Protein AF-A0A226EMJ8-F1 (afdb_monomer)

Solvent-accessible surface area (backbone atoms only — not comparable to full-atom values): 63614 Å² total; per-residue (Å²): 146,86,87,85,78,80,90,69,66,72,69,65,66,63,61,66,78,71,74,79,78,87,79,66,47,32,35,37,37,39,53,39,91,82,59,72,66,64,53,54,35,49,49,44,45,42,51,54,41,33,75,71,53,21,34,34,36,36,42,34,54,45,53,75,70,93,73,78,79,78,92,45,88,50,46,49,78,48,79,43,66,47,79,22,65,85,52,80,45,79,49,37,38,72,33,81,64,15,22,50,42,83,53,70,77,74,48,67,66,82,82,73,48,74,71,53,52,53,56,56,50,54,56,52,47,58,48,39,44,48,54,44,42,56,58,58,62,33,63,63,59,55,53,51,58,61,72,68,62,59,67,34,31,38,36,35,40,75,80,30,42,61,50,48,42,51,38,53,74,67,70,31,54,37,30,39,32,38,85,44,72,89,41,44,24,65,36,78,43,43,88,40,61,80,58,43,76,49,46,46,26,75,72,64,57,53,56,67,83,58,54,73,69,52,26,53,54,27,39,50,53,29,54,51,35,34,53,51,48,51,50,50,38,55,58,43,33,54,47,43,49,72,61,42,74,87,57,71,50,26,53,60,49,55,60,66,44,76,26,33,42,26,39,33,47,76,89,74,46,78,93,72,62,62,51,93,53,50,42,66,27,35,61,38,63,67,69,85,69,60,87,62,59,68,71,57,42,52,55,49,57,73,30,55,90,67,6,28,34,42,35,42,62,69,89,89,50,66,60,79,78,56,48,70,68,39,54,52,24,46,40,59,19,47,68,76,43,89,38,29,34,45,33,53,48,75,81,96,75,82,88,73,39,94,51,50,48,77,33,79,74,71,68,57,65,35,50,46,60,35,88,38,44,58,36,36,38,30,30,35,48,66,71,64,47,47,49,27,32,63,47,30,30,18,35,37,28,35,54,58,53,75,58,13,47,38,46,40,50,43,34,41,74,61,41,27,35,46,86,49,57,75,89,77,51,44,30,65,56,47,32,53,50,52,50,50,59,70,69,38,63,59,22,44,50,34,12,41,51,49,20,48,53,74,70,61,47,98,80,74,64,52,33,52,53,53,53,46,50,52,53,48,49,51,48,49,46,49,74,56,24,82,76,61,69,73,75,81,70,91,78,61,58,49,76,61,34,43,48,28,49,50,50,51,50,51,48,49,54,52,50,49,52,48,44,67,69,42,43,66,57,44,52,71,74,63,38,25,69,55,45,49,46,63,42,66,45,63,44,26,44,81,78,47,68,87,86,34,46,26,34,33,35,66,69,70,83,32,73,66,34,54,52,32,64,77,63,69,47,43,28,60,48,51,41,52,52,51,27,30,73,75,44,32,82,41,63,32,44,25,44,63,41,77,79,47,79,45,79,47,72,42,99,83,73,52,70,42,61,25,38,44,56,62,61,71,52,68,35,24,28,53,53,46,52,51,49,8,51,17,32,25,36,13,46,42,73,76,65,54,53,69,66,40,51,36,32,38,43,38,70,53,44,66,66,54,56,31,48,52,53,5,28,35,49,39,24,26,19,38,33,29,35,54,58,43,53,44,55,70,60,51,24,49,56,41,50,78,61,58,21,34,36,38,40,31,31,48,92,53,52,73,57,43,61,60,26,50,76,66,23,84,56,47,36,35,40,33,30,41,78,50,97,88,53,86,76,88,85,75,87,57,64,87,86,48,49,78,39,53,43,70,56,36,27,55,49,8,71,77,49,88,75,82,88,42,73,59,55,39,81,42,60,41,32,36,41,39,39,69,47,61,86,61,79,64,49,32,32,33,30,26,19,33,18,47,40,47,28,41,37,33,49,45,31,71,67,52,86,83,59,96,85,42,27,34,52,45,44,59,52,52,42,36,52,60,41,39,50,54,52,50,42,30,48,55,68,63,32,23,35,36,45,38,37,85,43,33,32,32,55,84,22,78,30,34,30,90,93,48,67,12,40,21,64,72,70,31,23,21,34,40,73,44,40,41,72,58,52,51,50,52,50,51,57,50,50,51,57,41,67,72,33,55,71,39,51,39,49,52,50,51,50,53,51,53,54,50,51,60,39,42,81,62,35,46,82,59,71,67,57,50,60,65,78,27,39,71,58,21,39,64,51,23,55,48,44,56,40,32,41,33,31,88,56,81,57,43,40,65,62,50,51,49,50,26,58,50,47,68,19,51,62,26,31,36,34,50,44,69,59,23,49,39,45,40,22,39,34,56,84,57,52,82,78,66,61,50,27,18,18,34,29,74,54,18,32,39,29,31,27,68,33,74,92,79,71,30,35,55,82,41,78,99,42,29,22,11,35,39,29,42,33,24,70,22,41,39,84,36,41,64,98,32,65,73,64,23,62,72,37,38,50,78,56,95,95,34,43,31,37,57,66,58,30,30,30,34,43,44,99,37,36,32,34,26,75,63,42,40,61,88,48,47,37,47,27,55,85,70,51,72,38,44,36,65,53,44,35,42,55,48,49,71,39,79,48,36,72,42,66,49,60,46,68,47,51,89,33,76,48,22,33,30,44,31,26,59,27,65,68,55,49,47,53,52,29,42,75,71,73,47,63,86,53,51,71,59,54,48,32,70,32,68,68,52,40,51,52,51,45,51,52,50,44,54,48,28,49,74,69,67,48,51,79,53,60,33,56,76,35,65,47,49,42,70,66,80,82,36,28,74,77,54,34,19,24,65,85,71,43,74,14,59,60,50,42,44,67,74,42,42,72,57,54,51,61,62,74,106

Organism: Folsomia candida (NCBI:txid158441)

Radius of gyration: 42.38 Å; Cα contacts (8 Å, |Δi|>4): 2273; chains: 1; bounding box: 98×56×128 Å

Nearest PDB structures (foldseek):
  4wv3-assembly2_B  TM=8.750E-01  e=2.472E-29  Stigmatella aurantiaca
  2o6l-assembly1_A  TM=9.554E-01  e=1.826E-14  Homo sapiens
  7yf5-assembly1_A  TM=9.136E-01  e=1.921E-14  Homo sapiens
  7cjx-assembly2_B  TM=9.386E-01  e=7.568E-13  Homo sapiens
  8sfw-assembly1_A  TM=6.539E-01  e=4.404E-16  Tetranychus urticae

Mean predicted aligned error: 17.85 Å

pLDDT: mean 84.84, std 12.95, range [26.81, 98.19]

Structure (mmCIF, N/CA/C/O backbone):
data_AF-A0A226EMJ8-F1
#
_entry.id   AF-A0A226EMJ8-F1
#
loop_
_atom_site.group_PDB
_atom_site.id
_atom_site.type_symbol
_atom_site.label_atom_id
_atom_site.label_alt_id
_atom_site.label_comp_id
_atom_site.label_asym_id
_atom_site.label_entity_id
_atom_site.label_seq_id
_atom_site.pdbx_PDB_ins_code
_atom_site.Cartn_x
_atom_site.Cartn_y
_atom_site.Cartn_z
_atom_site.occupancy
_atom_site.B_iso_or_equiv
_atom_site.auth_seq_id
_atom_site.auth_comp_id
_atom_site.auth_asym_id
_atom_site.auth_atom_id
_atom_site.pdbx_PDB_model_num
ATOM 1 N N . MET A 1 1 ? 16.270 8.782 24.736 1.00 41.06 1 MET A N 1
ATOM 2 C CA . MET A 1 1 ? 15.217 9.183 25.694 1.00 41.06 1 MET A CA 1
ATOM 3 C C . MET A 1 1 ? 14.954 10.701 25.579 1.00 41.06 1 MET A C 1
ATOM 5 O O . MET A 1 1 ? 15.264 11.441 26.496 1.00 41.06 1 MET A O 1
ATOM 9 N N . ARG A 1 2 ? 14.463 11.187 24.416 1.00 29.45 2 ARG A N 1
ATOM 10 C CA . ARG A 1 2 ? 14.202 12.629 24.138 1.00 29.45 2 ARG A CA 1
ATOM 11 C C . ARG A 1 2 ? 13.211 12.900 22.970 1.00 29.45 2 ARG A C 1
ATOM 13 O O . ARG A 1 2 ? 13.225 13.981 22.405 1.00 29.45 2 ARG A O 1
ATOM 20 N N . TYR A 1 3 ? 12.343 11.945 22.609 1.00 31.16 3 TYR A N 1
ATOM 21 C CA . TYR A 1 3 ? 11.411 12.049 21.458 1.00 31.16 3 TYR A CA 1
ATOM 22 C C . TYR A 1 3 ? 9.935 11.844 21.851 1.00 31.16 3 TYR A C 1
ATOM 24 O O . TYR A 1 3 ? 9.203 11.128 21.180 1.00 31.16 3 TYR A O 1
ATOM 32 N N . LEU A 1 4 ? 9.502 12.419 22.975 1.00 33.12 4 LEU A N 1
ATOM 33 C CA . LEU A 1 4 ? 8.178 12.137 23.553 1.00 33.12 4 LEU A CA 1
ATOM 34 C C . LEU A 1 4 ? 7.225 13.343 23.617 1.00 33.12 4 LEU A C 1
ATOM 36 O O . LEU A 1 4 ? 6.183 13.216 24.240 1.00 33.12 4 LEU A O 1
ATOM 40 N N . PHE A 1 5 ? 7.535 14.495 23.003 1.00 32.38 5 PHE A N 1
ATOM 41 C CA . PHE A 1 5 ? 6.822 15.742 23.342 1.00 32.38 5 PHE A CA 1
ATOM 42 C C . PHE A 1 5 ? 6.071 16.550 22.254 1.00 32.38 5 PHE A C 1
ATOM 44 O O . PHE A 1 5 ? 5.208 17.317 22.667 1.00 32.38 5 PHE A O 1
ATOM 51 N N . PRO A 1 6 ? 6.243 16.408 20.919 1.00 38.06 6 PRO A N 1
ATOM 52 C CA . PRO A 1 6 ? 5.446 17.239 19.990 1.00 38.06 6 PRO A CA 1
ATOM 53 C C . PRO A 1 6 ? 4.136 16.622 19.453 1.00 38.06 6 PRO A C 1
ATOM 55 O O . PRO A 1 6 ? 3.358 17.326 18.819 1.00 38.06 6 PRO A O 1
ATOM 58 N N . SER A 1 7 ? 3.843 15.337 19.676 1.00 36.16 7 SER A N 1
ATOM 59 C CA . SER A 1 7 ? 2.750 14.616 18.982 1.00 36.16 7 SER A CA 1
ATOM 60 C C . SER A 1 7 ? 1.328 14.869 19.515 1.00 36.16 7 SER A C 1
ATOM 62 O O . SER A 1 7 ? 0.389 14.222 19.060 1.00 36.16 7 SER A O 1
ATOM 64 N N . ILE A 1 8 ? 1.160 15.743 20.511 1.00 39.72 8 ILE A N 1
ATOM 65 C CA . ILE A 1 8 ? -0.054 15.788 21.351 1.00 39.72 8 ILE A CA 1
ATOM 66 C C . ILE A 1 8 ? -0.931 17.027 21.082 1.00 39.72 8 ILE A C 1
ATOM 68 O O . ILE A 1 8 ? -2.117 17.005 21.389 1.00 39.72 8 ILE A O 1
ATOM 72 N N . LEU A 1 9 ? -0.408 18.094 20.465 1.00 33.56 9 LEU A N 1
ATOM 73 C CA . LEU A 1 9 ? -1.097 19.397 20.446 1.00 33.56 9 LEU A CA 1
ATOM 74 C C . LEU A 1 9 ? -2.006 19.670 19.233 1.00 33.56 9 LEU A C 1
ATOM 76 O O . LEU A 1 9 ? -2.978 20.405 19.375 1.00 33.56 9 LEU A O 1
ATOM 80 N N . LEU A 1 10 ? -1.773 19.062 18.065 1.00 37.25 10 LEU A N 1
ATOM 81 C CA . LEU A 1 10 ? -2.637 19.283 16.889 1.00 37.25 10 LEU A CA 1
ATOM 82 C C . LEU A 1 10 ? -4.033 18.614 16.938 1.00 37.25 10 LEU A C 1
ATOM 84 O O . LEU A 1 10 ? -4.974 19.207 16.409 1.00 37.25 10 LEU A O 1
ATOM 88 N N . PRO A 1 11 ? -4.232 17.438 17.570 1.00 40.31 11 PRO A N 1
ATOM 89 C CA . PRO A 1 11 ? -5.555 16.805 17.638 1.00 40.31 11 PRO A CA 1
ATOM 90 C C . PRO A 1 11 ? -6.587 17.588 18.465 1.00 40.31 11 PRO A C 1
ATOM 92 O O . PRO A 1 11 ? -7.784 17.422 18.257 1.00 40.31 11 PRO A O 1
ATOM 95 N N . LEU A 1 12 ? -6.140 18.458 19.379 1.00 31.59 12 LEU A N 1
ATOM 96 C CA . LEU A 1 12 ? -6.999 19.187 20.324 1.00 31.59 12 LEU A CA 1
ATOM 97 C C . LEU A 1 12 ? -7.773 20.357 19.697 1.00 31.59 12 LEU A C 1
ATOM 99 O O . LEU A 1 12 ? -8.820 20.745 20.209 1.00 31.59 12 LEU A O 1
ATOM 103 N N . VAL A 1 13 ? -7.282 20.914 18.586 1.00 34.75 13 VAL A N 1
ATOM 104 C CA . VAL A 1 13 ? -7.894 22.084 17.925 1.00 34.75 13 VAL A CA 1
ATOM 105 C C . VAL A 1 13 ? -8.991 21.671 16.934 1.00 34.75 13 VAL A C 1
ATOM 107 O O . VAL A 1 13 ? -9.905 22.440 16.658 1.00 34.75 13 VAL A O 1
ATOM 110 N N . TRP A 1 14 ? -8.951 20.434 16.433 1.00 39.00 14 TRP A N 1
ATOM 111 C CA . TRP A 1 14 ? -9.959 19.908 15.503 1.00 39.00 14 TRP A CA 1
ATOM 112 C C . TRP A 1 14 ? -11.194 19.336 16.200 1.00 39.00 14 TRP A C 1
ATOM 114 O O . TRP A 1 14 ? -12.276 19.307 15.616 1.00 39.00 14 TRP A O 1
ATOM 124 N N . THR A 1 15 ? -11.068 18.930 17.463 1.00 40.78 15 THR A N 1
ATOM 125 C CA . THR A 1 15 ? -12.191 18.412 18.252 1.00 40.78 15 THR A CA 1
ATOM 126 C C . THR A 1 15 ? -13.222 19.479 18.619 1.00 40.78 15 THR A C 1
ATOM 128 O O . THR A 1 15 ? -14.378 19.138 18.830 1.00 40.78 15 THR A O 1
ATOM 131 N N . THR A 1 16 ? -12.856 20.762 18.664 1.00 32.66 16 THR A N 1
ATOM 132 C CA . THR A 1 16 ? -13.740 21.838 19.147 1.00 32.66 16 THR A CA 1
ATOM 133 C C . THR A 1 16 ? -14.672 22.429 18.087 1.00 32.66 16 THR A C 1
ATOM 135 O O . THR A 1 16 ? -15.714 22.961 18.453 1.00 32.66 16 THR A O 1
ATOM 138 N N . ILE A 1 17 ? -14.363 22.315 16.789 1.00 37.06 17 ILE A N 1
ATOM 139 C CA . ILE A 1 17 ? -15.141 22.985 15.723 1.00 37.06 17 ILE A CA 1
ATOM 140 C C . ILE A 1 17 ? -16.338 22.141 15.232 1.00 37.06 17 ILE A C 1
ATOM 142 O O . ILE A 1 17 ? -17.307 22.692 14.721 1.00 37.06 17 ILE A O 1
ATOM 146 N N . PHE A 1 18 ? -16.338 20.820 15.438 1.00 41.72 18 PHE A N 1
ATOM 147 C CA . PHE A 1 18 ? -17.420 19.923 14.983 1.00 41.72 18 PHE A CA 1
ATOM 148 C C . PHE A 1 18 ? -18.449 19.541 16.061 1.00 41.72 18 PHE A C 1
ATOM 150 O O . PHE A 1 18 ? -19.361 18.763 15.793 1.00 41.72 18 PHE A O 1
ATOM 157 N N . LEU A 1 19 ? -18.337 20.093 17.270 1.00 38.34 19 LEU A N 1
ATOM 158 C CA . LEU A 1 19 ? -19.113 19.674 18.444 1.00 38.34 19 LEU A CA 1
ATOM 159 C C . LEU A 1 19 ? -20.543 20.247 18.543 1.00 38.34 19 LEU A C 1
ATOM 161 O O . LEU A 1 19 ? -21.181 20.036 19.567 1.00 38.34 19 LEU A O 1
ATOM 165 N N . GLN A 1 20 ? -21.067 20.970 17.541 1.00 34.16 20 GLN A N 1
ATOM 166 C CA . GLN A 1 20 ? -22.291 21.772 17.741 1.00 34.16 20 GLN A CA 1
ATOM 167 C C . GLN A 1 20 ? -23.499 21.533 16.822 1.00 34.16 20 GLN A C 1
ATOM 169 O O . GLN A 1 20 ? -24.490 22.229 16.999 1.00 34.16 20 GLN A O 1
ATOM 174 N N . ASN A 1 21 ? -23.514 20.527 15.939 1.00 35.00 21 ASN A N 1
ATOM 175 C CA . ASN A 1 21 ? -24.757 20.137 15.247 1.00 35.00 21 ASN A CA 1
ATOM 176 C C . ASN A 1 21 ? -25.047 18.642 15.448 1.00 35.00 21 ASN A C 1
ATOM 178 O O . ASN A 1 21 ? -24.533 17.789 14.725 1.00 35.00 21 ASN A O 1
ATOM 182 N N . THR A 1 22 ? -25.859 18.329 16.460 1.00 46.06 22 THR A N 1
ATOM 183 C CA . THR A 1 22 ? -26.331 16.980 16.798 1.00 46.06 22 THR A CA 1
ATOM 184 C C . THR A 1 22 ? -27.331 16.476 15.749 1.00 46.06 22 THR A C 1
ATOM 186 O O . THR A 1 22 ? -28.402 17.042 15.542 1.00 46.06 22 THR A O 1
ATOM 189 N N . LEU A 1 23 ? -26.987 15.387 15.055 1.00 56.31 23 LEU A N 1
ATOM 190 C CA . LEU A 1 23 ? -27.928 14.629 14.224 1.00 56.31 23 LEU A CA 1
ATOM 191 C C . LEU A 1 23 ? -28.857 13.811 15.140 1.00 56.31 23 LEU A C 1
ATOM 193 O O . LEU A 1 23 ? -28.391 13.002 15.941 1.00 56.31 23 LEU A O 1
ATOM 197 N N . ALA A 1 24 ? -30.171 14.001 15.009 1.00 70.38 24 ALA A N 1
ATOM 198 C CA . ALA A 1 24 ? -31.202 13.272 15.751 1.00 70.38 24 ALA A CA 1
ATOM 199 C C . ALA A 1 24 ? -31.120 11.743 15.525 1.00 70.38 24 ALA A C 1
ATOM 201 O O . ALA A 1 24 ? -31.381 11.253 14.423 1.00 70.38 24 ALA A O 1
ATOM 202 N N . ALA A 1 25 ? -30.775 10.961 16.557 1.00 80.94 25 ALA A N 1
ATOM 203 C CA . ALA A 1 25 ? -30.679 9.503 16.473 1.00 80.94 25 ALA A CA 1
ATOM 204 C C . ALA A 1 25 ? -31.996 8.790 16.846 1.00 80.94 25 ALA A C 1
ATOM 206 O O . ALA A 1 25 ? -32.720 9.238 17.729 1.00 80.94 25 ALA A O 1
ATOM 207 N N . ARG A 1 26 ? -32.291 7.643 16.214 1.00 88.81 26 ARG A N 1
ATOM 208 C CA . ARG A 1 26 ? -33.370 6.717 16.596 1.00 88.81 26 ARG A CA 1
ATOM 209 C C . ARG A 1 26 ? -32.796 5.577 17.435 1.00 88.81 26 ARG A C 1
ATOM 211 O O . ARG A 1 26 ? -31.978 4.806 16.939 1.00 88.81 26 ARG A O 1
ATOM 218 N N . ILE A 1 27 ? -33.214 5.465 18.688 1.00 91.56 27 ILE A N 1
ATOM 219 C CA . ILE A 1 27 ? -32.644 4.561 19.690 1.00 91.56 27 ILE A CA 1
ATOM 220 C C . ILE A 1 27 ? -33.692 3.521 20.087 1.00 91.56 27 ILE A C 1
ATOM 222 O O . ILE A 1 27 ? -34.785 3.875 20.524 1.00 91.56 27 ILE A O 1
ATOM 226 N N . LEU A 1 28 ? -33.345 2.240 19.977 1.00 93.12 28 LEU A N 1
ATOM 227 C CA . LEU A 1 28 ? -34.153 1.131 20.483 1.00 93.12 28 LEU A CA 1
ATOM 228 C C . LEU A 1 28 ? -33.674 0.738 21.882 1.00 93.12 28 LEU A C 1
ATOM 230 O O . LEU A 1 28 ? -32.549 0.277 22.029 1.00 93.12 28 LEU A O 1
ATOM 234 N N . VAL A 1 29 ? -34.509 0.871 22.906 1.00 91.25 29 VAL A N 1
ATOM 235 C CA . VAL A 1 29 ? -34.202 0.435 24.276 1.00 91.25 29 VAL A CA 1
ATOM 236 C C . VAL A 1 29 ? -34.968 -0.848 24.571 1.00 91.25 29 VAL A C 1
ATOM 238 O O . VAL A 1 29 ? -36.195 -0.837 24.615 1.00 91.25 29 VAL A O 1
ATOM 241 N N . ILE A 1 30 ? -34.259 -1.956 24.781 1.00 90.12 30 ILE A N 1
ATOM 242 C CA . ILE A 1 30 ? -34.858 -3.256 25.095 1.00 90.12 30 ILE A CA 1
ATOM 243 C C . ILE A 1 30 ? -34.704 -3.538 26.587 1.00 90.12 30 ILE A C 1
ATOM 245 O O . ILE A 1 30 ? -33.591 -3.658 27.102 1.00 90.12 30 ILE A O 1
ATOM 249 N N . HIS A 1 31 ? -35.839 -3.641 27.270 1.00 85.75 31 HIS A N 1
ATOM 250 C CA . HIS A 1 31 ? -35.927 -3.816 28.715 1.00 85.75 31 HIS A CA 1
ATOM 251 C C . HIS A 1 31 ? -36.209 -5.277 29.093 1.00 85.75 31 HIS A C 1
ATOM 253 O O . HIS A 1 31 ? -36.863 -6.016 28.355 1.00 85.75 31 HIS A O 1
ATOM 259 N N . ALA A 1 32 ? -35.698 -5.696 30.248 1.00 77.44 32 ALA A N 1
ATOM 260 C CA . ALA A 1 32 ? -35.725 -7.075 30.713 1.00 77.44 32 ALA A CA 1
ATOM 261 C C . ALA A 1 32 ? -36.858 -7.343 31.726 1.00 77.44 32 ALA A C 1
ATOM 263 O O . ALA A 1 32 ? -37.172 -6.514 32.580 1.00 77.44 32 ALA A O 1
ATOM 264 N N . LEU A 1 33 ? -37.452 -8.540 31.681 1.00 69.44 33 LEU A N 1
ATOM 265 C CA . LEU A 1 33 ? -38.583 -8.923 32.539 1.00 69.44 33 LEU A CA 1
ATOM 266 C C . LEU A 1 33 ? -38.121 -9.442 33.912 1.00 69.44 33 LEU A C 1
ATOM 268 O O . LEU A 1 33 ? -38.198 -10.638 34.184 1.00 69.44 33 LEU A O 1
ATOM 272 N N . TYR A 1 34 ? -37.604 -8.559 34.773 1.00 60.22 34 TYR A N 1
ATOM 273 C CA . TYR A 1 34 ? -37.241 -8.947 36.149 1.00 60.22 34 TYR A CA 1
ATOM 274 C C . TYR A 1 34 ? -37.406 -7.859 37.228 1.00 60.22 34 TYR A C 1
ATOM 276 O O . TYR A 1 34 ? -37.294 -8.174 38.411 1.00 60.22 34 TYR A O 1
ATOM 284 N N . SER A 1 35 ? -37.657 -6.585 36.881 1.00 62.22 35 SER A N 1
ATOM 285 C CA . SER A 1 35 ? -38.063 -5.545 37.851 1.00 62.22 35 SER A CA 1
ATOM 286 C C . SER A 1 35 ? -38.518 -4.241 37.176 1.00 62.22 35 SER A C 1
ATOM 288 O O . SER A 1 35 ? -38.029 -3.888 36.107 1.00 62.22 35 SER A O 1
ATOM 290 N N . GLY A 1 36 ? -39.407 -3.480 37.829 1.00 63.31 36 GLY A N 1
ATOM 291 C CA . GLY A 1 36 ? -39.851 -2.160 37.347 1.00 63.31 36 GLY A CA 1
ATOM 292 C C . GLY A 1 3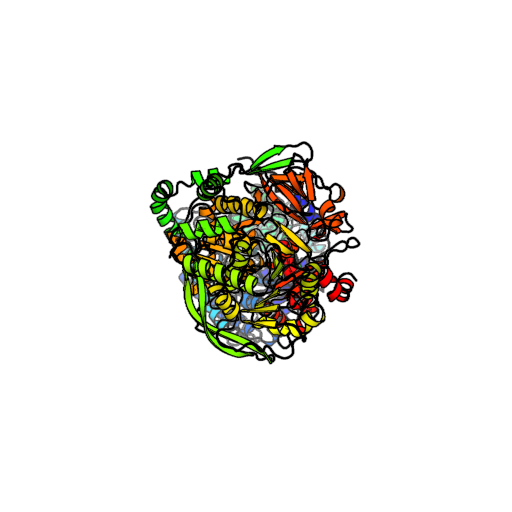6 ? -38.838 -1.021 37.563 1.00 63.31 36 GLY A C 1
ATOM 293 O O . GLY A 1 36 ? -38.919 0.018 36.911 1.00 63.31 36 GLY A O 1
ATOM 294 N N . SER A 1 37 ? -37.849 -1.188 38.449 1.00 67.19 37 SER A N 1
ATOM 295 C CA . SER A 1 37 ? -36.895 -0.119 38.800 1.00 67.19 37 SER A CA 1
ATOM 296 C C . SER A 1 37 ? -35.943 0.283 37.657 1.00 67.19 37 SER A C 1
ATOM 298 O O . SER A 1 37 ? -35.794 1.486 37.432 1.00 67.19 37 SER A O 1
ATOM 300 N N . PRO A 1 38 ? -35.325 -0.642 36.890 1.00 72.50 38 PRO A N 1
ATOM 301 C CA . PRO A 1 38 ? -34.490 -0.280 35.743 1.00 72.50 38 PRO A CA 1
ATOM 302 C C . PRO A 1 38 ? -35.283 0.396 34.617 1.00 72.50 38 PRO A C 1
ATOM 304 O O . PRO A 1 38 ? -34.732 1.230 33.901 1.00 72.50 38 PRO A O 1
ATOM 307 N N . LEU A 1 39 ? -36.589 0.118 34.495 1.00 73.69 39 LEU A N 1
ATOM 308 C CA . LEU A 1 39 ? -37.459 0.820 33.547 1.00 73.69 39 LEU A CA 1
ATOM 309 C C . LEU A 1 39 ? -37.585 2.307 33.912 1.00 73.69 39 LEU A C 1
ATOM 311 O O . LEU A 1 39 ? -37.509 3.161 33.032 1.00 73.69 39 LEU A O 1
ATOM 315 N N . LEU A 1 40 ? -37.704 2.644 35.202 1.00 74.88 40 LEU A N 1
ATOM 316 C CA . LEU A 1 40 ? -37.725 4.039 35.674 1.00 74.88 40 LEU A CA 1
ATOM 317 C C . LEU A 1 40 ? -36.394 4.762 35.411 1.00 74.88 40 LEU A C 1
ATOM 319 O O . LEU A 1 40 ? -36.383 5.930 35.007 1.00 74.88 40 LEU A O 1
ATOM 323 N N . THR A 1 41 ? -35.275 4.054 35.592 1.00 78.00 41 THR A N 1
ATOM 324 C CA . THR A 1 41 ? -33.928 4.534 35.249 1.00 78.00 41 THR A CA 1
ATOM 325 C C . THR A 1 41 ? -33.849 4.877 33.761 1.00 78.00 41 THR A C 1
ATOM 327 O O . THR A 1 41 ? -33.494 5.999 33.396 1.00 78.00 41 THR A O 1
ATOM 330 N N . TRP A 1 42 ? -34.270 3.949 32.902 1.00 79.50 42 TRP A N 1
ATOM 331 C CA . TRP A 1 42 ? -34.223 4.126 31.457 1.00 79.50 42 TRP A CA 1
ATOM 332 C C . TRP A 1 42 ? -35.216 5.145 30.921 1.00 79.50 42 TRP A C 1
ATOM 334 O O . TRP A 1 42 ? -34.898 5.821 29.948 1.00 79.50 42 TRP A O 1
ATOM 344 N N . ARG A 1 43 ? -36.384 5.310 31.546 1.00 81.88 43 ARG A N 1
ATOM 345 C CA . ARG A 1 43 ? -37.334 6.377 31.202 1.00 81.88 43 ARG A CA 1
ATOM 346 C C . ARG A 1 43 ? -36.758 7.761 31.476 1.00 81.88 43 ARG A C 1
ATOM 348 O O . ARG A 1 43 ? -36.953 8.655 30.666 1.00 81.88 43 ARG A O 1
ATOM 355 N N . THR A 1 44 ? -36.009 7.925 32.567 1.00 81.56 44 THR A N 1
ATOM 356 C CA . THR A 1 44 ? -35.321 9.193 32.864 1.00 81.56 44 THR A CA 1
ATOM 357 C C . THR A 1 44 ? -34.201 9.472 31.861 1.00 81.56 44 THR A C 1
ATOM 359 O O . THR A 1 44 ? -34.082 10.590 31.370 1.00 81.56 44 THR A O 1
ATOM 362 N N . ALA A 1 45 ? -33.416 8.452 31.503 1.00 84.44 45 ALA A N 1
ATOM 363 C CA . ALA A 1 45 ? -32.382 8.582 30.479 1.00 84.44 45 ALA A CA 1
ATOM 364 C C . ALA A 1 45 ? -32.973 8.890 29.091 1.00 84.44 45 ALA A C 1
ATOM 366 O O . ALA A 1 45 ? -32.491 9.779 28.399 1.00 84.44 45 ALA A O 1
ATOM 367 N N . GLY A 1 46 ? -34.045 8.199 28.696 1.00 86.94 46 GLY A N 1
ATOM 368 C CA . GLY A 1 46 ? -34.696 8.429 27.408 1.00 86.94 46 GLY A CA 1
ATOM 369 C C . GLY A 1 46 ? -35.435 9.759 27.330 1.00 86.94 46 GLY A C 1
ATOM 370 O O . GLY A 1 46 ? -35.429 10.363 26.268 1.00 86.94 46 GLY A O 1
ATOM 371 N N . GLU A 1 47 ? -35.993 10.258 28.439 1.00 87.62 47 GLU A N 1
ATOM 372 C CA . GLU A 1 47 ? -36.506 11.633 28.532 1.00 87.62 47 GLU A CA 1
ATOM 373 C C . GLU A 1 47 ? -35.385 12.638 28.231 1.00 87.62 47 GLU A C 1
ATOM 375 O O . GLU A 1 47 ? -35.575 13.553 27.434 1.00 87.62 47 GLU A O 1
ATOM 380 N N . TYR A 1 48 ? -34.190 12.418 28.787 1.00 87.25 48 TYR A N 1
ATOM 381 C CA . TYR A 1 48 ? -33.024 13.259 28.521 1.00 87.25 48 TYR A CA 1
ATOM 382 C C . TYR A 1 48 ? -32.532 13.151 27.067 1.00 87.25 48 TYR A C 1
ATOM 384 O O . TYR A 1 48 ? -32.246 14.165 26.438 1.00 87.25 48 TYR A O 1
ATOM 392 N N . PHE A 1 49 ? -32.482 11.946 26.490 1.00 89.62 49 PHE A N 1
ATOM 393 C CA . PHE A 1 49 ? -32.140 11.760 25.073 1.00 89.62 49 PHE A CA 1
ATOM 394 C C . PHE A 1 49 ? -33.165 12.433 24.151 1.00 89.62 49 PHE A C 1
ATOM 396 O O . PHE A 1 49 ? -32.791 13.071 23.170 1.00 89.62 49 PHE A O 1
ATOM 403 N N . ALA A 1 50 ? -34.453 12.343 24.490 1.00 87.81 50 ALA A N 1
ATOM 404 C CA . ALA A 1 50 ? -35.533 12.953 23.728 1.00 87.81 50 ALA A CA 1
ATOM 405 C C . ALA A 1 50 ? -35.498 14.485 23.770 1.00 87.81 50 ALA A C 1
ATOM 407 O O . ALA A 1 50 ? -35.651 15.121 22.728 1.00 87.81 50 ALA A O 1
ATOM 408 N N . GLN A 1 51 ? -35.202 15.066 24.938 1.00 86.75 51 GLN A N 1
ATOM 409 C CA . GLN A 1 51 ? -34.964 16.506 25.099 1.00 86.75 51 GLN A CA 1
ATOM 410 C C . GLN A 1 51 ? -33.767 17.005 24.274 1.00 86.75 51 GLN A C 1
ATOM 412 O O . GLN A 1 51 ? -33.761 18.155 23.849 1.00 86.75 51 GLN A O 1
ATOM 417 N N . ASN A 1 52 ? -32.786 16.137 24.007 1.00 84.88 52 ASN A N 1
ATOM 418 C CA . ASN A 1 52 ? -31.635 16.421 23.144 1.00 84.88 52 ASN A CA 1
ATOM 419 C C . ASN A 1 52 ? -31.864 16.002 21.674 1.00 84.88 52 ASN A C 1
ATOM 421 O O . ASN A 1 52 ? -30.922 15.848 20.900 1.00 84.88 52 ASN A O 1
ATOM 425 N N . GLY A 1 53 ? -33.125 15.833 21.261 1.00 83.88 53 GLY A N 1
ATOM 426 C CA . GLY A 1 53 ? -33.502 15.642 19.859 1.00 83.88 53 GLY A CA 1
ATOM 427 C C . GLY A 1 53 ? -33.433 14.201 19.351 1.00 83.88 53 GLY A C 1
ATOM 428 O O . GLY A 1 53 ? -33.528 13.985 18.148 1.00 83.88 53 GLY A O 1
ATOM 429 N N . HIS A 1 54 ? -33.268 13.196 20.212 1.00 87.50 54 HIS A N 1
ATOM 430 C CA . HIS A 1 54 ? -33.300 11.788 19.801 1.00 87.50 54 HIS A CA 1
ATOM 431 C C . HIS A 1 54 ? -34.709 11.183 19.890 1.00 87.50 54 HIS A C 1
ATOM 433 O O . HIS A 1 54 ? -35.514 11.534 20.747 1.00 87.50 54 HIS A O 1
ATOM 439 N N . HIS A 1 55 ? -35.012 10.214 19.031 1.00 90.69 55 HIS A N 1
ATOM 440 C CA . HIS A 1 55 ? -36.231 9.411 19.123 1.00 90.69 55 HIS A CA 1
ATOM 441 C C . HIS A 1 55 ? -35.935 8.117 19.877 1.00 90.69 55 HIS A C 1
ATOM 443 O O . HIS A 1 55 ? -35.030 7.383 19.488 1.00 90.69 55 HIS A O 1
ATOM 449 N N . VAL A 1 56 ? -36.699 7.805 20.923 1.00 92.38 56 VAL A N 1
ATOM 450 C CA . VAL A 1 56 ? -36.457 6.630 21.776 1.00 92.38 56 VAL A CA 1
ATOM 451 C C . VAL A 1 56 ? -37.659 5.693 21.723 1.00 92.38 56 VAL A C 1
ATOM 453 O O . VAL A 1 56 ? -38.769 6.077 22.082 1.00 92.38 56 VAL A O 1
ATOM 456 N N . HIS A 1 57 ? -37.449 4.451 21.296 1.00 92.50 57 HIS A N 1
ATOM 457 C CA . HIS A 1 57 ? -38.478 3.416 21.306 1.00 92.50 57 HIS A CA 1
ATOM 458 C C . HIS A 1 57 ? -38.161 2.348 22.348 1.00 92.50 57 HIS A C 1
ATOM 460 O O . HIS A 1 57 ? -37.088 1.751 22.310 1.00 92.50 57 HIS A O 1
ATOM 466 N N . TYR A 1 58 ? -39.098 2.074 23.251 1.00 90.94 58 TYR A N 1
ATOM 467 C CA . TYR A 1 58 ? -38.960 1.037 24.267 1.00 90.94 58 TYR A CA 1
ATOM 468 C C . TYR A 1 58 ? -39.612 -0.259 23.816 1.00 90.94 58 TYR A C 1
ATOM 470 O O . TYR A 1 58 ? -40.808 -0.295 23.552 1.00 90.94 58 TYR A O 1
ATOM 478 N N . LEU A 1 59 ? -38.849 -1.343 23.824 1.00 89.81 59 LEU A N 1
ATOM 479 C CA . LEU A 1 59 ? -39.380 -2.693 23.771 1.00 89.81 59 LEU A CA 1
ATOM 480 C C . LEU A 1 59 ? -39.348 -3.270 25.184 1.00 89.81 59 LEU A C 1
ATOM 482 O O . LEU A 1 59 ? -38.271 -3.540 25.716 1.00 89.81 59 LEU A O 1
ATOM 486 N N . ARG A 1 60 ? -40.515 -3.423 25.810 1.00 86.56 60 ARG A N 1
ATOM 487 C CA . ARG A 1 60 ? -40.619 -3.885 27.200 1.00 86.56 60 ARG A CA 1
ATOM 488 C C . ARG A 1 60 ? -41.649 -4.985 27.355 1.00 86.56 60 ARG A C 1
ATOM 490 O O . ARG A 1 60 ? -42.557 -5.131 26.545 1.00 86.56 60 ARG A O 1
ATOM 497 N N . TRP A 1 61 ? -41.549 -5.703 28.458 1.00 81.81 61 TRP A N 1
ATOM 498 C CA . TRP A 1 61 ? -42.542 -6.685 28.867 1.00 81.81 61 TRP A CA 1
ATOM 499 C C . TRP A 1 61 ? -43.592 -6.061 29.796 1.00 81.81 61 TRP A C 1
ATOM 501 O O . TRP A 1 61 ? -43.342 -5.052 30.462 1.00 81.81 61 TRP A O 1
ATOM 511 N N . LYS A 1 62 ? -44.791 -6.643 29.814 1.00 79.88 62 LYS A N 1
ATOM 512 C CA . LYS A 1 62 ? -45.867 -6.282 30.737 1.00 79.88 62 LYS A CA 1
ATOM 513 C C . LYS A 1 62 ? -45.460 -6.681 32.156 1.00 79.88 62 LYS A C 1
ATOM 515 O O . LYS A 1 62 ? -45.009 -7.799 32.396 1.00 79.88 62 LYS A O 1
ATOM 520 N N . ASP A 1 63 ? -45.632 -5.768 33.100 1.00 75.06 63 ASP A N 1
ATOM 521 C CA . ASP A 1 63 ? -45.395 -6.000 34.522 1.00 75.06 63 ASP A CA 1
ATOM 522 C C . ASP A 1 63 ? -46.630 -5.582 35.335 1.00 75.06 63 ASP A C 1
ATOM 524 O O . ASP A 1 63 ? -47.581 -5.013 34.794 1.00 75.06 63 ASP A O 1
ATOM 528 N N . SER A 1 64 ? -46.645 -5.925 36.623 1.00 66.44 64 SER A N 1
ATOM 529 C CA . SER A 1 64 ? -47.751 -5.619 37.537 1.00 66.44 64 SER A CA 1
ATOM 530 C C . SER A 1 64 ? -47.781 -4.163 38.030 1.00 66.44 64 SER A C 1
ATOM 532 O O . SER A 1 64 ? -48.688 -3.788 38.774 1.00 66.44 64 SER A O 1
ATOM 534 N N . HIS A 1 65 ? -46.818 -3.321 37.638 1.00 67.69 65 HIS A N 1
ATOM 535 C CA . HIS A 1 65 ? -46.664 -1.973 38.177 1.00 67.69 65 HIS A CA 1
ATOM 536 C C . HIS A 1 65 ? -47.370 -0.940 37.286 1.00 67.69 65 HIS A C 1
ATOM 538 O O . HIS A 1 65 ? -47.315 -0.981 36.058 1.00 67.69 65 HIS A O 1
ATOM 544 N N . HIS A 1 66 ? -48.058 0.021 37.909 1.00 62.34 66 HIS A N 1
ATOM 545 C CA . HIS A 1 66 ? -48.685 1.130 37.186 1.00 62.34 66 HIS A CA 1
ATOM 546 C C . HIS A 1 66 ? -47.657 2.214 36.868 1.00 62.34 66 HIS A C 1
ATOM 548 O O . HIS A 1 66 ? -47.190 2.930 37.758 1.00 62.34 66 HIS A O 1
ATOM 554 N N . HIS A 1 67 ? -47.344 2.361 35.583 1.00 67.88 67 HIS A N 1
ATOM 555 C CA . HIS A 1 67 ? -46.402 3.359 35.090 1.00 67.88 67 HIS A CA 1
ATOM 556 C C . HIS A 1 67 ? -47.128 4.568 34.497 1.00 67.88 67 HIS A C 1
ATOM 558 O O . HIS A 1 67 ? -48.121 4.416 33.788 1.00 67.88 67 HIS A O 1
ATOM 564 N N . SER A 1 68 ? -46.601 5.773 34.725 1.00 66.44 68 SER A N 1
ATOM 565 C CA . SER A 1 68 ? -47.103 6.991 34.075 1.00 66.44 68 SER A CA 1
ATOM 566 C C . SER A 1 68 ? -46.932 6.933 32.544 1.00 66.44 68 SER A C 1
ATOM 568 O O . SER A 1 68 ? -46.044 6.217 32.067 1.00 66.44 68 SER A O 1
ATOM 570 N N . PRO A 1 69 ? -47.719 7.699 31.763 1.00 75.19 69 PRO A N 1
ATOM 571 C CA . PRO A 1 69 ? -47.492 7.867 30.325 1.00 75.19 69 PRO A CA 1
ATOM 572 C C . PRO A 1 69 ? -46.060 8.330 30.008 1.00 75.19 69 PRO A C 1
ATOM 574 O O . PRO A 1 69 ? -45.391 8.922 30.861 1.00 75.19 69 PRO A O 1
ATOM 577 N N . LEU A 1 70 ? -45.579 8.057 28.788 1.00 82.50 70 LEU A N 1
ATOM 578 C CA . LEU A 1 70 ? -44.254 8.511 28.354 1.00 82.50 70 LEU A CA 1
ATOM 579 C C . LEU A 1 70 ? -44.193 10.054 28.365 1.00 82.50 70 LEU A C 1
ATOM 581 O O . LEU A 1 70 ? -45.129 10.698 27.896 1.00 82.50 70 LEU A O 1
ATOM 585 N N . PRO A 1 71 ? -43.121 10.655 28.911 1.00 76.62 71 PRO A N 1
ATOM 586 C CA . PRO A 1 71 ? -43.088 12.084 29.232 1.00 76.62 71 PRO A CA 1
ATOM 587 C C . PRO A 1 71 ? -42.811 13.006 28.033 1.00 76.62 71 PRO A C 1
ATOM 589 O O . PRO A 1 71 ? -42.850 14.222 28.199 1.00 76.62 71 PRO A O 1
ATOM 592 N N . HIS A 1 72 ? -42.500 12.463 26.852 1.00 86.38 72 HIS A N 1
ATOM 593 C CA . HIS A 1 72 ? -42.066 13.233 25.685 1.00 86.38 72 HIS A CA 1
ATOM 594 C C . HIS A 1 72 ? -42.592 12.613 24.380 1.00 86.38 72 HIS A C 1
ATOM 596 O O . HIS A 1 72 ? -42.635 11.392 24.251 1.00 86.38 72 HIS A O 1
ATOM 602 N N . GLU A 1 73 ? -42.936 13.441 23.390 1.00 85.12 73 GLU A N 1
ATOM 603 C CA . GLU A 1 73 ? -43.520 13.018 22.100 1.00 85.12 73 GLU A CA 1
ATOM 604 C C . GLU A 1 73 ? -42.594 12.119 21.260 1.00 85.12 73 GLU A C 1
ATOM 606 O O . GLU A 1 73 ? -43.036 11.158 20.639 1.00 85.12 73 GLU A O 1
ATOM 611 N N . ASN A 1 74 ? -41.283 12.374 21.308 1.00 88.31 74 ASN A N 1
ATOM 612 C CA . ASN A 1 74 ? -40.257 11.543 20.663 1.00 88.31 74 ASN A CA 1
ATOM 613 C C . ASN A 1 74 ? -40.026 10.172 21.330 1.00 88.31 74 ASN A C 1
ATOM 615 O O . ASN A 1 74 ? -39.143 9.428 20.894 1.00 88.31 74 ASN A O 1
ATOM 619 N N . MET A 1 75 ? -40.787 9.825 22.373 1.00 91.75 75 MET A N 1
ATOM 620 C CA . MET A 1 75 ? -40.710 8.530 23.045 1.00 91.75 75 MET A CA 1
ATOM 621 C C . MET A 1 75 ? -41.919 7.662 22.689 1.00 91.75 75 MET A C 1
ATOM 623 O O . MET A 1 75 ? -43.064 8.085 22.809 1.00 91.75 75 MET A O 1
ATOM 627 N N . THR A 1 76 ? -41.673 6.412 22.303 1.00 91.12 76 THR A N 1
ATOM 628 C CA . THR A 1 76 ? -42.721 5.425 21.979 1.00 91.12 76 THR A CA 1
ATOM 629 C C . THR A 1 76 ? -42.430 4.091 22.669 1.00 91.12 76 THR A C 1
ATOM 631 O O . THR A 1 76 ? -41.286 3.831 23.035 1.00 91.12 76 THR A O 1
ATOM 634 N N . GLU A 1 77 ? -43.432 3.233 22.884 1.00 90.25 77 GLU A N 1
ATOM 635 C CA . GLU A 1 77 ? -43.217 1.907 23.486 1.00 90.25 77 GLU A CA 1
ATOM 636 C C . GLU A 1 77 ? -44.045 0.800 22.823 1.00 90.25 77 GLU A C 1
ATOM 638 O O . GLU A 1 77 ? -45.169 1.027 22.382 1.00 90.25 77 GLU A O 1
ATOM 643 N N . THR A 1 78 ? -43.478 -0.404 22.790 1.00 89.31 78 THR A N 1
ATOM 644 C CA . THR A 1 78 ? -44.138 -1.664 22.446 1.00 89.31 78 THR A CA 1
ATOM 645 C C . THR A 1 78 ? -44.094 -2.576 23.669 1.00 89.31 78 THR A C 1
ATOM 647 O O . THR A 1 78 ? -43.018 -2.846 24.214 1.00 89.31 78 THR A O 1
ATOM 650 N N . VAL A 1 79 ? -45.265 -3.047 24.103 1.00 86.56 79 VAL A N 1
ATOM 651 C CA . VAL A 1 79 ? -45.421 -3.894 25.292 1.00 86.56 79 VAL A CA 1
ATOM 652 C C . VAL A 1 79 ? -45.673 -5.334 24.871 1.00 86.56 79 VAL A C 1
ATOM 654 O O . VAL A 1 79 ? -46.601 -5.616 24.118 1.00 86.56 79 VAL A O 1
ATOM 657 N N . LEU A 1 80 ? -44.847 -6.243 25.375 1.00 85.06 80 LEU A N 1
ATOM 658 C CA . LEU A 1 80 ? -44.910 -7.672 25.102 1.00 85.06 80 LEU A CA 1
ATOM 659 C C . LEU A 1 80 ? -45.439 -8.445 26.320 1.00 85.06 80 LEU A C 1
ATOM 661 O O . LEU A 1 80 ? -45.323 -7.984 27.456 1.00 85.06 80 LEU A O 1
ATOM 665 N N . THR A 1 81 ? -45.991 -9.641 26.114 1.00 81.88 81 THR A N 1
ATOM 666 C CA . THR A 1 81 ? -46.603 -10.463 27.177 1.00 81.88 81 THR A CA 1
ATOM 667 C C . THR A 1 81 ? -46.150 -11.915 27.084 1.00 81.88 81 THR A C 1
ATOM 669 O O . THR A 1 81 ? -46.081 -12.445 25.978 1.00 81.88 81 THR A O 1
ATOM 672 N N . VAL A 1 82 ? -45.913 -12.566 28.226 1.00 79.12 82 VAL A N 1
ATOM 673 C CA . VAL A 1 82 ? -45.584 -14.001 28.299 1.00 79.12 82 VAL A CA 1
ATOM 674 C C . VAL A 1 82 ? -46.840 -14.790 28.666 1.00 79.12 82 VAL A C 1
ATOM 676 O O . VAL A 1 82 ? -47.621 -14.366 29.521 1.00 79.12 82 VAL A O 1
ATOM 679 N N . ASN A 1 83 ? -47.055 -15.949 28.045 1.00 77.69 83 ASN A N 1
ATOM 680 C CA . ASN A 1 83 ? -48.183 -16.812 28.399 1.00 77.69 83 ASN A CA 1
ATOM 681 C C . ASN A 1 83 ? -47.851 -17.671 29.634 1.00 77.69 83 ASN A C 1
ATOM 683 O O . ASN A 1 83 ? -46.998 -18.554 29.569 1.00 77.69 83 ASN A O 1
ATOM 687 N N . ASN A 1 84 ? -48.559 -17.450 30.748 1.00 82.50 84 ASN A N 1
ATOM 688 C CA . ASN A 1 84 ? -48.418 -18.238 31.980 1.00 82.50 84 ASN A CA 1
ATOM 689 C C . ASN A 1 84 ? -49.756 -18.802 32.495 1.00 82.50 84 ASN A C 1
ATOM 691 O O . ASN A 1 84 ? -49.943 -18.999 33.698 1.00 82.50 84 ASN A O 1
ATOM 695 N N . LYS A 1 85 ? -50.708 -19.078 31.597 1.00 78.19 85 LYS A N 1
ATOM 696 C CA . LYS A 1 85 ? -52.048 -19.558 31.977 1.00 78.19 85 LYS A CA 1
ATOM 697 C C . LYS A 1 85 ? -52.017 -20.848 32.814 1.00 78.19 85 LYS A C 1
ATOM 699 O O . LYS A 1 85 ? -52.809 -20.993 33.741 1.00 78.19 85 LYS A O 1
ATOM 704 N N . ASP A 1 86 ? -51.064 -21.736 32.539 1.00 78.50 86 ASP A N 1
ATOM 705 C CA . ASP A 1 86 ? -50.920 -23.027 33.230 1.00 78.50 86 ASP A CA 1
ATOM 706 C C . ASP A 1 86 ? -50.169 -22.915 34.573 1.00 78.50 86 ASP A C 1
ATOM 708 O O . ASP A 1 86 ? -49.940 -23.913 35.255 1.00 78.50 86 ASP A O 1
ATOM 712 N N . GLY A 1 87 ? -49.761 -21.702 34.972 1.00 74.00 87 GLY A N 1
ATOM 713 C CA . GLY A 1 87 ? -49.011 -21.460 36.206 1.00 74.00 87 GLY A CA 1
ATOM 714 C C . GLY A 1 87 ? -47.614 -22.083 36.216 1.00 74.00 87 GLY A C 1
ATOM 715 O O . GLY A 1 87 ? -47.085 -22.380 37.287 1.00 74.00 87 GLY A O 1
ATOM 716 N N . ARG A 1 88 ? -47.030 -22.299 35.031 1.00 73.38 88 ARG A N 1
ATOM 717 C CA . ARG A 1 88 ? -45.728 -22.950 34.833 1.00 73.38 88 ARG A CA 1
ATOM 718 C C . ARG A 1 88 ? -44.572 -22.137 35.419 1.00 73.38 88 ARG A C 1
ATOM 720 O O . ARG A 1 88 ? -43.599 -22.713 35.899 1.00 73.38 88 ARG A O 1
ATOM 727 N N . PHE A 1 89 ? -44.683 -20.813 35.387 1.00 76.81 89 PHE A N 1
ATOM 728 C CA . PHE A 1 89 ? -43.701 -19.886 35.933 1.00 76.81 89 PHE A CA 1
ATOM 729 C C . PHE A 1 89 ? -44.239 -19.277 37.220 1.00 76.81 89 PHE A C 1
ATOM 731 O O . PHE A 1 89 ? -45.207 -18.520 37.213 1.00 76.81 89 PHE A O 1
ATOM 738 N N . SER A 1 90 ? -43.588 -19.596 38.336 1.00 67.69 90 SER A N 1
ATOM 739 C CA . SER A 1 90 ? -43.999 -19.129 39.661 1.00 67.69 90 SER A CA 1
ATOM 740 C C . SER A 1 90 ? -43.831 -17.621 39.876 1.00 67.69 90 SER A C 1
ATOM 742 O O . SER A 1 90 ? -44.398 -17.109 40.828 1.00 67.69 90 SER A O 1
ATOM 744 N N . TYR A 1 91 ? -43.063 -16.926 39.026 1.00 69.69 91 TYR A N 1
ATOM 745 C CA . TYR A 1 91 ? -42.769 -15.482 39.125 1.00 69.69 91 TYR A CA 1
ATOM 746 C C . TYR A 1 91 ? -43.613 -14.610 38.178 1.00 69.69 91 TYR A C 1
ATOM 748 O O . TYR A 1 91 ? -43.326 -13.430 37.983 1.00 69.69 91 TYR A O 1
ATOM 756 N N . LEU A 1 92 ? -44.613 -15.200 37.524 1.00 74.94 92 LEU A N 1
ATOM 757 C CA . LEU A 1 92 ? -45.532 -14.501 36.634 1.00 74.94 92 LEU A CA 1
ATOM 758 C C . LEU A 1 92 ? -46.968 -14.743 37.118 1.00 74.94 92 LEU A C 1
ATOM 760 O O . LEU A 1 92 ? -47.294 -15.821 37.619 1.00 74.94 92 LEU A O 1
ATOM 764 N N . THR A 1 93 ? -47.845 -13.762 36.934 1.00 75.50 93 THR A N 1
ATOM 765 C CA . THR A 1 93 ? -49.284 -13.898 37.232 1.00 75.50 93 THR A CA 1
ATOM 766 C C . THR A 1 93 ? -49.932 -15.019 36.405 1.00 75.50 93 THR A C 1
ATOM 768 O O . THR A 1 93 ? -49.483 -15.343 35.304 1.00 75.50 93 THR A O 1
ATOM 771 N N . LYS A 1 94 ? -50.997 -15.648 36.922 1.00 77.44 94 LYS A N 1
ATOM 772 C CA . LYS A 1 94 ? -51.761 -16.688 36.199 1.00 77.44 94 LYS A CA 1
ATOM 773 C C . LYS A 1 94 ? -52.817 -16.065 35.278 1.00 77.44 94 LYS A C 1
ATOM 775 O O . LYS A 1 94 ? -54.003 -16.365 35.383 1.00 77.44 94 LYS A O 1
ATOM 780 N N . GLU A 1 95 ? -52.390 -15.170 34.397 1.00 74.94 95 GLU A N 1
ATOM 781 C CA . GLU A 1 95 ? -53.253 -14.473 33.440 1.00 74.94 95 GLU A CA 1
ATOM 782 C C . GLU A 1 95 ? -52.885 -14.838 31.993 1.00 74.94 95 GLU A C 1
ATOM 784 O O . GLU A 1 95 ? -51.811 -15.377 31.721 1.00 74.94 95 GLU A O 1
ATOM 789 N N . LYS A 1 96 ? -53.788 -14.549 31.042 1.00 68.88 96 LYS A N 1
ATOM 790 C CA . LYS A 1 96 ? -53.551 -14.774 29.600 1.00 68.88 96 LYS A CA 1
ATOM 791 C C . LYS A 1 96 ? -52.359 -13.959 29.078 1.00 68.88 96 LYS A C 1
ATOM 793 O O . LYS A 1 96 ? -51.652 -14.406 28.183 1.00 68.88 96 LYS A O 1
ATOM 798 N N . GLU A 1 97 ? -52.151 -12.783 29.657 1.00 70.12 97 GLU A N 1
ATOM 799 C CA . GLU A 1 97 ? -51.037 -11.878 29.393 1.00 70.12 97 GLU A CA 1
ATOM 800 C C . GLU A 1 97 ? -50.293 -11.648 30.705 1.00 70.12 97 GLU A C 1
ATOM 802 O O . GLU A 1 97 ? -50.494 -10.629 31.371 1.00 70.12 97 GLU A O 1
ATOM 807 N N . ALA A 1 98 ? -49.508 -12.637 31.120 1.00 69.44 98 ALA A N 1
ATOM 808 C CA . ALA A 1 98 ? -48.930 -12.644 32.449 1.00 69.44 98 ALA A CA 1
ATOM 809 C C . ALA A 1 98 ? -47.946 -11.482 32.636 1.00 69.44 98 ALA A C 1
ATOM 811 O O . ALA A 1 98 ? -46.989 -11.328 31.874 1.00 69.44 98 ALA A O 1
ATOM 812 N N . GLY A 1 99 ? -48.187 -10.673 33.668 1.00 68.88 99 GLY A N 1
ATOM 813 C CA . GLY A 1 99 ? -47.233 -9.699 34.188 1.00 68.88 99 GLY A CA 1
ATOM 814 C C . GLY A 1 99 ? -46.278 -10.329 35.202 1.00 68.88 99 GLY A C 1
ATOM 815 O O . GLY A 1 99 ? -46.647 -11.285 35.893 1.00 68.88 99 GLY A O 1
ATOM 816 N N . PHE A 1 100 ? -45.064 -9.787 35.298 1.00 70.75 100 PHE A N 1
ATOM 817 C CA . PHE A 1 100 ? -44.082 -10.193 36.307 1.00 70.75 100 PHE A CA 1
ATOM 818 C C . PHE A 1 100 ? -44.512 -9.799 37.718 1.00 70.75 100 PHE A C 1
ATOM 820 O O . PHE A 1 100 ? -44.837 -8.637 37.963 1.00 70.75 100 PHE A O 1
ATOM 827 N N . ASP A 1 101 ? -44.493 -10.772 38.629 1.00 67.50 101 ASP A N 1
ATOM 828 C CA . ASP A 1 101 ? -44.889 -10.620 40.028 1.00 67.50 101 ASP A CA 1
ATOM 829 C C . ASP A 1 101 ? -43.987 -11.477 40.929 1.00 67.50 101 ASP A C 1
ATOM 831 O O . ASP A 1 101 ? -43.842 -12.683 40.725 1.00 67.50 101 ASP A O 1
ATOM 835 N N . ILE A 1 102 ? -43.332 -10.854 41.912 1.00 61.22 102 ILE A N 1
ATOM 836 C CA . ILE A 1 102 ? -42.345 -11.536 42.760 1.00 61.22 102 ILE A CA 1
ATOM 837 C C . ILE A 1 102 ? -43.078 -12.218 43.927 1.00 61.22 102 ILE A C 1
ATOM 839 O O . ILE A 1 102 ? -43.651 -11.520 44.766 1.00 61.22 102 ILE A O 1
ATOM 843 N N . PRO A 1 103 ? -43.016 -13.558 44.070 1.00 56.44 103 PRO A N 1
ATOM 844 C CA . PRO A 1 103 ? -43.644 -14.259 45.183 1.00 56.44 103 PRO A CA 1
ATOM 845 C C . PRO A 1 103 ? -43.035 -13.835 46.523 1.00 56.44 103 PRO A C 1
ATOM 847 O O . PRO A 1 103 ? -41.816 -13.889 46.711 1.00 56.44 103 PRO A O 1
ATOM 850 N N . PHE A 1 104 ? -43.894 -13.468 47.475 1.00 51.31 104 PHE A N 1
ATOM 851 C CA . PHE A 1 104 ? -43.514 -12.963 48.801 1.00 51.31 104 PHE A CA 1
ATOM 852 C C . PHE A 1 104 ? -42.567 -13.882 49.584 1.00 51.31 104 PHE A C 1
ATOM 854 O O . PHE A 1 104 ? -41.704 -13.391 50.312 1.00 51.31 104 PHE A O 1
ATOM 861 N N . ASP A 1 105 ? -42.685 -15.199 49.410 1.00 50.94 105 ASP A N 1
ATOM 862 C CA . ASP A 1 105 ? -41.904 -16.187 50.161 1.00 50.94 105 ASP A CA 1
ATOM 863 C C . ASP A 1 105 ? -40.407 -16.167 49.806 1.00 50.94 105 ASP A C 1
ATOM 865 O O . ASP A 1 105 ? -39.565 -16.514 50.635 1.00 50.94 105 ASP A O 1
ATOM 869 N N . LEU A 1 106 ? -40.055 -15.706 48.598 1.00 51.06 106 LEU A N 1
ATOM 870 C CA . LEU A 1 106 ? -38.665 -15.611 48.137 1.00 51.06 106 LEU A CA 1
ATOM 871 C C . LEU A 1 106 ? -37.920 -14.410 48.745 1.00 51.06 106 LEU A C 1
ATOM 873 O O . LEU A 1 106 ? -36.700 -14.440 48.882 1.00 51.06 106 LEU A O 1
ATOM 877 N N . LEU A 1 107 ? -38.654 -13.353 49.112 1.00 50.09 107 LEU A N 1
ATOM 878 C CA . LEU A 1 107 ? -38.114 -12.092 49.639 1.00 50.09 107 LEU A CA 1
ATOM 879 C C . LEU A 1 107 ? -37.747 -12.174 51.129 1.00 50.09 107 LEU A C 1
ATOM 881 O O . LEU A 1 107 ? -37.138 -11.252 51.668 1.00 50.09 107 LEU A O 1
ATOM 885 N N . LEU A 1 108 ? -38.154 -13.244 51.818 1.00 47.91 108 LEU A N 1
ATOM 886 C CA . LEU A 1 108 ? -38.120 -13.314 53.279 1.00 47.91 108 LEU A CA 1
ATOM 887 C C . LEU A 1 108 ? -36.948 -14.118 53.859 1.00 47.91 108 LEU A C 1
ATOM 889 O O . LEU A 1 108 ? -36.666 -13.943 55.047 1.00 47.91 108 LEU A O 1
ATOM 893 N N . GLN A 1 109 ? -36.255 -14.945 53.069 1.00 51.62 109 GLN A N 1
ATOM 894 C CA . GLN A 1 109 ? -35.227 -15.866 53.572 1.00 51.62 109 GLN A CA 1
ATOM 895 C C . GLN A 1 109 ? -33.810 -15.279 53.475 1.00 51.62 109 GLN A C 1
ATOM 897 O O . GLN A 1 109 ? -33.175 -15.294 52.422 1.00 51.62 109 GLN A O 1
ATOM 902 N N . GLU A 1 110 ? -33.281 -14.796 54.601 1.00 45.22 110 GLU A N 1
ATOM 903 C CA . GLU A 1 110 ? -31.847 -14.527 54.729 1.00 45.22 110 GLU A CA 1
ATOM 904 C C . GLU A 1 110 ? -31.074 -15.842 54.920 1.00 45.22 110 GLU A C 1
ATOM 906 O O . GLU A 1 110 ? -31.462 -16.682 55.727 1.00 45.22 110 GLU A O 1
ATOM 911 N N . GLY A 1 111 ? -29.965 -16.017 54.189 1.00 50.38 111 GLY A N 1
ATOM 912 C CA . GLY A 1 111 ? -29.082 -17.181 54.344 1.00 50.38 111 GLY A CA 1
ATOM 913 C C . GLY A 1 111 ? -29.418 -18.382 53.453 1.00 50.38 111 GLY A C 1
ATOM 914 O O . GLY A 1 111 ? -29.312 -19.522 53.900 1.00 50.38 111 GLY A O 1
ATOM 915 N N . MET A 1 112 ? -29.811 -18.157 52.193 1.00 51.97 112 MET A N 1
ATOM 916 C CA . MET A 1 112 ? -30.011 -19.255 51.239 1.00 51.97 112 MET A CA 1
ATOM 917 C C . MET A 1 112 ? -28.744 -20.116 51.109 1.00 51.97 112 MET A C 1
ATOM 919 O O . MET A 1 112 ? -27.664 -19.609 50.802 1.00 51.97 112 MET A O 1
ATOM 923 N N . SER A 1 113 ? -28.876 -21.432 51.302 1.00 55.28 113 SER A N 1
ATOM 924 C CA . SER A 1 113 ? -27.789 -22.372 51.022 1.00 55.28 113 SER A CA 1
ATOM 925 C C . SER A 1 113 ? -27.436 -22.348 49.531 1.00 55.28 113 SER A C 1
ATOM 927 O O . SER A 1 113 ? -28.307 -22.162 48.677 1.00 55.28 113 SER A O 1
ATOM 929 N N . TYR A 1 114 ? -26.175 -22.622 49.189 1.00 55.81 114 TYR A N 1
ATOM 930 C CA . TYR A 1 114 ? -25.738 -22.719 47.788 1.00 55.81 114 TYR A CA 1
ATOM 931 C C . TYR A 1 114 ? -26.581 -23.711 46.962 1.00 55.81 114 TYR A C 1
ATOM 933 O O . TYR A 1 114 ? -26.838 -23.477 45.783 1.00 55.81 114 TYR A O 1
ATOM 941 N N . THR A 1 115 ? -27.084 -24.781 47.588 1.00 57.44 115 THR A N 1
ATOM 942 C CA . THR A 1 115 ? -27.993 -25.755 46.960 1.00 57.44 115 THR A CA 1
ATOM 943 C C . THR A 1 115 ? -29.364 -25.165 46.630 1.00 57.44 115 THR A C 1
ATOM 945 O O . THR A 1 115 ? -29.922 -25.462 45.574 1.00 57.44 115 THR A O 1
ATOM 948 N N . ARG A 1 116 ? -29.906 -24.293 47.487 1.00 61.28 116 ARG A N 1
ATOM 949 C CA . ARG A 1 116 ? -31.177 -23.615 47.220 1.00 61.28 116 ARG A CA 1
ATOM 950 C C . ARG A 1 116 ? -31.024 -22.505 46.180 1.00 61.28 116 ARG A C 1
ATOM 952 O O . ARG A 1 116 ? -31.889 -22.386 45.320 1.00 61.28 116 ARG A O 1
ATOM 959 N N . ILE A 1 117 ? -29.908 -21.769 46.200 1.00 61.09 117 ILE A N 1
ATOM 960 C CA . ILE A 1 117 ? -29.556 -20.776 45.167 1.00 61.09 117 ILE A CA 1
ATOM 961 C C . ILE A 1 117 ? -29.537 -21.432 43.781 1.00 61.09 117 ILE A C 1
ATOM 963 O O . ILE A 1 117 ? -30.108 -20.895 42.833 1.00 61.09 117 ILE A O 1
ATOM 967 N N . TYR A 1 118 ? -28.930 -22.616 43.674 1.00 63.91 118 TYR A N 1
ATOM 968 C CA . TYR A 1 118 ? -28.911 -23.401 42.442 1.00 63.91 118 TYR A CA 1
ATOM 969 C C . TYR A 1 118 ? -30.324 -23.806 41.984 1.00 63.91 118 TYR A C 1
ATOM 971 O O . TYR A 1 118 ? -30.673 -23.610 40.821 1.00 63.91 118 TYR A O 1
ATOM 979 N N . TYR A 1 119 ? -31.166 -24.305 42.897 1.00 66.88 119 TYR A N 1
ATOM 980 C CA . TYR A 1 119 ? -32.548 -24.694 42.587 1.00 66.88 119 TYR A CA 1
ATOM 981 C C . TYR A 1 119 ? -33.415 -23.521 42.100 1.00 66.88 119 TYR A C 1
ATOM 983 O O . TYR A 1 119 ? -34.118 -23.649 41.098 1.00 66.88 119 TYR A O 1
ATOM 991 N N . GLU A 1 120 ? -33.354 -22.367 42.770 1.00 65.56 120 GLU A N 1
ATOM 992 C CA . GLU A 1 120 ? -34.113 -21.182 42.343 1.00 65.56 120 GLU A CA 1
ATOM 993 C C . GLU A 1 120 ? -33.569 -20.610 41.021 1.00 65.56 120 GLU A C 1
ATOM 995 O O . GLU A 1 120 ? -34.350 -20.223 40.156 1.00 65.56 120 GLU A O 1
ATOM 1000 N N . SER A 1 121 ? -32.251 -20.666 40.791 1.00 64.62 121 SER A N 1
ATOM 1001 C CA . SER A 1 121 ? -31.635 -20.252 39.519 1.00 64.62 121 SER A CA 1
ATOM 1002 C C . SER A 1 121 ? -32.142 -21.077 38.329 1.00 64.62 121 SER A C 1
ATOM 1004 O O . SER A 1 121 ? -32.438 -20.523 37.270 1.00 64.62 121 SER A O 1
ATOM 1006 N N . MET A 1 122 ? -32.341 -22.388 38.511 1.00 66.69 122 MET A N 1
ATOM 1007 C CA . MET A 1 122 ? -32.893 -23.265 37.471 1.00 66.69 122 MET A CA 1
ATOM 1008 C C . MET A 1 122 ? -34.330 -22.898 37.071 1.00 66.69 122 MET A C 1
ATOM 1010 O O . MET A 1 122 ? -34.673 -22.968 35.888 1.00 66.69 122 MET A O 1
ATOM 1014 N N . LYS A 1 123 ? -35.172 -22.463 38.019 1.00 67.88 123 LYS A N 1
ATOM 1015 C CA . LYS A 1 123 ? -36.529 -21.984 37.702 1.00 67.88 123 LYS A CA 1
ATOM 1016 C C . LYS A 1 123 ? -36.491 -20.704 36.876 1.00 67.88 123 LYS A C 1
ATOM 1018 O O . LYS A 1 123 ? -37.201 -20.610 35.871 1.00 67.88 123 LYS A O 1
ATOM 1023 N N . THR A 1 124 ? -35.633 -19.759 37.257 1.00 70.50 124 THR A N 1
ATOM 1024 C CA . THR A 1 124 ? -35.441 -18.492 36.540 1.00 70.50 124 THR A CA 1
ATOM 1025 C C . THR A 1 124 ? -34.955 -18.725 35.107 1.00 70.50 124 THR A C 1
ATOM 1027 O O . THR A 1 124 ? -35.443 -18.078 34.184 1.00 70.50 124 THR A O 1
ATOM 1030 N N . TYR A 1 125 ? -34.091 -19.720 34.868 1.00 74.75 125 TYR A N 1
ATOM 1031 C CA . TYR A 1 125 ? -33.664 -20.075 33.507 1.00 74.75 125 TYR A CA 1
ATOM 1032 C C . TYR A 1 125 ? -34.797 -20.555 32.607 1.00 74.75 125 TYR A C 1
ATOM 1034 O O . TYR A 1 125 ? -34.816 -20.209 31.426 1.00 74.75 125 TYR A O 1
ATOM 1042 N N . SER A 1 126 ? -35.756 -21.315 33.142 1.00 74.88 126 SER A N 1
ATOM 1043 C CA . SER A 1 126 ? -36.923 -21.740 32.357 1.00 74.88 126 SER A CA 1
ATOM 1044 C C . SER A 1 126 ? -37.802 -20.554 31.942 1.00 74.88 126 SER A C 1
ATOM 1046 O O . SER A 1 126 ? -38.346 -20.538 30.839 1.00 74.88 126 SER A O 1
ATOM 1048 N N . MET A 1 127 ? -37.890 -19.536 32.801 1.00 78.25 127 MET A N 1
ATOM 1049 C CA . MET A 1 127 ? -38.630 -18.308 32.531 1.00 78.25 127 MET A CA 1
ATOM 1050 C C . MET A 1 127 ? -37.915 -17.459 31.473 1.00 78.25 127 MET A C 1
ATOM 1052 O O . MET A 1 127 ? -38.547 -17.060 30.498 1.00 78.25 127 MET A O 1
ATOM 1056 N N . PHE A 1 128 ? -36.597 -17.254 31.601 1.00 79.56 128 PHE A N 1
ATOM 1057 C CA . PHE A 1 128 ? -35.801 -16.558 30.581 1.00 79.56 128 PHE A CA 1
ATOM 1058 C C . PHE A 1 128 ? -35.862 -17.266 29.226 1.00 79.56 128 PHE A C 1
ATOM 1060 O O . PHE A 1 128 ? -36.020 -16.605 28.205 1.00 79.56 128 PHE A O 1
ATOM 1067 N N . TYR A 1 129 ? -35.834 -18.603 29.205 1.00 81.62 129 TYR A N 1
ATOM 1068 C CA . TYR A 1 129 ? -36.058 -19.371 27.980 1.00 81.62 129 TYR A CA 1
ATOM 1069 C C . TYR A 1 129 ? -37.387 -18.982 27.314 1.00 81.62 129 TYR A C 1
ATOM 1071 O O . TYR A 1 129 ? -37.397 -18.693 26.122 1.00 81.62 129 TYR A O 1
ATOM 1079 N N . SER A 1 130 ? -38.489 -18.937 28.074 1.00 80.06 130 SER A N 1
ATOM 1080 C CA . SER A 1 130 ? -39.821 -18.607 27.541 1.00 80.06 130 SER A CA 1
ATOM 1081 C C . SER A 1 130 ? -39.913 -17.175 27.025 1.00 80.06 130 SER A C 1
ATOM 1083 O O . SER A 1 130 ? -40.436 -16.960 25.940 1.00 80.06 130 SER A O 1
ATOM 1085 N N . ILE A 1 131 ? -39.356 -16.209 27.761 1.00 81.06 131 ILE A N 1
ATOM 1086 C CA . ILE A 1 131 ? -39.287 -14.799 27.344 1.00 81.06 131 ILE A CA 1
ATOM 1087 C C . ILE A 1 131 ? -38.572 -14.677 25.994 1.00 81.06 131 ILE A C 1
ATOM 1089 O O . ILE A 1 131 ? -39.032 -13.991 25.081 1.00 81.06 131 ILE A O 1
ATOM 1093 N N . CYS A 1 132 ? -37.450 -15.378 25.854 1.00 85.31 132 CYS A N 1
ATOM 1094 C CA . CYS A 1 132 ? -36.678 -15.399 24.623 1.00 85.31 132 CYS A CA 1
ATOM 1095 C C . CYS A 1 132 ? -37.406 -16.125 23.483 1.00 85.31 132 CYS A C 1
ATOM 1097 O O . CYS A 1 132 ? -37.291 -15.705 22.332 1.00 85.31 132 CYS A O 1
ATOM 1099 N N . ASP A 1 133 ? -38.145 -17.197 23.785 1.00 86.06 133 ASP A N 1
ATOM 1100 C CA . ASP A 1 133 ? -38.926 -17.960 22.806 1.00 86.06 133 ASP A CA 1
ATOM 1101 C C . ASP A 1 133 ? -40.080 -17.113 22.252 1.00 86.06 133 ASP A C 1
ATOM 1103 O O . ASP A 1 133 ? -40.252 -17.045 21.036 1.00 86.06 133 ASP A O 1
ATOM 1107 N N . ASP A 1 134 ? -40.798 -16.402 23.126 1.00 84.12 134 ASP A N 1
ATOM 1108 C CA . ASP A 1 134 ? -41.901 -15.508 22.761 1.00 84.12 134 ASP A CA 1
ATOM 1109 C C . ASP A 1 134 ? -41.403 -14.296 21.958 1.00 84.12 134 ASP A C 1
ATOM 1111 O O . ASP A 1 134 ? -42.000 -13.928 20.943 1.00 84.12 134 ASP A O 1
ATOM 1115 N N . LEU A 1 135 ? -40.275 -13.695 22.361 1.00 87.19 135 LEU A N 1
ATOM 1116 C CA . LEU A 1 135 ? -39.673 -12.569 21.643 1.00 87.19 135 LEU A CA 1
ATOM 1117 C C . LEU A 1 135 ? -39.231 -12.953 20.231 1.00 87.19 135 LEU A C 1
ATOM 1119 O O . LEU A 1 135 ? -39.610 -12.307 19.254 1.00 87.19 135 LEU A O 1
ATOM 1123 N N . LEU A 1 136 ? -38.376 -13.974 20.135 1.00 87.75 136 LEU A N 1
ATOM 1124 C CA . LEU A 1 136 ? -37.734 -14.356 18.879 1.00 87.75 136 LEU A CA 1
ATOM 1125 C C . LEU A 1 136 ? -38.701 -15.109 17.958 1.00 87.75 136 LEU A C 1
ATOM 1127 O O . LEU A 1 136 ? -38.557 -15.047 16.737 1.00 87.75 136 LEU A O 1
ATOM 1131 N N . GLY A 1 137 ? -39.714 -15.771 18.525 1.00 85.62 137 GLY A N 1
ATOM 1132 C CA . GLY A 1 137 ? -40.798 -16.407 17.783 1.00 85.62 137 GLY A CA 1
ATOM 1133 C C . GLY A 1 137 ? -41.782 -15.416 17.156 1.00 85.62 137 GLY A C 1
ATOM 1134 O O . GLY A 1 137 ? -42.442 -15.750 16.165 1.00 85.62 137 GLY A O 1
ATOM 1135 N N . ASN A 1 138 ? -41.861 -14.179 17.660 1.00 88.62 138 ASN A N 1
ATOM 1136 C CA . ASN A 1 138 ? -42.754 -13.153 17.130 1.00 88.62 138 ASN A CA 1
ATOM 1137 C C . ASN A 1 138 ? -42.188 -12.492 15.857 1.00 88.62 138 ASN A C 1
ATOM 1139 O O . ASN A 1 138 ? -41.664 -11.376 15.855 1.00 88.62 138 ASN A O 1
ATOM 1143 N N . LYS A 1 139 ? -42.329 -13.187 14.723 1.00 86.62 139 LYS A N 1
ATOM 1144 C CA . LYS A 1 139 ? -41.850 -12.716 13.410 1.00 86.62 139 LYS A CA 1
ATOM 1145 C C . LYS A 1 139 ? -42.484 -11.398 12.950 1.00 86.62 139 LYS A C 1
ATOM 1147 O O . LYS A 1 139 ? -41.884 -10.708 12.126 1.00 86.62 139 LYS A O 1
ATOM 1152 N N . GLU A 1 140 ? -43.691 -11.077 13.415 1.00 88.00 140 GLU A N 1
ATOM 1153 C CA . GLU A 1 140 ? -44.364 -9.816 13.083 1.00 88.00 140 GLU A CA 1
ATOM 1154 C C . GLU A 1 140 ? -43.691 -8.644 13.797 1.00 88.00 140 GLU A C 1
ATOM 1156 O O . GLU A 1 140 ? -43.291 -7.683 13.145 1.00 88.00 140 GLU A O 1
ATOM 1161 N N . LEU A 1 141 ? -43.449 -8.776 15.102 1.00 88.88 141 LEU A N 1
ATOM 1162 C CA . LEU A 1 141 ? -42.712 -7.792 15.890 1.00 88.88 141 LEU A CA 1
ATOM 1163 C C . LEU A 1 141 ? -41.327 -7.510 15.295 1.00 88.88 141 LEU A C 1
ATOM 1165 O O . LEU A 1 141 ? -40.957 -6.355 15.114 1.00 88.88 141 LEU A O 1
ATOM 1169 N N . ILE A 1 142 ? -40.569 -8.548 14.924 1.00 87.75 142 ILE A N 1
ATOM 1170 C CA . ILE A 1 142 ? -39.239 -8.374 14.312 1.00 87.75 142 ILE A CA 1
ATOM 1171 C C . ILE A 1 142 ? -39.337 -7.588 12.993 1.00 87.75 142 ILE A C 1
ATOM 1173 O O . ILE A 1 142 ? -38.502 -6.722 12.717 1.00 87.75 142 ILE A O 1
ATOM 1177 N N . ARG A 1 143 ? -40.370 -7.848 12.178 1.00 87.06 143 ARG A N 1
ATOM 1178 C CA . ARG A 1 143 ? -40.630 -7.085 10.946 1.00 87.06 143 ARG A CA 1
ATOM 1179 C C . ARG A 1 143 ? -41.004 -5.631 11.238 1.00 87.06 143 ARG A C 1
ATOM 1181 O O . ARG A 1 143 ? -40.545 -4.754 10.509 1.00 87.06 143 ARG A O 1
ATOM 1188 N N . GLN A 1 144 ? -41.776 -5.369 12.290 1.00 87.75 144 GLN A N 1
ATOM 1189 C CA . GLN A 1 144 ? -42.108 -4.012 12.731 1.00 87.75 144 GLN A CA 1
ATOM 1190 C C . GLN A 1 144 ? -40.862 -3.257 13.199 1.00 87.75 144 GLN A C 1
ATOM 1192 O O . GLN A 1 144 ? -40.583 -2.184 12.673 1.00 87.75 144 GLN A O 1
ATOM 1197 N N . LEU A 1 145 ? -40.050 -3.852 14.078 1.00 89.38 145 LEU A N 1
ATOM 1198 C CA . LEU A 1 145 ? -38.804 -3.249 14.564 1.00 89.38 145 LEU A CA 1
ATOM 1199 C C . LEU A 1 145 ? -37.843 -2.904 13.416 1.00 89.38 145 LEU A C 1
ATOM 1201 O O . LEU A 1 145 ? -37.224 -1.844 13.431 1.00 89.38 145 LEU A O 1
ATOM 1205 N N . ARG A 1 146 ? -37.765 -3.750 12.378 1.00 87.38 146 ARG A N 1
ATOM 1206 C CA . ARG A 1 146 ? -36.964 -3.469 11.175 1.00 87.38 146 ARG A CA 1
ATOM 1207 C C . ARG A 1 146 ? -37.481 -2.263 10.377 1.00 87.38 146 ARG A C 1
ATOM 1209 O O . ARG A 1 146 ? -36.675 -1.537 9.811 1.00 87.38 146 ARG A O 1
ATOM 1216 N N . ARG A 1 147 ? -38.798 -2.034 10.326 1.00 87.81 147 ARG A N 1
ATOM 1217 C CA . ARG A 1 147 ? -39.401 -0.880 9.623 1.00 87.81 147 ARG A CA 1
ATOM 1218 C C . ARG A 1 147 ? -39.190 0.449 10.349 1.00 87.81 147 ARG A C 1
ATOM 1220 O O . ARG A 1 147 ? -39.287 1.494 9.717 1.00 87.81 147 ARG A O 1
ATOM 1227 N N . MET A 1 148 ? -38.924 0.416 11.654 1.00 84.25 148 MET A N 1
ATOM 1228 C CA . MET A 1 148 ? -38.744 1.624 12.467 1.00 84.25 148 MET A CA 1
ATOM 1229 C C . MET A 1 148 ? -37.363 2.282 12.295 1.00 84.25 148 MET A C 1
ATOM 1231 O O . MET A 1 148 ? -37.196 3.427 12.710 1.00 84.25 148 MET A O 1
ATOM 1235 N N . ASP A 1 149 ? -36.418 1.602 11.631 1.00 83.06 149 ASP A N 1
ATOM 1236 C CA . ASP A 1 149 ? -35.097 2.113 11.228 1.00 83.06 149 ASP A CA 1
ATOM 1237 C C . ASP A 1 149 ? -34.318 2.775 12.378 1.00 83.06 149 ASP A C 1
ATOM 1239 O O . ASP A 1 149 ? -34.134 3.992 12.443 1.00 83.06 149 ASP A O 1
ATOM 1243 N N . PHE A 1 150 ? -33.919 1.957 13.351 1.00 89.94 150 PHE A N 1
ATOM 1244 C CA . PHE A 1 150 ? -33.105 2.404 14.478 1.00 89.94 150 PHE A CA 1
ATOM 1245 C C . PHE A 1 150 ? -31.630 2.559 14.076 1.00 89.94 150 PHE A C 1
ATOM 1247 O O . PHE A 1 150 ? -31.120 1.826 13.234 1.00 89.94 150 PHE A O 1
ATOM 1254 N N . HIS A 1 151 ? -30.918 3.485 14.717 1.00 86.94 151 HIS A N 1
ATOM 1255 C CA . HIS A 1 151 ? -29.479 3.700 14.523 1.00 86.94 151 HIS A CA 1
ATOM 1256 C C . HIS A 1 151 ? -28.621 2.977 15.573 1.00 86.94 151 HIS A C 1
ATOM 1258 O O . HIS A 1 151 ? -27.472 2.635 15.302 1.00 86.94 151 HIS A O 1
ATOM 1264 N N . LEU A 1 152 ? -29.164 2.763 16.775 1.00 90.44 152 LEU A N 1
ATOM 1265 C CA . LEU A 1 152 ? -28.486 2.161 17.927 1.00 90.44 152 LEU A CA 1
ATOM 1266 C C . LEU A 1 152 ? -29.509 1.395 18.770 1.00 90.44 152 LEU A C 1
ATOM 1268 O O . LEU A 1 152 ? -30.654 1.832 18.906 1.00 90.44 152 LEU A O 1
ATOM 1272 N N . ALA A 1 153 ? -29.079 0.294 19.383 1.00 92.06 153 ALA A N 1
ATOM 1273 C CA . ALA A 1 153 ? -29.830 -0.394 20.421 1.00 92.06 153 ALA A CA 1
ATOM 1274 C C . ALA A 1 153 ? -29.147 -0.273 21.791 1.00 92.06 153 ALA A C 1
ATOM 1276 O O . ALA A 1 153 ? -27.924 -0.347 21.904 1.00 92.06 153 ALA A O 1
ATOM 1277 N N . ILE A 1 154 ? -29.948 -0.137 22.841 1.00 91.69 154 ILE A N 1
ATOM 1278 C CA . ILE A 1 154 ? -29.541 -0.247 24.237 1.00 91.69 154 ILE A CA 1
ATOM 1279 C C . ILE A 1 154 ? -30.252 -1.462 24.818 1.00 91.69 154 ILE A C 1
ATOM 1281 O O . ILE A 1 154 ? -31.475 -1.553 24.748 1.00 91.69 154 ILE A O 1
ATOM 1285 N N . VAL A 1 155 ? -29.495 -2.392 25.387 1.00 90.94 155 VAL A N 1
ATOM 1286 C CA . VAL A 1 155 ? -30.029 -3.663 25.880 1.00 90.94 155 VAL A CA 1
ATOM 1287 C C . VAL A 1 155 ? -29.741 -3.815 27.364 1.00 90.94 155 VAL A C 1
ATOM 1289 O O . VAL A 1 155 ? -28.578 -3.865 27.764 1.00 90.94 155 VAL A O 1
ATOM 1292 N N . ASP A 1 156 ? -30.795 -3.942 28.170 1.00 88.25 156 ASP A N 1
ATOM 1293 C CA . ASP A 1 156 ? -30.685 -4.426 29.547 1.00 88.25 156 ASP A CA 1
ATOM 1294 C C . ASP A 1 156 ? -30.339 -5.915 29.523 1.00 88.25 156 ASP A C 1
ATOM 1296 O O . ASP A 1 156 ? -31.097 -6.715 28.975 1.00 88.25 156 ASP A O 1
ATOM 1300 N N . LEU A 1 157 ? -29.157 -6.270 30.028 1.00 84.31 157 LEU A N 1
ATOM 1301 C CA . LEU A 1 157 ? -28.576 -7.596 29.821 1.00 84.31 157 LEU A CA 1
ATOM 1302 C C . LEU A 1 157 ? -29.030 -8.631 30.843 1.00 84.31 157 LEU A C 1
ATOM 1304 O O . LEU A 1 157 ? -28.951 -9.817 30.549 1.00 84.31 157 LEU A O 1
ATOM 1308 N N . VAL A 1 158 ? -29.482 -8.223 32.027 1.00 76.44 158 VAL A N 1
ATOM 1309 C CA . VAL A 1 158 ? -29.737 -9.156 33.131 1.00 76.44 158 VAL A CA 1
ATOM 1310 C C . VAL A 1 158 ? -30.910 -10.081 32.772 1.00 76.44 158 VAL A C 1
ATOM 1312 O O . VAL A 1 158 ? -32.064 -9.661 32.748 1.00 76.44 158 VAL A O 1
ATOM 1315 N N . GLY A 1 159 ? -30.621 -11.351 32.464 1.00 73.12 159 GLY A N 1
ATOM 1316 C CA . GLY A 1 159 ? -31.656 -12.340 32.127 1.00 73.12 159 GLY A CA 1
ATOM 1317 C C . GLY A 1 159 ? -32.346 -12.113 30.778 1.00 73.12 159 GLY A C 1
ATOM 1318 O O . GLY A 1 159 ? -33.418 -12.659 30.522 1.00 73.12 159 GLY A O 1
ATOM 1319 N N . ASN A 1 160 ? -31.763 -11.276 29.924 1.00 80.50 160 ASN A N 1
ATOM 1320 C CA . ASN A 1 160 ? -32.356 -10.819 28.670 1.00 80.50 160 ASN A CA 1
ATOM 1321 C C . ASN A 1 160 ? -31.332 -10.844 27.523 1.00 80.50 160 ASN A C 1
ATOM 1323 O O . ASN A 1 160 ? -31.495 -10.203 26.487 1.00 80.50 160 ASN A O 1
ATOM 1327 N N . GLU A 1 161 ? -30.266 -11.632 27.679 1.00 84.25 161 GLU A N 1
ATOM 1328 C CA . GLU A 1 161 ? -29.126 -11.702 26.764 1.00 84.25 161 GLU A CA 1
ATOM 1329 C C . GLU A 1 161 ? -29.523 -12.189 25.356 1.00 84.25 161 GLU A C 1
ATOM 1331 O O . GLU A 1 161 ? -28.839 -11.891 24.378 1.00 84.25 161 GLU A O 1
ATOM 1336 N N . CYS A 1 162 ? -30.645 -12.905 25.216 1.00 81.69 162 CYS A N 1
ATOM 1337 C CA . CYS A 1 162 ? -31.187 -13.356 23.927 1.00 81.69 162 CYS A CA 1
ATOM 1338 C C . CYS A 1 162 ? -31.682 -12.222 23.015 1.00 81.69 162 CYS A C 1
ATOM 1340 O O . CYS A 1 162 ? -31.888 -12.442 21.821 1.00 81.69 162 CYS A O 1
ATOM 1342 N N . THR A 1 163 ? -31.829 -11.010 23.547 1.00 87.56 163 THR A N 1
ATOM 1343 C CA . THR A 1 163 ? -32.116 -9.813 22.751 1.00 87.56 163 THR A CA 1
ATOM 1344 C C . THR A 1 163 ? -30.891 -9.318 21.984 1.00 87.56 163 THR A C 1
ATOM 1346 O O . THR A 1 163 ? -31.054 -8.648 20.969 1.00 87.56 163 THR A O 1
ATOM 1349 N N . LEU A 1 164 ? -29.669 -9.698 22.381 1.00 90.12 164 LEU A N 1
ATOM 1350 C CA . LEU A 1 164 ? -28.455 -9.351 21.636 1.00 90.12 164 LEU A CA 1
ATOM 1351 C C . LEU A 1 164 ? -28.434 -9.984 20.233 1.00 90.12 164 LEU A C 1
ATOM 1353 O O . LEU A 1 164 ? -28.151 -9.285 19.265 1.00 90.12 164 LEU A O 1
ATOM 1357 N N . PRO A 1 165 ? -28.792 -11.270 20.060 1.00 88.81 165 PRO A N 1
ATOM 1358 C CA . PRO A 1 165 ? -29.075 -11.838 18.743 1.00 88.81 165 PRO A CA 1
ATOM 1359 C C . PRO A 1 165 ? -30.124 -11.080 17.933 1.00 88.81 165 PRO A C 1
ATOM 1361 O O . PRO A 1 165 ? -29.971 -10.956 16.721 1.00 88.81 165 PRO A O 1
ATOM 1364 N N . LEU A 1 166 ? -31.170 -10.549 18.575 1.00 88.56 166 LEU A N 1
ATOM 1365 C CA . LEU A 1 166 ? -32.180 -9.741 17.893 1.00 88.56 166 LEU A CA 1
ATOM 1366 C C . LEU A 1 166 ? -31.583 -8.422 17.387 1.00 88.56 166 LEU A C 1
ATOM 1368 O O . LEU A 1 166 ? -31.750 -8.103 16.213 1.00 88.56 166 LEU A O 1
ATOM 1372 N N . THR A 1 167 ? -30.857 -7.675 18.223 1.00 90.44 167 THR A N 1
ATOM 1373 C CA . THR A 1 167 ? -30.220 -6.417 17.794 1.00 90.44 167 THR A CA 1
ATOM 1374 C C . THR A 1 167 ? -29.153 -6.662 16.729 1.00 90.44 167 THR A C 1
ATOM 1376 O O . THR A 1 167 ? -29.087 -5.920 15.749 1.00 90.44 167 THR A O 1
ATOM 1379 N N . HIS A 1 168 ? -28.403 -7.763 16.841 1.00 88.38 168 HIS A N 1
ATOM 1380 C CA . HIS A 1 168 ? -27.470 -8.226 15.816 1.00 88.38 168 HIS A CA 1
ATOM 1381 C C . HIS A 1 168 ? -28.183 -8.557 14.495 1.00 88.38 168 HIS A C 1
ATOM 1383 O O . HIS A 1 168 ? -27.744 -8.127 13.431 1.00 88.38 168 HIS A O 1
ATOM 1389 N N . HIS A 1 169 ? -29.325 -9.252 14.543 1.00 86.06 169 HIS A N 1
ATOM 1390 C CA . HIS A 1 169 ? -30.146 -9.560 13.366 1.00 86.06 169 HIS A CA 1
ATOM 1391 C C . HIS A 1 169 ? -30.783 -8.313 12.724 1.00 86.06 169 HIS A C 1
ATOM 1393 O O . HIS A 1 169 ? -31.085 -8.307 11.528 1.00 86.06 169 HIS A O 1
ATOM 1399 N N . LEU A 1 170 ? -30.989 -7.250 13.505 1.00 86.12 170 LEU A N 1
ATOM 1400 C CA . LEU A 1 170 ? -31.407 -5.935 13.016 1.00 86.12 170 LEU A CA 1
ATOM 1401 C C . LEU A 1 170 ? -30.230 -5.094 12.485 1.00 86.12 170 LEU A C 1
ATOM 1403 O O . LEU A 1 170 ? -30.466 -4.033 11.919 1.00 86.12 170 LEU A O 1
ATOM 1407 N N . GLY A 1 171 ? -28.983 -5.559 12.626 1.00 85.88 171 GLY A N 1
ATOM 1408 C CA . GLY A 1 171 ? -27.786 -4.829 12.201 1.00 85.88 171 GLY A CA 1
ATOM 1409 C C . GLY A 1 171 ? -27.475 -3.605 13.066 1.00 85.88 171 GLY A C 1
ATOM 1410 O O . GLY A 1 171 ? -26.797 -2.691 12.601 1.00 85.88 171 GLY A O 1
ATOM 1411 N N . LEU A 1 172 ? -27.981 -3.569 14.303 1.00 86.38 172 LEU A N 1
ATOM 1412 C CA . LEU A 1 172 ? -27.851 -2.424 15.198 1.00 86.38 172 LEU A CA 1
ATOM 1413 C C . LEU A 1 172 ? -26.588 -2.539 16.060 1.00 86.38 172 LEU A C 1
ATOM 1415 O O . LEU A 1 172 ? -26.418 -3.530 16.782 1.00 86.38 172 LEU A O 1
ATOM 1419 N N . PRO A 1 173 ? -25.734 -1.504 16.080 1.00 86.81 173 PRO A N 1
ATOM 1420 C CA . PRO A 1 173 ? -24.753 -1.323 17.139 1.00 86.81 173 PRO A CA 1
ATOM 1421 C C . PRO A 1 173 ? -25.463 -1.367 18.489 1.00 86.81 173 PRO A C 1
ATOM 1423 O O . PRO A 1 173 ? -26.568 -0.841 18.632 1.00 86.81 173 PRO A O 1
ATOM 1426 N N . THR A 1 174 ? -24.865 -2.051 19.460 1.00 89.75 174 THR A N 1
ATOM 1427 C CA . THR A 1 174 ? -25.542 -2.370 20.719 1.00 89.75 174 THR A CA 1
ATOM 1428 C C . THR A 1 174 ? -24.713 -1.916 21.913 1.00 89.75 174 THR A C 1
ATOM 1430 O O . THR A 1 174 ? -23.554 -2.308 22.074 1.00 89.75 174 THR A O 1
ATOM 1433 N N . VAL A 1 175 ? -25.327 -1.096 22.763 1.00 90.81 175 VAL A N 1
ATOM 1434 C CA . VAL A 1 175 ? -24.816 -0.703 24.078 1.00 90.81 175 VAL A CA 1
ATOM 1435 C C . VAL A 1 175 ? -25.472 -1.591 25.124 1.00 90.81 175 VAL A C 1
ATOM 1437 O O . VAL A 1 175 ? -26.696 -1.672 25.205 1.00 90.81 175 VAL A O 1
ATOM 1440 N N . GLY A 1 176 ? -24.661 -2.272 25.925 1.00 89.38 176 GLY A N 1
ATOM 1441 C CA . GLY A 1 176 ? -25.174 -3.033 27.057 1.00 89.38 176 GLY A CA 1
ATOM 1442 C C . GLY A 1 176 ? -25.517 -2.118 28.222 1.00 89.38 176 GLY A C 1
ATOM 1443 O O . GLY A 1 176 ? -24.879 -1.087 28.428 1.00 89.38 176 GLY A O 1
ATOM 1444 N N . PHE A 1 177 ? -26.486 -2.528 29.021 1.00 88.31 177 PHE A N 1
ATOM 1445 C CA . PHE A 1 177 ? -26.771 -1.946 30.317 1.00 88.31 177 PHE A CA 1
ATOM 1446 C C . PHE A 1 177 ? -26.657 -3.007 31.400 1.00 88.31 177 PHE A C 1
ATOM 1448 O O . PHE A 1 177 ? -27.170 -4.118 31.256 1.00 88.31 177 PHE A O 1
ATOM 1455 N N . TRP A 1 178 ? -25.998 -2.635 32.493 1.00 85.19 178 TRP A N 1
ATOM 1456 C CA . TRP A 1 178 ? -25.925 -3.439 33.701 1.00 85.19 178 TRP A CA 1
ATOM 1457 C C . TRP A 1 178 ? -26.420 -2.607 34.885 1.00 85.19 178 TRP A C 1
ATOM 1459 O O . TRP A 1 178 ? -25.878 -1.543 35.191 1.00 85.19 178 TRP A O 1
ATOM 1469 N N . GLY A 1 179 ? -27.479 -3.082 35.545 1.00 78.19 179 GLY A N 1
ATOM 1470 C CA . GLY A 1 179 ? -28.216 -2.319 36.559 1.00 78.19 179 GLY A CA 1
ATOM 1471 C C . GLY A 1 179 ? -27.497 -2.097 37.896 1.00 78.19 179 GLY A C 1
ATOM 1472 O O . GLY A 1 179 ? -28.028 -1.377 38.737 1.00 78.19 179 GLY A O 1
ATOM 1473 N N . MET A 1 180 ? -26.322 -2.697 38.090 1.00 76.75 180 MET A N 1
ATOM 1474 C CA . MET A 1 180 ? -25.495 -2.624 39.302 1.00 76.75 180 MET A CA 1
ATOM 1475 C C . MET A 1 180 ? -24.009 -2.752 38.933 1.00 76.75 180 MET A C 1
ATOM 1477 O O . MET A 1 180 ? -23.669 -2.786 37.756 1.00 76.75 180 MET A O 1
ATOM 1481 N N . GLN A 1 181 ? -23.093 -2.813 39.897 1.00 77.75 181 GLN A N 1
ATOM 1482 C CA . GLN A 1 181 ? -21.674 -3.054 39.609 1.00 77.75 181 GLN A CA 1
ATOM 1483 C C . GLN A 1 181 ? -21.422 -4.523 39.249 1.00 77.75 181 GLN A C 1
ATOM 1485 O O . GLN A 1 181 ? -21.985 -5.424 39.867 1.00 77.75 181 GLN A O 1
ATOM 1490 N N . PHE A 1 182 ? -20.526 -4.770 38.289 1.00 77.44 182 PHE A N 1
ATOM 1491 C CA . PHE A 1 182 ? -20.016 -6.116 38.034 1.00 77.44 182 PHE A CA 1
ATOM 1492 C C . PHE A 1 182 ? -19.317 -6.653 39.285 1.00 77.44 182 PHE A C 1
ATOM 1494 O O . PHE A 1 182 ? -18.413 -6.006 39.826 1.00 77.44 182 PHE A O 1
ATOM 1501 N N . ALA A 1 183 ? -19.742 -7.822 39.750 1.00 69.25 183 ALA A N 1
ATOM 1502 C CA . ALA A 1 183 ? -19.261 -8.394 41.004 1.00 69.25 183 ALA A CA 1
ATOM 1503 C C . ALA A 1 183 ? -19.023 -9.904 40.915 1.00 69.25 183 ALA A C 1
ATOM 1505 O O . ALA A 1 183 ? -18.260 -10.430 41.717 1.00 69.25 183 ALA A O 1
ATOM 1506 N N . SER A 1 184 ? -19.624 -10.599 39.944 1.00 74.75 184 SER A N 1
ATOM 1507 C CA . SER A 1 184 ? -19.628 -12.063 39.900 1.00 74.75 184 SER A CA 1
ATOM 1508 C C . SER A 1 184 ? -19.185 -12.620 38.538 1.00 74.75 184 SER A C 1
ATOM 1510 O O . SER A 1 184 ? -18.425 -11.987 37.792 1.00 74.75 184 SER A O 1
ATOM 1512 N N . GLY A 1 185 ? -19.582 -13.855 38.225 1.00 68.88 185 GLY A N 1
ATOM 1513 C CA . GLY A 1 185 ? -19.170 -14.596 37.036 1.00 68.88 185 GLY A CA 1
ATOM 1514 C C . GLY A 1 185 ? -19.535 -13.949 35.698 1.00 68.88 185 GLY A C 1
ATOM 1515 O O . GLY A 1 185 ? -18.902 -14.272 34.692 1.00 68.88 185 GLY A O 1
ATOM 1516 N N . GLU A 1 186 ? -20.476 -13.002 35.662 1.00 75.56 186 GLU A N 1
ATOM 1517 C CA . GLU A 1 186 ? -20.845 -12.232 34.467 1.00 75.56 186 GLU A CA 1
ATOM 1518 C C . GLU A 1 186 ? -19.655 -11.470 33.868 1.00 75.56 186 GLU A C 1
ATOM 1520 O O . GLU A 1 186 ? -19.566 -11.290 32.655 1.00 75.56 186 GLU A O 1
ATOM 1525 N N . THR A 1 187 ? -18.675 -11.106 34.698 1.00 74.44 187 THR A N 1
ATOM 1526 C CA . THR A 1 187 ? -17.431 -10.447 34.275 1.00 74.44 187 THR A CA 1
ATOM 1527 C C . THR A 1 187 ? -16.678 -11.246 33.222 1.00 74.44 187 THR A C 1
ATOM 1529 O O . THR A 1 187 ? -16.115 -10.663 32.298 1.00 74.44 187 THR A O 1
ATOM 1532 N N . THR A 1 188 ? -16.744 -12.580 33.288 1.00 74.12 188 THR A N 1
ATOM 1533 C CA . THR A 1 188 ? -16.106 -13.481 32.317 1.00 74.12 188 THR A CA 1
ATOM 1534 C C . THR A 1 188 ? -16.701 -13.400 30.913 1.00 74.12 188 THR A C 1
ATOM 1536 O O . THR A 1 188 ? -16.069 -13.825 29.936 1.00 74.12 188 THR A O 1
ATOM 1539 N N . LEU A 1 189 ? -17.911 -12.847 30.800 1.00 75.81 189 LEU A N 1
ATOM 1540 C CA . LEU A 1 189 ? -18.579 -12.568 29.535 1.00 75.81 189 LEU A CA 1
ATOM 1541 C C . LEU A 1 189 ? -18.233 -11.182 28.987 1.00 75.81 189 LEU A C 1
ATOM 1543 O O . LEU A 1 189 ? -18.598 -10.872 27.859 1.00 75.81 189 LEU A O 1
ATOM 1547 N N . THR A 1 190 ? -17.505 -10.362 29.742 1.00 76.25 190 THR A N 1
ATOM 1548 C CA . THR A 1 190 ? -17.087 -9.016 29.343 1.00 76.25 190 THR A CA 1
ATOM 1549 C C . THR A 1 190 ? -15.569 -8.949 29.154 1.00 76.25 190 THR A C 1
ATOM 1551 O O . THR A 1 190 ? -14.855 -9.941 29.301 1.00 76.25 190 THR A O 1
ATOM 1554 N N . THR A 1 191 ? -15.056 -7.770 28.801 1.00 72.19 191 THR A N 1
ATOM 1555 C CA . THR A 1 191 ? -13.612 -7.486 28.802 1.00 72.19 191 THR A CA 1
ATOM 1556 C C . THR A 1 191 ? -13.124 -6.869 30.118 1.00 72.19 191 THR A C 1
ATOM 1558 O O . THR A 1 191 ? -11.928 -6.606 30.246 1.00 72.19 191 THR A O 1
ATOM 1561 N N . ALA A 1 192 ? -14.016 -6.644 31.091 1.00 74.19 192 ALA A N 1
ATOM 1562 C CA . ALA A 1 192 ? -13.658 -6.160 32.418 1.00 74.19 192 ALA A CA 1
ATOM 1563 C C . ALA A 1 192 ? -13.016 -7.284 33.243 1.00 74.19 192 ALA A C 1
ATOM 1565 O O . ALA A 1 192 ? -13.479 -8.425 33.235 1.00 74.19 192 ALA A O 1
ATOM 1566 N N . PHE A 1 193 ? -11.943 -6.960 33.965 1.00 75.50 193 PHE A N 1
ATOM 1567 C CA . PHE A 1 193 ? -11.235 -7.917 34.813 1.00 75.50 193 PHE A CA 1
ATOM 1568 C C . PHE A 1 193 ? -11.507 -7.624 36.286 1.00 75.50 193 PHE A C 1
ATOM 1570 O O . PHE A 1 193 ? -11.236 -6.519 36.762 1.00 75.50 193 PHE A O 1
ATOM 1577 N N . ILE A 1 194 ? -11.999 -8.631 37.012 1.00 76.50 194 ILE A N 1
ATOM 1578 C CA . ILE A 1 194 ? -12.288 -8.529 38.442 1.00 76.50 194 ILE A CA 1
ATOM 1579 C C . ILE A 1 194 ? -11.552 -9.634 39.207 1.00 76.50 194 ILE A C 1
ATOM 1581 O O . ILE A 1 194 ? -11.856 -10.813 39.021 1.00 76.50 194 ILE A O 1
ATOM 1585 N N . PRO A 1 195 ? -10.595 -9.284 40.086 1.00 83.06 195 PRO A N 1
ATOM 1586 C CA . PRO A 1 195 ? -9.930 -10.263 40.928 1.00 83.06 195 PRO A CA 1
ATOM 1587 C C . PRO A 1 195 ? -10.831 -10.651 42.120 1.00 83.06 195 PRO A C 1
ATOM 1589 O O . PRO A 1 195 ? -11.096 -9.800 42.979 1.00 83.06 195 PRO A O 1
ATOM 1592 N N . PRO A 1 196 ? -11.233 -11.932 42.261 1.00 83.62 196 PRO A N 1
ATOM 1593 C CA . PRO A 1 196 ? -12.068 -12.387 43.381 1.00 83.62 196 PRO A CA 1
ATOM 1594 C C . PRO A 1 196 ? -11.330 -12.339 44.728 1.00 83.62 196 PRO A C 1
ATOM 1596 O O . PRO A 1 196 ? -11.923 -12.511 45.787 1.00 83.62 196 PRO A O 1
ATOM 1599 N N . SER A 1 197 ? -10.023 -12.079 44.730 1.00 83.94 197 SER A N 1
ATOM 1600 C CA . SER A 1 197 ? -9.266 -11.865 45.960 1.00 83.94 197 SER A CA 1
ATOM 1601 C C . SER A 1 197 ? -9.540 -10.502 46.604 1.00 83.94 197 SER A C 1
ATOM 1603 O O . SER A 1 197 ? -9.263 -10.359 47.791 1.00 83.94 197 SER A O 1
ATOM 1605 N N . HIS A 1 198 ? -10.046 -9.509 45.866 1.00 81.19 198 HIS A N 1
ATOM 1606 C CA . HIS A 1 198 ? -10.253 -8.137 46.357 1.00 81.19 198 HIS A CA 1
ATOM 1607 C C . HIS A 1 198 ? -11.680 -7.621 46.146 1.00 81.19 198 HIS A C 1
ATOM 1609 O O . HIS A 1 198 ? -12.172 -6.843 46.961 1.00 81.19 198 HIS A O 1
ATOM 1615 N N . ALA A 1 199 ? -12.353 -8.066 45.086 1.00 85.94 199 ALA A N 1
ATOM 1616 C CA . ALA A 1 199 ? -13.742 -7.722 44.834 1.00 85.94 199 ALA A CA 1
ATOM 1617 C C . ALA A 1 199 ? -14.668 -8.812 45.400 1.00 85.94 199 ALA A C 1
ATOM 1619 O O . ALA A 1 199 ? -14.541 -9.975 45.003 1.00 85.94 199 ALA A O 1
ATOM 1620 N N . PRO A 1 200 ? -15.577 -8.470 46.327 1.00 85.56 200 PRO A N 1
ATOM 1621 C CA . PRO A 1 200 ? -16.554 -9.416 46.843 1.00 85.56 200 PRO A CA 1
ATOM 1622 C C . PRO A 1 200 ? -17.571 -9.781 45.753 1.00 85.56 200 PRO A C 1
ATOM 1624 O O . PRO A 1 200 ? -18.070 -8.913 45.037 1.00 85.56 200 PRO A O 1
ATOM 1627 N N . ASN A 1 201 ? -17.861 -11.073 45.636 1.00 84.69 201 ASN A N 1
ATOM 1628 C CA . ASN A 1 201 ? -18.885 -11.631 44.767 1.00 84.69 201 ASN A CA 1
ATOM 1629 C C . ASN A 1 201 ? -20.269 -11.249 45.304 1.00 84.69 201 ASN A C 1
ATOM 1631 O O . ASN A 1 201 ? -20.439 -11.081 46.517 1.00 84.69 201 ASN A O 1
ATOM 1635 N N . LEU A 1 202 ? -21.261 -11.120 44.423 1.00 77.31 202 LEU A N 1
ATOM 1636 C CA . LEU A 1 202 ? -22.622 -10.772 44.834 1.00 77.31 202 LEU A CA 1
ATOM 1637 C C . LEU A 1 202 ? -23.147 -11.789 45.860 1.00 77.31 202 LEU A C 1
ATOM 1639 O O . LEU A 1 202 ? -22.839 -12.982 45.762 1.00 77.31 202 LEU A O 1
ATOM 1643 N N . LEU A 1 203 ? -23.946 -11.318 46.821 1.00 76.38 203 LEU A N 1
ATOM 1644 C CA . LEU A 1 203 ? -24.572 -12.106 47.890 1.00 76.38 203 LEU A CA 1
ATOM 1645 C C . LEU A 1 203 ? -23.614 -12.636 48.970 1.00 76.38 203 LEU A C 1
ATOM 1647 O O . LEU A 1 203 ? -24.046 -13.386 49.846 1.00 76.38 203 LEU A O 1
ATOM 1651 N N . THR A 1 204 ? -22.332 -12.258 48.953 1.00 81.06 204 THR A N 1
ATOM 1652 C CA . THR A 1 204 ? -21.375 -12.682 49.993 1.00 81.06 204 THR A CA 1
ATOM 1653 C C . THR A 1 204 ? -21.448 -11.837 51.265 1.00 81.06 204 THR A C 1
ATOM 1655 O O . THR A 1 204 ? -20.980 -12.283 52.312 1.00 81.06 204 THR A O 1
ATOM 1658 N N . LYS A 1 205 ? -22.034 -10.632 51.208 1.00 82.44 205 LYS A N 1
ATOM 1659 C CA . LYS A 1 205 ? -22.042 -9.627 52.286 1.00 82.44 205 LYS A CA 1
ATOM 1660 C C . LYS A 1 205 ? -20.626 -9.265 52.770 1.00 82.44 205 LYS A C 1
ATOM 1662 O O . LYS A 1 205 ? -20.434 -8.867 53.919 1.00 82.44 205 LYS A O 1
ATOM 1667 N N . PHE A 1 206 ? -19.615 -9.408 51.913 1.00 86.56 206 PHE A N 1
ATOM 1668 C CA . PHE A 1 206 ? -18.228 -9.069 52.233 1.00 86.56 206 PHE A CA 1
ATOM 1669 C C . PHE A 1 206 ? -17.869 -7.650 51.774 1.00 86.56 206 PHE A C 1
ATOM 1671 O O . PHE A 1 206 ? -18.362 -7.151 50.766 1.00 86.56 206 PHE A O 1
ATOM 1678 N N . GLY A 1 207 ? -16.982 -6.988 52.524 1.00 81.50 207 GLY A N 1
ATOM 1679 C CA . GLY A 1 207 ? -16.365 -5.723 52.114 1.00 81.50 207 GLY A CA 1
ATOM 1680 C C . GLY A 1 207 ? -15.086 -5.941 51.297 1.00 81.50 207 GLY A C 1
ATOM 1681 O O . GLY A 1 207 ? -14.605 -7.059 51.165 1.00 81.50 207 GLY A O 1
ATOM 1682 N N . SER A 1 208 ? -14.470 -4.863 50.801 1.00 79.25 208 SER A N 1
ATOM 1683 C CA . SER A 1 208 ? -13.188 -4.930 50.066 1.00 79.25 208 SER A CA 1
ATOM 1684 C C . SER A 1 208 ? -11.994 -5.409 50.914 1.00 79.25 208 SER A C 1
ATOM 1686 O O . SER A 1 208 ? -10.938 -5.757 50.385 1.00 79.25 208 SER A O 1
ATOM 1688 N N . GLU A 1 209 ? -12.140 -5.389 52.239 1.00 85.38 209 GLU A N 1
ATOM 1689 C CA . GLU A 1 209 ? -11.151 -5.834 53.224 1.00 85.38 209 GLU A CA 1
ATOM 1690 C C . GLU A 1 209 ? -11.524 -7.230 53.728 1.00 85.38 209 GLU A C 1
ATOM 1692 O O . GLU A 1 209 ? -12.022 -7.406 54.835 1.00 85.38 209 GLU A O 1
ATOM 1697 N N . MET A 1 210 ? -11.317 -8.234 52.877 1.00 89.00 210 MET A N 1
ATOM 1698 C CA . MET A 1 210 ? -11.561 -9.632 53.232 1.00 89.00 210 MET A CA 1
ATOM 1699 C C . MET A 1 210 ? -10.346 -10.254 53.924 1.00 89.00 210 MET A C 1
ATOM 1701 O O . MET A 1 210 ? -9.209 -10.125 53.445 1.00 89.00 210 MET A O 1
ATOM 1705 N N . THR A 1 211 ? -10.596 -11.009 54.995 1.00 90.75 211 THR A N 1
ATOM 1706 C CA . THR A 1 211 ? -9.621 -11.939 55.583 1.00 90.75 211 THR A CA 1
ATOM 1707 C C . THR A 1 211 ? -9.319 -13.086 54.616 1.00 90.75 211 THR A C 1
ATOM 1709 O O . THR A 1 211 ? -10.070 -13.333 53.672 1.00 90.75 211 THR A O 1
ATOM 1712 N N . PHE A 1 212 ? -8.225 -13.819 54.829 1.00 89.81 212 PHE A N 1
ATOM 1713 C CA . PHE A 1 212 ? -7.878 -14.952 53.964 1.00 89.81 212 PHE A CA 1
ATOM 1714 C C . PHE A 1 212 ? -9.012 -16.002 53.843 1.00 89.81 212 PHE A C 1
ATOM 1716 O O . PHE A 1 212 ? -9.362 -16.338 52.711 1.00 89.81 212 PHE A O 1
ATOM 1723 N N . PRO A 1 213 ? -9.686 -16.442 54.929 1.00 90.06 213 PRO A N 1
ATOM 1724 C CA . PRO A 1 213 ? -10.842 -17.340 54.817 1.00 90.06 213 PRO A CA 1
ATOM 1725 C C . PRO A 1 213 ? -12.010 -16.744 54.021 1.00 90.06 213 PRO A C 1
ATOM 1727 O O . PRO A 1 213 ? -12.604 -17.430 53.191 1.00 90.06 213 PRO A O 1
ATOM 1730 N N . GLN A 1 214 ? -12.308 -15.455 54.209 1.00 89.38 214 GLN A N 1
ATOM 1731 C CA . GLN A 1 214 ? -13.345 -14.770 53.431 1.00 89.38 214 GLN A CA 1
ATOM 1732 C C . GLN A 1 214 ? -12.989 -14.726 51.942 1.00 89.38 214 GLN A C 1
ATOM 1734 O O . GLN A 1 214 ? -13.855 -14.974 51.110 1.00 89.38 214 GLN A O 1
ATOM 1739 N N . ARG A 1 215 ? -11.714 -14.515 51.585 1.00 91.19 215 ARG A N 1
ATOM 1740 C CA . ARG A 1 215 ? -11.247 -14.572 50.187 1.00 91.19 215 ARG A CA 1
ATOM 1741 C C . ARG A 1 215 ? -11.397 -15.962 49.577 1.00 91.19 215 ARG A C 1
ATOM 1743 O O . ARG A 1 215 ? -11.740 -16.061 48.401 1.00 91.19 215 ARG A O 1
ATOM 1750 N N . MET A 1 216 ? -11.174 -17.022 50.353 1.00 87.75 216 MET A N 1
ATOM 1751 C CA . MET A 1 216 ? -11.385 -18.400 49.895 1.00 87.75 216 MET A CA 1
ATOM 1752 C C . MET A 1 216 ? -12.865 -18.663 49.595 1.00 87.75 216 MET A C 1
ATOM 1754 O O . MET A 1 216 ? -13.193 -19.128 48.503 1.00 87.75 216 MET A O 1
ATOM 1758 N N . VAL A 1 217 ? -13.764 -18.286 50.513 1.00 86.88 217 VAL A N 1
ATOM 1759 C CA . VAL A 1 217 ? -15.222 -18.386 50.308 1.00 86.88 217 VAL A CA 1
ATOM 1760 C C . VAL A 1 217 ? -15.665 -17.540 49.114 1.00 86.88 217 VAL A C 1
ATOM 1762 O O . VAL A 1 217 ? -16.433 -18.006 48.276 1.00 86.88 217 VAL A O 1
ATOM 1765 N N . ASN A 1 218 ? -15.131 -16.327 48.986 1.00 89.00 218 ASN A N 1
ATOM 1766 C CA . ASN A 1 218 ? -15.435 -15.428 47.881 1.00 89.00 218 ASN A CA 1
ATOM 1767 C C . ASN A 1 218 ? -14.979 -15.986 46.526 1.00 89.00 218 ASN A C 1
ATOM 1769 O O . ASN A 1 218 ? -15.703 -15.910 45.538 1.00 89.00 218 ASN A O 1
ATOM 1773 N N . THR A 1 219 ? -13.794 -16.598 46.486 1.00 88.38 219 THR A N 1
ATOM 1774 C CA . THR A 1 219 ? -13.262 -17.252 45.283 1.00 88.38 219 THR A CA 1
ATOM 1775 C C . THR A 1 219 ? -14.117 -18.452 44.891 1.00 88.38 219 THR A C 1
ATOM 1777 O O . THR A 1 219 ? -14.413 -18.633 43.712 1.00 88.38 219 THR A O 1
ATOM 1780 N N . PHE A 1 220 ? -14.575 -19.242 45.865 1.00 85.12 220 PHE A N 1
ATOM 1781 C CA . PHE A 1 220 ? -15.512 -20.331 45.605 1.00 85.12 220 PHE A CA 1
ATOM 1782 C C . PHE A 1 220 ? -16.846 -19.812 45.046 1.00 85.12 220 PHE A C 1
ATOM 1784 O O . PHE A 1 220 ? -17.300 -20.291 44.008 1.00 85.12 220 PHE A O 1
ATOM 1791 N N . ALA A 1 221 ? -17.431 -18.782 45.666 1.00 82.62 221 ALA A N 1
ATOM 1792 C CA . ALA A 1 221 ? -18.658 -18.144 45.188 1.00 82.62 221 ALA A CA 1
ATOM 1793 C C . ALA A 1 221 ? -18.509 -17.587 43.759 1.00 82.62 221 ALA A C 1
ATOM 1795 O O . ALA A 1 221 ? -19.419 -17.727 42.942 1.00 82.62 221 ALA A O 1
ATOM 1796 N N . TYR A 1 222 ? -17.338 -17.036 43.429 1.00 85.31 222 TYR A N 1
ATOM 1797 C CA . TYR A 1 222 ? -16.996 -16.579 42.083 1.00 85.31 222 TYR A CA 1
ATOM 1798 C C . TYR A 1 222 ? -16.936 -17.723 41.057 1.00 85.31 222 TYR A C 1
ATOM 1800 O O . TYR A 1 222 ? -17.463 -17.601 39.954 1.00 85.31 222 TYR A O 1
ATOM 1808 N N . VAL A 1 223 ? -16.347 -18.871 41.401 1.00 84.19 223 VAL A N 1
ATOM 1809 C CA . VAL A 1 223 ? -16.332 -20.046 40.508 1.00 84.19 223 VAL A CA 1
ATOM 1810 C C . VAL A 1 223 ? -17.748 -20.586 40.283 1.00 84.19 223 VAL A C 1
ATOM 1812 O O . VAL A 1 223 ? -18.119 -20.899 39.150 1.00 84.19 223 VAL A O 1
ATOM 1815 N N . VAL A 1 224 ? -18.562 -20.653 41.339 1.00 81.69 224 VAL A N 1
ATOM 1816 C CA . VAL A 1 224 ? -19.966 -21.077 41.237 1.00 81.69 224 VAL A CA 1
ATOM 1817 C C . VAL A 1 224 ? -20.757 -20.116 40.349 1.00 81.69 224 VAL A C 1
ATOM 1819 O O . VAL A 1 224 ? -21.466 -20.565 39.449 1.00 81.69 224 VAL A O 1
ATOM 1822 N N . SER A 1 225 ? -20.597 -18.803 40.531 1.00 79.88 225 SER A N 1
ATOM 1823 C CA . SER A 1 225 ? -21.300 -17.806 39.719 1.00 79.88 225 SER A CA 1
ATOM 1824 C C . SER A 1 225 ? -20.890 -17.862 38.242 1.00 79.88 225 SER A C 1
ATOM 1826 O O . SER A 1 225 ? -21.743 -17.714 37.369 1.00 79.88 225 SER A O 1
ATOM 1828 N N . GLN A 1 226 ? -19.631 -18.185 37.923 1.00 83.50 226 GLN A N 1
ATOM 1829 C CA . GLN A 1 226 ? -19.219 -18.454 36.540 1.00 83.50 226 GLN A CA 1
ATOM 1830 C C . GLN A 1 226 ? -19.924 -19.669 35.932 1.00 83.50 226 GLN A C 1
ATOM 1832 O O . GLN A 1 226 ? -20.338 -19.623 34.772 1.00 83.50 226 GLN A O 1
ATOM 1837 N N . ALA A 1 227 ? -20.040 -20.765 36.686 1.00 80.94 227 ALA A N 1
ATOM 1838 C CA . ALA A 1 227 ? -20.707 -21.974 36.209 1.00 80.94 227 ALA A CA 1
ATOM 1839 C C . ALA A 1 227 ? -22.196 -21.712 35.926 1.00 80.94 227 ALA A C 1
ATOM 1841 O O . ALA A 1 227 ? -22.699 -22.099 34.872 1.00 80.94 227 ALA A O 1
ATOM 1842 N N . VAL A 1 228 ? -22.858 -20.984 36.829 1.00 78.00 228 VAL A N 1
ATOM 1843 C CA . VAL A 1 228 ? -24.247 -20.506 36.716 1.00 78.00 228 VAL A CA 1
ATOM 1844 C C . VAL A 1 228 ? -24.425 -19.679 35.436 1.00 78.00 228 VAL A C 1
ATOM 1846 O O . VAL A 1 228 ? -25.218 -20.037 34.566 1.00 78.00 228 VAL A O 1
ATOM 1849 N N . VAL A 1 229 ? -23.605 -18.644 35.242 1.00 78.50 229 VAL A N 1
ATOM 1850 C CA . VAL A 1 229 ? -23.662 -17.780 34.051 1.00 78.50 229 VAL A CA 1
ATOM 1851 C C . VAL A 1 229 ? -23.436 -18.568 32.753 1.00 78.50 229 VAL A C 1
ATOM 1853 O O . VAL A 1 229 ? -24.178 -18.401 31.788 1.00 78.50 229 VAL A O 1
ATOM 1856 N N . ARG A 1 230 ? -22.464 -19.488 32.713 1.00 80.94 230 ARG A N 1
ATOM 1857 C CA . ARG A 1 230 ? -22.236 -20.339 31.528 1.00 80.94 230 ARG A CA 1
ATOM 1858 C C . ARG A 1 230 ? -23.405 -21.281 31.241 1.00 80.94 230 ARG A C 1
ATOM 1860 O O . ARG A 1 230 ? -23.736 -21.484 30.074 1.00 80.94 230 ARG A O 1
ATOM 1867 N N . GLY A 1 231 ? -24.032 -21.832 32.280 1.00 79.50 231 GLY A N 1
ATOM 1868 C CA . GLY A 1 231 ? -25.235 -22.653 32.152 1.00 79.50 231 GLY A CA 1
ATOM 1869 C C . GLY A 1 231 ? -26.391 -21.876 31.520 1.00 79.50 231 GLY A C 1
ATOM 1870 O O . GLY A 1 231 ? -26.992 -22.348 30.556 1.00 79.50 231 GLY A O 1
ATOM 1871 N N . GLN A 1 232 ? -26.633 -20.646 31.984 1.00 78.12 232 GLN A N 1
ATOM 1872 C CA . GLN A 1 232 ? -27.627 -19.742 31.396 1.00 78.12 232 GLN A CA 1
ATOM 1873 C C . GLN A 1 232 ? -27.358 -19.490 29.908 1.00 78.12 232 GLN A C 1
ATOM 1875 O O . GLN A 1 232 ? -28.253 -19.643 29.077 1.00 78.12 232 GLN A O 1
ATOM 1880 N N . CYS A 1 233 ? -26.110 -19.173 29.551 1.00 80.69 233 CYS A N 1
ATOM 1881 C CA . CYS A 1 233 ? -25.705 -18.950 28.163 1.00 80.69 233 CYS A CA 1
ATOM 1882 C C . CYS A 1 233 ? -25.990 -20.153 27.260 1.00 80.69 233 CYS A C 1
ATOM 1884 O O . CYS A 1 233 ? -26.439 -19.987 26.123 1.00 80.69 233 CYS A O 1
ATOM 1886 N N . TRP A 1 234 ? -25.736 -21.362 27.760 1.00 82.69 234 TRP A N 1
ATOM 1887 C CA . TRP A 1 234 ? -25.989 -22.596 27.026 1.00 82.69 234 TRP A CA 1
ATOM 1888 C C . TRP A 1 234 ? -27.489 -22.813 26.777 1.00 82.69 234 TRP A C 1
ATOM 1890 O O . TRP A 1 234 ? -27.885 -23.069 25.639 1.00 82.69 234 TRP A O 1
ATOM 1900 N N . ILE A 1 235 ? -28.330 -22.611 27.799 1.00 81.69 235 ILE A N 1
ATOM 1901 C CA . ILE A 1 235 ? -29.796 -22.717 27.690 1.00 81.69 235 ILE A CA 1
ATOM 1902 C C . ILE A 1 235 ? -30.340 -21.713 26.665 1.00 81.69 235 ILE A C 1
ATOM 1904 O O . ILE A 1 235 ? -31.077 -22.089 25.751 1.00 81.69 235 ILE A O 1
ATOM 1908 N N . LEU A 1 236 ? -29.938 -20.443 26.775 1.00 82.62 236 LEU A N 1
ATOM 1909 C CA . LEU A 1 236 ? -30.390 -19.380 25.874 1.00 82.62 236 LEU A CA 1
ATOM 1910 C C . LEU A 1 236 ? -29.936 -19.613 24.429 1.00 82.62 236 LEU A C 1
ATOM 1912 O O . LEU A 1 236 ? -30.689 -19.351 23.493 1.00 82.62 236 LEU A O 1
ATOM 1916 N N . SER A 1 237 ? -28.738 -20.167 24.231 1.00 84.56 237 SER A N 1
ATOM 1917 C CA . SER A 1 237 ? -28.245 -20.528 22.896 1.00 84.56 237 SER A CA 1
ATOM 1918 C C . SER A 1 237 ? -29.152 -21.545 22.197 1.00 84.56 237 SER A C 1
ATOM 1920 O O . SER A 1 237 ? -29.291 -21.490 20.976 1.00 84.56 237 SER A O 1
ATOM 1922 N N . GLY A 1 238 ? -29.803 -22.441 22.948 1.00 84.12 238 GLY A N 1
ATOM 1923 C CA . GLY A 1 238 ? -30.797 -23.372 22.409 1.00 84.12 238 GLY A CA 1
ATOM 1924 C C . GLY A 1 238 ? -32.022 -22.664 21.817 1.00 84.12 238 GLY A C 1
ATOM 1925 O O . GLY A 1 238 ? -32.422 -22.975 20.696 1.00 84.12 238 GLY A O 1
ATOM 1926 N N . VAL A 1 239 ? -32.574 -21.670 22.525 1.00 85.19 239 VAL A N 1
ATOM 1927 C CA . VAL A 1 239 ? -33.710 -20.851 22.044 1.00 85.19 239 VAL A CA 1
ATOM 1928 C C . VAL A 1 239 ? -33.331 -20.065 20.797 1.00 85.19 239 VAL A C 1
ATOM 1930 O O . VAL A 1 239 ? -34.070 -20.024 19.816 1.00 85.19 239 VAL A O 1
ATOM 1933 N N . VAL A 1 240 ? -32.154 -19.440 20.815 1.00 85.69 240 VAL A N 1
ATOM 1934 C CA . VAL A 1 240 ? -31.711 -18.592 19.705 1.00 85.69 240 VAL A CA 1
ATOM 1935 C C . VAL A 1 240 ? -31.475 -19.418 18.447 1.00 85.69 240 VAL A C 1
ATOM 1937 O O . VAL A 1 240 ? -31.925 -19.020 17.378 1.00 85.69 240 VAL A O 1
ATOM 1940 N N . LYS A 1 241 ? -30.876 -20.610 18.568 1.00 86.25 241 LYS A N 1
ATOM 1941 C CA . LYS A 1 241 ? -30.713 -21.540 17.437 1.00 86.25 241 LYS A CA 1
ATOM 1942 C C . LYS A 1 241 ? -32.055 -21.997 16.848 1.00 86.25 241 LYS A C 1
ATOM 1944 O O . LYS A 1 241 ? -32.117 -22.231 15.645 1.00 86.25 241 LYS A O 1
ATOM 1949 N N . LYS A 1 242 ? -33.116 -22.098 17.663 1.00 88.31 242 LYS A N 1
ATOM 1950 C CA . LYS A 1 242 ? -34.473 -22.463 17.217 1.00 88.31 242 LYS A CA 1
ATOM 1951 C C . LYS A 1 242 ? -35.107 -21.387 16.324 1.00 88.31 242 LYS A C 1
ATOM 1953 O O . LYS A 1 242 ? -35.694 -21.738 15.305 1.00 88.31 242 LYS A O 1
ATOM 1958 N N . HIS A 1 243 ? -34.994 -20.104 16.679 1.00 87.94 243 HIS A N 1
ATOM 1959 C CA . HIS A 1 243 ? -35.690 -19.011 15.967 1.00 87.94 243 HIS A CA 1
ATOM 1960 C C . HIS A 1 243 ? -34.827 -18.226 14.976 1.00 87.94 243 HIS A C 1
ATOM 1962 O O . HIS A 1 243 ? -35.339 -17.745 13.967 1.00 87.94 243 HIS A O 1
ATOM 1968 N N . LEU A 1 244 ? -33.524 -18.109 15.236 1.00 85.12 244 LEU A N 1
ATOM 1969 C CA . LEU A 1 244 ? -32.549 -17.397 14.407 1.00 85.12 244 LEU A CA 1
ATOM 1970 C C . LEU A 1 244 ? -31.380 -18.337 14.047 1.00 85.12 244 LEU A C 1
ATOM 1972 O O . LEU A 1 244 ? -30.276 -18.202 14.590 1.00 85.12 244 LEU A O 1
ATOM 1976 N N . PRO A 1 245 ? -31.594 -19.311 13.139 1.00 79.50 245 PRO A N 1
ATOM 1977 C CA . PRO A 1 245 ? -30.550 -20.247 12.737 1.00 79.50 245 PRO A CA 1
ATOM 1978 C C . PRO A 1 245 ? -29.380 -19.495 12.084 1.00 79.50 245 PRO A C 1
ATOM 1980 O O . PRO A 1 245 ? -29.569 -18.711 11.158 1.00 79.50 245 PRO A O 1
ATOM 1983 N N . GLY A 1 246 ? -28.163 -19.722 12.586 1.00 79.50 246 GLY A N 1
ATOM 1984 C CA . GLY A 1 246 ? -26.947 -19.030 12.136 1.00 79.50 246 GLY A CA 1
ATOM 1985 C C . GLY A 1 246 ? -26.571 -17.777 12.939 1.00 79.50 246 GLY A C 1
ATOM 1986 O O . GLY A 1 246 ? -25.500 -17.224 12.705 1.00 79.50 246 GLY A O 1
ATOM 1987 N N . SER A 1 247 ? -27.391 -17.350 13.907 1.00 80.06 247 SER A N 1
ATOM 1988 C CA . SER A 1 247 ? -27.017 -16.266 14.824 1.00 80.06 247 SER A CA 1
ATOM 1989 C C . SER A 1 247 ? -25.885 -16.690 15.780 1.00 80.06 247 SER A C 1
ATOM 1991 O O . SER A 1 247 ? -25.884 -17.836 16.245 1.00 80.06 247 SER A O 1
ATOM 1993 N N . PRO A 1 248 ? -24.953 -15.782 16.142 1.00 83.50 248 PRO A N 1
ATOM 1994 C CA . PRO A 1 248 ? -23.975 -16.027 17.200 1.00 83.50 248 PRO A CA 1
ATOM 1995 C C . PRO A 1 248 ? -24.636 -16.354 18.546 1.00 83.50 248 PRO A C 1
ATOM 1997 O O . PRO A 1 248 ? -25.774 -15.954 18.811 1.00 83.50 248 PRO A O 1
ATOM 2000 N N . GLU A 1 249 ? -23.907 -17.051 19.422 1.00 83.25 249 GLU A N 1
ATOM 2001 C CA . GLU A 1 249 ? -24.404 -17.368 20.765 1.00 83.25 249 GLU A CA 1
ATOM 2002 C C . GLU A 1 249 ? -24.610 -16.079 21.587 1.00 83.25 249 GLU A C 1
ATOM 2004 O O . GLU A 1 249 ? -23.716 -15.224 21.583 1.00 83.25 249 GLU A O 1
ATOM 2009 N N . PRO A 1 250 ? -25.726 -15.928 22.331 1.00 81.31 250 PRO A N 1
ATOM 2010 C CA . PRO A 1 250 ? -26.089 -14.683 23.019 1.00 81.31 250 PRO A CA 1
ATOM 2011 C C . PRO A 1 250 ? -24.968 -14.103 23.886 1.00 81.31 250 PRO A C 1
ATOM 2013 O O . PRO A 1 250 ? -24.584 -12.945 23.751 1.00 81.31 250 PRO A O 1
ATOM 2016 N N . CYS A 1 251 ? -24.356 -14.939 24.724 1.00 81.62 251 CYS A N 1
ATOM 2017 C CA . CYS A 1 251 ? -23.286 -14.504 25.618 1.00 81.62 251 CYS A CA 1
ATOM 2018 C C . CYS A 1 251 ? -21.961 -14.235 24.911 1.00 81.62 251 CYS A C 1
ATOM 2020 O O . CYS A 1 251 ? -21.104 -13.538 25.455 1.00 81.62 251 CYS A O 1
ATOM 2022 N N . SER A 1 252 ? -21.773 -14.769 23.699 1.00 82.19 252 SER A N 1
ATOM 2023 C CA . SER A 1 252 ? -20.644 -14.344 22.887 1.00 82.19 252 SER A CA 1
ATOM 2024 C C . SER A 1 252 ? -20.812 -12.862 22.570 1.00 82.19 252 SER A C 1
ATOM 2026 O O . SER A 1 252 ? -19.866 -12.117 22.801 1.00 82.19 252 SER A O 1
ATOM 2028 N N . LEU A 1 253 ? -22.001 -12.400 22.162 1.00 85.31 253 LEU A N 1
ATOM 2029 C CA . LEU A 1 253 ? -22.269 -11.020 21.735 1.00 85.31 253 LEU A CA 1
ATOM 2030 C C . LEU A 1 253 ? -22.032 -9.966 22.830 1.00 85.31 253 LEU A C 1
ATOM 2032 O O . LEU A 1 253 ? -21.679 -8.840 22.497 1.00 85.31 253 LEU A O 1
ATOM 2036 N N . ILE A 1 254 ? -22.070 -10.329 24.117 1.00 82.31 254 ILE A N 1
ATOM 2037 C CA . ILE A 1 254 ? -21.708 -9.421 25.227 1.00 82.31 254 ILE A CA 1
ATOM 2038 C C . ILE A 1 254 ? -20.269 -8.889 25.083 1.00 82.31 254 ILE A C 1
ATOM 2040 O O . ILE A 1 254 ? -19.988 -7.726 25.362 1.00 82.31 254 ILE A O 1
ATOM 2044 N N . LYS A 1 255 ? -19.341 -9.703 24.568 1.00 74.25 255 LYS A N 1
ATOM 2045 C CA . LYS A 1 255 ? -17.956 -9.275 24.290 1.00 74.25 255 LYS A CA 1
ATOM 2046 C C . LYS A 1 255 ? -17.826 -8.382 23.044 1.00 74.25 255 LYS A C 1
ATOM 2048 O O . LYS A 1 255 ? -16.744 -7.861 22.805 1.00 74.25 255 LYS A O 1
ATOM 2053 N N . GLU A 1 256 ? -18.872 -8.281 22.223 1.00 77.88 256 GLU A N 1
ATOM 2054 C CA . GLU A 1 256 ? -18.937 -7.467 20.991 1.00 77.88 256 GLU A CA 1
ATOM 2055 C C . GLU A 1 256 ? -19.667 -6.129 21.190 1.00 77.88 256 GLU A C 1
ATOM 2057 O O . GLU A 1 256 ? -19.800 -5.369 20.236 1.00 77.88 256 GLU A O 1
ATOM 2062 N N . LEU A 1 257 ? -20.138 -5.832 22.404 1.00 83.25 257 LEU A N 1
ATOM 2063 C CA . LEU A 1 257 ? -20.855 -4.591 22.690 1.00 83.25 257 LEU A CA 1
ATOM 2064 C C . LEU A 1 257 ? -20.001 -3.361 22.363 1.00 83.25 257 LEU A C 1
ATOM 2066 O O . LEU A 1 257 ? -18.822 -3.289 22.716 1.00 83.25 257 LEU A O 1
ATOM 2070 N N . ASN A 1 258 ? -20.627 -2.366 21.735 1.00 84.19 258 ASN A N 1
ATOM 2071 C CA . ASN A 1 258 ? -19.980 -1.107 21.360 1.00 84.19 258 ASN A CA 1
ATOM 2072 C C . ASN A 1 258 ? -19.698 -0.213 22.580 1.00 84.19 258 ASN A C 1
ATOM 2074 O O . ASN A 1 258 ? -18.823 0.649 22.539 1.00 84.19 258 ASN A O 1
ATOM 2078 N N . GLY A 1 259 ? -20.414 -0.447 23.678 1.00 87.38 259 GLY A N 1
ATOM 2079 C CA . GLY A 1 259 ? -20.212 0.190 24.971 1.00 87.38 259 GLY A CA 1
ATOM 2080 C C . GLY A 1 259 ? -21.052 -0.481 26.053 1.00 87.38 259 GLY A C 1
ATOM 2081 O O . GLY A 1 259 ? -21.900 -1.327 25.758 1.00 87.38 259 GLY A O 1
ATOM 2082 N N . MET A 1 260 ? -20.810 -0.111 27.307 1.00 88.00 260 MET A N 1
ATOM 2083 C CA . MET A 1 260 ? -21.570 -0.593 28.458 1.00 88.00 260 MET A CA 1
ATOM 2084 C C . MET A 1 260 ? -21.913 0.575 29.375 1.00 88.00 260 MET A C 1
ATOM 2086 O O . MET A 1 260 ? -21.039 1.359 29.736 1.00 88.00 260 MET A O 1
ATOM 2090 N N . LEU A 1 261 ? -23.167 0.650 29.797 1.00 90.25 261 LEU A N 1
ATOM 2091 C CA . LEU A 1 261 ? -23.653 1.593 30.789 1.00 90.25 261 LEU A CA 1
ATOM 2092 C C . LEU A 1 261 ? -23.892 0.848 32.100 1.00 90.25 261 LEU A C 1
ATOM 2094 O O . LEU A 1 261 ? -24.717 -0.059 32.175 1.00 90.25 261 LEU A O 1
ATOM 2098 N N . ILE A 1 262 ? -23.137 1.214 33.131 1.00 88.31 262 ILE A N 1
ATOM 2099 C CA . ILE A 1 262 ? -23.165 0.562 34.440 1.00 88.31 262 ILE A CA 1
ATOM 2100 C C . ILE A 1 262 ? -23.851 1.511 35.413 1.00 88.31 262 ILE A C 1
ATOM 2102 O O . ILE A 1 262 ? -23.312 2.576 35.718 1.00 88.31 262 ILE A O 1
ATOM 2106 N N . ASN A 1 263 ? -25.024 1.142 35.922 1.00 87.12 263 ASN A N 1
ATOM 2107 C CA . ASN A 1 263 ? -25.740 1.941 36.913 1.00 87.12 263 ASN A CA 1
ATOM 2108 C C . ASN A 1 263 ? -25.109 1.766 38.297 1.00 87.12 263 ASN A C 1
ATOM 2110 O O . ASN A 1 263 ? -25.657 1.102 39.168 1.00 87.12 263 ASN A O 1
ATOM 2114 N N . SER A 1 264 ? -23.918 2.327 38.489 1.00 85.38 264 SER A N 1
ATOM 2115 C CA . SER A 1 264 ? -23.268 2.366 39.792 1.00 85.38 264 SER A CA 1
ATOM 2116 C C . SER A 1 264 ? -22.308 3.541 39.920 1.00 85.38 264 SER A C 1
ATOM 2118 O O . SER A 1 264 ? -21.789 4.042 38.920 1.00 85.38 264 SER A O 1
ATOM 2120 N N . ASP A 1 265 ? -22.087 3.994 41.153 1.00 84.75 265 ASP A N 1
ATOM 2121 C CA . ASP A 1 265 ? -21.200 5.114 41.468 1.00 84.75 265 ASP A CA 1
ATOM 2122 C C . ASP A 1 265 ? -19.865 4.604 42.027 1.00 84.75 265 ASP A C 1
ATOM 2124 O O . ASP A 1 265 ? -19.821 3.785 42.946 1.00 84.75 265 ASP A O 1
ATOM 2128 N N . HIS A 1 266 ? -18.761 5.127 41.494 1.00 80.62 266 HIS A N 1
ATOM 2129 C CA . HIS A 1 266 ? -17.405 4.793 41.922 1.00 80.62 266 HIS A CA 1
ATOM 2130 C C . HIS A 1 266 ? -17.110 5.039 43.407 1.00 80.62 266 HIS A C 1
ATOM 2132 O O . HIS A 1 266 ? -16.223 4.382 43.945 1.00 80.62 266 HIS A O 1
ATOM 2138 N N . ILE A 1 267 ? -17.837 5.947 44.064 1.00 83.44 267 ILE A N 1
ATOM 2139 C CA . ILE A 1 267 ? -17.693 6.225 45.496 1.00 83.44 267 ILE A CA 1
ATOM 2140 C C . ILE A 1 267 ? -18.199 5.058 46.346 1.00 83.44 267 ILE A C 1
ATOM 2142 O O . ILE A 1 267 ? -17.673 4.819 47.429 1.00 83.44 267 ILE A O 1
ATOM 2146 N N . MET A 1 268 ? -19.209 4.335 45.858 1.00 79.69 268 MET A N 1
ATOM 2147 C CA . MET A 1 268 ? -19.882 3.263 46.593 1.00 79.69 268 MET A CA 1
ATOM 2148 C C . MET A 1 268 ? -19.282 1.881 46.343 1.00 79.69 268 MET A C 1
ATOM 2150 O O . MET A 1 268 ? -19.539 0.952 47.109 1.00 79.69 268 MET A O 1
ATOM 2154 N N . ASP A 1 269 ? -18.493 1.724 45.284 1.00 79.75 269 ASP A N 1
ATOM 2155 C CA . ASP A 1 269 ? -17.985 0.429 44.848 1.00 79.75 269 ASP A CA 1
ATOM 2156 C C . ASP A 1 269 ? -16.489 0.246 45.039 1.00 79.75 269 ASP A C 1
ATOM 2158 O O . ASP A 1 269 ? -15.712 1.176 45.236 1.00 79.75 269 ASP A O 1
ATOM 2162 N N . THR A 1 270 ? -16.065 -1.012 44.937 1.00 77.25 270 THR A N 1
ATOM 2163 C CA . THR A 1 270 ? -14.648 -1.349 44.933 1.00 77.25 270 THR A CA 1
ATOM 2164 C C . THR A 1 270 ? -13.972 -0.806 43.668 1.00 77.25 270 THR A C 1
ATOM 2166 O O . THR A 1 270 ? -14.568 -0.876 42.584 1.00 77.25 270 THR A O 1
ATOM 2169 N N . PRO A 1 271 ? -12.719 -0.331 43.758 1.00 76.69 271 PRO A N 1
ATOM 2170 C CA . PRO A 1 271 ? -11.921 0.004 42.585 1.00 76.69 271 PRO A CA 1
ATOM 2171 C C . PRO A 1 271 ? -11.822 -1.192 41.631 1.00 76.69 271 PRO A C 1
ATOM 2173 O O . PRO A 1 271 ? -11.499 -2.304 42.048 1.00 76.69 271 PRO A O 1
ATOM 2176 N N . GLN A 1 272 ? -12.121 -0.971 40.352 1.00 75.69 272 GLN A N 1
ATOM 2177 C CA . GLN A 1 272 ? -12.095 -2.006 39.320 1.00 75.69 272 GLN A CA 1
ATOM 2178 C C . GLN A 1 272 ? -11.539 -1.440 38.017 1.00 75.69 272 GLN A C 1
ATOM 2180 O O . GLN A 1 272 ? -11.757 -0.272 37.690 1.00 75.69 272 GLN A O 1
ATOM 2185 N N . LEU A 1 273 ? -10.838 -2.289 37.268 1.00 76.25 273 LEU A N 1
ATOM 2186 C CA . LEU A 1 273 ? -10.349 -1.963 35.936 1.00 76.25 273 LEU A CA 1
ATOM 2187 C C . LEU A 1 273 ? -11.475 -2.200 34.931 1.00 76.25 273 LEU A C 1
ATOM 2189 O O . LEU A 1 273 ? -11.794 -3.340 34.588 1.00 76.25 273 LEU A O 1
ATOM 2193 N N . LEU A 1 274 ? -12.077 -1.106 34.476 1.00 79.44 274 LEU A N 1
ATOM 2194 C CA . LEU A 1 274 ? -13.107 -1.120 33.448 1.00 79.44 274 LEU A CA 1
ATOM 2195 C C . LEU A 1 274 ? -12.520 -0.656 32.106 1.00 79.44 274 LEU A C 1
ATOM 2197 O O . LEU A 1 274 ? -11.654 0.222 32.085 1.00 79.44 274 LEU A O 1
ATOM 2201 N N . PRO A 1 275 ? -12.973 -1.226 30.978 1.00 79.62 275 PRO A N 1
ATOM 2202 C CA . PRO A 1 275 ? -12.688 -0.670 29.662 1.00 79.62 275 PRO A CA 1
ATOM 2203 C C . PRO A 1 275 ? -13.139 0.801 29.564 1.00 79.62 275 PRO A C 1
ATOM 2205 O O . PRO A 1 275 ? -14.148 1.155 30.169 1.00 79.62 275 PRO A O 1
ATOM 2208 N N . PRO A 1 276 ? -12.483 1.651 28.752 1.00 78.69 276 PRO A N 1
ATOM 2209 C CA . PRO A 1 276 ? -12.894 3.051 28.583 1.00 78.69 276 PRO A CA 1
ATOM 2210 C C . PRO A 1 276 ? -14.332 3.235 28.075 1.00 78.69 276 PRO A C 1
ATOM 2212 O O . PRO A 1 276 ? -14.940 4.268 28.315 1.00 78.69 276 PRO A O 1
ATOM 2215 N N . THR A 1 277 ? -14.887 2.232 27.389 1.00 80.19 277 THR A N 1
ATOM 2216 C CA . THR A 1 277 ? -16.270 2.223 26.885 1.00 80.19 277 THR A CA 1
ATOM 2217 C C . THR A 1 277 ? -17.300 1.742 27.917 1.00 80.19 277 THR A C 1
ATOM 2219 O O . THR A 1 277 ? -18.486 1.655 27.601 1.00 80.19 277 THR A O 1
ATOM 2222 N N . PHE A 1 278 ? -16.869 1.394 29.136 1.00 86.12 278 PHE A N 1
ATOM 2223 C CA . PHE A 1 278 ? -17.727 0.957 30.239 1.00 86.12 278 PHE A CA 1
ATOM 2224 C C . PHE A 1 278 ? -17.943 2.144 31.179 1.00 86.12 278 PHE A C 1
ATOM 2226 O O . PHE A 1 278 ? -17.151 2.405 32.085 1.00 86.12 278 PHE A O 1
ATOM 2233 N N . ILE A 1 279 ? -19.017 2.884 30.927 1.00 87.25 279 ILE A N 1
ATOM 2234 C CA . ILE A 1 279 ? -19.300 4.164 31.564 1.00 87.25 279 ILE A CA 1
ATOM 2235 C C . ILE A 1 279 ? -20.204 3.952 32.776 1.00 87.25 279 ILE A C 1
ATOM 2237 O O . ILE A 1 279 ? -21.290 3.378 32.686 1.00 87.25 279 ILE A O 1
ATOM 2241 N N . ARG A 1 280 ? -19.748 4.442 33.929 1.00 87.38 280 ARG A N 1
ATOM 2242 C CA . ARG A 1 280 ? -20.534 4.472 35.164 1.00 87.38 280 ARG A CA 1
ATOM 2243 C C . ARG A 1 280 ? -21.527 5.633 35.128 1.00 87.38 280 ARG A C 1
ATOM 2245 O O . ARG A 1 280 ? -21.133 6.796 35.040 1.00 87.38 280 ARG A O 1
ATOM 2252 N N . ILE A 1 281 ? -22.806 5.297 35.234 1.00 88.12 281 ILE A N 1
ATOM 2253 C CA . ILE A 1 281 ? -23.950 6.217 35.212 1.00 88.12 281 ILE A CA 1
ATOM 2254 C C . ILE A 1 281 ? -24.785 6.123 36.498 1.00 88.12 281 ILE A C 1
ATOM 2256 O O . ILE A 1 281 ? -25.996 6.335 36.482 1.00 88.12 281 ILE A O 1
ATOM 2260 N N . GLY A 1 282 ? -24.150 5.787 37.626 1.00 86.69 282 GLY A N 1
ATOM 2261 C CA . GLY A 1 282 ? -24.810 5.802 38.930 1.00 86.69 282 GLY A CA 1
ATOM 2262 C C . GLY A 1 282 ? -25.471 7.154 39.204 1.00 86.69 282 GLY A C 1
ATOM 2263 O O . GLY A 1 282 ? -24.842 8.197 39.057 1.00 86.69 282 GLY A O 1
ATOM 2264 N N . GLY A 1 283 ? -26.752 7.134 39.576 1.00 85.19 283 GLY A N 1
ATOM 2265 C CA . GLY A 1 283 ? -27.520 8.353 39.848 1.00 85.19 283 GLY A CA 1
ATOM 2266 C C . GLY A 1 283 ? -28.232 8.965 38.642 1.00 85.19 283 GLY A C 1
ATOM 2267 O O . GLY A 1 283 ? -28.803 10.041 38.775 1.00 85.19 283 GLY A O 1
ATOM 2268 N N . ILE A 1 284 ? -28.277 8.287 37.492 1.00 86.50 284 ILE A N 1
ATOM 2269 C CA . ILE A 1 284 ? -29.019 8.750 36.303 1.00 86.50 284 ILE A CA 1
ATOM 2270 C C . ILE A 1 284 ? -30.527 8.969 36.546 1.00 86.50 284 ILE A C 1
ATOM 2272 O O . ILE A 1 284 ? -31.174 9.718 35.818 1.00 86.50 284 ILE A O 1
ATOM 2276 N N . HIS A 1 285 ? -31.103 8.348 37.581 1.00 85.12 285 HIS A N 1
ATOM 2277 C CA . HIS A 1 285 ? -32.499 8.541 37.998 1.00 85.12 285 HIS A CA 1
ATOM 2278 C C . HIS A 1 285 ? -32.720 9.772 38.890 1.00 85.12 285 HIS A C 1
ATOM 2280 O O . HIS A 1 285 ? -33.869 10.107 39.182 1.00 85.12 285 HIS A O 1
ATOM 2286 N N . ILE A 1 286 ? -31.655 10.427 39.359 1.00 85.94 286 ILE A N 1
ATOM 2287 C CA . ILE A 1 286 ? -31.765 11.610 40.214 1.00 85.94 286 ILE A CA 1
ATOM 2288 C C . ILE A 1 286 ? -32.236 12.785 39.362 1.00 85.94 286 ILE A C 1
ATOM 2290 O O . ILE A 1 286 ? -31.601 13.144 38.369 1.00 85.94 286 ILE A O 1
ATOM 2294 N N . LYS A 1 287 ? -33.345 13.401 39.773 1.00 81.88 287 LYS A N 1
ATOM 2295 C CA . LYS A 1 287 ? -33.905 14.595 39.140 1.00 81.88 287 LYS A CA 1
ATOM 2296 C C . LYS A 1 287 ? -33.690 15.816 40.030 1.00 81.88 287 LYS A C 1
ATOM 2298 O O . LYS A 1 287 ? -33.419 15.718 41.227 1.00 81.88 287 LYS A O 1
ATOM 2303 N N . LYS A 1 288 ? -33.819 17.004 39.437 1.00 82.88 288 LYS A N 1
ATOM 2304 C CA . LYS A 1 288 ? -33.876 18.245 40.213 1.00 82.88 288 LYS A CA 1
ATOM 2305 C C . LYS A 1 288 ? -35.137 18.218 41.080 1.00 82.88 288 LYS A C 1
ATOM 2307 O O . LYS A 1 288 ? -36.230 18.033 40.545 1.00 82.88 288 LYS A O 1
ATOM 2312 N N . ALA A 1 289 ? -34.963 18.414 42.385 1.00 85.62 289 ALA A N 1
ATOM 2313 C CA . ALA A 1 289 ? -36.065 18.396 43.338 1.00 85.62 289 ALA A CA 1
ATOM 2314 C C . ALA A 1 289 ? -37.118 19.456 42.983 1.00 85.62 289 ALA A C 1
ATOM 2316 O O . ALA A 1 289 ? -36.782 20.611 42.693 1.00 85.62 289 ALA A O 1
ATOM 2317 N N . LYS A 1 290 ? -38.385 19.051 42.997 1.00 87.88 290 LYS A N 1
ATOM 2318 C CA . LYS A 1 290 ? -39.543 19.919 42.799 1.00 87.88 290 LYS A CA 1
ATOM 2319 C C . LYS A 1 290 ? -40.066 20.411 44.153 1.00 87.88 290 LYS A C 1
ATOM 2321 O O . LYS A 1 290 ? -39.889 19.728 45.163 1.00 87.88 290 LYS A O 1
ATOM 2326 N N . PRO A 1 291 ? -40.729 21.580 44.199 1.00 87.75 291 PRO A N 1
ATOM 2327 C CA . PRO A 1 291 ? -41.439 22.006 45.398 1.00 87.75 291 PRO A CA 1
ATOM 2328 C C . PRO A 1 291 ? -42.478 20.958 45.815 1.00 87.75 291 PRO A C 1
ATOM 2330 O O . PRO A 1 291 ? -43.234 20.463 44.975 1.00 87.75 291 PRO A O 1
ATOM 2333 N N . LEU A 1 292 ? -42.520 20.629 47.108 1.00 91.56 292 LEU A N 1
ATOM 2334 C CA . LEU A 1 292 ? -43.517 19.711 47.654 1.00 91.56 292 LEU A CA 1
ATOM 2335 C C . LEU A 1 292 ? -44.926 20.332 47.559 1.00 91.56 292 LEU A C 1
ATOM 2337 O O . LEU A 1 292 ? -45.064 21.558 47.618 1.00 91.56 292 LEU A O 1
ATOM 2341 N N . PRO A 1 293 ? -45.995 19.517 47.453 1.00 92.06 293 PRO A N 1
ATOM 2342 C CA . PRO A 1 293 ? -47.361 20.013 47.599 1.00 92.06 293 PRO A CA 1
ATOM 2343 C C . PRO A 1 293 ? -47.503 20.819 48.896 1.00 92.06 293 PRO A C 1
ATOM 2345 O O . PRO A 1 293 ? -47.019 20.369 49.934 1.00 92.06 293 PRO A O 1
ATOM 2348 N N . LYS A 1 294 ? -48.178 21.978 48.849 1.00 89.25 294 LYS A N 1
ATOM 2349 C CA . LYS A 1 294 ? -48.229 22.952 49.963 1.00 89.25 294 LYS A CA 1
ATOM 2350 C C . LYS A 1 294 ? -48.555 22.319 51.322 1.00 89.25 294 LYS A C 1
ATOM 2352 O O . LYS A 1 294 ? -47.938 22.664 52.322 1.00 89.25 294 LYS A O 1
ATOM 2357 N N . GLU A 1 295 ? -49.487 21.368 51.359 1.00 90.94 295 GLU A N 1
ATOM 2358 C CA . GLU A 1 295 ? -49.866 20.658 52.589 1.00 90.94 295 GLU A CA 1
ATOM 2359 C C . GLU A 1 295 ? -48.751 19.766 53.147 1.00 90.94 295 GLU A C 1
ATOM 2361 O O . GLU A 1 295 ? -48.565 19.668 54.362 1.00 90.94 295 GLU A O 1
ATOM 2366 N N . LEU A 1 296 ? -48.012 19.086 52.267 1.00 91.00 296 LEU A N 1
ATOM 2367 C CA . LEU A 1 296 ? -46.894 18.241 52.665 1.00 91.00 296 LEU A CA 1
ATOM 2368 C C . LEU A 1 296 ? -45.696 19.098 53.078 1.00 91.00 296 LEU A C 1
ATOM 2370 O O . LEU A 1 296 ? -45.074 18.789 54.087 1.00 91.00 296 LEU A O 1
ATOM 2374 N N . ASP A 1 297 ? -45.422 20.182 52.355 1.00 91.94 297 ASP A N 1
ATOM 2375 C CA . ASP A 1 297 ? -44.370 21.148 52.685 1.00 91.94 297 ASP A CA 1
ATOM 2376 C C . ASP A 1 297 ? -44.596 21.785 54.065 1.00 91.94 297 ASP A C 1
ATOM 2378 O O . ASP A 1 297 ? -43.735 21.710 54.941 1.00 91.94 297 ASP A O 1
ATOM 2382 N N . TYR A 1 298 ? -45.808 22.295 54.316 1.00 92.50 298 TYR A N 1
ATOM 2383 C CA . TYR A 1 298 ? -46.197 22.831 55.622 1.00 92.50 298 TYR A CA 1
ATOM 2384 C C . TYR A 1 298 ? -46.048 21.784 56.736 1.00 92.50 298 TYR A C 1
ATOM 2386 O O . TYR A 1 298 ? -45.503 22.065 57.806 1.00 92.50 298 TYR A O 1
ATOM 2394 N N . TRP A 1 299 ? -46.471 20.540 56.484 1.00 93.69 299 TRP A N 1
ATOM 2395 C CA . TRP A 1 299 ? -46.308 19.453 57.449 1.00 93.69 299 TRP A CA 1
ATOM 2396 C C . TRP A 1 299 ? -44.828 19.140 57.726 1.00 93.69 299 TRP A C 1
ATOM 2398 O O . TRP A 1 299 ? -44.454 18.978 58.888 1.00 93.69 299 TRP A O 1
ATOM 2408 N N . MET A 1 300 ? -43.977 19.112 56.698 1.00 93.19 300 MET A N 1
ATOM 2409 C CA . MET A 1 300 ? -42.531 18.908 56.838 1.00 93.19 300 MET A CA 1
ATOM 2410 C C . MET A 1 300 ? -41.876 20.034 57.651 1.00 93.19 300 MET A C 1
ATOM 2412 O O . MET A 1 300 ? -41.063 19.759 58.531 1.00 93.19 300 MET A O 1
ATOM 2416 N N . GLN A 1 301 ? -42.248 21.293 57.399 1.00 92.00 301 GLN A N 1
ATOM 2417 C CA . GLN A 1 301 ? -41.732 22.466 58.118 1.00 92.00 301 GLN A CA 1
ATOM 2418 C C . GLN A 1 301 ? -42.202 22.512 59.576 1.00 92.00 301 GLN A C 1
ATOM 2420 O O . GLN A 1 301 ? -41.438 22.883 60.464 1.00 92.00 301 GLN A O 1
ATOM 2425 N N . SER A 1 302 ? -43.420 22.038 59.854 1.00 92.44 302 SER A N 1
ATOM 2426 C CA . SER A 1 302 ? -43.957 21.941 61.218 1.00 92.44 302 SER A CA 1
ATOM 2427 C C . SER A 1 302 ? -43.192 20.965 62.129 1.00 92.44 302 SER A C 1
ATOM 2429 O O . SER A 1 302 ? -43.558 20.806 63.293 1.00 92.44 302 SER A O 1
ATOM 2431 N N . ALA A 1 303 ? -42.185 20.250 61.615 1.00 90.56 303 ALA A N 1
ATOM 2432 C CA . ALA A 1 303 ? -41.266 19.437 62.408 1.00 90.56 303 ALA A CA 1
ATOM 2433 C C . ALA A 1 303 ? -40.179 20.261 63.129 1.00 90.56 303 ALA A C 1
ATOM 2435 O O . ALA A 1 303 ? -39.474 19.705 63.966 1.00 90.56 303 ALA A O 1
ATOM 2436 N N . GLY A 1 304 ? -40.033 21.555 62.812 1.00 90.56 304 GLY A N 1
ATOM 2437 C CA . GLY A 1 304 ? -39.064 22.443 63.459 1.00 90.56 304 GLY A CA 1
ATOM 2438 C C . GLY A 1 304 ? -37.615 21.955 63.344 1.00 90.56 304 GLY A C 1
ATOM 2439 O O . GLY A 1 304 ? -37.231 21.322 62.355 1.00 90.56 304 GLY A O 1
ATOM 2440 N N . ASP A 1 305 ? -36.811 22.239 64.371 1.00 89.12 305 ASP A N 1
ATOM 2441 C CA . ASP A 1 305 ? -35.388 21.879 64.408 1.00 89.12 305 ASP A CA 1
ATOM 2442 C C . ASP A 1 305 ? -35.150 20.367 64.524 1.00 89.12 305 ASP A C 1
ATOM 2444 O O . ASP A 1 305 ? -34.169 19.855 63.962 1.00 89.12 305 ASP A O 1
ATOM 2448 N N . ASP A 1 306 ? -36.073 19.644 65.172 1.00 90.94 306 ASP A N 1
ATOM 2449 C CA . ASP A 1 306 ? -36.027 18.187 65.332 1.00 90.94 306 ASP A CA 1
ATOM 2450 C C . ASP A 1 306 ? -36.036 17.471 63.977 1.00 90.94 306 ASP A C 1
ATOM 2452 O O . ASP A 1 306 ? -35.291 16.507 63.771 1.00 90.94 306 ASP A O 1
ATOM 2456 N N . GLY A 1 307 ? -36.818 17.992 63.027 1.00 94.69 307 GLY A N 1
ATOM 2457 C CA . GLY A 1 307 ? -36.878 17.534 61.644 1.00 94.69 307 GLY A CA 1
ATOM 2458 C C . GLY A 1 307 ? -37.632 16.214 61.436 1.00 94.69 307 GLY A C 1
ATOM 2459 O O . GLY A 1 307 ? -38.374 15.728 62.293 1.00 94.69 307 GLY A O 1
ATOM 2460 N N . VAL A 1 308 ? -37.468 15.648 60.239 1.00 96.88 308 VAL A N 1
ATOM 2461 C CA . VAL A 1 308 ? -38.259 14.523 59.728 1.00 96.88 308 VAL A CA 1
ATOM 2462 C C . VAL A 1 308 ? -37.386 13.302 59.449 1.00 96.88 308 VAL A C 1
ATOM 2464 O O . VAL A 1 308 ? -36.307 13.402 58.856 1.00 96.88 308 VAL A O 1
ATOM 2467 N N . VAL A 1 309 ? -37.884 12.130 59.839 1.00 96.75 309 VAL A N 1
ATOM 2468 C CA . VAL A 1 309 ? -37.360 10.820 59.445 1.00 96.75 309 VAL A CA 1
ATOM 2469 C C . VAL A 1 309 ? -38.246 10.245 58.346 1.00 96.75 309 VAL A C 1
ATOM 2471 O O . VAL A 1 309 ? -39.443 10.040 58.544 1.00 96.75 309 VAL A O 1
ATOM 2474 N N . LEU A 1 310 ? -37.655 9.964 57.187 1.00 95.75 310 LEU A N 1
ATOM 2475 C CA . LEU A 1 310 ? -38.339 9.278 56.095 1.00 95.75 310 LEU A CA 1
ATOM 2476 C C . LEU A 1 310 ? -38.196 7.763 56.273 1.00 95.75 310 LEU A C 1
ATOM 2478 O O . LEU A 1 310 ? -37.102 7.277 56.547 1.00 95.75 310 LEU A O 1
ATOM 2482 N N . PHE A 1 311 ? -39.273 7.010 56.076 1.00 93.06 311 PHE A N 1
ATOM 2483 C CA . PHE A 1 311 ? -39.265 5.549 56.043 1.00 93.06 311 PHE A CA 1
ATOM 2484 C C . PHE A 1 311 ? -39.818 5.054 54.705 1.00 93.06 311 PHE A C 1
ATOM 2486 O O . PHE A 1 311 ? -40.972 5.333 54.364 1.00 93.06 311 PHE A O 1
ATOM 2493 N N . GLY A 1 312 ? -39.014 4.291 53.957 1.00 88.00 312 GLY A N 1
ATOM 2494 C CA . GLY A 1 312 ? -39.407 3.774 52.647 1.00 88.00 312 GLY A CA 1
ATOM 2495 C C . GLY A 1 312 ? -38.697 2.480 52.250 1.00 88.00 312 GLY A C 1
ATOM 2496 O O . GLY A 1 312 ? -37.471 2.405 52.189 1.00 88.00 312 GLY A O 1
ATOM 2497 N N . VAL A 1 313 ? -39.478 1.462 51.887 1.00 78.56 313 VAL A N 1
ATOM 2498 C CA . VAL A 1 313 ? -38.980 0.167 51.379 1.00 78.56 313 VAL A CA 1
ATOM 2499 C C . VAL A 1 313 ? -38.984 0.082 49.845 1.00 78.56 313 VAL A C 1
ATOM 2501 O O . VAL A 1 313 ? -38.937 -0.997 49.281 1.00 78.56 313 VAL A O 1
ATOM 2504 N N . GLY A 1 314 ? -38.971 1.223 49.148 1.00 73.25 314 GLY A N 1
ATOM 2505 C CA . GLY A 1 314 ? -38.863 1.280 47.686 1.00 73.25 314 GLY A CA 1
ATOM 2506 C C . GLY A 1 314 ? -40.200 1.317 46.938 1.00 73.25 314 GLY A C 1
ATOM 2507 O O . GLY A 1 314 ? -41.273 1.495 47.521 1.00 73.25 314 GLY A O 1
ATOM 2508 N N . TYR A 1 315 ? -40.117 1.243 45.607 1.00 67.56 315 TYR A N 1
ATOM 2509 C CA . TYR A 1 315 ? -41.268 1.303 44.697 1.00 67.56 315 TYR A CA 1
ATOM 2510 C C . TYR A 1 315 ? -41.851 -0.083 44.391 1.00 67.56 315 TYR A C 1
ATOM 2512 O O . TYR A 1 315 ? -43.065 -0.221 44.339 1.00 67.56 315 TYR A O 1
ATOM 2520 N N . THR A 1 316 ? -40.990 -1.093 44.247 1.00 61.69 316 THR A N 1
ATOM 2521 C CA . THR A 1 316 ? -41.348 -2.447 43.795 1.00 61.69 316 THR A CA 1
ATOM 2522 C C . THR A 1 316 ? -41.633 -3.439 44.925 1.00 61.69 316 THR A C 1
ATOM 2524 O O . THR A 1 316 ? -42.121 -4.535 44.668 1.00 61.69 316 THR A O 1
ATOM 2527 N N . ILE A 1 317 ? -41.303 -3.101 46.176 1.00 66.75 317 ILE A N 1
ATOM 2528 C CA . ILE A 1 317 ? -41.485 -4.003 47.320 1.00 66.75 317 ILE A CA 1
ATOM 2529 C C . ILE A 1 317 ? -42.826 -3.710 47.975 1.00 66.75 317 ILE A C 1
ATOM 2531 O O . ILE A 1 317 ? -43.077 -2.592 48.428 1.00 66.75 317 ILE A O 1
ATOM 2535 N N . ASN A 1 318 ? -43.662 -4.739 48.087 1.00 66.31 318 ASN A N 1
ATOM 2536 C CA . ASN A 1 318 ? -44.914 -4.613 48.809 1.00 66.31 318 ASN A CA 1
ATOM 2537 C C . ASN A 1 318 ? -44.649 -4.425 50.321 1.00 66.31 318 ASN A C 1
ATOM 2539 O O . ASN A 1 318 ? -43.966 -5.257 50.932 1.00 66.31 318 ASN A O 1
ATOM 2543 N N . PRO A 1 319 ? -45.224 -3.391 50.966 1.00 64.50 319 PRO A N 1
ATOM 2544 C CA . PRO A 1 319 ? -45.012 -3.117 52.388 1.00 64.50 319 PRO A CA 1
ATOM 2545 C C . PRO A 1 319 ? -45.372 -4.270 53.342 1.00 64.50 319 PRO A C 1
ATOM 2547 O O . PRO A 1 319 ? -44.847 -4.312 54.454 1.00 64.50 319 PRO A O 1
ATOM 2550 N N . LYS A 1 320 ? -46.202 -5.239 52.919 1.00 66.50 320 LYS A N 1
ATOM 2551 C CA . LYS A 1 320 ? -46.555 -6.446 53.697 1.00 66.50 320 LYS A CA 1
ATOM 2552 C C . LYS A 1 320 ? -45.355 -7.333 54.062 1.00 66.50 320 LYS A C 1
ATOM 2554 O O . LYS A 1 320 ? -45.486 -8.186 54.935 1.00 66.50 320 LYS A O 1
ATOM 2559 N N . VAL A 1 321 ? -44.195 -7.134 53.430 1.00 67.88 321 VAL A N 1
ATOM 2560 C CA . VAL A 1 321 ? -42.931 -7.806 53.789 1.00 67.88 321 VAL A CA 1
ATOM 2561 C C . VAL A 1 321 ? -42.461 -7.430 55.205 1.00 67.88 321 VAL A C 1
ATOM 2563 O O . VAL A 1 321 ? -41.743 -8.192 55.857 1.00 67.88 321 VAL A O 1
ATOM 2566 N N . LEU A 1 322 ? -42.885 -6.272 55.719 1.00 77.06 322 LEU A N 1
ATOM 2567 C CA . LEU A 1 322 ? -42.656 -5.883 57.106 1.00 77.06 322 LEU A CA 1
ATOM 2568 C C . LEU A 1 322 ? -43.720 -6.519 58.004 1.00 77.06 322 LEU A C 1
ATOM 2570 O O . LEU A 1 322 ? -44.920 -6.318 57.816 1.00 77.06 322 LEU A O 1
ATOM 2574 N N . SER A 1 323 ? -43.286 -7.267 59.020 1.00 81.62 323 SER A N 1
ATOM 2575 C CA . SER A 1 323 ? -44.222 -7.884 59.962 1.00 81.62 323 SER A CA 1
ATOM 2576 C C . SER A 1 323 ? -44.992 -6.814 60.746 1.00 81.62 323 SER A C 1
ATOM 2578 O O . SER A 1 323 ? -44.433 -5.782 61.128 1.00 81.62 323 SER A O 1
ATOM 2580 N N . LYS A 1 324 ? -46.270 -7.077 61.066 1.00 83.00 324 LYS A N 1
ATOM 2581 C CA . LYS A 1 324 ? -47.063 -6.193 61.946 1.00 83.00 324 LYS A CA 1
ATOM 2582 C C . LYS A 1 324 ? -46.340 -5.924 63.274 1.00 83.00 324 LYS A C 1
ATOM 2584 O O . LYS A 1 324 ? -46.356 -4.798 63.760 1.00 83.00 324 LYS A O 1
ATOM 2589 N N . ARG A 1 325 ? -45.638 -6.937 63.804 1.00 85.12 325 ARG A N 1
ATOM 2590 C CA . ARG A 1 325 ? -44.783 -6.842 64.998 1.00 85.12 325 ARG A CA 1
ATOM 2591 C C . ARG A 1 325 ? -43.680 -5.794 64.835 1.00 85.12 325 ARG A C 1
ATOM 2593 O O . ARG A 1 325 ? -43.484 -4.985 65.735 1.00 85.12 325 ARG A O 1
ATOM 2600 N N . PHE A 1 326 ? -42.978 -5.795 63.702 1.00 88.44 326 PHE A N 1
ATOM 2601 C CA . PHE A 1 326 ? -41.930 -4.815 63.421 1.00 88.44 326 PHE A CA 1
ATOM 2602 C C . PHE A 1 326 ? -42.504 -3.398 63.302 1.00 88.44 326 PHE A C 1
ATOM 2604 O O . PHE A 1 326 ? -41.972 -2.477 63.911 1.00 88.44 326 PHE A O 1
ATOM 2611 N N . ILE A 1 327 ? -43.619 -3.223 62.581 1.00 88.31 327 ILE A N 1
ATOM 2612 C CA . ILE A 1 327 ? -44.273 -1.911 62.424 1.00 88.31 327 ILE A CA 1
ATOM 2613 C C . ILE A 1 327 ? -44.717 -1.358 63.787 1.00 88.31 327 ILE A C 1
ATOM 2615 O O . ILE A 1 327 ? -44.455 -0.198 64.095 1.00 88.31 327 ILE A O 1
ATOM 2619 N N . GLN A 1 328 ? -45.317 -2.192 64.643 1.00 89.12 328 GLN A N 1
ATOM 2620 C CA . GLN A 1 328 ? -45.702 -1.798 66.003 1.00 89.12 328 GLN A CA 1
ATOM 2621 C C . GLN A 1 328 ? -44.489 -1.436 66.870 1.00 89.12 328 GLN A C 1
ATOM 2623 O O . GLN A 1 328 ? -44.508 -0.415 67.558 1.00 89.12 328 GLN A O 1
ATOM 2628 N N . ALA A 1 329 ? -43.413 -2.227 66.815 1.00 90.06 329 ALA A N 1
ATOM 2629 C CA . ALA A 1 329 ? -42.164 -1.912 67.506 1.00 90.06 329 ALA A CA 1
ATOM 2630 C C . ALA A 1 329 ? -41.554 -0.588 67.006 1.00 90.06 329 ALA A C 1
ATOM 2632 O O . ALA A 1 329 ? -41.054 0.207 67.802 1.00 90.06 329 ALA A O 1
ATOM 2633 N N . PHE A 1 330 ? -41.651 -0.317 65.702 1.00 93.00 330 PHE A N 1
ATOM 2634 C CA . PHE A 1 330 ? -41.211 0.937 65.101 1.00 93.00 330 PHE A CA 1
ATOM 2635 C C . PHE A 1 330 ? -42.062 2.123 65.573 1.00 93.00 330 PHE A C 1
ATOM 2637 O O . PHE A 1 330 ? -41.502 3.149 65.943 1.00 93.00 330 PHE A O 1
ATOM 2644 N N . PHE A 1 331 ? -43.390 1.986 65.654 1.00 93.62 331 PHE A N 1
ATOM 2645 C CA . PHE A 1 331 ? -44.276 3.016 66.215 1.00 93.62 331 PHE A CA 1
ATOM 2646 C C . PHE A 1 331 ? -43.978 3.308 67.690 1.00 93.62 331 PHE A C 1
ATOM 2648 O O . PHE A 1 331 ? -43.934 4.473 68.087 1.00 93.62 331 PHE A O 1
ATOM 2655 N N . GLN A 1 332 ? -43.716 2.278 68.499 1.00 92.50 332 GLN A N 1
ATOM 2656 C CA . GLN A 1 332 ? -43.315 2.448 69.900 1.00 92.50 332 GLN A CA 1
ATOM 2657 C C . GLN A 1 332 ? -41.984 3.201 70.032 1.00 92.50 332 GLN A C 1
ATOM 2659 O O . GLN A 1 332 ? -41.843 4.049 70.913 1.00 92.50 332 GLN A O 1
ATOM 2664 N N . ALA A 1 333 ? -41.023 2.927 69.149 1.00 93.69 333 ALA A N 1
ATOM 2665 C CA . ALA A 1 333 ? -39.757 3.651 69.096 1.00 93.69 333 ALA A CA 1
ATOM 2666 C C . ALA A 1 333 ? -39.936 5.103 68.617 1.00 93.69 333 ALA A C 1
ATOM 2668 O O . ALA A 1 333 ? -39.415 6.024 69.242 1.00 93.69 333 ALA A O 1
ATOM 2669 N N . ALA A 1 334 ? -40.708 5.310 67.546 1.00 93.44 334 ALA A N 1
ATOM 2670 C CA . ALA A 1 334 ? -40.986 6.617 66.957 1.00 93.44 334 ALA A CA 1
ATOM 2671 C C . ALA A 1 334 ? -41.698 7.551 67.942 1.00 93.44 334 ALA A C 1
ATOM 2673 O O . ALA A 1 334 ? -41.332 8.717 68.048 1.00 93.44 334 ALA A O 1
ATOM 2674 N N . LYS A 1 335 ? -42.647 7.037 68.738 1.00 93.88 335 LYS A N 1
ATOM 2675 C CA . LYS A 1 335 ? -43.354 7.806 69.779 1.00 93.88 335 LYS A CA 1
ATOM 2676 C C . LYS A 1 335 ? -42.414 8.391 70.846 1.00 93.88 335 LYS A C 1
ATOM 2678 O O . LYS A 1 335 ? -42.760 9.376 71.489 1.00 93.88 335 LYS A O 1
ATOM 2683 N N . ARG A 1 336 ? -41.243 7.780 71.059 1.00 94.31 336 ARG A N 1
ATOM 2684 C CA . ARG A 1 336 ? -40.236 8.219 72.044 1.00 94.31 336 ARG A CA 1
ATOM 2685 C C . ARG A 1 336 ? -39.261 9.261 71.491 1.00 94.31 336 ARG A C 1
ATOM 2687 O O . ARG A 1 336 ? -38.403 9.725 72.237 1.00 94.31 336 ARG A O 1
ATOM 2694 N N . LEU A 1 337 ? -39.347 9.584 70.202 1.00 93.75 337 LEU A N 1
ATOM 2695 C CA . LEU A 1 337 ? -38.453 10.515 69.523 1.00 93.75 337 LEU A CA 1
ATOM 2696 C C . LEU A 1 337 ? -39.207 11.805 69.165 1.00 93.75 337 LEU A C 1
ATOM 2698 O O . LEU A 1 337 ? -40.361 11.728 68.746 1.00 93.75 337 LEU A O 1
ATOM 2702 N N . PRO A 1 338 ? -38.572 12.983 69.305 1.00 92.44 338 PRO A N 1
ATOM 2703 C CA . PRO A 1 338 ? -39.215 14.263 69.004 1.00 92.44 338 PRO A CA 1
ATOM 2704 C C . PRO A 1 338 ? -39.4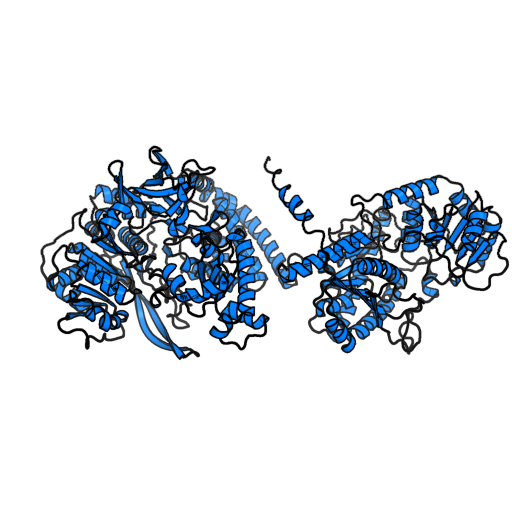18 14.497 67.495 1.00 92.44 338 PRO A C 1
ATOM 2706 O O . PRO A 1 338 ? -40.232 15.326 67.099 1.00 92.44 338 PRO A O 1
ATOM 2709 N N . GLN A 1 339 ? -38.724 13.739 66.639 1.00 95.81 339 GLN A N 1
ATOM 2710 C CA . GLN A 1 339 ? -38.857 13.817 65.185 1.00 95.81 339 GLN A CA 1
ATOM 2711 C C . GLN A 1 339 ? -40.268 13.455 64.707 1.00 95.81 339 GLN A C 1
ATOM 2713 O O . GLN A 1 339 ? -40.939 12.576 65.260 1.00 95.81 339 GLN A O 1
ATOM 2718 N N . LYS A 1 340 ? -40.675 14.064 63.589 1.00 96.38 340 LYS A N 1
ATOM 2719 C CA . LYS A 1 340 ? -41.816 13.584 62.800 1.00 96.38 340 LYS A CA 1
ATOM 2720 C C . LYS A 1 340 ? -41.371 12.471 61.855 1.00 96.38 340 LYS A C 1
ATOM 2722 O O . LYS A 1 340 ? -40.267 12.497 61.321 1.00 96.38 340 LYS A O 1
ATOM 2727 N N . PHE A 1 341 ? -42.233 11.493 61.623 1.00 95.69 341 PHE A N 1
ATOM 2728 C CA . PHE A 1 341 ? -41.949 10.322 60.799 1.00 95.69 341 PHE A CA 1
ATOM 2729 C C . PHE A 1 341 ? -42.885 10.301 59.603 1.00 95.69 341 PHE A C 1
ATOM 2731 O O . PHE A 1 341 ? -44.102 10.252 59.765 1.00 95.69 341 PHE A O 1
ATOM 2738 N N . LEU A 1 342 ? -42.320 10.322 58.402 1.00 94.69 342 LEU A N 1
ATOM 2739 C CA . LEU A 1 342 ? -43.072 10.177 57.166 1.00 94.69 342 LEU A CA 1
ATOM 2740 C C . LEU A 1 342 ? -42.849 8.765 56.626 1.00 94.69 342 LEU A C 1
ATOM 2742 O O . LEU A 1 342 ? -41.725 8.413 56.271 1.00 94.69 342 LEU A O 1
ATOM 2746 N N . MET A 1 343 ? -43.895 7.941 56.593 1.00 91.75 343 MET A N 1
ATOM 2747 C CA . MET A 1 343 ? -43.776 6.519 56.264 1.00 91.75 343 MET A CA 1
ATOM 2748 C C . MET A 1 343 ? -44.582 6.158 55.016 1.00 91.75 343 MET A C 1
ATOM 2750 O O . MET A 1 343 ? -45.794 6.377 54.969 1.00 91.75 343 MET A O 1
ATOM 2754 N N . LYS A 1 344 ? -43.915 5.554 54.022 1.00 87.25 344 LYS A N 1
ATOM 2755 C CA . LYS A 1 344 ? -44.590 4.941 52.870 1.00 87.25 344 LYS A CA 1
ATOM 2756 C C . LYS A 1 344 ? -45.084 3.545 53.254 1.00 87.25 344 LYS A C 1
ATOM 2758 O O . LYS A 1 344 ? -44.283 2.611 53.288 1.00 87.25 344 LYS A O 1
ATOM 2763 N N . LEU A 1 345 ? -46.376 3.405 53.545 1.00 82.81 345 LEU A N 1
ATOM 2764 C CA . LEU A 1 345 ? -47.025 2.128 53.872 1.00 82.81 345 LEU A CA 1
ATOM 2765 C C . LEU A 1 345 ? -48.397 2.047 53.188 1.00 82.81 345 LEU A C 1
ATOM 2767 O O . LEU A 1 345 ? -49.042 3.066 52.952 1.00 82.81 345 LEU A O 1
ATOM 2771 N N . GLU A 1 346 ? -48.848 0.827 52.899 1.00 72.31 346 GLU A N 1
ATOM 2772 C CA . GLU A 1 346 ? -50.157 0.548 52.299 1.00 72.31 346 GLU A CA 1
ATOM 2773 C C . GLU A 1 346 ? -51.008 -0.316 53.244 1.00 72.31 346 GLU A C 1
ATOM 2775 O O . GLU A 1 346 ? -50.497 -1.245 53.873 1.00 72.31 346 GLU A O 1
ATOM 2780 N N . GLY A 1 347 ? -52.311 -0.025 53.322 1.00 68.44 347 GLY A N 1
ATOM 2781 C CA . GLY A 1 347 ? -53.283 -0.736 54.164 1.00 68.44 347 GLY A CA 1
ATOM 2782 C C . GLY A 1 347 ? -53.733 0.039 55.410 1.00 68.44 347 GLY A C 1
ATOM 2783 O O . GLY A 1 347 ? -53.128 1.038 55.796 1.00 68.44 347 GLY A O 1
ATOM 2784 N N . HIS A 1 348 ? -54.819 -0.422 56.042 1.00 68.38 348 HIS A N 1
ATOM 2785 C CA . HIS A 1 348 ? -55.318 0.155 57.294 1.00 68.38 348 HIS A CA 1
ATOM 2786 C C . HIS A 1 348 ? -54.423 -0.287 58.460 1.00 68.38 348 HIS A C 1
ATOM 2788 O O . HIS A 1 348 ? -54.281 -1.482 58.727 1.00 68.38 348 HIS A O 1
ATOM 2794 N N . LEU A 1 349 ? -53.819 0.676 59.157 1.00 77.94 349 LEU A N 1
ATOM 2795 C CA . LEU A 1 349 ? -52.912 0.445 60.282 1.00 77.94 349 LEU A CA 1
ATOM 2796 C C . LEU A 1 349 ? -53.520 1.033 61.559 1.00 77.94 349 LEU A C 1
ATOM 2798 O O . LEU A 1 349 ? -53.959 2.178 61.576 1.00 77.94 349 LEU A O 1
ATOM 2802 N N . GLU A 1 350 ? -53.564 0.235 62.621 1.00 76.31 350 GLU A N 1
ATOM 2803 C CA . GLU A 1 350 ? -54.068 0.647 63.935 1.00 76.31 350 GLU A CA 1
ATOM 2804 C C . GLU A 1 350 ? -52.935 1.233 64.795 1.00 76.31 350 GLU A C 1
ATOM 2806 O O . GLU A 1 350 ? -51.772 0.851 64.646 1.00 76.31 350 GLU A O 1
ATOM 2811 N N . ASN A 1 351 ? -53.275 2.121 65.737 1.00 82.75 351 ASN A N 1
ATOM 2812 C CA . ASN A 1 351 ? -52.351 2.692 66.733 1.00 82.75 351 ASN A CA 1
ATOM 2813 C C . ASN A 1 351 ? -51.170 3.503 66.158 1.00 82.75 351 ASN A C 1
ATOM 2815 O O . ASN A 1 351 ? -50.051 3.434 66.671 1.00 82.75 351 ASN A O 1
ATOM 2819 N N . VAL A 1 352 ? -51.415 4.289 65.107 1.00 88.19 352 VAL A N 1
ATOM 2820 C CA . VAL A 1 352 ? -50.415 5.189 64.508 1.00 88.19 352 VAL A CA 1
ATOM 2821 C C . VAL A 1 352 ? -50.125 6.364 65.465 1.00 88.19 352 VAL A C 1
ATOM 2823 O O . VAL A 1 352 ? -51.057 7.080 65.834 1.00 88.19 352 VAL A O 1
ATOM 2826 N N . PRO A 1 353 ? -48.867 6.588 65.896 1.00 90.81 353 PRO A N 1
ATOM 2827 C CA . PRO A 1 353 ? -48.504 7.721 66.752 1.00 90.81 353 PRO A CA 1
ATOM 2828 C C . PRO A 1 353 ? -48.783 9.079 66.091 1.00 90.81 353 PRO A C 1
ATOM 2830 O O . PRO A 1 353 ? -48.653 9.218 64.879 1.00 90.81 353 PRO A O 1
ATOM 2833 N N . SER A 1 354 ? -49.079 10.115 66.882 1.00 90.31 354 SER A N 1
ATOM 2834 C CA . SER A 1 354 ? -49.386 11.465 66.369 1.00 90.31 354 SER A CA 1
ATOM 2835 C C . SER A 1 354 ? -48.223 12.139 65.629 1.00 90.31 354 SER A C 1
ATOM 2837 O O . SER A 1 354 ? -48.449 13.026 64.807 1.00 90.31 354 SER A O 1
ATOM 2839 N N . ASN A 1 355 ? -46.981 11.720 65.887 1.00 93.12 355 ASN A N 1
ATOM 2840 C CA . ASN A 1 355 ? -45.797 12.176 65.162 1.00 93.12 355 ASN A CA 1
ATOM 2841 C C . ASN A 1 355 ? -45.498 11.353 63.895 1.00 93.12 355 ASN A C 1
ATOM 2843 O O . ASN A 1 355 ? -44.492 11.615 63.241 1.00 93.12 355 ASN A O 1
ATOM 2847 N N . VAL A 1 356 ? -46.348 10.391 63.518 1.00 93.19 356 VAL A N 1
ATOM 2848 C CA . VAL A 1 356 ? -46.197 9.556 62.318 1.00 93.19 356 VAL A CA 1
ATOM 2849 C C . VAL A 1 356 ? -47.284 9.903 61.295 1.00 93.19 356 VAL A C 1
ATOM 2851 O O . VAL A 1 356 ? -48.474 9.820 61.583 1.00 93.19 356 VAL A O 1
ATOM 2854 N N . LYS A 1 357 ? -46.883 10.244 60.066 1.00 91.81 357 LYS A N 1
ATOM 2855 C CA . LYS A 1 357 ? -47.773 10.414 58.910 1.00 91.81 357 LYS A CA 1
ATOM 2856 C C . LYS A 1 357 ? -47.539 9.284 57.916 1.00 91.81 357 LYS A C 1
ATOM 2858 O O . LYS A 1 357 ? -46.414 9.062 57.470 1.00 91.81 357 LYS A O 1
ATOM 2863 N N . ILE A 1 358 ? -48.612 8.583 57.563 1.00 90.19 358 ILE A N 1
ATOM 2864 C CA . ILE A 1 358 ? -48.590 7.482 56.598 1.00 90.19 358 ILE A CA 1
ATOM 2865 C C . ILE A 1 358 ? -49.133 7.983 55.265 1.00 90.19 358 ILE A C 1
ATOM 2867 O O . ILE A 1 358 ? -50.156 8.664 55.224 1.00 90.19 358 ILE A O 1
ATOM 2871 N N . MET A 1 359 ? -48.444 7.647 54.179 1.00 87.81 359 MET A N 1
ATOM 2872 C CA . MET A 1 359 ? -48.882 7.941 52.817 1.00 87.81 359 MET A CA 1
ATOM 2873 C C . MET A 1 359 ? -48.682 6.705 51.940 1.00 87.81 359 MET A C 1
ATOM 2875 O O . MET A 1 359 ? -47.665 6.022 52.049 1.00 87.81 359 MET A O 1
ATOM 2879 N N . SER A 1 360 ? -49.627 6.440 51.038 1.00 80.69 360 SER A N 1
ATOM 2880 C CA . SER A 1 360 ? -49.493 5.381 50.026 1.00 80.69 360 SER A CA 1
ATOM 2881 C C . SER A 1 360 ? -48.431 5.729 48.976 1.00 80.69 360 SER A C 1
ATOM 2883 O O . SER A 1 360 ? -47.718 4.860 48.475 1.00 80.69 360 SER A O 1
ATOM 2885 N N . TRP A 1 361 ? -48.258 7.020 48.689 1.00 83.56 361 TRP A N 1
ATOM 2886 C CA . TRP A 1 361 ? -47.255 7.532 47.764 1.00 83.56 361 TRP A CA 1
ATOM 2887 C C . TRP A 1 361 ? -46.521 8.736 48.358 1.00 83.56 361 TRP A C 1
ATOM 2889 O O . TRP A 1 361 ? -47.143 9.624 48.936 1.00 83.56 361 TRP A O 1
ATOM 2899 N N . ILE A 1 362 ? -45.193 8.766 48.212 1.00 87.69 362 ILE A N 1
ATOM 2900 C CA . ILE A 1 362 ? -44.325 9.850 48.688 1.00 87.69 362 ILE A CA 1
ATOM 2901 C C . ILE A 1 362 ? -43.421 10.295 47.531 1.00 87.69 362 ILE A C 1
ATOM 2903 O O . ILE A 1 362 ? -42.774 9.429 46.929 1.00 87.69 362 ILE A O 1
ATOM 2907 N N . PRO A 1 363 ? -43.289 11.611 47.263 1.00 88.31 363 PRO A N 1
ATOM 2908 C CA . PRO A 1 363 ? -42.262 12.142 46.370 1.00 88.31 363 PRO A CA 1
ATOM 2909 C C . PRO A 1 363 ? -40.880 12.041 47.045 1.00 88.31 363 PRO A C 1
ATOM 2911 O O . PRO A 1 363 ? -40.349 13.009 47.584 1.00 88.31 363 PRO A O 1
ATOM 2914 N N . GLN A 1 364 ? -40.320 10.827 47.084 1.00 90.50 364 GLN A N 1
ATOM 2915 C CA . GLN A 1 364 ? -39.153 10.472 47.903 1.00 90.50 364 GLN A CA 1
ATOM 2916 C C . GLN A 1 364 ? -37.941 11.388 47.669 1.00 90.50 364 GLN A C 1
ATOM 2918 O O . GLN A 1 364 ? -37.365 11.861 48.645 1.00 90.50 364 GLN A O 1
ATOM 2923 N N . GLN A 1 365 ? -37.573 11.666 46.412 1.00 90.31 365 GLN A N 1
ATOM 2924 C CA . GLN A 1 365 ? -36.430 12.536 46.093 1.00 90.31 365 GLN A CA 1
ATOM 2925 C C . GLN A 1 365 ? -36.625 13.960 46.627 1.00 90.31 365 GLN A C 1
ATOM 2927 O O . GLN A 1 365 ? -35.724 14.507 47.259 1.00 90.31 365 GLN A O 1
ATOM 2932 N N . ASP A 1 366 ? -37.818 14.529 46.446 1.00 92.06 366 ASP A N 1
ATOM 2933 C CA . ASP A 1 366 ? -38.141 15.886 46.898 1.00 92.06 366 ASP A CA 1
ATOM 2934 C C . ASP A 1 366 ? -38.134 15.977 48.432 1.00 92.06 366 ASP A C 1
ATOM 2936 O O . ASP A 1 366 ? -37.616 16.933 49.008 1.00 92.06 366 ASP A O 1
ATOM 2940 N N . VAL A 1 367 ? -38.630 14.936 49.112 1.00 94.25 367 VAL A N 1
ATOM 2941 C CA . VAL A 1 367 ? -38.559 14.828 50.576 1.00 94.25 367 VAL A CA 1
ATOM 2942 C C . VAL A 1 367 ? -37.112 14.694 51.049 1.00 94.25 367 VAL A C 1
ATOM 2944 O O . VAL A 1 367 ? -36.719 15.375 51.993 1.00 94.25 367 VAL A O 1
ATOM 2947 N N . LEU A 1 368 ? -36.292 13.857 50.410 1.00 94.81 368 LEU A N 1
ATOM 2948 C CA . LEU A 1 368 ? -34.872 13.714 50.754 1.00 94.81 368 LEU A CA 1
ATOM 2949 C C . LEU A 1 368 ? -34.092 15.018 50.536 1.00 94.81 368 LEU A C 1
ATOM 2951 O O . LEU A 1 368 ? -33.178 15.309 51.305 1.00 94.81 368 LEU A O 1
ATOM 2955 N N . ALA A 1 369 ? -34.470 15.811 49.532 1.00 93.69 369 ALA A N 1
ATOM 2956 C CA . ALA A 1 369 ? -33.892 17.120 49.253 1.00 93.69 369 ALA A CA 1
ATOM 2957 C C . ALA A 1 369 ? -34.303 18.210 50.257 1.00 93.69 369 ALA A C 1
ATOM 2959 O O . ALA A 1 369 ? -33.613 19.224 50.368 1.00 93.69 369 ALA A O 1
ATOM 2960 N N . HIS A 1 370 ? -35.415 18.025 50.972 1.00 94.88 370 HIS A N 1
ATOM 2961 C CA . HIS A 1 370 ? -35.950 19.018 51.897 1.00 94.88 370 HIS A CA 1
ATOM 2962 C C . HIS A 1 370 ? -35.066 19.175 53.147 1.00 94.88 370 HIS A C 1
ATOM 2964 O O . HIS A 1 370 ? -34.657 18.198 53.778 1.00 94.88 370 HIS A O 1
ATOM 2970 N N . ASN A 1 371 ? -34.828 20.420 53.574 1.00 91.50 371 ASN A N 1
ATOM 2971 C CA . ASN A 1 371 ? -33.913 20.742 54.681 1.00 91.50 371 ASN A CA 1
ATOM 2972 C C . ASN A 1 371 ? -34.315 20.125 56.034 1.00 91.50 371 ASN A C 1
ATOM 2974 O O . ASN A 1 371 ? -33.449 19.877 56.876 1.00 91.50 371 ASN A O 1
ATOM 2978 N N . ALA A 1 372 ? -35.609 19.857 56.238 1.00 94.06 372 ALA A N 1
ATOM 2979 C CA . ALA A 1 372 ? -36.106 19.201 57.449 1.00 94.06 372 ALA A CA 1
ATOM 2980 C C . ALA A 1 372 ? -35.715 17.714 57.541 1.00 94.06 372 ALA A C 1
ATOM 2982 O O . ALA A 1 372 ? -35.766 17.149 58.629 1.00 94.06 372 ALA A O 1
ATOM 2983 N N . THR A 1 373 ? -35.313 17.059 56.449 1.00 96.38 373 THR A N 1
ATOM 2984 C CA . THR A 1 373 ? -35.037 15.616 56.453 1.00 96.38 373 THR A CA 1
ATOM 2985 C C . THR A 1 373 ? -33.704 15.303 57.135 1.00 96.38 373 THR A C 1
ATOM 2987 O O . THR A 1 373 ? -32.623 15.720 56.703 1.00 96.38 373 THR A O 1
ATOM 2990 N N . ARG A 1 374 ? -33.771 14.543 58.233 1.00 95.75 374 ARG A N 1
ATOM 2991 C CA . ARG A 1 374 ? -32.609 14.204 59.070 1.00 95.75 374 ARG A CA 1
ATOM 2992 C C . ARG A 1 374 ? -32.072 12.806 58.812 1.00 95.75 374 ARG A C 1
ATOM 2994 O O . ARG A 1 374 ? -30.857 12.629 58.844 1.00 95.75 374 ARG A O 1
ATOM 3001 N N . LEU A 1 375 ? -32.949 11.843 58.546 1.00 96.69 375 LEU A N 1
ATOM 3002 C CA . LEU A 1 375 ? -32.600 10.427 58.447 1.00 96.69 375 LEU A CA 1
ATOM 3003 C C . LEU A 1 375 ? -33.521 9.708 57.458 1.00 96.69 375 LEU A C 1
ATOM 3005 O O . LEU A 1 375 ? -34.714 10.009 57.398 1.00 96.69 375 LEU A O 1
ATOM 3009 N N . PHE A 1 376 ? -32.979 8.730 56.731 1.00 96.69 376 PHE A N 1
ATOM 3010 C CA . PHE A 1 376 ? -33.752 7.847 55.861 1.00 96.69 376 PHE A CA 1
ATOM 3011 C C . PHE A 1 376 ? -33.643 6.384 56.305 1.00 96.69 376 PHE A C 1
ATOM 3013 O O . PHE A 1 376 ? -32.579 5.774 56.243 1.00 96.69 376 PHE A O 1
ATOM 3020 N N . VAL A 1 377 ? -34.753 5.799 56.743 1.00 94.88 377 VAL A N 1
ATOM 3021 C CA . VAL A 1 377 ? -34.858 4.362 57.003 1.00 94.88 377 VAL A CA 1
ATOM 3022 C C . VAL A 1 377 ? -35.255 3.677 55.703 1.00 94.88 377 VAL A C 1
ATOM 3024 O O . VAL A 1 377 ? -36.354 3.906 55.190 1.00 94.88 377 VAL A O 1
ATOM 3027 N N . ASN A 1 378 ? -34.359 2.860 55.152 1.00 91.25 378 ASN A N 1
ATOM 3028 C CA . ASN A 1 378 ? -34.566 2.239 53.850 1.00 91.25 378 ASN A CA 1
ATOM 3029 C C . ASN A 1 378 ? -34.088 0.792 53.793 1.00 91.25 378 ASN A C 1
ATOM 3031 O O . ASN A 1 378 ? -33.326 0.323 54.631 1.00 91.25 378 ASN A O 1
ATOM 3035 N N . HIS A 1 379 ? -34.524 0.093 52.752 1.00 87.69 379 HIS A N 1
ATOM 3036 C CA . HIS A 1 379 ? -34.175 -1.303 52.507 1.00 87.69 379 HIS A CA 1
ATOM 3037 C C . HIS A 1 379 ? -32.817 -1.512 51.810 1.00 87.69 379 HIS A C 1
ATOM 3039 O O . HIS A 1 379 ? -32.525 -2.602 51.340 1.00 87.69 379 HIS A O 1
ATOM 3045 N N . CYS A 1 380 ? -31.996 -0.466 51.692 1.00 88.19 380 CYS A N 1
ATOM 3046 C CA . CYS A 1 380 ? -30.715 -0.463 50.979 1.00 88.19 380 CYS A CA 1
ATOM 3047 C C . CYS A 1 380 ? -30.781 -0.796 49.477 1.00 88.19 380 CYS A C 1
ATOM 3049 O O . CYS A 1 380 ? -29.781 -1.214 48.899 1.00 88.19 380 CYS A O 1
ATOM 3051 N N . GLY A 1 381 ? -31.922 -0.568 48.821 1.00 84.31 381 GLY A N 1
ATOM 3052 C CA . GLY A 1 381 ? -31.995 -0.615 47.360 1.00 84.31 381 GLY A CA 1
ATOM 3053 C C . GLY A 1 381 ? -31.175 0.505 46.716 1.00 84.31 381 GLY A C 1
ATOM 3054 O O . GLY A 1 381 ? -31.225 1.653 47.170 1.00 84.31 381 GLY A O 1
ATOM 3055 N N . LEU A 1 382 ? -30.463 0.179 45.633 1.00 83.19 382 LEU A N 1
ATOM 3056 C CA . LEU A 1 382 ? -29.511 1.066 44.957 1.00 83.19 382 LEU A CA 1
ATOM 3057 C C . LEU A 1 382 ? -30.055 2.485 44.729 1.00 83.19 382 LEU A C 1
ATOM 3059 O O . LEU A 1 382 ? -29.435 3.446 45.171 1.00 83.19 382 LEU A O 1
ATOM 3063 N N . GLN A 1 383 ? -31.238 2.630 44.118 1.00 84.94 383 GLN A N 1
ATOM 3064 C CA . GLN A 1 383 ? -31.800 3.951 43.803 1.00 84.94 383 GLN A CA 1
ATOM 3065 C C . GLN A 1 383 ? -32.012 4.820 45.050 1.00 84.94 383 GLN A C 1
ATOM 3067 O O . GLN A 1 383 ? -31.575 5.969 45.070 1.00 84.94 383 GLN A O 1
ATOM 3072 N N . GLY A 1 384 ? -32.622 4.266 46.103 1.00 87.75 384 GLY A N 1
ATOM 3073 C CA . GLY A 1 384 ? -32.882 4.999 47.346 1.00 87.75 384 GLY A CA 1
ATOM 3074 C C . GLY A 1 384 ? -31.603 5.337 48.113 1.00 87.75 384 GLY A C 1
ATOM 3075 O O . GLY A 1 384 ? -31.516 6.398 48.729 1.00 87.75 384 GLY A O 1
ATOM 3076 N N . VAL A 1 385 ? -30.589 4.469 48.041 1.00 90.19 385 VAL A N 1
ATOM 3077 C CA . VAL A 1 385 ? -29.259 4.740 48.601 1.00 90.19 385 VAL A CA 1
ATOM 3078 C C . VAL A 1 385 ? -28.591 5.899 47.866 1.00 90.19 385 VAL A C 1
ATOM 3080 O O . VAL A 1 385 ? -28.122 6.838 48.509 1.00 90.19 385 VAL A O 1
ATOM 3083 N N . THR A 1 386 ? -28.575 5.875 46.531 1.00 90.31 386 THR A N 1
ATOM 3084 C CA . THR A 1 386 ? -27.975 6.945 45.724 1.00 90.31 386 THR A CA 1
ATOM 3085 C C . THR A 1 386 ? -28.682 8.284 45.953 1.00 90.31 386 THR A C 1
ATOM 3087 O O . THR A 1 386 ? -28.008 9.298 46.099 1.00 90.31 386 THR A O 1
ATOM 3090 N N . GLU A 1 387 ? -30.016 8.299 46.061 1.00 91.38 387 GLU A N 1
ATOM 3091 C CA . GLU A 1 387 ? -30.800 9.508 46.362 1.00 91.38 387 GLU A CA 1
ATOM 3092 C C . GLU A 1 387 ? -30.458 10.093 47.739 1.00 91.38 387 GLU A C 1
ATOM 3094 O O . GLU A 1 387 ? -30.176 11.288 47.854 1.00 91.38 387 GLU A O 1
ATOM 3099 N N . ALA A 1 388 ? -30.421 9.263 48.787 1.00 93.06 388 ALA A N 1
ATOM 3100 C CA . ALA A 1 388 ? -30.065 9.729 50.126 1.00 93.06 388 ALA A CA 1
ATOM 3101 C C . ALA A 1 388 ? -28.642 10.288 50.179 1.00 93.06 388 ALA A C 1
ATOM 3103 O O . ALA A 1 388 ? -28.433 11.373 50.722 1.00 93.06 388 ALA A O 1
ATOM 3104 N N . LEU A 1 389 ? -27.668 9.600 49.579 1.00 92.69 389 LEU A N 1
ATOM 3105 C CA . LEU A 1 389 ? -26.294 10.096 49.522 1.00 92.69 389 LEU A CA 1
ATOM 3106 C C . LEU A 1 389 ? -26.189 11.388 48.713 1.00 92.69 389 LEU A C 1
ATOM 3108 O O . LEU A 1 389 ? -25.546 12.336 49.165 1.00 92.69 389 LEU A O 1
ATOM 3112 N N . TYR A 1 390 ? -26.879 11.484 47.576 1.00 91.75 390 TYR A N 1
ATOM 3113 C CA . TYR A 1 390 ? -26.905 12.702 46.772 1.00 91.75 390 TYR A CA 1
ATOM 3114 C C . TYR A 1 390 ? -27.457 13.899 47.559 1.00 91.75 390 TYR A C 1
ATOM 3116 O O . TYR A 1 390 ? -26.896 14.997 47.484 1.00 91.75 390 TYR A O 1
ATOM 3124 N N . HIS A 1 391 ? -28.478 13.693 48.392 1.00 93.88 391 HIS A N 1
ATOM 3125 C CA . HIS A 1 391 ? -29.036 14.720 49.281 1.00 93.88 391 HIS A CA 1
ATOM 3126 C C . HIS A 1 391 ? -28.367 14.796 50.668 1.00 93.88 391 HIS A C 1
ATOM 3128 O O . HIS A 1 391 ? -28.831 15.519 51.550 1.00 93.88 391 HIS A O 1
ATOM 3134 N N . ALA A 1 392 ? -27.235 14.111 50.868 1.00 94.81 392 ALA A N 1
ATOM 3135 C CA . ALA A 1 392 ? -26.483 14.097 52.124 1.00 94.81 392 ALA A CA 1
ATOM 3136 C C . ALA A 1 392 ? -27.321 13.664 53.346 1.00 94.81 392 ALA A C 1
ATOM 3138 O O . ALA A 1 392 ? -27.166 14.211 54.445 1.00 94.81 392 ALA A O 1
ATOM 3139 N N . VAL A 1 393 ? -28.229 12.706 53.172 1.00 96.12 393 VAL A N 1
ATOM 3140 C CA . VAL A 1 393 ? -29.084 12.147 54.225 1.00 96.12 393 VAL A CA 1
ATOM 3141 C C . VAL A 1 393 ? -28.484 10.819 54.717 1.00 96.12 393 VAL A C 1
ATOM 3143 O O . VAL A 1 393 ? -28.292 9.908 53.912 1.00 96.12 393 VAL A O 1
ATOM 3146 N N . PRO A 1 394 ? -28.150 10.687 56.015 1.00 96.62 394 PRO A N 1
ATOM 3147 C CA . PRO A 1 394 ? -27.707 9.418 56.588 1.00 96.62 394 PRO A CA 1
ATOM 3148 C C . PRO A 1 394 ? -28.852 8.403 56.635 1.00 96.62 394 PRO A C 1
ATOM 3150 O O . PRO A 1 394 ? -30.028 8.764 56.533 1.00 96.62 394 PRO A O 1
ATOM 3153 N N . MET A 1 395 ? -28.512 7.127 56.806 1.00 96.12 395 MET A N 1
ATOM 3154 C CA . MET A 1 395 ? -29.474 6.037 56.666 1.00 96.12 395 MET A CA 1
ATOM 3155 C C . MET A 1 395 ? -29.520 5.087 57.864 1.00 96.12 395 MET A C 1
ATOM 3157 O O . MET A 1 395 ? -28.545 4.894 58.587 1.00 96.12 395 MET A O 1
ATOM 3161 N N . VAL A 1 396 ? -30.661 4.429 58.034 1.00 95.81 396 VAL A N 1
ATOM 3162 C CA . VAL A 1 396 ? -30.757 3.160 58.763 1.00 95.81 396 VAL A CA 1
ATOM 3163 C C . VAL A 1 396 ? -31.160 2.106 57.747 1.00 95.81 396 VAL A C 1
ATOM 3165 O O . VAL A 1 396 ? -32.196 2.235 57.097 1.00 95.81 396 VAL A O 1
ATOM 3168 N N . GLY A 1 397 ? -30.295 1.113 57.568 1.00 92.44 397 GLY A N 1
ATOM 3169 C CA . GLY A 1 397 ? -30.434 0.108 56.527 1.00 92.44 397 GLY A CA 1
ATOM 3170 C C . GLY A 1 397 ? -31.121 -1.151 57.028 1.00 92.44 397 GLY A C 1
ATOM 3171 O O . GLY A 1 397 ? -30.704 -1.723 58.032 1.00 92.44 397 GLY A O 1
ATOM 3172 N N . LEU A 1 398 ? -32.147 -1.587 56.305 1.00 88.94 398 LEU A N 1
ATOM 3173 C CA . LEU A 1 398 ? -32.992 -2.734 56.624 1.00 88.94 398 LEU A CA 1
ATOM 3174 C C . LEU A 1 398 ? -33.074 -3.669 55.405 1.00 88.94 398 LEU A C 1
ATOM 3176 O O . LEU A 1 398 ? -34.077 -3.658 54.694 1.00 88.94 398 LEU A O 1
ATOM 3180 N N . PRO A 1 399 ? -32.010 -4.429 55.102 1.00 84.88 399 PRO A N 1
ATOM 3181 C CA . PRO A 1 399 ? -31.933 -5.203 53.874 1.00 84.88 399 PRO A CA 1
ATOM 3182 C C . PRO A 1 399 ? -33.034 -6.266 53.874 1.00 84.88 399 PRO A C 1
ATOM 3184 O O . PRO A 1 399 ? -33.282 -6.937 54.878 1.00 84.88 399 PRO A O 1
ATOM 3187 N N . ILE A 1 400 ? -33.729 -6.392 52.749 1.00 75.50 400 ILE A N 1
ATOM 3188 C CA . ILE A 1 400 ? -34.840 -7.327 52.589 1.00 75.50 400 ILE A CA 1
ATOM 3189 C C . ILE A 1 400 ? -34.362 -8.564 51.828 1.00 75.50 400 ILE A C 1
ATOM 3191 O O . ILE A 1 400 ? -34.539 -9.671 52.330 1.00 75.50 400 ILE A O 1
ATOM 3195 N N . PHE A 1 401 ? -33.730 -8.387 50.662 1.00 69.31 401 PHE A N 1
ATOM 3196 C CA . PHE A 1 401 ? -33.312 -9.495 49.795 1.00 69.31 401 PHE A CA 1
ATOM 3197 C C . PHE A 1 401 ? -32.134 -9.133 48.869 1.00 69.31 401 PHE A C 1
ATOM 3199 O O . PHE A 1 401 ? -31.806 -7.959 48.696 1.00 69.31 401 PHE A O 1
ATOM 3206 N N . LEU A 1 402 ? -31.518 -10.160 48.264 1.00 70.50 402 LEU A N 1
ATOM 3207 C CA . LEU A 1 402 ? -30.444 -10.074 47.259 1.00 70.50 402 LEU A CA 1
ATOM 3208 C C . LEU A 1 402 ? -29.252 -9.177 47.667 1.00 70.50 402 LEU A C 1
ATOM 3210 O O . LEU A 1 402 ? -28.602 -9.414 48.683 1.00 70.50 402 LEU A O 1
ATOM 3214 N N . ASP A 1 403 ? -28.954 -8.180 46.839 1.00 72.38 403 ASP A N 1
ATOM 3215 C CA . ASP A 1 403 ? -27.784 -7.303 46.816 1.00 72.38 403 ASP A CA 1
ATOM 3216 C C . ASP A 1 403 ? -27.814 -6.217 47.903 1.00 72.38 403 ASP A C 1
ATOM 3218 O O . ASP A 1 403 ? -26.802 -5.590 48.218 1.00 72.38 403 ASP A O 1
ATOM 3222 N N . GLN A 1 404 ? -28.968 -6.013 48.539 1.00 83.88 404 GLN A N 1
ATOM 3223 C CA . GLN A 1 404 ? -29.178 -4.972 49.551 1.00 83.88 404 GLN A CA 1
ATOM 3224 C C . GLN A 1 404 ? -28.262 -5.142 50.770 1.00 83.88 404 GLN A C 1
ATOM 3226 O O . GLN A 1 404 ? -27.796 -4.160 51.351 1.00 83.88 404 GLN A O 1
ATOM 3231 N N . GLY A 1 405 ? -27.967 -6.391 51.146 1.00 84.06 405 GLY A N 1
ATOM 3232 C CA . GLY A 1 405 ? -27.018 -6.692 52.217 1.00 84.06 405 GLY A CA 1
ATOM 3233 C C . GLY A 1 405 ? -25.586 -6.278 51.869 1.00 84.06 405 GLY A C 1
ATOM 3234 O O . GLY A 1 405 ? -24.880 -5.747 52.725 1.00 84.06 405 GLY A O 1
ATOM 3235 N N . ASP A 1 406 ? -25.175 -6.454 50.610 1.00 83.19 406 ASP A N 1
ATOM 3236 C CA . ASP A 1 406 ? -23.853 -6.046 50.127 1.00 83.19 406 ASP A CA 1
ATOM 3237 C C . ASP A 1 406 ? -23.710 -4.512 50.151 1.00 83.19 406 ASP A C 1
ATOM 3239 O O . ASP A 1 406 ? -22.682 -3.976 50.579 1.00 83.19 406 ASP A O 1
ATOM 3243 N N . TYR A 1 407 ? -24.763 -3.781 49.764 1.00 86.38 407 TYR A N 1
ATOM 3244 C CA . TYR A 1 407 ? -24.791 -2.316 49.847 1.00 86.38 407 TYR A CA 1
ATOM 3245 C C . TYR A 1 407 ? -24.753 -1.799 51.284 1.00 86.38 407 TYR A C 1
ATOM 3247 O O . TYR A 1 407 ? -24.041 -0.832 51.564 1.00 86.38 407 TYR A O 1
ATOM 3255 N N . LEU A 1 408 ? -25.455 -2.447 52.215 1.00 90.19 408 LEU A N 1
ATOM 3256 C CA . LEU A 1 408 ? -25.416 -2.055 53.621 1.00 90.19 408 LEU A CA 1
ATOM 3257 C C . LEU A 1 408 ? -24.000 -2.139 54.201 1.00 90.19 408 LEU A C 1
ATOM 3259 O O . LEU A 1 408 ? -23.561 -1.207 54.872 1.00 90.19 408 LEU A O 1
ATOM 3263 N N . VAL A 1 409 ? -23.253 -3.204 53.897 1.00 89.06 409 VAL A N 1
ATOM 3264 C CA . VAL A 1 409 ? -21.857 -3.359 54.345 1.00 89.06 409 VAL A CA 1
ATOM 3265 C C . VAL A 1 409 ? -20.987 -2.198 53.852 1.00 89.06 409 VAL A C 1
ATOM 3267 O O . VAL A 1 409 ? -20.208 -1.633 54.624 1.00 89.06 409 VAL A O 1
ATOM 3270 N N . LYS A 1 410 ? -21.168 -1.775 52.594 1.00 88.69 410 LYS A N 1
ATOM 3271 C CA . LYS A 1 410 ? -20.479 -0.607 52.019 1.00 88.69 410 LYS A CA 1
ATOM 3272 C C . LYS A 1 410 ? -20.859 0.689 52.748 1.00 88.69 410 LYS A C 1
ATOM 3274 O O . LYS A 1 410 ? -19.984 1.460 53.137 1.00 88.69 410 LYS A O 1
ATOM 3279 N N . LEU A 1 411 ? -22.147 0.916 53.003 1.00 91.12 411 LEU A N 1
ATOM 3280 C CA . LEU A 1 411 ? -22.633 2.117 53.696 1.00 91.12 411 LEU A CA 1
ATOM 3281 C C . LEU A 1 411 ? -22.149 2.214 55.149 1.00 91.12 411 LEU A C 1
ATOM 3283 O O . LEU A 1 411 ? -21.802 3.302 55.619 1.00 91.12 411 LEU A O 1
ATOM 3287 N N . VAL A 1 412 ? -22.095 1.085 55.855 1.00 92.19 412 VAL A N 1
ATOM 3288 C CA . VAL A 1 412 ? -21.542 1.011 57.214 1.00 92.19 412 VAL A CA 1
ATOM 3289 C C . VAL A 1 412 ? -20.049 1.325 57.193 1.00 92.19 412 VAL A C 1
ATOM 3291 O O . VAL A 1 412 ? -19.595 2.131 58.004 1.00 92.19 412 VAL A O 1
ATOM 3294 N N . LYS A 1 413 ? -19.296 0.784 56.222 1.00 89.56 413 LYS A N 1
ATOM 3295 C CA . LYS A 1 413 ? -17.868 1.093 56.042 1.00 89.56 413 LYS A CA 1
ATOM 3296 C C . LYS A 1 413 ? -17.623 2.587 55.827 1.00 89.56 413 LYS A C 1
ATOM 3298 O O . LYS A 1 413 ? -16.685 3.147 56.388 1.00 89.56 413 LYS A O 1
ATOM 3303 N N . HIS A 1 414 ? -18.475 3.252 55.050 1.00 91.19 414 HIS A N 1
ATOM 3304 C CA . HIS A 1 414 ? -18.380 4.698 54.854 1.00 91.19 414 HIS A CA 1
ATOM 3305 C C . HIS A 1 414 ? -18.898 5.530 56.038 1.00 91.19 414 HIS A C 1
ATOM 3307 O O . HIS A 1 414 ? -18.778 6.758 56.013 1.00 91.19 414 HIS A O 1
ATOM 3313 N N . GLY A 1 415 ? -19.463 4.891 57.066 1.00 93.44 415 GLY A N 1
ATOM 3314 C CA . GLY A 1 415 ? -19.986 5.559 58.251 1.00 93.44 415 GLY A CA 1
ATOM 3315 C C . GLY A 1 415 ? -21.194 6.442 57.946 1.00 93.44 415 GLY A C 1
ATOM 3316 O O . GLY A 1 415 ? -21.296 7.527 58.513 1.00 93.44 415 GLY A O 1
ATOM 3317 N N . VAL A 1 416 ? -22.068 6.015 57.027 1.00 94.44 416 VAL A N 1
ATOM 3318 C CA . VAL A 1 416 ? -23.290 6.742 56.619 1.00 94.44 416 VAL A CA 1
ATOM 3319 C C . VAL A 1 416 ? -24.581 5.972 56.892 1.00 94.44 416 VAL A C 1
ATOM 3321 O O . VAL A 1 416 ? -25.660 6.555 56.780 1.00 94.44 416 VAL A O 1
ATOM 3324 N N . ALA A 1 417 ? -24.486 4.695 57.275 1.00 95.00 417 ALA A N 1
ATOM 3325 C CA . ALA A 1 417 ? -25.636 3.896 57.678 1.00 95.00 417 ALA A CA 1
ATOM 3326 C C . ALA A 1 417 ? -25.387 3.069 58.943 1.00 95.00 417 ALA A C 1
ATOM 3328 O O . ALA A 1 417 ? -24.246 2.725 59.258 1.00 95.00 417 ALA A O 1
ATOM 3329 N N . ILE A 1 418 ? -26.475 2.722 59.633 1.00 94.75 418 ILE A N 1
ATOM 3330 C CA . ILE A 1 418 ? -26.497 1.741 60.727 1.00 94.75 418 ILE A CA 1
ATOM 3331 C C . ILE A 1 418 ? -27.385 0.559 60.307 1.00 94.75 418 ILE A C 1
ATOM 3333 O O . ILE A 1 418 ? -28.485 0.804 59.805 1.00 94.75 418 ILE A O 1
ATOM 3337 N N . PRO A 1 419 ? -26.941 -0.701 60.479 1.00 92.94 419 PRO A N 1
ATOM 3338 C CA . PRO A 1 419 ? -27.757 -1.865 60.159 1.00 92.94 419 PRO A CA 1
ATOM 3339 C C . PRO A 1 419 ? -28.885 -2.045 61.183 1.00 92.94 419 PRO A C 1
ATOM 3341 O O . PRO A 1 419 ? -28.669 -1.885 62.384 1.00 92.94 419 PRO A O 1
ATOM 3344 N N . LEU A 1 420 ? -30.073 -2.417 60.710 1.00 90.94 420 LEU A N 1
ATOM 3345 C CA . LEU A 1 420 ? -31.219 -2.786 61.534 1.00 90.94 420 LEU A CA 1
ATOM 3346 C C . LEU A 1 420 ? -31.826 -4.094 61.017 1.00 90.94 420 LEU A C 1
ATOM 3348 O O . LEU A 1 420 ? -32.306 -4.166 59.887 1.00 90.94 420 LEU A O 1
ATOM 3352 N N . ASP A 1 421 ? -31.828 -5.121 61.862 1.00 84.81 421 ASP A N 1
ATOM 3353 C CA . ASP A 1 421 ? -32.401 -6.427 61.537 1.00 84.81 421 ASP A CA 1
ATOM 3354 C C . ASP A 1 421 ? -33.912 -6.446 61.812 1.00 84.81 421 ASP A C 1
ATOM 3356 O O . ASP A 1 421 ? -34.363 -6.376 62.954 1.00 84.81 421 ASP A O 1
ATOM 3360 N N . ARG A 1 422 ? -34.715 -6.581 60.754 1.00 81.19 422 ARG A N 1
ATOM 3361 C CA . ARG A 1 422 ? -36.185 -6.607 60.830 1.00 81.19 422 ARG A CA 1
ATOM 3362 C C . ARG A 1 422 ? -36.764 -7.807 61.585 1.00 81.19 422 ARG A C 1
ATOM 3364 O O . ARG A 1 422 ? -37.919 -7.743 62.002 1.00 81.19 422 ARG A O 1
ATOM 3371 N N . GLN A 1 423 ? -36.024 -8.910 61.687 1.00 77.25 423 GLN A N 1
ATOM 3372 C CA . GLN A 1 423 ? -36.505 -10.148 62.300 1.00 77.25 423 GLN A CA 1
ATOM 3373 C C . GLN A 1 423 ? -36.347 -10.110 63.821 1.00 77.25 423 GLN A C 1
ATOM 3375 O O . GLN A 1 423 ? -37.219 -10.592 64.546 1.00 77.25 423 GLN A O 1
ATOM 3380 N N . THR A 1 424 ? -35.258 -9.507 64.301 1.00 80.25 424 THR A N 1
ATOM 3381 C CA . THR A 1 424 ? -34.875 -9.512 65.721 1.00 80.25 424 THR A CA 1
ATOM 3382 C C . THR A 1 424 ? -35.075 -8.161 66.418 1.00 80.25 424 THR A C 1
ATOM 3384 O O . THR A 1 424 ? -35.087 -8.109 67.650 1.00 80.25 424 THR A O 1
ATOM 3387 N N . ALA A 1 425 ? -35.284 -7.065 65.676 1.00 85.25 425 ALA A N 1
ATOM 3388 C CA . ALA A 1 425 ? -35.413 -5.728 66.250 1.00 85.25 425 ALA A CA 1
ATOM 3389 C C . ALA A 1 425 ? -36.648 -5.565 67.156 1.00 85.25 425 ALA A C 1
ATOM 3391 O O . ALA A 1 425 ? -37.799 -5.699 66.737 1.00 85.25 425 ALA A O 1
ATOM 3392 N N . THR A 1 426 ? -36.393 -5.188 68.409 1.00 91.88 426 THR A N 1
ATOM 3393 C CA . THR A 1 426 ? -37.401 -4.735 69.378 1.00 91.88 426 THR A CA 1
ATOM 3394 C C . THR A 1 426 ? -37.557 -3.212 69.333 1.00 91.88 426 THR A C 1
ATOM 3396 O O . THR A 1 426 ? -36.711 -2.511 68.777 1.00 91.88 426 THR A O 1
ATOM 3399 N N . ALA A 1 427 ? -38.606 -2.671 69.965 1.00 91.44 427 ALA A N 1
ATOM 3400 C CA . ALA A 1 427 ? -38.808 -1.221 70.051 1.00 91.44 427 ALA A CA 1
ATOM 3401 C C . ALA A 1 427 ? -37.599 -0.491 70.669 1.00 91.44 427 ALA A C 1
ATOM 3403 O O . ALA A 1 427 ? -37.244 0.598 70.225 1.00 91.44 427 ALA A O 1
ATOM 3404 N N . GLU A 1 428 ? -36.922 -1.104 71.648 1.00 93.31 428 GLU A N 1
ATOM 3405 C CA . GLU A 1 428 ? -35.713 -0.538 72.259 1.00 93.31 428 GLU A CA 1
ATOM 3406 C C . GLU A 1 428 ? -34.537 -0.509 71.274 1.00 93.31 428 GLU A C 1
ATOM 3408 O O . GLU A 1 428 ? -33.881 0.521 71.130 1.00 93.31 428 GLU A O 1
ATOM 3413 N N . VAL A 1 429 ? -34.305 -1.598 70.532 1.00 92.94 429 VAL A N 1
ATOM 3414 C CA . VAL A 1 429 ? -33.238 -1.662 69.517 1.00 92.94 429 VAL A CA 1
ATOM 3415 C C . VAL A 1 429 ? -33.473 -0.633 68.411 1.00 92.94 429 VAL A C 1
ATOM 3417 O O . VAL A 1 429 ? -32.538 0.066 68.014 1.00 92.94 429 VAL A O 1
ATOM 3420 N N . ILE A 1 430 ? -34.718 -0.486 67.946 1.00 94.75 430 ILE A N 1
ATOM 3421 C CA . ILE A 1 430 ? -35.087 0.517 66.937 1.00 94.75 430 ILE A CA 1
ATOM 3422 C C . ILE A 1 430 ? -34.855 1.928 67.489 1.00 94.75 430 ILE A C 1
ATOM 3424 O O . ILE A 1 430 ? -34.207 2.739 66.828 1.00 94.75 430 ILE A O 1
ATOM 3428 N N . TYR A 1 431 ? -35.320 2.213 68.709 1.00 95.38 431 TYR A N 1
ATOM 3429 C CA . TYR A 1 431 ? -35.147 3.514 69.356 1.00 95.38 431 TYR A CA 1
ATOM 3430 C C . TYR A 1 431 ? -33.668 3.897 69.488 1.00 95.38 431 TYR A C 1
ATOM 3432 O O . TYR A 1 431 ? -33.275 4.982 69.058 1.00 95.38 431 TYR A O 1
ATOM 3440 N N . GLN A 1 432 ? -32.828 2.998 70.008 1.00 94.12 432 GLN A N 1
ATOM 3441 C CA . GLN A 1 432 ? -31.392 3.249 70.166 1.00 94.12 432 GLN A CA 1
ATOM 3442 C C . GLN A 1 432 ? -30.693 3.439 68.816 1.00 94.12 432 GLN A C 1
ATOM 3444 O O . GLN A 1 432 ? -29.832 4.310 68.680 1.00 94.12 432 GLN A O 1
ATOM 3449 N N . THR A 1 433 ? -31.091 2.671 67.798 1.00 94.56 433 THR A N 1
ATOM 3450 C CA . THR A 1 433 ? -30.540 2.771 66.439 1.00 94.56 433 THR A CA 1
ATOM 3451 C C . THR A 1 433 ? -30.874 4.118 65.800 1.00 94.56 433 THR A C 1
ATOM 3453 O O . THR A 1 433 ? -29.972 4.814 65.330 1.00 94.56 433 THR A O 1
ATOM 3456 N N . LEU A 1 434 ? -32.148 4.527 65.837 1.00 95.62 434 LEU A N 1
ATOM 3457 C CA . LEU A 1 434 ? -32.599 5.819 65.314 1.00 95.62 434 LEU A CA 1
ATOM 3458 C C . LEU A 1 434 ? -31.942 6.979 66.069 1.00 95.62 434 LEU A C 1
ATOM 3460 O O . LEU A 1 434 ? -31.380 7.878 65.446 1.00 95.62 434 LEU A O 1
ATOM 3464 N N . ARG A 1 435 ? -31.930 6.927 67.406 1.00 95.00 435 ARG A N 1
ATOM 3465 C CA . ARG A 1 435 ? -31.291 7.940 68.256 1.00 95.00 435 ARG A CA 1
ATOM 3466 C C . ARG A 1 435 ? -29.800 8.074 67.954 1.00 95.00 435 ARG A C 1
ATOM 3468 O O . ARG A 1 435 ? -29.294 9.188 67.853 1.00 95.00 435 ARG A O 1
ATOM 3475 N N . ARG A 1 436 ? -29.086 6.958 67.778 1.00 94.44 436 ARG A N 1
ATOM 3476 C CA . ARG A 1 436 ? -27.659 6.963 67.423 1.00 94.44 436 ARG A CA 1
ATOM 3477 C C . ARG A 1 436 ? -27.419 7.581 66.046 1.00 94.44 436 ARG A C 1
ATOM 3479 O O . ARG A 1 436 ? -26.474 8.353 65.904 1.00 94.44 436 ARG A O 1
ATOM 3486 N N . ALA A 1 437 ? -28.248 7.252 65.057 1.00 93.56 437 ALA A N 1
ATOM 3487 C CA . ALA A 1 437 ? -28.127 7.797 63.708 1.00 93.56 437 ALA A CA 1
ATOM 3488 C C . ALA A 1 437 ? -28.437 9.306 63.653 1.00 93.56 437 ALA A C 1
ATOM 3490 O O . ALA A 1 437 ? -27.784 10.031 62.906 1.00 93.56 437 ALA A O 1
ATOM 3491 N N . LEU A 1 438 ? -29.392 9.779 64.463 1.00 93.50 438 LEU A N 1
ATOM 3492 C CA . LEU A 1 438 ? -29.786 11.191 64.550 1.00 93.50 438 LEU A CA 1
ATOM 3493 C C . LEU A 1 438 ? -28.780 12.045 65.336 1.00 93.50 438 LEU A C 1
ATOM 3495 O O . LEU A 1 438 ? -28.446 13.145 64.905 1.00 93.50 438 LEU A O 1
ATOM 3499 N N . ASN A 1 439 ? -28.277 11.541 66.467 1.00 91.88 439 ASN A N 1
ATOM 3500 C CA . ASN A 1 439 ? -27.488 12.350 67.403 1.00 91.88 439 ASN A CA 1
ATOM 3501 C C . ASN A 1 439 ? -25.984 12.335 67.123 1.00 91.88 439 ASN A C 1
ATOM 3503 O O . ASN A 1 439 ? -25.268 13.198 67.623 1.00 91.88 439 ASN A O 1
ATOM 3507 N N . ASN A 1 440 ? -25.474 11.355 66.373 1.00 93.88 440 ASN A N 1
ATOM 3508 C CA . ASN A 1 440 ? -24.052 11.301 66.059 1.00 93.88 440 ASN A CA 1
ATOM 3509 C C . ASN A 1 440 ? -23.755 12.132 64.791 1.00 93.88 440 ASN A C 1
ATOM 3511 O O . ASN A 1 440 ? -24.087 11.698 63.681 1.00 93.88 440 ASN A O 1
ATOM 3515 N N . PRO A 1 441 ? -23.073 13.289 64.915 1.00 91.56 441 PRO A N 1
ATOM 3516 C CA . PRO A 1 441 ? -22.840 14.189 63.788 1.00 91.56 441 PRO A CA 1
ATOM 3517 C C . PRO A 1 441 ? -21.943 13.576 62.706 1.00 91.56 441 PRO A C 1
ATOM 3519 O O . PRO A 1 441 ? -21.985 14.030 61.561 1.00 91.56 441 PRO A O 1
ATOM 3522 N N . SER A 1 442 ? -21.167 12.529 63.025 1.00 95.12 442 SER A N 1
ATOM 3523 C CA . SER A 1 442 ? -20.293 11.862 62.053 1.00 95.12 442 SER A CA 1
ATOM 3524 C C . SER A 1 442 ? -21.071 11.267 60.878 1.00 95.12 442 SER A C 1
ATOM 3526 O O . SER A 1 442 ? -20.604 11.387 59.750 1.00 95.12 442 SER A O 1
ATOM 3528 N N . PHE A 1 443 ? -22.284 10.735 61.086 1.00 94.88 443 PHE A N 1
ATOM 3529 C CA . PHE A 1 443 ? -23.095 10.193 59.989 1.00 94.88 443 PHE A CA 1
ATOM 3530 C C . PHE A 1 443 ? -23.503 11.283 59.000 1.00 94.88 443 PHE A C 1
ATOM 3532 O O . PHE A 1 443 ? -23.334 11.124 57.791 1.00 94.88 443 PHE A O 1
ATOM 3539 N N . LYS A 1 444 ? -23.981 12.429 59.501 1.00 93.94 444 LYS A N 1
ATOM 3540 C CA . LYS A 1 444 ? -24.341 13.571 58.650 1.00 93.94 444 LYS A CA 1
ATOM 3541 C C . LYS A 1 444 ? -23.106 14.192 57.994 1.00 93.94 444 LYS A C 1
ATOM 3543 O O . LYS A 1 444 ? -23.177 14.581 56.830 1.00 93.94 444 LYS A O 1
ATOM 3548 N N . HIS A 1 445 ? -21.977 14.266 58.700 1.00 95.38 445 HIS A N 1
ATOM 3549 C CA . HIS A 1 445 ? -20.707 14.739 58.144 1.00 95.38 445 HIS A CA 1
ATOM 3550 C C . HIS A 1 445 ? -20.214 13.831 57.008 1.00 95.38 445 HIS A C 1
ATOM 3552 O O . HIS A 1 445 ? -19.921 14.318 55.917 1.00 95.38 445 HIS A O 1
ATOM 3558 N N . ASN A 1 446 ? -20.199 12.514 57.220 1.00 95.88 446 ASN A N 1
ATOM 3559 C CA . ASN A 1 446 ? -19.816 11.533 56.209 1.00 95.88 446 ASN A CA 1
ATOM 3560 C C . ASN A 1 446 ? -20.783 11.548 55.020 1.00 95.88 446 ASN A C 1
ATOM 3562 O O . ASN A 1 446 ? -20.328 11.523 53.881 1.00 95.88 446 ASN A O 1
ATOM 3566 N N . ALA A 1 447 ? -22.093 11.677 55.258 1.00 94.69 447 ALA A N 1
ATOM 3567 C CA . ALA A 1 447 ? -23.087 11.796 54.192 1.00 94.69 447 ALA A CA 1
ATOM 3568 C C . ALA A 1 447 ? -22.876 13.073 53.362 1.00 94.69 447 ALA A C 1
ATOM 3570 O O . ALA A 1 447 ? -22.929 13.020 52.137 1.00 94.69 447 ALA A O 1
ATOM 3571 N N . LYS A 1 448 ? -22.548 14.210 53.997 1.00 95.06 448 LYS A N 1
ATOM 3572 C CA . LYS A 1 448 ? -22.150 15.445 53.294 1.00 95.06 448 LYS A CA 1
ATOM 3573 C C . LYS A 1 448 ? -20.856 15.259 52.501 1.00 95.06 448 LYS A C 1
ATOM 3575 O O . LYS A 1 448 ? -20.782 15.717 51.363 1.00 95.06 448 LYS A O 1
ATOM 3580 N N . ARG A 1 449 ? -19.855 14.577 53.070 1.00 95.00 449 ARG A N 1
ATOM 3581 C CA . ARG A 1 449 ? -18.590 14.267 52.388 1.00 95.00 449 ARG A CA 1
ATOM 3582 C C . ARG A 1 449 ? -18.833 13.421 51.140 1.00 95.00 449 ARG A C 1
ATOM 3584 O O . ARG A 1 449 ? -18.351 13.787 50.077 1.00 95.00 449 ARG A O 1
ATOM 3591 N N . LEU A 1 450 ? -19.595 12.333 51.255 1.00 92.62 450 LEU A N 1
ATOM 3592 C CA . LEU A 1 450 ? -19.926 11.477 50.114 1.00 92.62 450 LEU A CA 1
ATOM 3593 C C . LEU A 1 450 ? -20.793 12.203 49.083 1.00 92.62 450 LEU A C 1
ATOM 3595 O O . LEU A 1 450 ? -20.502 12.101 47.902 1.00 92.62 450 LEU A O 1
ATOM 3599 N N . SER A 1 451 ? -21.789 12.989 49.507 1.00 92.88 451 SER A N 1
ATOM 3600 C CA . SER A 1 451 ? -22.594 13.831 48.606 1.00 92.88 451 SER A CA 1
ATOM 3601 C C . SER A 1 451 ? -21.716 14.778 47.792 1.00 92.88 451 SER A C 1
ATOM 3603 O O . SER A 1 451 ? -21.901 14.912 46.585 1.00 92.88 451 SER A O 1
ATOM 3605 N N . LYS A 1 452 ? -20.733 15.415 48.448 1.00 91.50 452 LYS A N 1
ATOM 3606 C CA . LYS A 1 452 ? -19.757 16.272 47.776 1.00 91.50 452 LYS A CA 1
ATOM 3607 C C . LYS A 1 452 ? -18.942 15.468 46.766 1.00 91.50 452 LYS A C 1
ATOM 3609 O O . LYS A 1 452 ? -18.890 15.884 45.624 1.00 91.50 452 LYS A O 1
ATOM 3614 N N . LEU A 1 453 ? -18.385 14.319 47.153 1.00 88.94 453 LEU A N 1
ATOM 3615 C CA . LEU A 1 453 ? -17.593 13.465 46.256 1.00 88.94 453 LEU A CA 1
ATOM 3616 C C . LEU A 1 453 ? -18.398 12.924 45.064 1.00 88.94 453 LEU A C 1
ATOM 3618 O O . LEU A 1 453 ? -17.888 12.892 43.955 1.00 88.94 453 LEU A O 1
ATOM 3622 N N . MET A 1 454 ? -19.661 12.543 45.267 1.00 87.19 454 MET A N 1
ATOM 3623 C CA . MET A 1 454 ? -20.544 12.095 44.183 1.00 87.19 454 MET A CA 1
ATOM 3624 C C . MET A 1 454 ? -20.850 13.215 43.179 1.00 87.19 454 MET A C 1
ATOM 3626 O O . MET A 1 454 ? -21.059 12.946 42.002 1.00 87.19 454 MET A O 1
ATOM 3630 N N . LYS A 1 455 ? -20.889 14.471 43.640 1.00 84.81 455 LYS A N 1
ATOM 3631 C CA . LYS A 1 455 ? -21.100 15.658 42.793 1.00 84.81 455 LYS A CA 1
ATOM 3632 C C . LYS A 1 455 ? -19.800 16.215 42.206 1.00 84.81 455 LYS A C 1
ATOM 3634 O O . LYS A 1 455 ? -19.848 16.969 41.242 1.00 84.81 455 LYS A O 1
ATOM 3639 N N . ASP A 1 456 ? -18.661 15.878 42.802 1.00 83.81 456 ASP A N 1
ATOM 3640 C CA . ASP A 1 456 ? -17.327 16.366 42.452 1.00 83.81 456 ASP A CA 1
ATOM 3641 C C . ASP A 1 456 ? -16.643 15.383 41.501 1.00 83.81 456 ASP A C 1
ATOM 3643 O O . ASP A 1 456 ? -15.760 14.611 41.879 1.00 83.81 456 ASP A O 1
ATOM 3647 N N . THR A 1 457 ? -17.116 15.359 40.255 1.00 72.06 457 THR A N 1
ATOM 3648 C CA . THR A 1 457 ? -16.571 14.470 39.230 1.00 72.06 457 THR A CA 1
ATOM 3649 C C . THR A 1 457 ? -15.545 15.193 38.349 1.00 72.06 457 THR A C 1
ATOM 3651 O O . THR A 1 457 ? -15.747 16.362 38.008 1.00 72.06 457 THR A O 1
ATOM 3654 N N . PRO A 1 458 ? -14.455 14.520 37.920 1.00 67.81 458 PRO A N 1
ATOM 3655 C CA . PRO A 1 458 ? -13.368 15.160 37.164 1.00 67.81 458 PRO A CA 1
ATOM 3656 C C . PRO A 1 458 ? -13.799 15.804 35.840 1.00 67.81 458 PRO A C 1
ATOM 3658 O O . PRO A 1 458 ? -13.186 16.762 35.380 1.00 67.81 458 PRO A O 1
ATOM 3661 N N . ASP A 1 459 ? -14.843 15.261 35.224 1.00 71.38 459 ASP A N 1
ATOM 3662 C CA . ASP A 1 459 ? -15.401 15.680 33.940 1.00 71.38 459 ASP A CA 1
ATOM 3663 C C . ASP A 1 459 ? -16.532 16.713 34.071 1.00 71.38 459 ASP A C 1
ATOM 3665 O O . ASP A 1 459 ? -16.940 17.282 33.065 1.00 71.38 459 ASP A O 1
ATOM 3669 N N . LYS A 1 460 ? -17.030 16.977 35.291 1.00 78.19 460 LYS A N 1
ATOM 3670 C CA . LYS A 1 460 ? -18.207 17.824 35.583 1.00 78.19 460 LYS A CA 1
ATOM 3671 C C . LYS A 1 460 ? -19.495 17.432 34.841 1.00 78.19 460 LYS A C 1
ATOM 3673 O O . LYS A 1 460 ? -20.437 18.220 34.817 1.00 78.19 460 LYS A O 1
ATOM 3678 N N . LEU A 1 461 ? -19.543 16.232 34.266 1.00 81.88 461 LEU A N 1
ATOM 3679 C CA . LEU A 1 461 ? -20.703 15.718 33.546 1.00 81.88 461 LEU A CA 1
ATOM 3680 C C . LEU A 1 461 ? -21.641 14.989 34.502 1.00 81.88 461 LEU A C 1
ATOM 3682 O O . LEU A 1 461 ? -21.222 14.171 35.327 1.00 81.88 461 LEU A O 1
ATOM 3686 N N . THR A 1 462 ? -22.932 15.238 34.341 1.00 85.00 462 THR A N 1
ATOM 3687 C CA . THR A 1 462 ? -23.992 14.466 34.982 1.00 85.00 462 THR A CA 1
ATOM 3688 C C . THR A 1 462 ? -24.026 13.030 34.437 1.00 85.00 462 THR A C 1
ATOM 3690 O O . THR A 1 462 ? -23.600 12.768 33.306 1.00 85.00 462 THR A O 1
ATOM 3693 N N . PRO A 1 463 ? -24.552 12.055 35.201 1.00 87.19 463 PRO A N 1
ATOM 3694 C CA . PRO A 1 463 ? -24.737 10.691 34.703 1.00 87.19 463 PRO A CA 1
ATOM 3695 C C . PRO A 1 463 ? -25.554 10.616 33.401 1.00 87.19 463 PRO A C 1
ATOM 3697 O O . PRO A 1 463 ? -25.278 9.767 32.554 1.00 87.19 463 PRO A O 1
ATOM 3700 N N . GLN A 1 464 ? -26.528 11.517 33.228 1.00 87.06 464 GLN A N 1
ATOM 3701 C CA . GLN A 1 464 ? -27.331 11.659 32.013 1.00 87.06 464 GLN A CA 1
ATOM 3702 C C . GLN A 1 464 ? -26.477 12.129 30.826 1.00 87.06 464 GLN A C 1
ATOM 3704 O O . GLN A 1 464 ? -26.533 11.516 29.763 1.00 87.06 464 GLN A O 1
ATOM 3709 N N . GLU A 1 465 ? -25.638 13.153 31.017 1.00 85.94 465 GLU A N 1
ATOM 3710 C CA . GLU A 1 465 ? -24.714 13.651 29.987 1.00 85.94 465 GLU A CA 1
ATOM 3711 C C . GLU A 1 465 ? -23.675 12.603 29.594 1.00 85.94 465 GLU A C 1
ATOM 3713 O O . GLU A 1 465 ? -23.390 12.451 28.414 1.00 85.94 465 GLU A O 1
ATOM 3718 N N . ARG A 1 466 ? -23.143 11.820 30.541 1.00 87.44 466 ARG A N 1
ATOM 3719 C CA . ARG A 1 466 ? -22.226 10.711 30.215 1.00 87.44 466 ARG A CA 1
ATOM 3720 C C . ARG A 1 466 ? -22.893 9.634 29.365 1.00 87.44 466 ARG A C 1
ATOM 3722 O O . ARG A 1 466 ? -22.279 9.112 28.435 1.00 87.44 466 ARG A O 1
ATOM 3729 N N . ALA A 1 467 ? -24.138 9.284 29.697 1.00 87.88 467 ALA A N 1
ATOM 3730 C CA . ALA A 1 467 ? -24.917 8.339 28.907 1.00 87.88 467 ALA A CA 1
ATOM 3731 C C . ALA A 1 467 ? -25.172 8.894 27.498 1.00 87.88 467 ALA A C 1
ATOM 3733 O O . ALA A 1 467 ? -24.966 8.175 26.520 1.00 87.88 467 ALA A O 1
ATOM 3734 N N . LEU A 1 468 ? -25.551 10.174 27.405 1.00 86.38 468 LEU A N 1
ATOM 3735 C CA . LEU A 1 468 ? -25.778 10.868 26.141 1.00 86.38 468 LEU A CA 1
ATOM 3736 C C . LEU A 1 468 ? -24.495 10.922 25.312 1.00 86.38 468 LEU A C 1
ATOM 3738 O O . LEU A 1 468 ? -24.523 10.510 24.166 1.00 86.38 468 LEU A O 1
ATOM 3742 N N . GLN A 1 469 ? -23.355 11.300 25.891 1.00 84.31 469 GLN A N 1
ATOM 3743 C CA . GLN A 1 469 ? -22.073 11.348 25.188 1.00 84.31 469 GLN A CA 1
ATOM 3744 C C . GLN A 1 469 ? -21.658 9.998 24.614 1.00 84.31 469 GLN A C 1
ATOM 3746 O O . GLN A 1 469 ? -21.137 9.964 23.508 1.00 84.31 469 GLN A O 1
ATOM 3751 N N . LEU A 1 470 ? -21.872 8.880 25.319 1.00 84.06 470 LEU A N 1
ATOM 3752 C CA . LEU A 1 470 ? -21.590 7.557 24.753 1.00 84.06 470 LEU A CA 1
ATOM 3753 C C . LEU A 1 470 ? -22.539 7.245 23.588 1.00 84.06 470 LEU A C 1
ATOM 3755 O O . LEU A 1 470 ? -22.097 6.755 22.550 1.00 84.06 470 LEU A O 1
ATOM 3759 N N . VAL A 1 471 ? -23.832 7.521 23.764 1.00 82.12 471 VAL A N 1
ATOM 3760 C CA . VAL A 1 471 ? -24.872 7.283 22.754 1.00 82.12 471 VAL A CA 1
ATOM 3761 C C . VAL A 1 471 ? -24.658 8.152 21.516 1.00 82.12 471 VAL A C 1
ATOM 3763 O O . VAL A 1 471 ? -24.746 7.638 20.408 1.00 82.12 471 VAL A O 1
ATOM 3766 N N . GLU A 1 472 ? -24.317 9.426 21.683 1.00 79.69 472 GLU A N 1
ATOM 3767 C CA . GLU A 1 472 ? -23.994 10.370 20.617 1.00 79.69 472 GLU A CA 1
ATOM 3768 C C . GLU A 1 472 ? -22.629 10.089 20.014 1.00 79.69 472 GLU A C 1
ATOM 3770 O O . GLU A 1 472 ? -22.508 10.143 18.804 1.00 79.69 472 GLU A O 1
ATOM 3775 N N . TYR A 1 473 ? -21.607 9.727 20.793 1.00 77.25 473 TYR A N 1
ATOM 3776 C CA . TYR A 1 473 ? -20.314 9.313 20.247 1.00 77.25 473 TYR A CA 1
ATOM 3777 C C . TYR A 1 473 ? -20.486 8.098 19.345 1.00 77.25 473 TYR A C 1
ATOM 3779 O O . TYR A 1 473 ? -19.982 8.096 18.226 1.00 77.25 473 TYR A O 1
ATOM 3787 N N . LEU A 1 474 ? -21.224 7.083 19.801 1.00 73.75 474 LEU A N 1
ATOM 3788 C CA . LEU A 1 474 ? -21.519 5.907 18.994 1.00 73.75 474 LEU A CA 1
ATOM 3789 C C . LEU A 1 474 ? -22.437 6.270 17.831 1.00 73.75 474 LEU A C 1
ATOM 3791 O O . LEU A 1 474 ? -22.136 5.892 16.711 1.00 73.75 474 LEU A O 1
ATOM 3795 N N . GLY A 1 475 ? -23.492 7.052 18.048 1.00 64.69 475 GLY A N 1
ATOM 3796 C CA . GLY A 1 475 ? -24.402 7.520 17.004 1.00 64.69 475 GLY A CA 1
ATOM 3797 C C . GLY A 1 475 ? -23.690 8.326 15.916 1.00 64.69 475 GLY A C 1
ATOM 3798 O O . GLY A 1 475 ? -23.879 8.055 14.737 1.00 64.69 475 GLY A O 1
ATOM 3799 N N . PHE A 1 476 ? -22.805 9.245 16.296 1.00 61.50 476 PHE A N 1
ATOM 3800 C CA . PHE A 1 476 ? -21.971 10.082 15.433 1.00 61.50 476 PHE A CA 1
ATOM 3801 C C . PHE A 1 476 ? -20.898 9.257 14.737 1.00 61.50 476 PHE A C 1
ATOM 3803 O O . PHE A 1 476 ? -20.737 9.372 13.523 1.00 61.50 476 PHE A O 1
ATOM 3810 N N . GLN A 1 477 ? -20.226 8.360 15.469 1.00 57.03 477 GLN A N 1
ATOM 3811 C CA . GLN A 1 477 ? -19.360 7.354 14.874 1.00 57.03 477 GLN A CA 1
ATOM 3812 C C . GLN A 1 477 ? -20.149 6.565 13.850 1.00 57.03 477 GLN A C 1
ATOM 3814 O O . GLN A 1 477 ? -19.640 6.447 12.768 1.00 57.03 477 GLN A O 1
ATOM 3819 N N . ILE A 1 478 ? -21.368 6.082 14.086 1.00 53.81 478 ILE A N 1
ATOM 3820 C CA . ILE A 1 478 ? -22.180 5.282 13.143 1.00 53.81 478 ILE A CA 1
ATOM 3821 C C . ILE A 1 478 ? -22.648 6.107 11.935 1.00 53.81 478 ILE A C 1
ATOM 3823 O O . ILE A 1 478 ? -22.569 5.636 10.798 1.00 53.81 478 ILE A O 1
ATOM 3827 N N . LEU A 1 479 ? -23.056 7.357 12.159 1.00 44.81 479 LEU A N 1
ATOM 3828 C CA . LEU A 1 479 ? -23.467 8.302 11.118 1.00 44.81 479 LEU A CA 1
ATOM 3829 C C . LEU A 1 479 ? -22.292 8.700 10.204 1.00 44.81 479 LEU A C 1
ATOM 3831 O O . LEU A 1 479 ? -22.486 8.817 8.997 1.00 44.81 479 LEU A O 1
ATOM 3835 N N . LEU A 1 480 ? -21.065 8.799 10.732 1.00 42.31 480 LEU A N 1
ATOM 3836 C CA . LEU A 1 480 ? -19.824 8.936 9.949 1.00 42.31 480 LEU A CA 1
ATOM 3837 C C . LEU A 1 480 ? -19.245 7.586 9.479 1.00 42.31 480 LEU A C 1
ATOM 3839 O O . LEU A 1 480 ? -18.565 7.520 8.457 1.00 42.31 480 LEU A O 1
ATOM 3843 N N . SER A 1 481 ? -19.512 6.488 10.191 1.00 40.78 481 SER A N 1
ATOM 3844 C CA . SER A 1 481 ? -18.869 5.170 10.026 1.00 40.78 481 SER A CA 1
ATOM 3845 C C . SER A 1 481 ? -19.648 4.187 9.174 1.00 40.78 481 SER A C 1
ATOM 3847 O O . SER A 1 481 ? -19.064 3.181 8.768 1.00 40.78 481 SER A O 1
ATOM 3849 N N . LYS A 1 482 ? -20.825 4.567 8.659 1.00 32.53 482 LYS A N 1
ATOM 3850 C CA . LYS A 1 482 ? -21.228 4.068 7.333 1.00 32.53 482 LYS A CA 1
ATOM 3851 C C . LYS A 1 482 ? -20.111 4.292 6.285 1.00 32.53 482 LYS A C 1
ATOM 3853 O O . LYS A 1 482 ? -20.118 3.623 5.253 1.00 32.53 482 LYS A O 1
ATOM 3858 N N . HIS A 1 483 ? -19.114 5.152 6.556 1.00 31.39 483 HIS A N 1
ATOM 3859 C CA . HIS A 1 483 ? -17.904 5.345 5.743 1.00 31.39 483 HIS A CA 1
ATOM 3860 C C . HIS A 1 483 ? -16.561 5.038 6.441 1.00 31.39 483 HIS A C 1
ATOM 3862 O O . HIS A 1 483 ? -15.517 5.202 5.822 1.00 31.39 483 HIS A O 1
ATOM 3868 N N . LEU A 1 484 ? -16.556 4.555 7.688 1.00 33.28 484 LEU A N 1
ATOM 3869 C CA . LEU A 1 484 ? -15.343 4.395 8.514 1.00 33.28 484 LEU A CA 1
ATOM 3870 C C . LEU A 1 484 ? -15.392 3.205 9.490 1.00 33.28 484 LEU A C 1
ATOM 3872 O O . LEU A 1 484 ? -14.586 3.142 10.416 1.00 33.28 484 LEU A O 1
ATOM 3876 N N . LEU A 1 485 ? -16.288 2.230 9.287 1.00 32.12 485 LEU A N 1
ATOM 3877 C CA . LEU A 1 485 ? -16.217 0.937 9.973 1.00 32.12 485 LEU A CA 1
ATOM 3878 C C . LEU A 1 485 ? -14.941 0.194 9.543 1.00 32.12 485 LEU A C 1
ATOM 3880 O O . LEU A 1 485 ? -14.960 -0.689 8.688 1.00 32.12 485 LEU A O 1
ATOM 3884 N N . ILE A 1 486 ? -13.824 0.530 10.185 1.00 28.02 486 ILE A N 1
ATOM 3885 C CA . ILE A 1 486 ? -12.850 -0.473 10.587 1.00 28.02 486 ILE A CA 1
ATOM 3886 C C . ILE A 1 486 ? -13.610 -1.326 11.609 1.00 28.02 486 ILE A C 1
ATOM 3888 O O . ILE A 1 486 ? -14.001 -0.806 12.659 1.00 28.02 486 ILE A O 1
ATOM 3892 N N . PRO A 1 487 ? -13.911 -2.601 11.314 1.00 26.81 487 PRO A N 1
ATOM 3893 C CA . PRO A 1 487 ? -14.553 -3.457 12.293 1.00 26.81 487 PRO A CA 1
ATOM 3894 C C . PRO A 1 487 ? -13.623 -3.593 13.505 1.00 26.81 487 PRO A C 1
ATOM 3896 O O . PRO A 1 487 ? -12.424 -3.333 13.425 1.00 26.81 487 PRO A O 1
ATOM 3899 N N . TRP A 1 488 ? -14.152 -4.066 14.623 1.00 31.02 488 TRP A N 1
ATOM 3900 C CA . TRP A 1 488 ? -13.396 -4.457 15.813 1.00 31.02 488 TRP A CA 1
ATOM 3901 C C . TRP A 1 488 ? -13.017 -5.971 15.767 1.00 31.02 488 TRP A C 1
ATOM 3903 O O . TRP A 1 488 ? -13.471 -6.719 16.633 1.00 31.02 488 TRP A O 1
ATOM 3913 N N . PRO A 1 489 ? -12.216 -6.521 14.812 1.00 31.12 489 PRO A N 1
ATOM 3914 C CA . PRO A 1 489 ? -11.874 -7.944 14.821 1.00 31.12 489 PRO A CA 1
ATOM 3915 C C . PRO A 1 489 ? -10.661 -8.272 15.707 1.00 31.12 489 PRO A C 1
ATOM 3917 O O . PRO A 1 489 ? -10.272 -9.433 15.784 1.00 31.12 489 PRO A O 1
ATOM 3920 N N . GLU A 1 490 ? -10.067 -7.317 16.432 1.00 34.62 490 GLU A N 1
ATOM 3921 C CA . GLU A 1 490 ? -8.924 -7.625 17.309 1.00 34.62 490 GLU A CA 1
ATOM 3922 C C . GLU A 1 490 ? -9.299 -8.269 18.658 1.00 34.62 490 GLU A C 1
ATOM 3924 O O . GLU A 1 490 ? -8.405 -8.630 19.424 1.00 34.62 490 GLU A O 1
ATOM 3929 N N . ARG A 1 491 ? -10.588 -8.487 18.978 1.00 36.91 491 ARG A N 1
ATOM 3930 C CA . ARG A 1 491 ? -10.969 -9.122 20.262 1.00 36.91 491 ARG A CA 1
ATOM 3931 C C . ARG A 1 491 ? -11.955 -10.285 20.228 1.00 36.91 491 ARG A C 1
ATOM 3933 O O . ARG A 1 491 ? -12.368 -10.742 21.294 1.00 36.91 491 ARG A O 1
ATOM 3940 N N . LYS A 1 492 ? -12.229 -10.874 19.065 1.00 36.50 492 LYS A N 1
ATOM 3941 C CA . LYS A 1 492 ? -12.832 -12.213 19.003 1.00 36.50 492 LYS A CA 1
ATOM 3942 C C . LYS A 1 492 ? -12.194 -13.055 17.932 1.00 36.50 492 LYS A C 1
ATOM 3944 O O . LYS A 1 492 ? -12.691 -13.255 16.832 1.00 36.50 492 LYS A O 1
ATOM 3949 N N . LEU A 1 493 ? -11.085 -13.628 18.334 1.00 40.28 493 LEU A N 1
ATOM 3950 C CA . LEU A 1 493 ? -10.593 -14.837 17.729 1.00 40.28 493 LEU A CA 1
ATOM 3951 C C . LEU A 1 493 ? -11.705 -15.902 17.914 1.00 40.28 493 LEU A C 1
ATOM 3953 O O . LEU A 1 493 ? -11.931 -16.364 19.025 1.00 40.28 493 LEU A O 1
ATOM 3957 N N . GLY A 1 494 ? -12.483 -16.224 16.866 1.00 42.22 494 GLY A N 1
ATOM 3958 C CA . GLY A 1 494 ? -13.388 -17.400 16.849 1.00 42.22 494 GLY A CA 1
ATOM 3959 C C . GLY A 1 494 ? -12.578 -18.696 17.003 1.00 42.22 494 GLY A C 1
ATOM 3960 O O . GLY A 1 494 ? -11.376 -18.594 17.118 1.00 42.22 494 GLY A O 1
ATOM 3961 N N . ILE A 1 495 ? -13.112 -19.924 16.975 1.00 51.69 495 ILE A N 1
ATOM 3962 C CA . ILE A 1 495 ? -12.244 -21.133 17.109 1.00 51.69 495 ILE A CA 1
ATOM 3963 C C . ILE A 1 495 ? -11.073 -21.113 16.107 1.00 51.69 495 ILE A C 1
ATOM 3965 O O . ILE A 1 495 ? -9.941 -21.377 16.490 1.00 51.69 495 ILE A O 1
ATOM 3969 N N . MET A 1 496 ? -11.318 -20.693 14.859 1.00 44.22 496 MET A N 1
ATOM 3970 C CA . MET A 1 496 ? -10.272 -20.509 13.840 1.00 44.22 496 MET A CA 1
ATOM 3971 C C . MET A 1 496 ? -9.366 -19.307 14.114 1.00 44.22 496 MET A C 1
ATOM 3973 O O . MET A 1 496 ? -8.191 -19.334 13.771 1.00 44.22 496 MET A O 1
ATOM 3977 N N . GLY A 1 497 ? -9.891 -18.273 14.768 1.00 50.47 497 GLY A N 1
ATOM 3978 C CA . GLY A 1 497 ? -9.094 -17.179 15.293 1.00 50.47 497 GLY A CA 1
ATOM 3979 C C . GLY A 1 497 ? -8.229 -17.627 16.474 1.00 50.47 497 GLY A C 1
ATOM 3980 O O . GLY A 1 497 ? -7.039 -17.389 16.465 1.00 50.47 497 GLY A O 1
ATOM 3981 N N . TRP A 1 498 ? -8.762 -18.324 17.480 1.00 57.59 498 TRP A N 1
ATOM 3982 C CA . TRP A 1 498 ? -8.014 -18.834 18.627 1.00 57.59 498 TRP A CA 1
ATOM 3983 C C . TRP A 1 498 ? -6.993 -19.844 18.147 1.00 57.59 498 TRP A C 1
ATOM 3985 O O . TRP A 1 498 ? -5.863 -19.790 18.600 1.00 57.59 498 TRP A O 1
ATOM 3995 N N . ALA A 1 499 ? -7.338 -20.684 17.172 1.00 60.88 499 ALA A N 1
ATOM 3996 C CA . ALA A 1 499 ? -6.385 -21.523 16.468 1.00 60.88 499 ALA A CA 1
ATOM 3997 C C . ALA A 1 499 ? -5.322 -20.673 15.762 1.00 60.88 499 ALA A C 1
ATOM 3999 O O . ALA A 1 499 ? -4.146 -20.959 15.928 1.00 60.88 499 ALA A O 1
ATOM 4000 N N . ALA A 1 500 ? -5.681 -19.593 15.058 1.00 64.12 500 ALA A N 1
ATOM 4001 C CA . ALA A 1 500 ? -4.710 -18.671 14.465 1.00 64.12 500 ALA A CA 1
ATOM 4002 C C . ALA A 1 500 ? -3.810 -18.010 15.524 1.00 64.12 500 ALA A C 1
ATOM 4004 O O . ALA A 1 500 ? -2.605 -17.941 15.320 1.00 64.12 500 ALA A O 1
ATOM 4005 N N . LEU A 1 501 ? -4.340 -17.582 16.674 1.00 68.56 501 LEU A N 1
ATOM 4006 C CA . LEU A 1 501 ? -3.567 -16.991 17.768 1.00 68.56 501 LEU A CA 1
ATOM 4007 C C . LEU A 1 501 ? -2.684 -18.030 18.450 1.00 68.56 501 LEU A C 1
ATOM 4009 O O . LEU A 1 501 ? -1.523 -17.745 18.695 1.00 68.56 501 LEU A O 1
ATOM 4013 N N . VAL A 1 502 ? -3.199 -19.225 18.736 1.00 72.75 502 VAL A N 1
ATOM 4014 C CA . VAL A 1 502 ? -2.438 -20.349 19.296 1.00 72.75 502 VAL A CA 1
ATOM 4015 C C . VAL A 1 502 ? -1.321 -20.730 18.334 1.00 72.75 502 VAL A C 1
ATOM 4017 O O . VAL A 1 502 ? -0.178 -20.831 18.759 1.00 72.75 502 VAL A O 1
ATOM 4020 N N . VAL A 1 503 ? -1.606 -20.831 17.035 1.00 78.94 503 VAL A N 1
ATOM 4021 C CA . VAL A 1 503 ? -0.596 -21.036 15.991 1.00 78.94 503 VAL A CA 1
ATOM 4022 C C . VAL A 1 503 ? 0.413 -19.889 15.995 1.00 78.94 503 VAL A C 1
ATOM 4024 O O . VAL A 1 503 ? 1.605 -20.156 16.006 1.00 78.94 503 VAL A O 1
ATOM 4027 N N . VAL A 1 504 ? -0.008 -18.624 16.067 1.00 77.81 504 VAL A N 1
ATOM 4028 C CA . VAL A 1 504 ? 0.906 -17.469 16.134 1.00 77.81 504 VAL A CA 1
ATOM 4029 C C . VAL A 1 504 ? 1.736 -17.466 17.424 1.00 77.81 504 VAL A C 1
ATOM 4031 O O . VAL A 1 504 ? 2.906 -17.104 17.382 1.00 77.81 504 VAL A O 1
ATOM 4034 N N . VAL A 1 505 ? 1.191 -17.890 18.567 1.00 79.56 505 VAL A N 1
ATOM 4035 C CA . VAL A 1 505 ? 1.909 -18.006 19.848 1.00 79.56 505 VAL A CA 1
ATOM 4036 C C . VAL A 1 505 ? 2.912 -19.157 19.802 1.00 79.56 505 VAL A C 1
ATOM 4038 O O . VAL A 1 505 ? 4.059 -18.967 20.201 1.00 79.56 505 VAL A O 1
ATOM 4041 N N . ILE A 1 506 ? 2.526 -20.312 19.254 1.00 82.62 506 ILE A N 1
ATOM 4042 C CA . ILE A 1 506 ? 3.426 -21.445 19.004 1.00 82.62 506 ILE A CA 1
ATOM 4043 C C . ILE A 1 506 ? 4.540 -21.008 18.054 1.00 82.62 506 ILE A C 1
ATOM 4045 O O . ILE A 1 506 ? 5.710 -21.209 18.357 1.00 82.62 506 ILE A O 1
ATOM 4049 N N . LEU A 1 507 ? 4.207 -20.337 16.950 1.00 84.19 507 LEU A N 1
ATOM 4050 C CA . LEU A 1 507 ? 5.185 -19.790 16.014 1.00 84.19 507 LEU A CA 1
ATOM 4051 C C . LEU A 1 507 ? 6.096 -18.758 16.691 1.00 84.19 507 LEU A C 1
ATOM 4053 O O . LEU A 1 507 ? 7.301 -18.787 16.466 1.00 84.19 507 LEU A O 1
ATOM 4057 N N . ARG A 1 508 ? 5.585 -17.889 17.572 1.00 84.00 508 ARG A N 1
ATOM 4058 C CA . ARG A 1 508 ? 6.415 -16.980 18.386 1.00 84.00 508 ARG A CA 1
ATOM 4059 C C . ARG A 1 508 ? 7.374 -17.745 19.295 1.00 84.00 508 ARG A C 1
ATOM 4061 O O . ARG A 1 508 ? 8.547 -17.399 19.328 1.00 84.00 508 ARG A O 1
ATOM 4068 N N . ALA A 1 509 ? 6.919 -18.788 19.986 1.00 82.81 509 ALA A N 1
ATOM 4069 C CA . ALA A 1 509 ? 7.780 -19.619 20.828 1.00 82.81 509 ALA A CA 1
ATOM 4070 C C . ALA A 1 509 ? 8.838 -20.378 20.003 1.00 82.81 509 ALA A C 1
ATOM 4072 O O . ALA A 1 509 ? 10.016 -20.371 20.352 1.00 82.81 509 ALA A O 1
ATOM 4073 N N . MET A 1 510 ? 8.444 -20.963 18.867 1.00 85.12 510 MET A N 1
ATOM 4074 C CA . MET A 1 510 ? 9.345 -21.658 17.943 1.00 85.12 510 MET A CA 1
ATOM 4075 C C . MET A 1 510 ? 10.368 -20.710 17.317 1.00 85.12 510 MET A C 1
ATOM 4077 O O . MET A 1 510 ? 11.546 -21.043 17.263 1.00 85.12 510 MET A O 1
ATOM 4081 N N . THR A 1 511 ? 9.943 -19.529 16.858 1.00 85.44 511 THR A N 1
ATOM 4082 C CA . THR A 1 511 ? 10.854 -18.508 16.318 1.00 85.44 511 THR A CA 1
ATOM 4083 C C . THR A 1 511 ? 11.761 -17.930 17.393 1.00 85.44 511 THR A C 1
ATOM 4085 O O . THR A 1 511 ? 12.913 -17.677 17.089 1.00 85.44 511 THR A O 1
ATOM 4088 N N . LEU A 1 512 ? 11.311 -17.793 18.646 1.00 87.38 512 LEU A N 1
ATOM 4089 C CA . LEU A 1 512 ? 12.174 -17.390 19.758 1.00 87.38 512 LEU A CA 1
ATOM 4090 C C . LEU A 1 512 ? 13.248 -18.448 20.039 1.00 87.38 512 LEU A C 1
ATOM 4092 O O . LEU A 1 512 ? 14.415 -18.102 20.176 1.00 87.38 512 LEU A O 1
ATOM 4096 N N . LEU A 1 513 ? 12.878 -19.732 20.081 1.00 86.50 513 LEU A N 1
ATOM 4097 C CA . LEU A 1 513 ? 13.839 -20.827 20.229 1.00 86.50 513 LEU A CA 1
ATOM 4098 C C . LEU A 1 513 ? 14.818 -20.868 19.047 1.00 86.50 513 LEU A C 1
ATOM 4100 O O . LEU A 1 513 ? 16.026 -20.961 19.243 1.00 86.50 513 LEU A O 1
ATOM 4104 N N . TYR A 1 514 ? 14.305 -20.750 17.823 1.00 87.00 514 TYR A N 1
ATOM 4105 C CA . TYR A 1 514 ? 15.111 -20.646 16.611 1.00 87.00 514 TYR A CA 1
ATOM 4106 C C . TYR A 1 514 ? 16.058 -19.445 16.660 1.00 87.00 514 TYR A C 1
ATOM 4108 O O . TYR A 1 514 ? 17.232 -19.599 16.333 1.00 87.00 514 TYR A O 1
ATOM 4116 N N . ASP A 1 515 ? 15.587 -18.277 17.098 1.00 87.81 515 ASP A N 1
ATOM 4117 C CA . ASP A 1 515 ? 16.397 -17.076 17.264 1.00 87.81 515 ASP A CA 1
ATOM 4118 C C . ASP A 1 515 ? 17.503 -17.347 18.289 1.00 87.81 515 ASP A C 1
ATOM 4120 O O . ASP A 1 515 ? 18.659 -17.112 17.985 1.00 87.81 515 ASP A O 1
ATOM 4124 N N . VAL A 1 516 ? 17.207 -17.929 19.456 1.00 89.06 516 VAL A N 1
ATOM 4125 C CA . VAL A 1 516 ? 18.228 -18.263 20.471 1.00 89.06 516 VAL A CA 1
ATOM 4126 C C . VAL A 1 516 ? 19.290 -19.226 19.925 1.00 89.06 516 VAL A C 1
ATOM 4128 O O . VAL A 1 516 ? 20.481 -19.006 20.139 1.00 89.06 516 VAL A O 1
ATOM 4131 N N . LEU A 1 517 ? 18.881 -20.262 19.186 1.00 87.69 517 LEU A N 1
ATOM 4132 C CA . LEU A 1 517 ? 19.792 -21.265 18.621 1.00 87.69 517 LEU A CA 1
ATOM 4133 C C . LEU A 1 517 ? 20.618 -20.720 17.447 1.00 87.69 517 LEU A C 1
ATOM 4135 O O . LEU A 1 517 ? 21.806 -21.015 17.324 1.00 87.69 517 LEU A O 1
ATOM 4139 N N . THR A 1 518 ? 19.998 -19.937 16.562 1.00 86.88 518 THR A N 1
ATOM 4140 C CA . THR A 1 518 ? 20.647 -19.450 15.337 1.00 86.88 518 THR A CA 1
ATOM 4141 C C . THR A 1 518 ? 21.336 -18.109 15.502 1.00 86.88 518 THR A C 1
ATOM 4143 O O . THR A 1 518 ? 22.258 -17.835 14.741 1.00 86.88 518 THR A O 1
ATOM 4146 N N . PHE A 1 519 ? 20.969 -17.290 16.490 1.00 89.38 519 PHE A N 1
ATOM 4147 C CA . PHE A 1 519 ? 21.567 -15.976 16.719 1.00 89.38 519 PHE A CA 1
ATOM 4148 C C . PHE A 1 519 ? 23.094 -16.014 16.839 1.00 89.38 519 PHE A C 1
ATOM 4150 O O . PHE A 1 519 ? 23.721 -15.275 16.083 1.00 89.38 519 PHE A O 1
ATOM 4157 N N . PRO A 1 520 ? 23.738 -16.863 17.672 1.00 87.75 520 PRO A N 1
ATOM 4158 C CA . PRO A 1 520 ? 25.202 -16.893 17.736 1.00 87.75 520 PRO A CA 1
ATOM 4159 C C . PRO A 1 520 ? 25.828 -17.298 16.392 1.00 87.75 520 PRO A C 1
ATOM 4161 O O . PRO A 1 520 ? 26.798 -16.684 15.944 1.00 87.75 520 PRO A O 1
ATOM 4164 N N . ILE A 1 521 ? 25.222 -18.261 15.691 1.00 88.12 521 ILE A N 1
ATOM 4165 C CA . ILE A 1 521 ? 25.685 -18.728 14.378 1.00 88.12 521 ILE A CA 1
ATOM 4166 C C . ILE A 1 521 ? 25.558 -17.613 13.332 1.00 88.12 521 ILE A C 1
ATOM 4168 O O . ILE A 1 521 ? 26.488 -17.363 12.566 1.00 88.12 521 ILE A O 1
ATOM 4172 N N . TYR A 1 522 ? 24.421 -16.921 13.278 1.00 89.31 522 TYR A N 1
ATOM 4173 C CA . TYR A 1 522 ? 24.148 -15.851 12.319 1.00 89.31 522 TYR A CA 1
ATOM 4174 C C . TYR A 1 522 ? 24.910 -14.570 12.636 1.00 89.31 522 TYR A C 1
ATOM 4176 O O . TYR A 1 522 ? 25.339 -13.887 11.709 1.00 89.31 522 TYR A O 1
ATOM 4184 N N . LEU A 1 523 ? 25.157 -14.273 13.910 1.00 89.12 523 LEU A N 1
ATOM 4185 C CA . LEU A 1 523 ? 26.003 -13.161 14.322 1.00 89.12 523 LEU A CA 1
ATOM 4186 C C . LEU A 1 523 ? 27.429 -13.342 13.777 1.00 89.12 523 LEU A C 1
ATOM 4188 O O . LEU A 1 523 ? 27.971 -12.416 13.175 1.00 89.12 523 LEU A O 1
ATOM 4192 N N . ILE A 1 524 ? 27.998 -14.549 13.904 1.00 88.88 524 ILE A N 1
ATOM 4193 C CA . ILE A 1 524 ? 29.350 -14.870 13.417 1.00 88.88 524 ILE A CA 1
ATOM 4194 C C . ILE A 1 524 ? 29.392 -14.981 11.884 1.00 88.88 524 ILE A C 1
ATOM 4196 O O . ILE A 1 524 ? 30.274 -14.402 11.244 1.00 88.88 524 ILE A O 1
ATOM 4200 N N . SER A 1 525 ? 28.448 -15.713 11.284 1.00 88.94 525 SER A N 1
ATOM 4201 C CA . SER A 1 525 ? 28.462 -16.015 9.844 1.00 88.94 525 SER A CA 1
ATOM 4202 C C . SER A 1 525 ? 28.006 -14.849 8.967 1.00 88.94 525 SER A C 1
ATOM 4204 O O . SER A 1 525 ? 28.623 -14.593 7.935 1.00 88.94 525 SER A O 1
ATOM 4206 N N . GLN A 1 526 ? 26.952 -14.121 9.355 1.00 89.31 526 GLN A N 1
ATOM 4207 C CA . GLN A 1 526 ? 26.356 -13.074 8.516 1.00 89.31 526 GLN A CA 1
ATOM 4208 C C . GLN A 1 526 ? 26.932 -11.681 8.780 1.00 89.31 526 GLN A C 1
ATOM 4210 O O . GLN A 1 526 ? 26.856 -10.829 7.896 1.00 89.31 526 GLN A O 1
ATOM 4215 N N . LYS A 1 527 ? 27.513 -11.438 9.965 1.00 91.12 527 LYS A N 1
ATOM 4216 C CA . LYS A 1 527 ? 28.147 -10.158 10.339 1.00 91.12 527 LYS A CA 1
ATOM 4217 C C . LYS A 1 527 ? 27.238 -8.945 10.041 1.00 91.12 527 LYS A C 1
ATOM 4219 O O . LYS A 1 527 ? 27.621 -8.056 9.276 1.00 91.12 527 LYS A O 1
ATOM 4224 N N . PRO A 1 528 ? 26.034 -8.879 10.640 1.00 90.38 528 PRO A N 1
ATOM 4225 C CA . PRO A 1 528 ? 24.983 -7.895 10.323 1.00 90.38 528 PRO A CA 1
ATOM 4226 C C . PRO A 1 528 ? 25.427 -6.432 10.464 1.00 90.38 528 PRO A C 1
ATOM 4228 O O . PRO A 1 528 ? 24.918 -5.562 9.758 1.00 90.38 528 PRO A O 1
ATOM 4231 N N . TRP A 1 529 ? 26.394 -6.148 11.346 1.00 89.94 529 TRP A N 1
ATOM 4232 C CA . TRP A 1 529 ? 26.956 -4.809 11.532 1.00 89.94 529 TRP A CA 1
ATOM 4233 C C . TRP A 1 529 ? 27.632 -4.275 10.267 1.00 89.94 529 TRP A C 1
ATOM 4235 O O . TRP A 1 529 ? 27.593 -3.070 10.048 1.00 89.94 529 TRP A O 1
ATOM 4245 N N . ARG A 1 5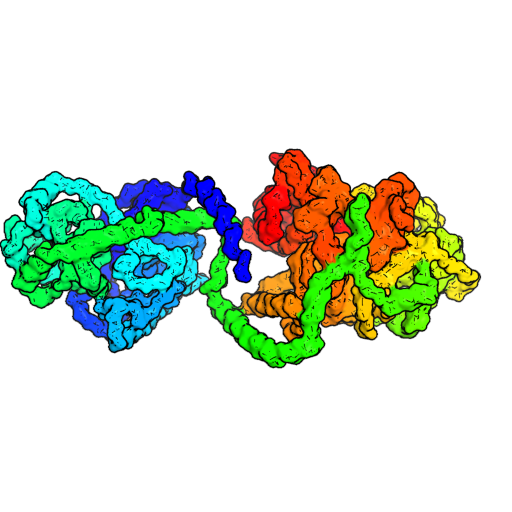30 ? 28.192 -5.145 9.409 1.00 89.31 530 ARG A N 1
ATOM 4246 C CA . ARG A 1 530 ? 28.743 -4.736 8.107 1.00 89.31 530 ARG A CA 1
ATOM 4247 C C . ARG A 1 530 ? 27.632 -4.211 7.214 1.00 89.31 530 ARG A C 1
ATOM 4249 O O . ARG A 1 530 ? 27.674 -3.066 6.807 1.00 89.31 530 ARG A O 1
ATOM 4256 N N . ARG A 1 531 ? 26.562 -4.988 7.042 1.00 87.75 531 ARG A N 1
ATOM 4257 C CA . ARG A 1 531 ? 25.415 -4.580 6.224 1.00 87.75 531 ARG A CA 1
ATOM 4258 C C . ARG A 1 531 ? 24.735 -3.308 6.740 1.00 87.75 531 ARG A C 1
ATOM 4260 O O . ARG A 1 531 ? 24.338 -2.465 5.947 1.00 87.75 531 ARG A O 1
ATOM 4267 N N . LEU A 1 532 ? 24.599 -3.162 8.061 1.00 90.12 532 LEU A N 1
ATOM 4268 C CA . LEU A 1 532 ? 24.047 -1.951 8.678 1.00 90.12 532 LEU A CA 1
ATOM 4269 C C . LEU A 1 532 ? 24.945 -0.729 8.480 1.00 90.12 532 LEU A C 1
ATOM 4271 O O . LEU A 1 532 ? 24.429 0.369 8.281 1.00 90.12 532 LEU A O 1
ATOM 4275 N N . ARG A 1 533 ? 26.266 -0.913 8.550 1.00 89.88 533 ARG A N 1
ATOM 4276 C CA . ARG A 1 533 ? 27.243 0.130 8.242 1.00 89.88 533 ARG A CA 1
ATOM 4277 C C . ARG A 1 533 ? 27.148 0.516 6.766 1.00 89.88 533 ARG A C 1
ATOM 4279 O O . ARG A 1 533 ? 26.887 1.676 6.491 1.00 89.88 533 ARG A O 1
ATOM 4286 N N . ASP A 1 534 ? 27.217 -0.451 5.854 1.00 86.75 534 ASP A N 1
ATOM 4287 C CA . ASP A 1 534 ? 27.165 -0.219 4.404 1.00 86.75 534 ASP A CA 1
ATOM 4288 C C . ASP A 1 534 ? 25.829 0.437 3.971 1.00 86.75 534 ASP A C 1
ATOM 4290 O O . ASP A 1 534 ? 25.776 1.216 3.022 1.00 86.75 534 ASP A O 1
ATOM 4294 N N . HIS A 1 535 ? 24.725 0.169 4.683 1.00 87.56 535 HIS A N 1
ATOM 4295 C CA . HIS A 1 535 ? 23.451 0.872 4.484 1.00 87.56 535 HIS A CA 1
ATOM 4296 C C . HIS A 1 535 ? 23.512 2.351 4.907 1.00 87.56 535 HIS A C 1
ATOM 4298 O O . HIS A 1 535 ? 22.915 3.193 4.236 1.00 87.56 535 HIS A O 1
ATOM 4304 N N . LYS A 1 536 ? 24.204 2.671 6.008 1.00 86.38 536 LYS A N 1
ATOM 4305 C CA . LYS A 1 536 ? 24.298 4.029 6.574 1.00 86.38 536 LYS A CA 1
ATOM 4306 C C . LYS A 1 536 ? 25.399 4.884 5.955 1.00 86.38 536 LYS A C 1
ATOM 4308 O O . LYS A 1 536 ? 25.322 6.104 6.060 1.00 86.38 536 LYS A O 1
ATOM 4313 N N . GLU A 1 537 ? 26.418 4.263 5.376 1.00 86.38 537 GLU A N 1
ATOM 4314 C CA . GLU A 1 537 ? 27.515 4.969 4.722 1.00 86.38 537 GLU A CA 1
ATOM 4315 C C . GLU A 1 537 ? 27.001 5.834 3.566 1.00 86.38 537 GLU A C 1
ATOM 4317 O O . GLU A 1 537 ? 26.029 5.487 2.878 1.00 86.38 537 GLU A O 1
ATOM 4322 N N . SER A 1 538 ? 27.658 6.984 3.383 1.00 84.25 538 SER A N 1
ATOM 4323 C CA . SER A 1 538 ? 27.413 7.845 2.231 1.00 84.25 538 SER A CA 1
ATOM 4324 C C . SER A 1 538 ? 27.892 7.133 0.977 1.00 84.25 538 SER A C 1
ATOM 4326 O O . SER A 1 538 ? 29.023 6.652 0.916 1.00 84.25 538 SER A O 1
ATOM 4328 N N . LYS A 1 539 ? 27.016 7.063 -0.018 1.00 87.12 539 LYS A N 1
ATOM 4329 C CA . LYS A 1 539 ? 27.234 6.320 -1.267 1.00 87.12 539 LYS A CA 1
ATOM 4330 C C . LYS A 1 539 ? 27.574 7.253 -2.434 1.00 87.12 539 LYS A C 1
ATOM 4332 O O . LYS A 1 539 ? 27.894 6.799 -3.531 1.00 87.12 539 LYS A O 1
ATOM 4337 N N . ALA A 1 540 ? 27.468 8.558 -2.202 1.00 91.75 540 ALA A N 1
ATOM 4338 C CA . ALA A 1 540 ? 27.930 9.597 -3.101 1.00 91.75 540 ALA A CA 1
ATOM 4339 C C . ALA A 1 540 ? 28.547 10.749 -2.299 1.00 91.75 540 ALA A C 1
ATOM 4341 O O . ALA A 1 540 ? 28.281 10.911 -1.104 1.00 91.75 540 ALA A O 1
ATOM 4342 N N . GLN A 1 541 ? 29.374 11.546 -2.965 1.00 92.31 541 GLN A N 1
ATOM 4343 C CA . GLN A 1 541 ? 30.039 12.713 -2.397 1.00 92.31 541 GLN A CA 1
ATOM 4344 C C . GLN A 1 541 ? 29.733 13.964 -3.220 1.00 92.31 541 GLN A C 1
ATOM 4346 O O . GLN A 1 541 ? 29.605 13.893 -4.444 1.00 92.31 541 GLN A O 1
ATOM 4351 N N . LEU A 1 542 ? 29.623 15.106 -2.542 1.00 92.38 542 LEU A N 1
ATOM 4352 C CA . LEU A 1 542 ? 29.484 16.416 -3.174 1.00 92.38 542 LEU A CA 1
ATOM 4353 C C . LEU A 1 542 ? 30.823 16.813 -3.810 1.00 92.38 542 LEU A C 1
ATOM 4355 O O . LEU A 1 542 ? 31.839 16.845 -3.120 1.00 92.38 542 LEU A O 1
ATOM 4359 N N . ILE A 1 543 ? 30.819 17.126 -5.106 1.00 93.06 543 ILE A N 1
ATOM 4360 C CA . ILE A 1 543 ? 32.023 17.510 -5.861 1.00 93.06 543 ILE A CA 1
ATOM 4361 C C . ILE A 1 543 ? 32.027 18.979 -6.305 1.00 93.06 543 ILE A C 1
ATOM 4363 O O . ILE A 1 543 ? 33.094 19.541 -6.529 1.00 93.06 543 ILE A O 1
ATOM 4367 N N . SER A 1 544 ? 30.861 19.623 -6.432 1.00 90.50 544 SER A N 1
ATOM 4368 C CA . SER A 1 544 ? 30.751 21.041 -6.806 1.00 90.50 544 SER A CA 1
ATOM 4369 C C . SER A 1 544 ? 29.450 21.653 -6.293 1.00 90.50 544 SER A C 1
ATOM 4371 O O . SER A 1 544 ? 28.423 20.974 -6.264 1.00 90.50 544 SER A O 1
ATOM 4373 N N . SER A 1 545 ? 29.501 22.940 -5.937 1.00 87.94 545 SER A N 1
ATOM 4374 C CA . SER A 1 545 ? 28.349 23.749 -5.502 1.00 87.94 545 SER A CA 1
ATOM 4375 C C . SER A 1 545 ? 28.167 25.045 -6.315 1.00 87.94 545 SER A C 1
ATOM 4377 O O . SER A 1 545 ? 27.411 25.916 -5.897 1.00 87.94 545 SER A O 1
ATOM 4379 N N . LYS A 1 546 ? 28.902 25.230 -7.427 1.00 82.81 546 LYS A N 1
ATOM 4380 C CA . LYS A 1 546 ? 28.965 26.519 -8.150 1.00 82.81 546 LYS A CA 1
ATOM 4381 C C . LYS A 1 546 ? 27.688 26.843 -8.936 1.00 82.81 546 LYS A C 1
ATOM 4383 O O . LYS A 1 546 ? 27.150 27.931 -8.799 1.00 82.81 546 LYS A O 1
ATOM 4388 N N . GLU A 1 547 ? 27.203 25.892 -9.731 1.00 81.06 547 GLU A N 1
ATOM 4389 C CA . GLU A 1 547 ? 26.049 26.049 -10.640 1.00 81.06 547 GLU A CA 1
ATOM 4390 C C . GLU A 1 547 ? 24.837 25.218 -10.179 1.00 81.06 547 GLU A C 1
ATOM 4392 O O . GLU A 1 547 ? 24.021 24.753 -10.972 1.00 81.06 547 GLU A O 1
ATOM 4397 N N . GLY A 1 548 ? 24.772 24.954 -8.874 1.00 88.88 548 GLY A N 1
ATOM 4398 C CA . GLY A 1 548 ? 23.940 23.914 -8.275 1.00 88.88 548 GLY A CA 1
ATOM 4399 C C . GLY A 1 548 ? 24.792 22.921 -7.490 1.00 88.88 548 GLY A C 1
ATOM 4400 O O . GLY A 1 548 ? 26.011 23.068 -7.416 1.00 88.88 548 GLY A O 1
ATOM 4401 N N . VAL A 1 549 ? 24.167 21.903 -6.899 1.00 92.88 549 VAL A N 1
ATOM 4402 C CA . VAL A 1 549 ? 24.877 20.888 -6.098 1.00 92.88 549 VAL A CA 1
ATOM 4403 C C . VAL A 1 549 ? 25.098 19.623 -6.916 1.00 92.88 549 VAL A C 1
ATOM 4405 O O . VAL A 1 549 ? 24.142 18.997 -7.367 1.00 92.88 549 VAL A O 1
ATOM 4408 N N . THR A 1 550 ? 26.361 19.257 -7.127 1.00 94.56 550 THR A N 1
ATOM 4409 C CA . THR A 1 550 ? 26.763 18.118 -7.964 1.00 94.56 550 THR A CA 1
ATOM 4410 C C . THR A 1 550 ? 27.328 16.989 -7.116 1.00 94.56 550 THR A C 1
ATOM 4412 O O . THR A 1 550 ? 28.282 17.195 -6.367 1.00 94.56 550 THR A O 1
ATOM 4415 N N . PHE A 1 551 ? 26.777 15.791 -7.275 1.00 94.50 551 PHE A N 1
ATOM 4416 C CA . PHE A 1 551 ? 27.157 14.583 -6.558 1.00 94.50 551 PHE A CA 1
ATOM 4417 C C . PHE A 1 551 ? 27.709 13.518 -7.502 1.00 94.50 551 PHE A C 1
ATOM 4419 O O . PHE A 1 551 ? 27.218 13.340 -8.617 1.00 94.50 551 PHE A O 1
ATOM 4426 N N . ARG A 1 552 ? 28.696 12.777 -7.001 1.00 93.00 552 ARG A N 1
ATOM 4427 C CA . ARG A 1 552 ? 29.358 11.665 -7.686 1.00 93.00 552 ARG A CA 1
ATOM 4428 C C . ARG A 1 552 ? 29.334 10.407 -6.834 1.00 93.00 552 ARG A C 1
ATOM 4430 O O . ARG A 1 552 ? 29.516 10.490 -5.620 1.00 93.00 552 ARG A O 1
ATOM 4437 N N . ALA A 1 553 ? 29.167 9.257 -7.477 1.00 90.31 553 ALA A N 1
ATOM 4438 C CA . ALA A 1 553 ? 29.216 7.950 -6.833 1.00 90.31 553 ALA A CA 1
ATOM 4439 C C . ALA A 1 553 ? 30.555 7.684 -6.124 1.00 90.31 553 ALA A C 1
ATOM 4441 O O . ALA A 1 553 ? 31.617 8.046 -6.628 1.00 90.31 553 ALA A O 1
ATOM 4442 N N . THR A 1 554 ? 30.514 6.976 -4.996 1.00 85.69 554 THR A N 1
ATOM 4443 C CA . THR A 1 554 ? 31.705 6.399 -4.339 1.00 85.69 554 THR A CA 1
ATOM 4444 C C . THR A 1 554 ? 31.776 4.875 -4.508 1.00 85.69 554 THR A C 1
ATOM 4446 O O . THR A 1 554 ? 32.486 4.187 -3.774 1.00 85.69 554 THR A O 1
ATOM 4449 N N . THR A 1 555 ? 31.017 4.335 -5.467 1.00 76.62 555 THR A N 1
ATOM 4450 C CA . THR A 1 555 ? 30.897 2.899 -5.742 1.00 76.62 555 THR A CA 1
ATOM 4451 C C . THR A 1 555 ? 32.245 2.285 -6.131 1.00 76.62 555 THR A C 1
ATOM 4453 O O . THR A 1 555 ? 32.936 2.845 -6.982 1.00 76.62 555 THR A O 1
ATOM 4456 N N . PRO A 1 556 ? 32.618 1.120 -5.571 1.00 80.25 556 PRO A N 1
ATOM 4457 C CA . PRO A 1 556 ? 33.797 0.386 -6.013 1.00 80.25 556 PRO A CA 1
ATOM 4458 C C . PRO A 1 556 ? 33.653 -0.112 -7.455 1.00 80.25 556 PRO A C 1
ATOM 4460 O O . PRO A 1 556 ? 32.590 -0.588 -7.848 1.00 80.25 556 PRO A O 1
ATOM 4463 N N . ILE A 1 557 ? 34.755 -0.071 -8.198 1.00 88.00 557 ILE A N 1
ATOM 4464 C CA . ILE A 1 557 ? 34.848 -0.578 -9.569 1.00 88.00 557 ILE A CA 1
ATOM 4465 C C . ILE A 1 557 ? 34.942 -2.115 -9.554 1.00 88.00 557 ILE A C 1
ATOM 4467 O O . ILE A 1 557 ? 35.645 -2.705 -8.727 1.00 88.00 557 ILE A O 1
ATOM 4471 N N . SER A 1 558 ? 34.229 -2.783 -10.460 1.00 88.69 558 SER A N 1
ATOM 4472 C CA . SER A 1 558 ? 34.215 -4.241 -10.603 1.00 88.69 558 SER A CA 1
ATOM 4473 C C . SER A 1 558 ? 35.428 -4.777 -11.365 1.00 88.69 558 SER A C 1
ATOM 4475 O O . SER A 1 558 ? 36.077 -4.089 -12.149 1.00 88.69 558 SER A O 1
ATOM 4477 N N . LYS A 1 559 ? 35.711 -6.075 -11.192 1.00 88.81 559 LYS A N 1
ATOM 4478 C CA . LYS A 1 559 ? 36.788 -6.757 -11.926 1.00 88.81 559 LYS A CA 1
ATOM 4479 C C . LYS A 1 559 ? 36.578 -6.717 -13.447 1.00 88.81 559 LYS A C 1
ATOM 4481 O O . LYS A 1 559 ? 37.545 -6.548 -14.176 1.00 88.81 559 LYS A O 1
ATOM 4486 N N . ILE A 1 560 ? 35.333 -6.863 -13.911 1.00 89.00 560 ILE A N 1
ATOM 4487 C CA . ILE A 1 560 ? 35.009 -6.821 -15.347 1.00 89.00 560 ILE A CA 1
ATOM 4488 C C . ILE A 1 560 ? 35.272 -5.423 -15.907 1.00 89.00 560 ILE A C 1
ATOM 4490 O O . ILE A 1 560 ? 35.881 -5.317 -16.963 1.00 89.00 560 ILE A O 1
ATOM 4494 N N . HIS A 1 561 ? 34.892 -4.366 -15.183 1.00 91.44 561 HIS A N 1
ATOM 4495 C CA . HIS A 1 561 ? 35.188 -2.991 -15.584 1.00 91.44 561 HIS A CA 1
ATOM 4496 C C . HIS A 1 561 ? 36.701 -2.782 -15.760 1.00 91.44 561 HIS A C 1
ATOM 4498 O O . HIS A 1 561 ? 37.127 -2.380 -16.839 1.00 91.44 561 HIS A O 1
ATOM 4504 N N . ILE A 1 562 ? 37.521 -3.160 -14.771 1.00 91.56 562 ILE A N 1
ATOM 4505 C CA . ILE A 1 562 ? 38.992 -3.047 -14.860 1.00 91.56 562 ILE A CA 1
ATOM 4506 C C . ILE A 1 562 ? 39.548 -3.830 -16.063 1.00 91.56 562 ILE A C 1
ATOM 4508 O O . ILE A 1 562 ? 40.441 -3.358 -16.763 1.00 91.56 562 ILE A O 1
ATOM 4512 N N . GLU A 1 563 ? 39.034 -5.036 -16.320 1.00 91.50 563 GLU A N 1
ATOM 4513 C CA . GLU A 1 563 ? 39.441 -5.848 -17.474 1.00 91.50 563 GLU A CA 1
ATOM 4514 C C . GLU A 1 563 ? 39.052 -5.205 -18.813 1.00 91.50 563 GLU A C 1
ATOM 4516 O O . GLU A 1 563 ? 39.822 -5.287 -19.769 1.00 91.50 563 GLU A O 1
ATOM 4521 N N . MET A 1 564 ? 37.887 -4.555 -18.890 1.00 91.88 564 MET A N 1
ATOM 4522 C CA . MET A 1 564 ? 37.453 -3.839 -20.088 1.00 91.88 564 MET A CA 1
ATOM 4523 C C . MET A 1 564 ? 38.297 -2.595 -20.355 1.00 91.88 564 MET A C 1
ATOM 4525 O O . MET A 1 564 ? 38.697 -2.378 -21.498 1.00 91.88 564 MET A O 1
ATOM 4529 N N . GLU A 1 565 ? 38.589 -1.813 -19.315 1.00 91.25 565 GLU A N 1
ATOM 4530 C CA . GLU A 1 565 ? 39.413 -0.606 -19.411 1.00 91.25 565 GLU A CA 1
ATOM 4531 C C . GLU A 1 565 ? 40.844 -0.958 -19.846 1.00 91.25 565 GLU A C 1
ATOM 4533 O O . GLU A 1 565 ? 41.326 -0.459 -20.861 1.00 91.25 565 GLU A O 1
ATOM 4538 N N . ASN A 1 566 ? 41.483 -1.925 -19.174 1.00 93.25 566 ASN A N 1
ATOM 4539 C CA . ASN A 1 566 ? 42.821 -2.405 -19.543 1.00 93.25 566 ASN A CA 1
ATOM 4540 C C . ASN A 1 566 ? 42.863 -3.065 -20.930 1.00 93.25 566 ASN A C 1
ATOM 4542 O O . ASN A 1 566 ? 43.894 -3.047 -21.600 1.00 93.25 566 ASN A O 1
ATOM 4546 N N . GLY A 1 567 ? 41.760 -3.691 -21.346 1.00 91.81 567 GLY A N 1
ATOM 4547 C CA . GLY A 1 567 ? 41.632 -4.357 -22.639 1.00 91.81 567 GLY A CA 1
ATOM 4548 C C . GLY A 1 567 ? 41.298 -3.424 -23.805 1.00 91.81 567 GLY A C 1
ATOM 4549 O O . GLY A 1 567 ? 41.169 -3.920 -24.925 1.00 91.81 567 GLY A O 1
ATOM 4550 N N . GLY A 1 568 ? 41.112 -2.118 -23.569 1.00 93.75 568 GLY A N 1
ATOM 4551 C CA . GLY A 1 568 ? 40.699 -1.165 -24.605 1.00 93.75 568 GLY A CA 1
ATOM 4552 C C . GLY A 1 568 ? 39.353 -1.530 -25.243 1.00 93.75 568 GLY A C 1
ATOM 4553 O O . GLY A 1 568 ? 39.177 -1.421 -26.460 1.00 93.75 568 GLY A O 1
ATOM 4554 N N . ILE A 1 569 ? 38.423 -2.058 -24.441 1.00 95.00 569 ILE A N 1
ATOM 4555 C CA . ILE A 1 569 ? 37.091 -2.461 -24.896 1.00 95.00 569 ILE A CA 1
ATOM 4556 C C . ILE A 1 569 ? 36.190 -1.229 -24.877 1.00 95.00 569 ILE A C 1
ATOM 4558 O O . ILE A 1 569 ? 35.528 -0.955 -23.883 1.00 95.00 569 ILE A O 1
ATOM 4562 N N . ASP A 1 570 ? 36.185 -0.501 -25.989 1.00 94.81 570 ASP A N 1
ATOM 4563 C CA . ASP A 1 570 ? 35.522 0.796 -26.193 1.00 94.81 570 ASP A CA 1
ATOM 4564 C C . ASP A 1 570 ? 34.339 0.735 -27.187 1.00 94.81 570 ASP A C 1
ATOM 4566 O O . ASP A 1 570 ? 33.583 1.698 -27.310 1.00 94.81 570 ASP A O 1
ATOM 4570 N N . THR A 1 571 ? 34.118 -0.414 -27.846 1.00 96.81 571 THR A N 1
ATOM 4571 C CA . THR A 1 571 ? 32.971 -0.651 -28.740 1.00 96.81 571 THR A CA 1
ATOM 4572 C C . THR A 1 571 ? 32.177 -1.907 -28.403 1.00 96.81 571 THR A C 1
ATOM 4574 O O . THR A 1 571 ? 32.690 -2.875 -27.835 1.00 96.81 571 THR A O 1
ATOM 4577 N N . LEU A 1 572 ? 30.900 -1.921 -28.807 1.00 95.19 572 LEU A N 1
ATOM 4578 C CA . LEU A 1 572 ? 30.005 -3.075 -28.627 1.00 95.19 572 LEU A CA 1
ATOM 4579 C C . LEU A 1 572 ? 30.572 -4.334 -29.291 1.00 95.19 572 LEU A C 1
ATOM 4581 O O . LEU A 1 572 ? 30.553 -5.404 -28.692 1.00 95.19 572 LEU A O 1
ATOM 4585 N N . THR A 1 573 ? 31.156 -4.205 -30.482 1.00 94.56 573 THR A N 1
ATOM 4586 C CA . THR A 1 573 ? 31.790 -5.321 -31.198 1.00 94.56 573 THR A CA 1
ATOM 4587 C C . THR A 1 573 ? 32.949 -5.922 -30.408 1.00 94.56 573 THR A C 1
ATOM 4589 O O . THR A 1 573 ? 33.026 -7.148 -30.266 1.00 94.56 573 THR A O 1
ATOM 4592 N N . LYS A 1 574 ? 33.827 -5.085 -29.833 1.00 95.69 574 LYS A N 1
ATOM 4593 C CA . LYS A 1 574 ? 34.914 -5.552 -28.958 1.00 95.69 574 LYS A CA 1
ATOM 4594 C C . LYS A 1 574 ? 34.363 -6.212 -27.691 1.00 95.69 574 LYS A C 1
ATOM 4596 O O . LYS A 1 574 ? 34.882 -7.252 -27.287 1.00 95.69 574 LYS A O 1
ATOM 4601 N N . MET A 1 575 ? 33.302 -5.654 -27.107 1.00 95.50 575 MET A N 1
ATOM 4602 C CA . MET A 1 575 ? 32.656 -6.157 -25.890 1.00 95.50 575 MET A CA 1
ATOM 4603 C C . MET A 1 575 ? 32.023 -7.539 -26.093 1.00 95.50 575 MET A C 1
ATOM 4605 O O . MET A 1 575 ? 32.332 -8.467 -25.341 1.00 95.50 575 MET A O 1
ATOM 4609 N N . PHE A 1 576 ? 31.240 -7.723 -27.160 1.00 94.31 576 PHE A N 1
ATOM 4610 C CA . PHE A 1 576 ? 30.679 -9.027 -27.520 1.00 94.31 576 PHE A CA 1
ATOM 4611 C C . PHE A 1 576 ? 31.784 -10.043 -27.835 1.00 94.31 576 PHE A C 1
ATOM 4613 O O . PHE A 1 576 ? 31.770 -11.148 -27.295 1.00 94.31 576 PHE A O 1
ATOM 4620 N N . SER A 1 577 ? 32.801 -9.651 -28.609 1.00 94.38 577 SER A N 1
ATOM 4621 C CA . SER A 1 577 ? 33.935 -10.530 -28.934 1.00 94.38 577 SER A CA 1
ATOM 4622 C C . SER A 1 577 ? 34.716 -10.959 -27.687 1.00 94.38 577 SER A C 1
ATOM 4624 O O . SER A 1 577 ? 35.142 -12.107 -27.572 1.00 94.38 577 SER A O 1
ATOM 4626 N N . TYR A 1 578 ? 34.908 -10.051 -26.728 1.00 95.00 578 TYR A N 1
ATOM 4627 C CA . TYR A 1 578 ? 35.527 -10.359 -25.441 1.00 95.00 578 TYR A CA 1
ATOM 4628 C C . TYR A 1 578 ? 34.701 -11.377 -24.645 1.00 95.00 578 TYR A C 1
ATOM 4630 O O . TYR A 1 578 ? 35.254 -12.364 -24.155 1.00 95.00 578 TYR A O 1
ATOM 4638 N N . ALA A 1 579 ? 33.383 -11.188 -24.568 1.00 94.62 579 ALA A N 1
ATOM 4639 C CA . ALA A 1 579 ? 32.493 -12.109 -23.871 1.00 94.62 579 ALA A CA 1
ATOM 4640 C C . ALA A 1 579 ? 32.461 -13.502 -24.527 1.00 94.62 579 ALA A C 1
ATOM 4642 O O . ALA A 1 579 ? 32.468 -14.509 -23.814 1.00 94.62 579 ALA A O 1
ATOM 4643 N N . VAL A 1 580 ? 32.508 -13.572 -25.863 1.00 96.19 580 VAL A N 1
ATOM 4644 C CA . VAL A 1 580 ? 32.613 -14.830 -26.621 1.00 96.19 580 VAL A CA 1
ATOM 4645 C C . VAL A 1 580 ? 33.939 -15.530 -26.329 1.00 96.19 580 VAL A C 1
ATOM 4647 O O . VAL A 1 580 ? 33.925 -16.697 -25.948 1.00 96.19 580 VAL A O 1
ATOM 4650 N N . ARG A 1 581 ? 35.079 -14.823 -26.381 1.00 94.94 581 ARG A N 1
ATOM 4651 C CA . ARG A 1 581 ? 36.393 -15.400 -26.025 1.00 94.94 581 ARG A CA 1
ATOM 4652 C C . ARG A 1 581 ? 36.432 -15.943 -24.596 1.00 94.94 581 ARG A C 1
ATOM 4654 O O . ARG A 1 581 ? 37.063 -16.964 -24.344 1.00 94.94 581 ARG A O 1
ATOM 4661 N N . ARG A 1 582 ? 35.765 -15.264 -23.659 1.00 92.94 582 ARG A N 1
ATOM 4662 C CA . ARG A 1 582 ? 35.733 -15.645 -22.241 1.00 92.94 582 ARG A CA 1
ATOM 4663 C C . ARG A 1 582 ? 34.840 -16.856 -21.959 1.00 92.94 582 ARG A C 1
ATOM 4665 O O . ARG A 1 582 ? 35.155 -17.640 -21.066 1.00 92.94 582 ARG A O 1
ATOM 4672 N N . ASN A 1 583 ? 33.713 -16.986 -22.660 1.00 94.31 583 ASN A N 1
ATOM 4673 C CA . ASN A 1 583 ? 32.664 -17.950 -22.313 1.00 94.31 583 ASN A CA 1
ATOM 4674 C C . ASN A 1 583 ? 32.495 -19.097 -23.324 1.00 94.31 583 ASN A C 1
ATOM 4676 O O . ASN A 1 583 ? 32.051 -20.173 -22.927 1.00 94.31 583 ASN A O 1
ATOM 4680 N N . GLY A 1 584 ? 32.879 -18.910 -24.588 1.00 94.69 584 GLY A N 1
ATOM 4681 C CA . GLY A 1 584 ? 32.992 -19.949 -25.615 1.00 94.69 584 GLY A CA 1
ATOM 4682 C C . GLY A 1 584 ? 31.754 -20.839 -25.775 1.00 94.69 584 GLY A C 1
ATOM 4683 O O . GLY A 1 584 ? 30.715 -20.434 -26.289 1.00 94.69 584 GLY A O 1
ATOM 4684 N N . THR A 1 585 ? 31.858 -22.089 -25.326 1.00 95.50 585 THR A N 1
ATOM 4685 C CA . THR A 1 585 ? 30.799 -23.104 -25.457 1.00 95.50 585 THR A CA 1
ATOM 4686 C C . THR A 1 585 ? 29.732 -23.045 -24.360 1.00 95.50 585 THR A C 1
ATOM 4688 O O . THR A 1 585 ? 28.788 -23.836 -24.375 1.00 95.50 585 THR A O 1
ATOM 4691 N N . LYS A 1 586 ? 29.839 -22.120 -23.395 1.00 95.75 586 LYS A N 1
ATOM 4692 C CA . LYS A 1 586 ? 28.818 -21.941 -22.353 1.00 95.75 586 LYS A CA 1
ATOM 4693 C C . LYS A 1 586 ? 27.474 -21.533 -22.957 1.00 95.75 586 LYS A C 1
ATOM 4695 O O . LYS A 1 586 ? 27.417 -20.877 -23.995 1.00 95.75 586 LYS A O 1
ATOM 4700 N N . ARG A 1 587 ? 26.391 -21.877 -22.253 1.00 96.31 587 ARG A N 1
ATOM 4701 C CA . ARG A 1 587 ? 25.022 -21.444 -22.580 1.00 96.31 587 ARG A CA 1
ATOM 4702 C C . ARG A 1 587 ? 24.963 -19.918 -22.658 1.00 96.31 587 ARG A C 1
ATOM 4704 O O . ARG A 1 587 ? 25.423 -19.253 -21.735 1.00 96.31 587 ARG A O 1
ATOM 4711 N N . CYS A 1 588 ? 24.374 -19.399 -23.730 1.00 97.12 588 CYS A N 1
ATOM 4712 C CA . CYS A 1 588 ? 24.268 -17.970 -23.995 1.00 97.12 588 CYS A CA 1
ATOM 4713 C C . CYS A 1 588 ? 22.802 -17.540 -24.105 1.00 97.12 588 CYS A C 1
ATOM 4715 O O . CYS A 1 588 ? 22.271 -16.960 -23.164 1.00 97.12 588 CYS A O 1
ATOM 4717 N N . LEU A 1 589 ? 22.120 -17.885 -25.200 1.00 97.94 589 LEU A N 1
ATOM 4718 C CA . LEU A 1 589 ? 20.729 -17.494 -25.451 1.00 97.94 589 LEU A CA 1
ATOM 4719 C C . LEU A 1 589 ? 19.829 -18.727 -25.486 1.00 97.94 589 LEU A C 1
ATOM 4721 O O . LEU A 1 589 ? 20.155 -19.711 -26.152 1.00 97.94 589 LEU A O 1
ATOM 4725 N N . GLY A 1 590 ? 18.711 -18.677 -24.768 1.00 96.81 590 GLY A N 1
ATOM 4726 C CA . GLY A 1 590 ? 17.744 -19.762 -24.660 1.00 96.81 590 GLY A CA 1
ATOM 4727 C C . GLY A 1 590 ? 16.362 -19.352 -25.157 1.00 96.81 590 GLY A C 1
ATOM 4728 O O . GLY A 1 590 ? 15.826 -18.343 -24.702 1.00 96.81 590 GLY A O 1
ATOM 4729 N N . THR A 1 591 ? 15.746 -20.182 -25.998 1.00 94.88 591 THR A N 1
ATOM 4730 C CA . THR A 1 591 ? 14.358 -20.010 -26.466 1.00 94.88 591 THR A CA 1
ATOM 4731 C C . THR A 1 591 ? 13.541 -21.252 -26.115 1.00 94.88 591 THR A C 1
ATOM 4733 O O . THR A 1 591 ? 14.065 -22.363 -26.138 1.00 94.88 591 THR A O 1
ATOM 4736 N N . ARG A 1 592 ? 12.267 -21.081 -25.753 1.00 92.19 592 ARG A N 1
ATOM 4737 C CA . ARG A 1 592 ? 11.353 -22.199 -25.474 1.00 92.19 592 ARG A CA 1
ATOM 4738 C C . ARG A 1 592 ? 10.931 -22.895 -26.764 1.00 92.19 592 ARG A C 1
ATOM 4740 O O . ARG A 1 592 ? 10.603 -22.220 -27.735 1.00 92.19 592 ARG A O 1
ATOM 4747 N N . GLU A 1 593 ? 10.858 -24.221 -26.746 1.00 89.56 593 GLU A N 1
ATOM 4748 C CA . GLU A 1 593 ? 10.227 -24.974 -27.836 1.00 89.56 593 GLU A CA 1
ATOM 4749 C C . GLU A 1 593 ? 8.717 -24.719 -27.851 1.00 89.56 593 GLU A C 1
ATOM 4751 O O . GLU A 1 593 ? 8.066 -24.787 -26.805 1.00 89.56 593 GLU A O 1
ATOM 4756 N N . LEU A 1 594 ? 8.154 -24.437 -29.026 1.00 86.38 594 LEU A N 1
ATOM 4757 C CA . LEU A 1 594 ? 6.716 -24.278 -29.225 1.00 86.38 594 LEU A CA 1
ATOM 4758 C C . LEU A 1 594 ? 6.179 -25.529 -29.929 1.00 86.38 594 LEU A C 1
ATOM 4760 O O . LEU A 1 594 ? 6.500 -25.762 -31.088 1.00 86.38 594 LEU A O 1
ATOM 4764 N N . PHE A 1 595 ? 5.384 -26.342 -29.228 1.00 84.88 595 PHE A N 1
ATOM 4765 C CA . PHE A 1 595 ? 4.833 -27.585 -29.783 1.00 84.88 595 PHE A CA 1
ATOM 4766 C C . PHE A 1 595 ? 3.493 -27.378 -30.487 1.00 84.88 595 PHE A C 1
ATOM 4768 O O . PHE A 1 595 ? 3.223 -28.034 -31.488 1.00 84.88 595 PHE A O 1
ATOM 4775 N N . ALA A 1 596 ? 2.637 -26.506 -29.948 1.00 82.62 596 ALA A N 1
ATOM 4776 C CA . ALA A 1 596 ? 1.324 -26.220 -30.520 1.00 82.62 596 ALA A CA 1
ATOM 4777 C C . ALA A 1 596 ? 0.797 -24.842 -30.097 1.00 82.62 596 ALA A C 1
ATOM 4779 O O . ALA A 1 596 ? 1.073 -24.368 -28.988 1.00 82.62 596 ALA A O 1
ATOM 4780 N N . GLU A 1 597 ? -0.022 -24.252 -30.967 1.00 83.38 597 GLU A N 1
ATOM 4781 C CA . GLU A 1 597 ? -0.858 -23.080 -30.704 1.00 83.38 597 GLU A CA 1
ATOM 4782 C C . GLU A 1 597 ? -2.335 -23.481 -30.834 1.00 83.38 597 GLU A C 1
ATOM 4784 O O . GLU A 1 597 ? -2.745 -24.046 -31.843 1.00 83.38 597 GLU A O 1
ATOM 4789 N N . GLU A 1 598 ? -3.128 -23.205 -29.801 1.00 83.44 598 GLU A N 1
ATOM 4790 C CA . GLU A 1 598 ? -4.565 -23.484 -29.742 1.00 83.44 598 GLU A CA 1
ATOM 4791 C C . GLU A 1 598 ? -5.348 -22.181 -29.566 1.00 83.44 598 GLU A C 1
ATOM 4793 O O . GLU A 1 598 ? -4.950 -21.296 -28.807 1.00 83.44 598 GLU A O 1
ATOM 4798 N N . GLU A 1 599 ? -6.492 -22.071 -30.233 1.00 81.06 599 GLU A N 1
ATOM 4799 C CA . GLU A 1 599 ? -7.395 -20.929 -30.107 1.00 81.06 599 GLU A CA 1
ATOM 4800 C C . GLU A 1 599 ? -8.517 -21.238 -29.106 1.00 81.06 599 GLU A C 1
ATOM 4802 O O . GLU A 1 599 ? -9.340 -22.127 -29.314 1.00 81.06 599 GLU A O 1
ATOM 4807 N N . GLU A 1 600 ? -8.560 -20.503 -27.992 1.00 74.62 600 GLU A N 1
ATOM 4808 C CA . GLU A 1 600 ? -9.609 -20.622 -26.976 1.00 74.62 600 GLU A CA 1
ATOM 4809 C C . GLU A 1 600 ? -10.615 -19.473 -27.132 1.00 74.62 600 GLU A C 1
ATOM 4811 O O . GLU A 1 600 ? -10.319 -18.312 -26.829 1.00 74.62 600 GLU A O 1
ATOM 4816 N N . MET A 1 601 ? -11.822 -19.791 -27.602 1.00 70.62 601 MET A N 1
ATOM 4817 C CA . MET A 1 601 ? -12.894 -18.813 -27.786 1.00 70.62 601 MET A CA 1
ATOM 4818 C C . MET A 1 601 ? -13.570 -18.499 -26.440 1.00 70.62 601 MET A C 1
ATOM 4820 O O . MET A 1 601 ? -14.158 -19.365 -25.791 1.00 70.62 601 MET A O 1
ATOM 4824 N N . GLN A 1 602 ? -13.476 -17.249 -25.985 1.00 63.56 602 GLN A N 1
ATOM 4825 C CA . GLN A 1 602 ? -14.122 -16.782 -24.757 1.00 63.56 602 GLN A CA 1
ATOM 4826 C C . GLN A 1 602 ? -15.628 -16.563 -24.963 1.00 63.56 602 GLN A C 1
ATOM 4828 O O . GLN A 1 602 ? -16.098 -16.285 -26.064 1.00 63.56 602 GLN A O 1
ATOM 4833 N N . LYS A 1 603 ? -16.389 -16.565 -23.859 1.00 50.59 603 LYS A N 1
ATOM 4834 C CA . LYS A 1 603 ? -17.846 -16.306 -23.849 1.00 50.59 603 LYS A CA 1
ATOM 4835 C C . LYS A 1 603 ? -18.255 -14.943 -24.436 1.00 50.59 603 LYS A C 1
ATOM 4837 O O . LYS A 1 603 ? -19.423 -14.749 -24.740 1.00 50.59 603 LYS A O 1
ATOM 4842 N N . ASN A 1 604 ? -17.317 -14.004 -24.567 1.00 44.94 604 ASN A N 1
ATOM 4843 C CA . ASN A 1 604 ? -17.513 -12.676 -25.157 1.00 44.94 604 ASN A CA 1
ATOM 4844 C C . ASN A 1 604 ? -17.115 -12.601 -26.648 1.00 44.94 604 ASN A C 1
ATOM 4846 O O . ASN A 1 604 ? -17.012 -11.502 -27.183 1.00 44.94 604 ASN A O 1
ATOM 4850 N N . GLY A 1 605 ? -16.825 -13.737 -27.293 1.00 49.41 605 GLY A N 1
ATOM 4851 C CA . GLY A 1 605 ? -16.404 -13.809 -28.695 1.00 49.41 605 GLY A CA 1
ATOM 4852 C C . GLY A 1 605 ? -14.920 -13.516 -28.948 1.00 49.41 605 GLY A C 1
ATOM 4853 O O . GLY A 1 605 ? -14.473 -13.664 -30.081 1.00 49.41 605 GLY A O 1
ATOM 4854 N N . LYS A 1 606 ? -14.123 -13.141 -27.932 1.00 54.44 606 LYS A N 1
ATOM 4855 C CA . LYS A 1 606 ? -12.671 -12.942 -28.102 1.00 54.44 606 LYS A CA 1
ATOM 4856 C C . LYS A 1 606 ? -11.937 -14.281 -28.152 1.00 54.44 606 LYS A C 1
ATOM 4858 O O . LYS A 1 606 ? -12.063 -15.094 -27.239 1.00 54.44 606 LYS A O 1
ATOM 4863 N N . VAL A 1 607 ? -11.116 -14.473 -29.177 1.00 69.25 607 VAL A N 1
ATOM 4864 C CA . VAL A 1 607 ? -10.238 -15.640 -29.316 1.00 69.25 607 VAL A CA 1
ATOM 4865 C C . VAL A 1 607 ? -8.912 -15.365 -28.606 1.00 69.25 607 VAL A C 1
ATOM 4867 O O . VAL A 1 607 ? -8.247 -14.367 -28.879 1.00 69.25 607 VAL A O 1
ATOM 4870 N N . PHE A 1 608 ? -8.530 -16.230 -27.667 1.00 71.94 608 PHE A N 1
ATOM 4871 C CA . PHE A 1 608 ? -7.235 -16.176 -26.989 1.00 71.94 608 PHE A CA 1
ATOM 4872 C C . PHE A 1 608 ? -6.326 -17.286 -27.510 1.00 71.94 608 PHE A C 1
ATOM 4874 O O . PHE A 1 608 ? -6.659 -18.462 -27.397 1.00 71.94 608 PHE A O 1
ATOM 4881 N N . LYS A 1 609 ? -5.145 -16.914 -28.007 1.00 79.44 609 LYS A N 1
ATOM 4882 C CA . LYS A 1 609 ? -4.094 -17.863 -28.395 1.00 79.44 609 LYS A CA 1
ATOM 4883 C C . LYS A 1 609 ? -3.445 -18.486 -27.155 1.00 79.44 609 LYS A C 1
ATOM 4885 O O . LYS A 1 609 ? -3.029 -17.764 -26.242 1.00 79.44 609 LYS A O 1
ATOM 4890 N N . LYS A 1 610 ? -3.340 -19.813 -27.129 1.00 83.69 610 LYS A N 1
ATOM 4891 C CA . LYS A 1 610 ? -2.731 -20.620 -26.067 1.00 83.69 610 LYS A CA 1
ATOM 4892 C C . LYS A 1 610 ? -1.580 -21.443 -26.624 1.00 83.69 610 LYS A C 1
ATOM 4894 O O . LYS A 1 610 ? -1.737 -22.143 -27.611 1.00 83.69 610 LYS A O 1
ATOM 4899 N N . PHE A 1 611 ? -0.441 -21.398 -25.954 1.00 84.94 611 PHE A N 1
ATOM 4900 C CA . PHE A 1 611 ? 0.776 -22.094 -26.332 1.00 84.94 611 PHE A CA 1
ATOM 4901 C C . PHE A 1 611 ? 1.014 -23.308 -25.436 1.00 84.94 611 PHE A C 1
ATOM 4903 O O . PHE A 1 611 ? 0.940 -23.225 -24.202 1.00 84.94 611 PHE A O 1
ATOM 4910 N N . ALA A 1 612 ? 1.337 -24.430 -26.075 1.00 85.56 612 ALA A N 1
ATOM 4911 C CA . ALA A 1 612 ? 1.943 -25.594 -25.448 1.00 85.56 612 ALA A CA 1
ATOM 4912 C C . ALA A 1 612 ? 3.456 -25.540 -25.700 1.00 85.56 612 ALA A C 1
ATOM 4914 O O . ALA A 1 612 ? 3.908 -25.693 -26.833 1.00 85.56 612 ALA A O 1
ATOM 4915 N N . MET A 1 613 ? 4.232 -25.278 -24.644 1.00 86.88 613 MET A N 1
ATOM 4916 C CA . MET A 1 613 ? 5.670 -25.000 -24.738 1.00 86.88 613 MET A CA 1
ATOM 4917 C C . MET A 1 613 ? 6.506 -26.042 -23.987 1.00 86.88 613 MET A C 1
ATOM 4919 O O . MET A 1 613 ? 6.184 -26.373 -22.842 1.00 86.88 613 MET A O 1
ATOM 4923 N N . GLY A 1 614 ? 7.594 -26.496 -24.609 1.00 87.88 614 GLY A N 1
ATOM 4924 C CA . GLY A 1 614 ? 8.572 -27.448 -24.073 1.00 87.88 614 GLY A CA 1
ATOM 4925 C C . GLY A 1 614 ? 9.637 -26.805 -23.185 1.00 87.88 614 GLY A C 1
ATOM 4926 O O . GLY A 1 614 ? 9.365 -25.809 -22.508 1.00 87.88 614 GLY A O 1
ATOM 4927 N N . ASP A 1 615 ? 10.841 -27.376 -23.174 1.00 93.12 615 ASP A N 1
ATOM 4928 C CA . ASP A 1 615 ? 11.991 -26.854 -22.429 1.00 93.12 615 ASP A CA 1
ATOM 4929 C C . ASP A 1 615 ? 12.722 -25.736 -23.205 1.00 93.12 615 ASP A C 1
ATOM 4931 O O . ASP A 1 615 ? 12.315 -25.325 -24.293 1.00 93.12 615 ASP A O 1
ATOM 4935 N N . TYR A 1 616 ? 13.775 -25.170 -22.605 1.00 94.75 616 TYR A N 1
ATOM 4936 C CA . TYR A 1 616 ? 14.630 -24.177 -23.262 1.00 94.75 616 TYR A CA 1
ATOM 4937 C C . TYR A 1 616 ? 15.713 -24.847 -24.112 1.00 94.75 616 TYR A C 1
ATOM 4939 O O . TYR A 1 616 ? 16.557 -25.569 -23.576 1.00 94.75 616 TYR A O 1
ATOM 4947 N N . VAL A 1 617 ? 15.765 -24.498 -25.396 1.00 95.75 617 VAL A N 1
ATOM 4948 C CA . VAL A 1 617 ? 16.871 -24.822 -26.303 1.00 95.75 617 VAL A CA 1
ATOM 4949 C C . VAL A 1 617 ? 17.907 -23.714 -26.222 1.00 95.75 617 VAL A C 1
ATOM 4951 O O . VAL A 1 617 ? 17.594 -22.541 -26.434 1.00 95.75 617 VAL A O 1
ATOM 4954 N N . TRP A 1 618 ? 19.143 -24.087 -25.896 1.00 97.19 618 TRP A N 1
ATOM 4955 C CA . TRP A 1 618 ? 20.241 -23.152 -25.667 1.00 97.19 618 TRP A CA 1
ATOM 4956 C C . TRP A 1 618 ? 21.211 -23.128 -26.834 1.00 97.19 618 TRP A C 1
ATOM 4958 O O . TRP A 1 618 ? 21.652 -24.172 -27.304 1.00 97.19 618 TRP A O 1
ATOM 4968 N N . ARG A 1 619 ? 21.609 -21.920 -27.220 1.00 97.19 619 ARG A N 1
ATOM 4969 C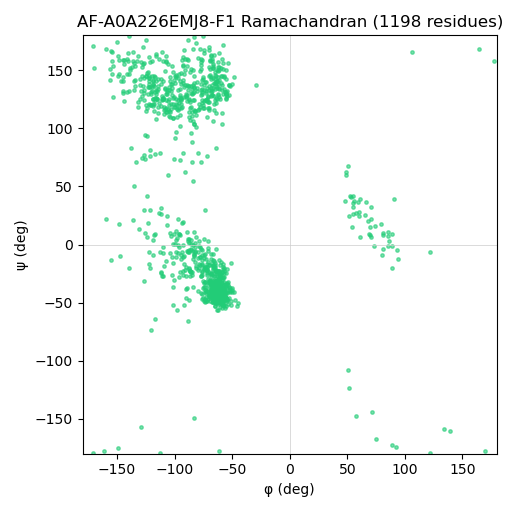 CA . ARG A 1 619 ? 22.748 -21.662 -28.099 1.00 97.19 619 ARG A CA 1
ATOM 4970 C C . ARG A 1 619 ? 23.957 -21.267 -27.258 1.00 97.19 619 ARG A C 1
ATOM 4972 O O . ARG A 1 619 ? 23.798 -20.599 -26.229 1.00 97.19 619 ARG A O 1
ATOM 4979 N N . SER A 1 620 ? 25.149 -21.687 -27.668 1.00 98.06 620 SER A N 1
ATOM 4980 C CA . SER A 1 620 ? 26.396 -21.268 -27.024 1.00 98.06 620 SER A CA 1
ATOM 4981 C C . SER A 1 620 ? 26.813 -19.856 -27.448 1.00 98.06 620 SER A C 1
ATOM 4983 O O . SER A 1 620 ? 26.259 -19.304 -28.400 1.00 98.06 620 SER A O 1
ATOM 4985 N N . TYR A 1 621 ? 27.792 -19.255 -26.760 1.00 97.81 621 TYR A N 1
ATOM 4986 C CA . TYR A 1 621 ? 28.348 -17.963 -27.191 1.00 97.81 621 TYR A CA 1
ATOM 4987 C C . TYR A 1 621 ? 28.955 -18.062 -28.598 1.00 97.81 621 TYR A C 1
ATOM 4989 O O . TYR A 1 621 ? 28.759 -17.154 -29.398 1.00 97.81 621 TYR A O 1
ATOM 4997 N N . ASN A 1 622 ? 29.620 -19.176 -28.925 1.00 98.00 622 ASN A N 1
ATOM 4998 C CA . ASN A 1 622 ? 30.170 -19.425 -30.262 1.00 98.00 622 ASN A CA 1
ATOM 4999 C C . ASN A 1 622 ? 29.081 -19.524 -31.343 1.00 98.00 622 ASN A C 1
ATOM 5001 O O . ASN A 1 622 ? 29.244 -18.967 -32.430 1.00 98.00 622 ASN A O 1
ATOM 5005 N N . ASP A 1 623 ? 27.963 -20.198 -31.049 1.00 97.19 623 ASP A N 1
ATOM 5006 C CA . ASP A 1 623 ? 26.844 -20.310 -31.996 1.00 97.19 623 ASP A CA 1
ATOM 5007 C C . ASP A 1 623 ? 26.225 -18.937 -32.262 1.00 97.19 623 ASP A C 1
ATOM 5009 O O . ASP A 1 623 ? 25.973 -18.570 -33.408 1.00 97.19 623 ASP A O 1
ATOM 5013 N N . VAL A 1 624 ? 26.010 -18.158 -31.196 1.00 97.38 624 VAL A N 1
ATOM 5014 C CA . VAL A 1 624 ? 25.479 -16.792 -31.277 1.00 97.38 624 VAL A CA 1
ATOM 5015 C C . VAL A 1 624 ? 26.413 -15.889 -32.076 1.00 97.38 624 VAL A C 1
ATOM 5017 O O . VAL A 1 624 ? 25.948 -15.155 -32.944 1.00 97.38 624 VAL A O 1
ATOM 5020 N N . ASP A 1 625 ? 27.721 -15.976 -31.835 1.00 96.88 625 ASP A N 1
ATOM 5021 C CA . ASP A 1 625 ? 28.728 -15.182 -32.537 1.00 96.88 625 ASP A CA 1
ATOM 5022 C C . ASP A 1 625 ? 28.784 -15.498 -34.039 1.00 96.88 625 ASP A C 1
ATOM 5024 O O . ASP A 1 625 ? 28.837 -14.581 -34.864 1.00 96.88 625 ASP A O 1
ATOM 5028 N N . THR A 1 626 ? 28.695 -16.789 -34.379 1.00 96.81 626 THR A N 1
ATOM 5029 C CA . THR A 1 626 ? 28.673 -17.292 -35.760 1.00 96.81 626 THR A CA 1
ATOM 5030 C C . THR A 1 626 ? 27.401 -16.859 -36.486 1.00 96.81 626 THR A C 1
ATOM 5032 O O . THR A 1 626 ? 27.460 -16.374 -37.616 1.00 96.81 626 THR A O 1
ATOM 5035 N N . LEU A 1 627 ? 26.238 -16.996 -35.841 1.00 97.12 627 LEU A N 1
ATOM 5036 C CA . LEU A 1 627 ? 24.958 -16.560 -36.403 1.00 97.12 627 LEU A CA 1
ATOM 5037 C C . LEU A 1 627 ? 24.926 -15.046 -36.612 1.00 97.12 627 LEU A C 1
ATOM 5039 O O . LEU A 1 627 ? 24.494 -14.597 -37.670 1.00 97.12 627 LEU A O 1
ATOM 5043 N N . ALA A 1 628 ? 25.420 -14.266 -35.648 1.00 96.75 628 ALA A N 1
ATOM 5044 C CA . ALA A 1 628 ? 25.490 -12.813 -35.751 1.00 96.75 628 ALA A CA 1
ATOM 5045 C C . ALA A 1 628 ? 26.425 -12.375 -36.886 1.00 96.75 628 ALA A C 1
ATOM 5047 O O . ALA A 1 628 ? 26.074 -11.509 -37.686 1.00 96.75 628 ALA A O 1
ATOM 5048 N N . GLU A 1 629 ? 27.602 -12.995 -36.997 1.00 95.38 629 GLU A N 1
ATOM 5049 C CA . GLU A 1 629 ? 28.543 -12.709 -38.079 1.00 95.38 629 GLU A CA 1
ATOM 5050 C C . GLU A 1 629 ? 27.952 -13.032 -39.454 1.00 95.38 629 GLU A C 1
ATOM 5052 O O . GLU A 1 629 ? 28.025 -12.201 -40.363 1.00 95.38 629 GLU A O 1
ATOM 5057 N N . ASN A 1 630 ? 27.326 -14.201 -39.595 1.00 96.88 630 ASN A N 1
ATOM 5058 C CA . ASN A 1 630 ? 26.673 -14.603 -40.835 1.00 96.88 630 ASN A CA 1
ATOM 5059 C C . ASN A 1 630 ? 25.493 -13.683 -41.158 1.00 96.88 630 ASN A C 1
ATOM 5061 O O . ASN A 1 630 ? 25.407 -13.188 -42.273 1.00 96.88 630 ASN A O 1
ATOM 5065 N N . PHE A 1 631 ? 24.629 -13.360 -40.198 1.00 97.25 631 PHE A N 1
ATOM 5066 C CA . PHE A 1 631 ? 23.533 -12.422 -40.432 1.00 97.25 631 PHE A CA 1
ATOM 5067 C C . PHE A 1 631 ? 24.042 -11.055 -40.915 1.00 97.25 631 PHE A C 1
ATOM 5069 O O . PHE A 1 631 ? 23.573 -10.547 -41.932 1.00 97.25 631 PHE A O 1
ATOM 5076 N N . GLY A 1 632 ? 25.064 -10.494 -40.257 1.00 95.44 632 GLY A N 1
ATOM 5077 C CA . GLY A 1 632 ? 25.683 -9.232 -40.666 1.00 95.44 632 GLY A CA 1
ATOM 5078 C C . GLY A 1 632 ? 26.274 -9.284 -42.082 1.00 95.44 632 GLY A C 1
ATOM 5079 O O . GLY A 1 632 ? 26.037 -8.383 -42.887 1.00 95.44 632 GLY A O 1
ATOM 5080 N N . LYS A 1 633 ? 27.000 -10.354 -42.436 1.00 95.62 633 LYS A N 1
ATOM 5081 C CA . LYS A 1 633 ? 27.494 -10.565 -43.813 1.00 95.62 633 LYS A CA 1
ATOM 5082 C C . LYS A 1 633 ? 26.350 -10.728 -44.817 1.00 95.62 633 LYS A C 1
ATOM 5084 O O . LYS A 1 633 ? 26.457 -10.261 -45.948 1.00 95.62 633 LYS A O 1
ATOM 5089 N N . GLY A 1 634 ? 25.250 -11.351 -44.403 1.00 96.56 634 GLY A N 1
ATOM 5090 C CA . GLY A 1 634 ? 24.020 -11.464 -45.178 1.00 96.56 634 GLY A CA 1
ATOM 5091 C C . GLY A 1 634 ? 23.437 -10.096 -45.521 1.00 96.56 634 GLY A C 1
ATOM 5092 O O . GLY A 1 634 ? 23.197 -9.817 -46.693 1.00 96.56 634 GLY A O 1
ATOM 5093 N N . LEU A 1 635 ? 23.320 -9.203 -44.534 1.00 96.25 635 LEU A N 1
ATOM 5094 C CA . LEU A 1 635 ? 22.895 -7.814 -44.743 1.00 96.25 635 LEU A CA 1
ATOM 5095 C C . LEU A 1 635 ? 23.800 -7.073 -45.738 1.00 96.25 635 LEU A C 1
ATOM 5097 O O . LEU A 1 635 ? 23.308 -6.432 -46.666 1.00 96.25 635 LEU A O 1
ATOM 5101 N N . ARG A 1 636 ? 25.125 -7.223 -45.604 1.00 94.81 636 ARG A N 1
ATOM 5102 C CA . ARG A 1 636 ? 26.101 -6.664 -46.559 1.00 94.81 636 ARG A CA 1
ATOM 5103 C C . ARG A 1 636 ? 25.903 -7.212 -47.977 1.00 94.81 636 ARG A C 1
ATOM 5105 O O . ARG A 1 636 ? 26.022 -6.463 -48.940 1.00 94.81 636 ARG A O 1
ATOM 5112 N N . SER A 1 637 ? 25.574 -8.500 -48.114 1.00 94.81 637 SER A N 1
ATOM 5113 C CA . SER A 1 637 ? 25.311 -9.139 -49.415 1.00 94.81 637 SER A CA 1
ATOM 5114 C C . SER A 1 637 ? 24.029 -8.651 -50.090 1.00 94.81 637 SER A C 1
ATOM 5116 O O . SER A 1 637 ? 23.940 -8.690 -51.313 1.00 94.81 637 SER A O 1
ATOM 5118 N N . LEU A 1 638 ? 23.064 -8.168 -49.303 1.00 94.56 638 LEU A N 1
ATOM 5119 C CA . LEU A 1 638 ? 21.829 -7.564 -49.803 1.00 94.56 638 LEU A CA 1
ATOM 5120 C C . LEU A 1 638 ? 21.998 -6.085 -50.180 1.00 94.56 638 LEU A C 1
ATOM 5122 O O . LEU A 1 638 ? 21.098 -5.520 -50.787 1.00 94.56 638 LEU A O 1
ATOM 5126 N N . GLY A 1 639 ? 23.144 -5.470 -49.871 1.00 93.69 639 GLY A N 1
ATOM 5127 C CA . GLY A 1 639 ? 23.493 -4.127 -50.338 1.00 93.69 639 GLY A CA 1
ATOM 5128 C C . GLY A 1 639 ? 23.777 -3.098 -49.245 1.00 93.69 639 GLY A C 1
ATOM 5129 O O . GLY A 1 639 ? 24.240 -2.009 -49.584 1.00 93.69 639 GLY A O 1
ATOM 5130 N N . LEU A 1 640 ? 23.576 -3.424 -47.960 1.00 94.25 640 LEU A N 1
ATOM 5131 C CA . LEU A 1 640 ? 23.930 -2.514 -46.863 1.00 94.25 640 LEU A CA 1
ATOM 5132 C C . LEU A 1 640 ? 25.447 -2.289 -46.795 1.00 94.25 640 LEU A C 1
ATOM 5134 O O . LEU A 1 640 ? 26.248 -3.221 -46.923 1.00 94.25 640 LEU A O 1
ATOM 5138 N N . LYS A 1 641 ? 25.853 -1.046 -46.555 1.00 94.44 641 LYS A N 1
ATOM 5139 C CA . LYS A 1 641 ? 27.245 -0.623 -46.364 1.00 94.44 641 LYS A CA 1
ATOM 5140 C C . LYS A 1 641 ? 27.476 -0.222 -44.905 1.00 94.44 641 LYS A C 1
ATOM 5142 O O . LYS A 1 641 ? 26.524 0.108 -44.207 1.00 94.44 641 LYS A O 1
ATOM 5147 N N . PRO A 1 642 ? 28.729 -0.237 -44.415 1.00 93.88 642 PRO A N 1
ATOM 5148 C CA . PRO A 1 642 ? 29.043 0.299 -43.094 1.00 93.88 642 PRO A CA 1
ATOM 5149 C C . PRO A 1 642 ? 28.464 1.707 -42.916 1.00 93.88 642 PRO A C 1
ATOM 5151 O O . PRO A 1 642 ? 28.560 2.530 -43.824 1.00 93.88 642 PRO A O 1
ATOM 5154 N N . LYS A 1 643 ? 27.910 1.967 -41.734 1.00 93.31 643 LYS A N 1
ATOM 5155 C CA . LYS A 1 643 ? 27.197 3.170 -41.279 1.00 93.31 643 LYS A CA 1
ATOM 5156 C C . LYS A 1 643 ? 25.791 3.358 -41.849 1.00 93.31 643 LYS A C 1
ATOM 5158 O O . LYS A 1 643 ? 25.097 4.292 -41.443 1.00 93.31 643 LYS A O 1
ATOM 5163 N N . ASP A 1 644 ? 25.333 2.459 -42.720 1.00 96.44 644 ASP A N 1
ATOM 5164 C CA . ASP A 1 644 ? 23.930 2.435 -43.122 1.00 96.44 644 ASP A CA 1
ATOM 5165 C C . ASP A 1 644 ? 23.033 2.024 -41.949 1.00 96.44 644 ASP A C 1
ATOM 5167 O O . ASP A 1 644 ? 23.461 1.392 -40.974 1.00 96.44 644 ASP A O 1
ATOM 5171 N N . LYS A 1 645 ? 21.760 2.408 -42.055 1.00 96.94 645 LYS A N 1
ATOM 5172 C CA . LYS A 1 645 ? 20.756 2.251 -41.005 1.00 96.94 645 LYS A CA 1
ATOM 5173 C C . LYS A 1 645 ? 19.831 1.080 -41.314 1.00 96.94 645 LYS A C 1
ATOM 5175 O O . LYS A 1 645 ? 19.382 0.918 -42.448 1.00 96.94 645 LYS A O 1
ATOM 5180 N N . ILE A 1 646 ? 19.510 0.298 -40.290 1.00 97.81 646 ILE A N 1
ATOM 5181 C CA . ILE A 1 646 ? 18.514 -0.775 -40.364 1.00 97.81 646 ILE A CA 1
ATOM 5182 C C . ILE A 1 646 ? 17.495 -0.625 -39.237 1.00 97.81 646 ILE A C 1
ATOM 5184 O O . ILE A 1 646 ? 17.852 -0.525 -38.062 1.00 97.81 646 ILE A O 1
ATOM 5188 N N . GLY A 1 647 ? 16.215 -0.626 -39.603 1.00 97.50 647 GLY A N 1
ATOM 5189 C CA . GLY A 1 647 ? 15.108 -0.615 -38.659 1.00 97.50 647 GLY A CA 1
ATOM 5190 C C . GLY A 1 647 ? 14.891 -1.994 -38.052 1.00 97.50 647 GLY A C 1
ATOM 5191 O O . GLY A 1 647 ? 14.806 -2.976 -38.779 1.00 97.50 647 GLY A O 1
ATOM 5192 N N . ILE A 1 648 ? 14.745 -2.089 -36.733 1.00 97.50 648 ILE A N 1
ATOM 5193 C CA . ILE A 1 648 ? 14.237 -3.293 -36.073 1.00 97.50 648 ILE A CA 1
ATOM 5194 C C . ILE A 1 648 ? 12.897 -2.960 -35.421 1.00 97.50 648 ILE A C 1
ATOM 5196 O O . ILE A 1 648 ? 12.830 -2.187 -34.463 1.00 97.50 648 ILE A O 1
ATOM 5200 N N . PHE A 1 649 ? 11.835 -3.571 -35.944 1.00 95.38 649 PHE A N 1
ATOM 5201 C CA . PHE A 1 649 ? 10.462 -3.483 -35.455 1.00 95.38 649 PHE A CA 1
ATOM 5202 C C . PHE A 1 649 ? 9.972 -4.891 -35.108 1.00 95.38 649 PHE A C 1
ATOM 5204 O O . PHE A 1 649 ? 9.321 -5.563 -35.906 1.00 95.38 649 PHE A O 1
ATOM 5211 N N . ALA A 1 650 ? 10.345 -5.361 -33.920 1.00 94.31 650 ALA A N 1
ATOM 5212 C CA . ALA A 1 650 ? 10.032 -6.706 -33.453 1.00 94.31 650 ALA A CA 1
ATOM 5213 C C . ALA A 1 650 ? 9.988 -6.790 -31.926 1.00 94.31 650 ALA A C 1
ATOM 5215 O O . ALA A 1 650 ? 10.552 -5.951 -31.217 1.00 94.31 650 ALA A O 1
ATOM 5216 N N . GLU A 1 651 ? 9.293 -7.805 -31.420 1.00 91.25 651 GLU A N 1
ATOM 5217 C CA . GLU A 1 651 ? 9.336 -8.201 -30.018 1.00 91.25 651 GLU A CA 1
ATOM 5218 C C . GLU A 1 651 ? 10.699 -8.785 -29.611 1.00 91.25 651 GLU A C 1
ATOM 5220 O O . GLU A 1 651 ? 11.515 -9.189 -30.439 1.00 91.25 651 GLU A O 1
ATOM 5225 N N . THR A 1 652 ? 10.940 -8.823 -28.301 1.00 92.00 652 THR A N 1
ATOM 5226 C CA . THR A 1 652 ? 12.165 -9.366 -27.704 1.00 92.00 652 THR A CA 1
ATOM 5227 C C . THR A 1 652 ? 12.278 -10.866 -27.932 1.00 92.00 652 THR A C 1
ATOM 5229 O O . THR A 1 652 ? 11.422 -11.632 -27.488 1.00 92.00 652 THR A O 1
ATOM 5232 N N . ARG A 1 653 ? 13.361 -11.279 -28.593 1.00 94.19 653 ARG A N 1
ATOM 5233 C CA . ARG A 1 653 ? 13.720 -12.678 -28.853 1.00 94.19 653 ARG A CA 1
ATOM 5234 C C . ARG A 1 653 ? 15.208 -12.808 -29.175 1.00 94.19 653 ARG A C 1
ATOM 5236 O O . ARG A 1 653 ? 15.872 -11.811 -29.449 1.00 94.19 653 ARG A O 1
ATOM 5243 N N . ALA A 1 654 ? 15.723 -14.037 -29.189 1.00 95.69 654 ALA A N 1
ATOM 5244 C CA . ALA A 1 654 ? 17.145 -14.306 -29.418 1.00 95.69 654 ALA A CA 1
ATOM 5245 C C . ALA A 1 654 ? 17.656 -13.736 -30.745 1.00 95.69 654 ALA A C 1
ATOM 5247 O O . ALA A 1 654 ? 18.724 -13.134 -30.796 1.00 95.69 654 ALA A O 1
ATOM 5248 N N . GLU A 1 655 ? 16.879 -13.893 -31.811 1.00 96.44 655 GLU A N 1
ATOM 5249 C CA . GLU A 1 655 ? 17.203 -13.425 -33.155 1.00 96.44 655 GLU A CA 1
ATOM 5250 C C . GLU A 1 655 ? 17.334 -11.897 -33.215 1.00 96.44 655 GLU A C 1
ATOM 5252 O O . GLU A 1 655 ? 18.177 -11.399 -33.955 1.00 96.44 655 GLU A O 1
ATOM 5257 N N . TRP A 1 656 ? 16.589 -11.160 -32.379 1.00 96.75 656 TRP A N 1
ATOM 5258 C CA . TRP A 1 656 ? 16.712 -9.704 -32.253 1.00 96.75 656 TRP A CA 1
ATOM 5259 C C . TRP A 1 656 ? 18.113 -9.320 -31.773 1.00 96.75 656 TRP A C 1
ATOM 5261 O O . TRP A 1 656 ? 18.790 -8.507 -32.402 1.00 96.75 656 TRP A O 1
ATOM 5271 N N . LEU A 1 657 ? 18.580 -9.934 -30.677 1.00 96.50 657 LEU A N 1
ATOM 5272 C CA . LEU A 1 657 ? 19.901 -9.636 -30.119 1.00 96.50 657 LEU A CA 1
ATOM 5273 C C . LEU A 1 657 ? 21.022 -10.122 -31.046 1.00 96.50 657 LEU A C 1
ATOM 5275 O O . LEU A 1 657 ? 21.995 -9.403 -31.254 1.00 96.50 657 LEU A O 1
ATOM 5279 N N . ILE A 1 658 ? 20.867 -11.299 -31.661 1.00 97.56 658 ILE A N 1
ATOM 5280 C CA . ILE A 1 658 ? 21.809 -11.822 -32.664 1.00 97.56 658 ILE A CA 1
ATOM 5281 C C . ILE A 1 658 ? 21.918 -10.857 -33.853 1.00 97.56 658 ILE A C 1
ATOM 5283 O O . ILE A 1 658 ? 23.026 -10.543 -34.290 1.00 97.56 658 ILE A O 1
ATOM 5287 N N . ALA A 1 659 ? 20.788 -10.352 -34.353 1.00 97.56 659 ALA A N 1
ATOM 5288 C CA . ALA A 1 659 ? 20.760 -9.378 -35.437 1.00 97.56 659 ALA A CA 1
ATOM 5289 C C . ALA A 1 659 ? 21.467 -8.076 -35.051 1.00 97.56 659 ALA A C 1
ATOM 5291 O O . ALA A 1 659 ? 22.280 -7.573 -35.827 1.00 97.56 659 ALA A O 1
ATOM 5292 N N . ALA A 1 660 ? 21.220 -7.569 -33.839 1.00 96.94 660 ALA A N 1
ATOM 5293 C CA . ALA A 1 660 ? 21.884 -6.380 -33.320 1.00 96.94 660 ALA A CA 1
ATOM 5294 C C . ALA A 1 660 ? 23.412 -6.557 -33.255 1.00 96.94 660 ALA A C 1
ATOM 5296 O O . ALA A 1 660 ? 24.154 -5.714 -33.759 1.00 96.94 660 ALA A O 1
ATOM 5297 N N . ILE A 1 661 ? 23.892 -7.689 -32.721 1.00 96.25 661 ILE A N 1
ATOM 5298 C CA . ILE A 1 661 ? 25.326 -8.026 -32.688 1.00 96.25 661 ILE A CA 1
ATOM 5299 C C . ILE A 1 661 ? 25.900 -8.084 -34.111 1.00 96.25 661 ILE A C 1
ATOM 5301 O O . ILE A 1 661 ? 26.978 -7.543 -34.363 1.00 96.25 661 ILE A O 1
ATOM 5305 N N . GLY A 1 662 ? 25.177 -8.699 -35.051 1.00 95.75 662 GLY A N 1
ATOM 5306 C CA . GLY A 1 662 ? 25.582 -8.781 -36.455 1.00 95.75 662 GLY A CA 1
ATOM 5307 C C . GLY A 1 662 ? 25.715 -7.414 -37.120 1.00 95.75 662 GLY A C 1
ATOM 5308 O O . GLY A 1 662 ? 26.664 -7.184 -37.869 1.00 95.75 662 GLY A O 1
ATOM 5309 N N . CYS A 1 663 ? 24.822 -6.483 -36.784 1.00 96.44 663 CYS A N 1
ATOM 5310 C CA . CYS A 1 663 ? 24.888 -5.099 -37.243 1.00 96.44 663 CYS A CA 1
ATOM 5311 C C . CYS A 1 663 ? 26.126 -4.385 -36.694 1.00 96.44 663 CYS A C 1
ATOM 5313 O O . CYS A 1 663 ? 26.909 -3.846 -37.475 1.00 96.44 663 CYS A O 1
ATOM 5315 N N . PHE A 1 664 ? 26.387 -4.466 -35.384 1.00 96.00 664 PHE A N 1
ATOM 5316 C CA . PHE A 1 664 ? 27.578 -3.850 -34.786 1.00 96.00 664 PHE A CA 1
ATOM 5317 C C . PHE A 1 664 ? 28.883 -4.414 -35.369 1.00 96.00 664 PHE A C 1
ATOM 5319 O O . PHE A 1 664 ? 29.819 -3.659 -35.637 1.00 96.00 664 PHE A O 1
ATOM 5326 N N . LYS A 1 665 ? 28.945 -5.727 -35.640 1.00 93.75 665 LYS A N 1
ATOM 5327 C CA . LYS A 1 665 ? 30.103 -6.372 -36.291 1.00 93.75 665 LYS A CA 1
ATOM 5328 C C . LYS A 1 665 ? 30.399 -5.826 -37.693 1.00 93.75 665 LYS A C 1
ATOM 5330 O O . LYS A 1 665 ? 31.538 -5.917 -38.142 1.00 93.75 665 LYS A O 1
ATOM 5335 N N . GLN A 1 666 ? 29.392 -5.286 -38.376 1.00 94.50 666 GLN A N 1
ATOM 5336 C CA . GLN A 1 666 ? 29.505 -4.701 -39.715 1.00 94.50 666 GLN A CA 1
ATOM 5337 C C . GLN A 1 666 ? 29.504 -3.164 -39.705 1.00 94.50 666 GLN A C 1
ATOM 5339 O O . GLN A 1 666 ? 29.411 -2.560 -40.775 1.00 94.50 666 GLN A O 1
ATOM 5344 N N . ASN A 1 667 ? 29.608 -2.550 -38.518 1.00 95.62 667 ASN A N 1
ATOM 5345 C CA . ASN A 1 667 ? 29.470 -1.110 -38.292 1.00 95.62 667 ASN A CA 1
ATOM 5346 C C . ASN A 1 667 ? 28.161 -0.553 -38.883 1.00 95.62 667 ASN A C 1
ATOM 5348 O O . ASN A 1 667 ? 28.168 0.478 -39.532 1.00 95.62 667 ASN A O 1
ATOM 5352 N N . LEU A 1 668 ? 27.042 -1.266 -38.736 1.00 96.62 668 LEU A N 1
ATOM 5353 C CA . LEU A 1 668 ? 25.713 -0.787 -39.130 1.00 96.62 668 LEU A CA 1
ATOM 5354 C C . LEU A 1 668 ? 25.027 -0.107 -37.942 1.00 96.62 668 LEU A C 1
ATOM 5356 O O . LEU A 1 668 ? 25.106 -0.599 -36.813 1.00 96.62 668 LEU A O 1
ATOM 5360 N N . THR A 1 669 ? 24.305 0.980 -38.206 1.00 97.44 669 THR A N 1
ATOM 5361 C CA . THR A 1 669 ? 23.551 1.712 -37.184 1.00 97.44 669 THR A CA 1
ATOM 5362 C C . THR A 1 669 ? 22.156 1.113 -37.029 1.00 97.44 669 THR A C 1
ATOM 5364 O O . THR A 1 669 ? 21.383 1.012 -37.984 1.00 97.44 669 THR A O 1
ATOM 5367 N N . LEU A 1 670 ? 21.798 0.735 -35.804 1.00 97.38 670 LEU A N 1
ATOM 5368 C CA . LEU A 1 670 ? 20.475 0.192 -35.5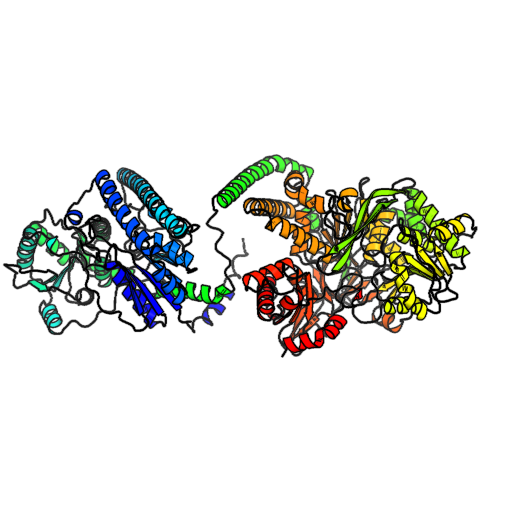08 1.00 97.38 670 LEU A CA 1
ATOM 5369 C C . LEU A 1 670 ? 19.461 1.301 -35.258 1.00 97.38 670 LEU A C 1
ATOM 5371 O O . LEU A 1 670 ? 19.704 2.190 -34.448 1.00 97.38 670 LEU A O 1
ATOM 5375 N N . VAL A 1 671 ? 18.283 1.199 -35.864 1.00 97.62 671 VAL A N 1
ATOM 5376 C CA . VAL A 1 671 ? 17.124 2.035 -35.543 1.00 97.62 671 VAL A CA 1
ATOM 5377 C C . VAL A 1 671 ? 16.094 1.169 -34.834 1.00 97.62 671 VAL A C 1
ATOM 5379 O O . VAL A 1 671 ? 15.530 0.257 -35.434 1.00 97.62 671 VAL A O 1
ATOM 5382 N N . THR A 1 672 ? 15.836 1.410 -33.549 1.00 95.44 672 THR A N 1
ATOM 5383 C CA . THR A 1 672 ? 14.932 0.538 -32.779 1.00 95.44 672 THR A CA 1
ATOM 5384 C C . THR A 1 672 ? 13.544 1.142 -32.641 1.00 95.44 672 THR A C 1
ATOM 5386 O O . THR A 1 672 ? 13.390 2.255 -32.137 1.00 95.44 672 THR A O 1
ATOM 5389 N N . LEU A 1 673 ? 12.525 0.370 -33.017 1.00 91.31 673 LEU A N 1
ATOM 5390 C CA . LEU A 1 673 ? 11.112 0.721 -32.904 1.00 91.31 673 LEU A CA 1
ATOM 5391 C C . LEU A 1 673 ? 10.401 -0.335 -32.052 1.00 91.31 673 LEU A C 1
ATOM 5393 O O . LEU A 1 673 ? 10.638 -1.534 -32.195 1.00 91.31 673 LEU A O 1
ATOM 5397 N N . TYR A 1 674 ? 9.514 0.087 -31.152 1.00 86.12 674 TYR A N 1
ATOM 5398 C CA . TYR A 1 674 ? 8.754 -0.875 -30.350 1.00 86.12 674 TYR A CA 1
ATOM 5399 C C . TYR A 1 674 ? 7.719 -1.584 -31.219 1.00 86.12 674 TYR A C 1
ATOM 5401 O O . TYR A 1 674 ? 6.952 -0.907 -31.895 1.00 86.12 674 TYR A O 1
ATOM 5409 N N . SER A 1 675 ? 7.603 -2.907 -31.093 1.00 85.62 675 SER A N 1
ATOM 5410 C CA . SER A 1 675 ? 6.588 -3.730 -31.779 1.00 85.62 675 SER A CA 1
ATOM 5411 C C . SER A 1 675 ? 5.134 -3.312 -31.515 1.00 85.62 675 SER A C 1
ATOM 5413 O O . SER A 1 675 ? 4.230 -3.596 -32.300 1.00 85.62 675 SER A O 1
ATOM 5415 N N . THR A 1 676 ? 4.905 -2.614 -30.406 1.00 76.81 676 THR A N 1
ATOM 5416 C CA . THR A 1 676 ? 3.594 -2.127 -29.966 1.00 76.81 676 THR A CA 1
ATOM 5417 C C . THR A 1 676 ? 3.302 -0.682 -30.389 1.00 76.81 676 THR A C 1
ATOM 5419 O O . THR A 1 676 ? 2.319 -0.102 -29.937 1.00 76.81 676 THR A O 1
ATOM 5422 N N . LEU A 1 677 ? 4.142 -0.065 -31.231 1.00 78.25 677 LEU A N 1
ATOM 5423 C CA . LEU A 1 677 ? 3.797 1.206 -31.874 1.00 78.25 677 LEU A CA 1
ATOM 5424 C C . LEU A 1 677 ? 2.683 1.002 -32.914 1.00 78.25 677 LEU A C 1
ATOM 5426 O O . LEU A 1 677 ? 2.615 -0.031 -33.591 1.00 78.25 677 LEU A O 1
ATOM 5430 N N . GLY A 1 678 ? 1.823 2.016 -33.033 1.00 76.31 678 GLY A N 1
ATOM 5431 C CA . GLY A 1 678 ? 0.860 2.129 -34.129 1.00 76.31 678 GLY A CA 1
ATOM 5432 C C . GLY A 1 678 ? 1.560 2.422 -35.456 1.00 76.31 678 GLY A C 1
ATOM 5433 O O . GLY A 1 678 ? 2.689 2.921 -35.475 1.00 76.31 678 GLY A O 1
ATOM 5434 N N . GLU A 1 679 ? 0.891 2.125 -36.564 1.00 85.19 679 GLU A N 1
ATOM 5435 C CA . GLU A 1 679 ? 1.499 2.096 -37.893 1.00 85.19 679 GLU A CA 1
ATOM 5436 C C . GLU A 1 679 ? 2.058 3.460 -38.329 1.00 85.19 679 GLU A C 1
ATOM 5438 O O . GLU A 1 679 ? 3.142 3.525 -38.907 1.00 85.19 679 GLU A O 1
ATOM 5443 N N . ASP A 1 680 ? 1.383 4.564 -37.991 1.00 83.62 680 ASP A N 1
ATOM 5444 C CA . ASP A 1 680 ? 1.856 5.920 -38.314 1.00 83.62 680 ASP A CA 1
ATOM 5445 C C . ASP A 1 680 ? 3.156 6.283 -37.584 1.00 83.62 680 ASP A C 1
ATOM 5447 O O . ASP A 1 680 ? 4.039 6.924 -38.154 1.00 83.62 680 ASP A O 1
ATOM 5451 N N . ALA A 1 681 ? 3.306 5.850 -36.331 1.00 81.56 681 ALA A N 1
ATOM 5452 C CA . ALA A 1 681 ? 4.517 6.101 -35.554 1.00 81.56 681 ALA A CA 1
ATOM 5453 C C . ALA A 1 681 ? 5.703 5.275 -36.075 1.00 81.56 681 ALA A C 1
ATOM 5455 O O . ALA A 1 681 ? 6.835 5.759 -36.076 1.00 81.56 681 ALA A O 1
ATOM 5456 N N . VAL A 1 682 ? 5.439 4.049 -36.542 1.00 88.69 682 VAL A N 1
ATOM 5457 C CA . VAL A 1 682 ? 6.437 3.208 -37.219 1.00 88.69 682 VAL A CA 1
ATOM 5458 C C . VAL A 1 682 ? 6.868 3.864 -38.529 1.00 88.69 682 VAL A C 1
ATOM 5460 O O . VAL A 1 682 ? 8.063 4.039 -38.752 1.00 88.69 682 VAL A O 1
ATOM 5463 N N . ALA A 1 683 ? 5.911 4.296 -39.358 1.00 91.50 683 ALA A N 1
ATOM 5464 C CA . ALA A 1 683 ? 6.201 4.973 -40.618 1.00 91.50 683 ALA A CA 1
ATOM 5465 C C . ALA A 1 683 ? 7.008 6.264 -40.409 1.00 91.50 683 ALA A C 1
ATOM 5467 O O . ALA A 1 683 ? 7.965 6.513 -41.138 1.00 91.50 683 ALA A O 1
ATOM 5468 N N . HIS A 1 684 ? 6.674 7.055 -39.385 1.00 90.00 684 HIS A N 1
ATOM 5469 C CA . HIS A 1 684 ? 7.434 8.250 -39.026 1.00 90.00 684 HIS A CA 1
ATOM 5470 C C . HIS A 1 684 ? 8.900 7.932 -38.700 1.00 90.00 684 HIS A C 1
ATOM 5472 O O . HIS A 1 684 ? 9.783 8.543 -39.294 1.00 90.00 684 HIS A O 1
ATOM 5478 N N . GLY A 1 685 ? 9.163 6.959 -37.819 1.00 90.94 685 GLY A N 1
ATOM 5479 C CA . GLY A 1 685 ? 10.533 6.601 -37.439 1.00 90.94 685 GLY A CA 1
ATOM 5480 C C . GLY A 1 685 ? 11.356 6.037 -38.601 1.00 90.94 685 GLY A C 1
ATOM 5481 O O . GLY A 1 685 ? 12.529 6.374 -38.747 1.00 90.94 685 GLY A O 1
ATOM 5482 N N . LEU A 1 686 ? 10.739 5.226 -39.468 1.00 94.62 686 LEU A N 1
ATOM 5483 C CA . LEU A 1 686 ? 11.397 4.682 -40.662 1.00 94.62 686 LEU A CA 1
ATOM 5484 C C . LEU A 1 686 ? 11.701 5.758 -41.711 1.00 94.62 686 LEU A C 1
ATOM 5486 O O . LEU A 1 686 ? 12.768 5.711 -42.315 1.00 94.62 686 LEU A O 1
ATOM 5490 N N . ASN A 1 687 ? 10.800 6.724 -41.907 1.00 94.44 687 ASN A N 1
ATOM 5491 C CA . ASN A 1 687 ? 11.005 7.830 -42.843 1.00 94.44 687 ASN A CA 1
ATOM 5492 C C . ASN A 1 687 ? 12.028 8.839 -42.335 1.00 94.44 687 ASN A C 1
ATOM 5494 O O . ASN A 1 687 ? 12.892 9.250 -43.098 1.00 94.44 687 ASN A O 1
ATOM 5498 N N . GLU A 1 688 ? 11.950 9.232 -41.061 1.00 94.00 688 GLU A N 1
ATOM 5499 C CA . GLU A 1 688 ? 12.896 10.188 -40.478 1.00 94.00 688 GLU A CA 1
ATOM 5500 C C . GLU A 1 688 ? 14.324 9.641 -40.535 1.00 94.00 688 GLU A C 1
ATOM 5502 O O . GLU A 1 688 ? 15.242 10.392 -40.843 1.00 94.00 688 GLU A O 1
ATOM 5507 N N . THR A 1 689 ? 14.499 8.333 -40.310 1.00 94.62 689 THR A N 1
ATOM 5508 C CA . THR A 1 689 ? 15.791 7.647 -40.465 1.00 94.62 689 THR A CA 1
ATOM 5509 C C . THR A 1 689 ? 16.073 7.139 -41.869 1.00 94.62 689 THR A C 1
ATOM 5511 O O . THR A 1 689 ? 17.115 6.527 -42.057 1.00 94.62 689 THR A O 1
ATOM 5514 N N . GLU A 1 690 ? 15.203 7.356 -42.853 1.00 95.06 690 GLU A N 1
ATOM 5515 C CA . GLU A 1 690 ? 15.417 6.906 -44.236 1.00 95.06 690 GLU A CA 1
ATOM 5516 C C . GLU A 1 690 ? 15.855 5.426 -44.329 1.00 95.06 690 GLU A C 1
ATOM 5518 O O . GLU A 1 690 ? 16.723 5.057 -45.119 1.00 95.06 690 GLU A O 1
ATOM 5523 N N . CYS A 1 691 ? 15.300 4.561 -43.471 1.00 95.50 691 CYS A N 1
ATOM 5524 C CA . CYS A 1 691 ? 15.688 3.152 -43.426 1.00 95.50 691 CYS A CA 1
ATOM 5525 C C . CYS A 1 691 ? 15.280 2.445 -44.728 1.00 95.50 691 CYS A C 1
ATOM 5527 O O . CYS A 1 691 ? 14.107 2.472 -45.109 1.00 95.50 691 CYS A O 1
ATOM 5529 N N . GLU A 1 692 ? 16.228 1.755 -45.370 1.00 96.50 692 GLU A N 1
ATOM 5530 C CA . GLU A 1 692 ? 15.946 0.894 -46.530 1.00 96.50 692 GLU A CA 1
ATOM 5531 C C . GLU A 1 692 ? 15.623 -0.552 -46.127 1.00 96.50 692 GLU A C 1
ATOM 5533 O O . GLU A 1 692 ? 14.882 -1.245 -46.826 1.00 96.50 692 GLU A O 1
ATOM 5538 N N . PHE A 1 693 ? 16.154 -0.997 -44.987 1.00 97.94 693 PHE A N 1
ATOM 5539 C CA . PHE A 1 693 ? 15.993 -2.349 -44.461 1.00 97.94 693 PHE A CA 1
ATOM 5540 C C . PHE A 1 693 ? 15.206 -2.323 -43.156 1.00 97.94 693 PHE A C 1
ATOM 5542 O O . PHE A 1 693 ? 15.487 -1.505 -42.274 1.00 97.94 693 PHE A O 1
ATOM 5549 N N . VAL A 1 694 ? 14.264 -3.255 -43.010 1.00 97.81 694 VAL A N 1
ATOM 5550 C CA . VAL A 1 694 ? 13.510 -3.449 -41.769 1.00 97.81 694 VAL A CA 1
ATOM 5551 C C . VAL A 1 694 ? 13.491 -4.920 -41.374 1.00 97.81 694 VAL A C 1
ATOM 5553 O O . VAL A 1 694 ? 13.026 -5.764 -42.132 1.00 97.81 694 VAL A O 1
ATOM 5556 N N . LEU A 1 695 ? 13.967 -5.226 -40.169 1.00 98.00 695 LEU A N 1
ATOM 5557 C CA . LEU A 1 695 ? 13.816 -6.523 -39.519 1.00 98.00 695 LEU A CA 1
ATOM 5558 C C . LEU A 1 695 ? 12.535 -6.534 -38.678 1.00 98.00 695 LEU A C 1
ATOM 5560 O O . LEU A 1 695 ? 12.346 -5.678 -37.810 1.00 98.00 695 LEU A O 1
ATOM 5564 N N . THR A 1 696 ? 11.677 -7.525 -38.893 1.00 97.31 696 THR A N 1
ATOM 5565 C CA . THR A 1 696 ? 10.424 -7.707 -38.157 1.00 97.31 696 THR A CA 1
ATOM 5566 C C . THR A 1 696 ? 10.159 -9.178 -37.821 1.00 97.31 696 THR A C 1
ATOM 5568 O O . THR A 1 696 ? 10.975 -10.047 -38.120 1.00 97.31 696 THR A O 1
ATOM 5571 N N . SER A 1 697 ? 9.057 -9.472 -37.137 1.00 95.25 697 SER A N 1
ATOM 5572 C CA . SER A 1 697 ? 8.619 -10.832 -36.804 1.00 95.25 697 SER A CA 1
ATOM 5573 C C . SER A 1 697 ? 7.406 -11.241 -37.637 1.00 95.25 697 SER A C 1
ATOM 5575 O O . SER A 1 697 ? 6.661 -10.386 -38.118 1.00 95.25 697 SER A O 1
ATOM 5577 N N . HIS A 1 698 ? 7.184 -12.552 -37.777 1.00 93.56 698 HIS A N 1
ATOM 5578 C CA . HIS A 1 698 ? 6.003 -13.121 -38.438 1.00 93.56 698 HIS A CA 1
ATOM 5579 C C . HIS A 1 698 ? 4.686 -12.439 -38.017 1.00 93.56 698 HIS A C 1
ATOM 5581 O O . HIS A 1 698 ? 3.928 -11.984 -38.869 1.00 93.56 698 HIS A O 1
ATOM 5587 N N . ASP A 1 699 ? 4.444 -12.297 -36.709 1.00 89.44 699 ASP A N 1
ATOM 5588 C CA . ASP A 1 699 ? 3.200 -11.729 -36.166 1.00 89.44 699 ASP A CA 1
ATOM 5589 C C . ASP A 1 699 ? 2.986 -10.242 -36.529 1.00 89.44 699 ASP A C 1
ATOM 5591 O O . ASP A 1 699 ? 1.859 -9.746 -36.474 1.00 89.44 699 ASP A O 1
ATOM 5595 N N . LEU A 1 700 ? 4.048 -9.512 -36.888 1.00 92.81 700 LEU A N 1
ATOM 5596 C CA . LEU A 1 700 ? 3.998 -8.082 -37.216 1.00 92.81 700 LEU A CA 1
ATOM 5597 C C . LEU A 1 700 ? 3.950 -7.803 -38.721 1.00 92.81 700 LEU A C 1
ATOM 5599 O O . LEU A 1 700 ? 3.650 -6.674 -39.115 1.00 92.81 700 LEU A O 1
ATOM 5603 N N . MET A 1 701 ? 4.174 -8.817 -39.561 1.00 94.12 701 MET A N 1
ATOM 5604 C CA . MET A 1 701 ? 4.111 -8.703 -41.020 1.00 94.12 701 MET A CA 1
ATOM 5605 C C . MET A 1 701 ? 2.810 -8.071 -41.544 1.00 94.12 701 MET A C 1
ATOM 5607 O O . MET A 1 701 ? 2.895 -7.225 -42.437 1.00 94.12 701 MET A O 1
ATOM 5611 N N . PRO A 1 702 ? 1.610 -8.362 -40.997 1.00 92.62 702 PRO A N 1
ATOM 5612 C CA . PRO A 1 702 ? 0.379 -7.724 -41.471 1.00 92.62 702 PRO A CA 1
ATOM 5613 C C . PRO A 1 702 ? 0.363 -6.193 -41.326 1.00 92.62 702 PRO A C 1
ATOM 5615 O O . PRO A 1 702 ? -0.249 -5.508 -42.143 1.00 92.62 702 PRO A O 1
ATOM 5618 N N . LYS A 1 703 ? 1.076 -5.610 -40.347 1.00 90.62 703 LYS A N 1
ATOM 5619 C CA . LYS A 1 703 ? 1.146 -4.140 -40.196 1.00 90.62 703 LYS A CA 1
ATOM 5620 C C . LYS A 1 703 ? 1.817 -3.466 -41.402 1.00 90.62 703 LYS A C 1
ATOM 5622 O O . LYS A 1 703 ? 1.533 -2.305 -41.703 1.00 90.62 703 LYS A O 1
ATOM 5627 N N . PHE A 1 704 ? 2.666 -4.187 -42.137 1.00 93.62 704 PHE A N 1
ATOM 5628 C CA . PHE A 1 704 ? 3.377 -3.643 -43.294 1.00 93.62 704 PHE A CA 1
ATOM 5629 C C . PHE A 1 704 ? 2.502 -3.417 -44.530 1.00 93.62 704 PHE A C 1
ATOM 5631 O O . PHE A 1 704 ? 2.929 -2.658 -45.399 1.00 93.62 704 PHE A O 1
ATOM 5638 N N . TYR A 1 705 ? 1.268 -3.942 -44.587 1.00 90.94 705 TYR A N 1
ATOM 5639 C CA . TYR A 1 705 ? 0.312 -3.561 -45.639 1.00 90.94 705 TYR A CA 1
ATOM 5640 C C . TYR A 1 705 ? 0.055 -2.051 -45.648 1.00 90.94 705 TYR A C 1
ATOM 5642 O O . TYR A 1 705 ? -0.013 -1.432 -46.707 1.00 90.94 705 TYR A O 1
ATOM 5650 N N . TYR A 1 706 ? -0.030 -1.445 -44.463 1.00 89.62 706 TYR A N 1
ATOM 5651 C CA . TYR A 1 706 ? -0.222 -0.007 -44.319 1.00 89.62 706 TYR A CA 1
ATOM 5652 C C . TYR A 1 706 ? 1.107 0.755 -44.263 1.00 89.62 706 TYR A C 1
ATOM 5654 O O . TYR A 1 706 ? 1.266 1.765 -44.948 1.00 89.62 706 TYR A O 1
ATOM 5662 N N . VAL A 1 707 ? 2.078 0.276 -43.472 1.00 92.88 707 VAL A N 1
ATOM 5663 C CA . VAL A 1 707 ? 3.348 0.996 -43.249 1.00 92.88 707 VAL A CA 1
ATOM 5664 C C . VAL A 1 707 ? 4.103 1.217 -44.561 1.00 92.88 707 VAL A C 1
ATOM 5666 O O . VAL A 1 707 ? 4.523 2.343 -44.826 1.00 92.88 707 VAL A O 1
ATOM 5669 N N . LEU A 1 708 ? 4.197 0.202 -45.430 1.00 94.06 708 LEU A N 1
ATOM 5670 C CA . LEU A 1 708 ? 4.900 0.325 -46.714 1.00 94.06 708 LEU A CA 1
ATOM 5671 C C . LEU A 1 708 ? 4.266 1.349 -47.659 1.00 94.06 708 LEU A C 1
ATOM 5673 O O . LEU A 1 708 ? 4.976 1.949 -48.467 1.00 94.06 708 LEU A O 1
ATOM 5677 N N . GLY A 1 709 ? 2.958 1.592 -47.545 1.00 90.88 709 GLY A N 1
ATOM 5678 C CA . GLY A 1 709 ? 2.279 2.649 -48.295 1.00 90.88 709 GLY A CA 1
ATOM 5679 C C . GLY A 1 709 ? 2.767 4.054 -47.927 1.00 90.88 709 GLY A C 1
ATOM 5680 O O . GLY A 1 709 ? 2.659 4.971 -48.735 1.00 90.88 709 GLY A O 1
ATOM 5681 N N . LYS A 1 710 ? 3.345 4.223 -46.730 1.00 92.38 710 LYS A N 1
ATOM 5682 C CA . LYS A 1 710 ? 3.852 5.503 -46.216 1.00 92.38 710 LYS A CA 1
ATOM 5683 C C . LYS A 1 710 ? 5.372 5.584 -46.118 1.00 92.38 710 LYS A C 1
ATOM 5685 O O . LYS A 1 710 ? 5.876 6.663 -45.819 1.00 92.38 710 LYS A O 1
ATOM 5690 N N . THR A 1 711 ? 6.100 4.493 -46.355 1.00 94.31 711 THR A N 1
ATOM 5691 C CA . THR A 1 711 ? 7.566 4.445 -46.232 1.00 94.31 711 THR A CA 1
ATOM 5692 C C . THR A 1 711 ? 8.244 4.151 -47.573 1.00 94.31 711 THR A C 1
ATOM 5694 O O . THR A 1 711 ? 8.631 3.004 -47.824 1.00 94.31 711 THR A O 1
ATOM 5697 N N . PRO A 1 712 ? 8.377 5.139 -48.482 1.00 92.62 712 PRO A N 1
ATOM 5698 C CA . PRO A 1 712 ? 8.929 4.930 -49.827 1.00 92.62 712 PRO A CA 1
ATOM 5699 C C . PRO A 1 712 ? 10.371 4.405 -49.822 1.00 92.62 712 PRO A C 1
ATOM 5701 O O . PRO A 1 712 ? 10.746 3.667 -50.727 1.00 92.62 712 PRO A O 1
ATOM 5704 N N . THR A 1 713 ? 11.153 4.720 -48.787 1.00 94.38 713 THR A N 1
ATOM 5705 C CA . THR A 1 713 ? 12.568 4.335 -48.670 1.00 94.38 713 THR A CA 1
ATOM 5706 C C . THR A 1 713 ? 12.784 2.851 -48.387 1.00 94.38 713 THR A C 1
ATOM 5708 O O . THR A 1 713 ? 13.821 2.316 -48.763 1.00 94.38 713 THR A O 1
ATOM 5711 N N . VAL A 1 714 ? 11.820 2.167 -47.759 1.00 96.50 714 VAL A N 1
ATOM 5712 C CA . VAL A 1 714 ? 11.957 0.751 -47.381 1.00 96.50 714 VAL A CA 1
ATOM 5713 C C . VAL A 1 714 ? 11.931 -0.123 -48.634 1.00 96.50 714 VAL A C 1
ATOM 5715 O O . VAL A 1 714 ? 10.919 -0.165 -49.329 1.00 96.50 714 VAL A O 1
ATOM 5718 N N . LYS A 1 715 ? 13.028 -0.832 -48.903 1.00 95.56 715 LYS A N 1
ATOM 5719 C CA . LYS A 1 715 ? 13.212 -1.738 -50.052 1.00 95.56 715 LYS A CA 1
ATOM 5720 C C . LYS A 1 715 ? 13.256 -3.203 -49.640 1.00 95.56 715 LYS A C 1
ATOM 5722 O O . LYS A 1 715 ? 12.890 -4.064 -50.430 1.00 95.56 715 LYS A O 1
ATOM 5727 N N . HIS A 1 716 ? 13.678 -3.484 -48.410 1.00 97.06 716 HIS A N 1
ATOM 5728 C CA . HIS A 1 716 ? 13.863 -4.843 -47.922 1.00 97.06 716 HIS A CA 1
ATOM 5729 C C . HIS A 1 716 ? 13.171 -5.043 -46.575 1.00 97.06 716 HIS A C 1
ATOM 5731 O O . HIS A 1 716 ? 13.453 -4.332 -45.607 1.00 97.06 716 HIS A O 1
ATOM 5737 N N . ILE A 1 717 ? 12.307 -6.054 -46.493 1.00 97.44 717 ILE A N 1
ATOM 5738 C CA . ILE A 1 717 ? 11.785 -6.567 -45.225 1.00 97.44 717 ILE A CA 1
ATOM 5739 C C . ILE A 1 717 ? 12.447 -7.906 -44.947 1.00 97.44 717 ILE A C 1
ATOM 5741 O O . ILE A 1 717 ? 12.440 -8.799 -45.786 1.00 97.44 717 ILE A O 1
ATOM 5745 N N . ILE A 1 718 ? 12.992 -8.058 -43.749 1.00 98.06 718 ILE A N 1
ATOM 5746 C CA . ILE A 1 718 ? 13.514 -9.321 -43.244 1.00 98.06 718 ILE A CA 1
ATOM 5747 C C . ILE A 1 718 ? 12.586 -9.758 -42.121 1.00 98.06 718 ILE A C 1
ATOM 5749 O O . ILE A 1 718 ? 12.379 -8.994 -41.180 1.00 98.06 718 ILE A O 1
ATOM 5753 N N . PHE A 1 719 ? 12.023 -10.960 -42.188 1.00 96.94 719 PHE A N 1
ATOM 5754 C CA . PHE A 1 719 ? 11.129 -11.449 -41.140 1.00 96.94 719 PHE A CA 1
ATOM 5755 C C . PHE A 1 719 ? 11.720 -12.652 -40.410 1.00 96.94 719 PHE A C 1
ATOM 5757 O O . PHE A 1 719 ? 12.222 -13.593 -41.020 1.00 96.94 719 PHE A O 1
ATOM 5764 N N . MET A 1 720 ? 11.642 -12.620 -39.084 1.00 96.56 720 MET A N 1
ATOM 5765 C CA . MET A 1 720 ? 11.938 -13.766 -38.231 1.00 96.56 720 MET A CA 1
ATOM 5766 C C . MET A 1 720 ? 10.760 -14.734 -38.289 1.00 96.56 720 MET A C 1
ATOM 5768 O O . MET A 1 720 ? 9.624 -14.358 -37.983 1.00 96.56 720 MET A O 1
ATOM 5772 N N . GLU A 1 721 ? 11.044 -15.963 -38.701 1.00 93.69 721 GLU A N 1
ATOM 5773 C CA . GLU A 1 721 ? 10.052 -16.994 -38.972 1.00 93.69 721 GLU A CA 1
ATOM 5774 C C . GLU A 1 721 ? 9.322 -17.446 -37.694 1.00 93.69 721 GLU A C 1
ATOM 5776 O O . GLU A 1 721 ? 9.860 -17.392 -36.577 1.00 93.69 721 GLU A O 1
ATOM 5781 N N . ASP A 1 722 ? 8.078 -17.899 -37.874 1.00 90.38 722 ASP A N 1
ATOM 5782 C CA . ASP A 1 722 ? 7.329 -18.631 -36.854 1.00 90.38 722 ASP A CA 1
ATOM 5783 C C . ASP A 1 722 ? 7.632 -20.135 -36.984 1.00 90.38 722 ASP A C 1
ATOM 5785 O O . ASP A 1 722 ? 7.680 -20.655 -38.100 1.00 90.38 722 ASP A O 1
ATOM 5789 N N . PRO A 1 723 ? 7.864 -20.859 -35.876 1.00 84.50 723 PRO A N 1
ATOM 5790 C CA . PRO A 1 723 ? 8.217 -22.276 -35.940 1.00 84.50 723 PRO A CA 1
ATOM 5791 C C . PRO A 1 723 ? 7.063 -23.188 -36.392 1.00 84.50 723 PRO A C 1
ATOM 5793 O O . PRO A 1 723 ? 7.324 -24.330 -36.766 1.00 84.50 723 PRO A O 1
ATOM 5796 N N . LEU A 1 724 ? 5.808 -22.730 -36.337 1.00 86.56 724 LEU A N 1
ATOM 5797 C CA . LEU A 1 724 ? 4.615 -23.515 -36.669 1.00 86.56 724 LEU A CA 1
ATOM 5798 C C . LEU A 1 724 ? 3.914 -23.042 -37.949 1.00 86.56 724 LEU A C 1
ATOM 5800 O O . LEU A 1 724 ? 3.229 -23.839 -38.591 1.00 86.56 724 LEU A O 1
ATOM 5804 N N . LYS A 1 725 ? 4.038 -21.761 -38.307 1.00 87.06 725 LYS A N 1
ATOM 5805 C CA . LYS A 1 725 ? 3.275 -21.136 -39.395 1.00 87.06 725 LYS A CA 1
ATOM 5806 C C . LYS A 1 725 ? 4.169 -20.621 -40.512 1.00 87.06 725 LYS A C 1
ATOM 5808 O O . LYS A 1 725 ? 5.241 -20.068 -40.288 1.00 87.06 725 LYS A O 1
ATOM 5813 N N . THR A 1 726 ? 3.669 -20.726 -41.739 1.00 88.00 726 THR A N 1
ATOM 5814 C CA . THR A 1 726 ? 4.272 -20.060 -42.895 1.00 88.00 726 THR A CA 1
ATOM 5815 C C . THR A 1 726 ? 3.846 -18.594 -42.923 1.00 88.00 726 THR A C 1
ATOM 5817 O O . THR A 1 726 ? 2.668 -18.281 -42.771 1.00 88.00 726 THR A O 1
ATOM 5820 N N . THR A 1 727 ? 4.802 -17.686 -43.107 1.00 89.62 727 THR A N 1
ATOM 5821 C CA . THR A 1 727 ? 4.534 -16.250 -43.259 1.00 89.62 727 THR A CA 1
ATOM 5822 C C . THR A 1 727 ? 3.988 -15.952 -44.651 1.00 89.62 727 THR A C 1
ATOM 5824 O O . THR A 1 727 ? 4.607 -16.339 -45.641 1.00 89.62 727 THR A O 1
ATOM 5827 N N . GLU A 1 728 ? 2.871 -15.229 -44.743 1.00 88.62 728 GLU A N 1
ATOM 5828 C CA . GLU A 1 728 ? 2.407 -14.695 -46.025 1.00 88.62 728 GLU A CA 1
ATOM 5829 C C . GLU A 1 728 ? 3.318 -13.553 -46.487 1.00 88.62 728 GLU A C 1
ATOM 5831 O O . GLU A 1 728 ? 3.588 -12.609 -45.746 1.00 88.62 728 GLU A O 1
ATOM 5836 N N . THR A 1 729 ? 3.804 -13.643 -47.724 1.00 88.94 729 THR A N 1
ATOM 5837 C CA . THR A 1 729 ? 4.721 -12.664 -48.333 1.00 88.94 729 THR A CA 1
ATOM 5838 C C . THR A 1 729 ? 4.115 -11.975 -49.559 1.00 88.94 729 THR A C 1
ATOM 5840 O O . THR A 1 729 ? 4.793 -11.229 -50.259 1.00 88.94 729 THR A O 1
ATOM 5843 N N . THR A 1 730 ? 2.825 -12.195 -49.826 1.00 86.94 730 THR A N 1
ATOM 5844 C CA . THR A 1 730 ? 2.102 -11.640 -50.979 1.00 86.94 730 THR A CA 1
ATOM 5845 C C . THR A 1 730 ? 1.218 -10.451 -50.594 1.00 86.94 730 THR A C 1
ATOM 5847 O O . THR A 1 730 ? 0.738 -10.351 -49.466 1.00 86.94 730 THR A O 1
ATOM 5850 N N . GLY A 1 731 ? 0.954 -9.559 -51.554 1.00 83.62 731 GLY A N 1
ATOM 5851 C CA . GLY A 1 731 ? 0.044 -8.415 -51.378 1.00 83.62 731 GLY A CA 1
ATOM 5852 C C . GLY A 1 731 ? 0.682 -7.159 -50.771 1.00 83.62 731 GLY A C 1
ATOM 5853 O O . GLY A 1 731 ? -0.029 -6.212 -50.444 1.00 83.62 731 GLY A O 1
ATOM 5854 N N . TYR A 1 732 ? 2.004 -7.142 -50.602 1.00 89.12 732 TYR A N 1
ATOM 5855 C CA . TYR A 1 732 ? 2.759 -5.963 -50.175 1.00 89.12 732 TYR A CA 1
ATOM 5856 C C . TYR A 1 732 ? 3.084 -5.042 -51.362 1.00 89.12 732 TYR A C 1
ATOM 5858 O O . TYR A 1 732 ? 2.906 -5.423 -52.519 1.00 89.12 732 TYR A O 1
ATOM 5866 N N . ARG A 1 733 ? 3.553 -3.817 -51.080 1.00 91.75 733 ARG A N 1
ATOM 5867 C CA . ARG A 1 733 ? 3.901 -2.823 -52.110 1.00 91.75 733 ARG A CA 1
ATOM 5868 C C . ARG A 1 733 ? 4.903 -3.400 -53.116 1.00 91.75 733 ARG A C 1
ATOM 5870 O O . ARG A 1 733 ? 5.932 -3.938 -52.711 1.00 91.75 733 ARG A O 1
ATOM 5877 N N . GLU A 1 734 ? 4.630 -3.223 -54.409 1.00 86.94 734 GLU A N 1
ATOM 5878 C CA . GLU A 1 734 ? 5.551 -3.626 -55.477 1.00 86.94 734 GLU A CA 1
ATOM 5879 C C . GLU A 1 734 ? 6.945 -2.998 -55.293 1.00 86.94 734 GLU A C 1
ATOM 5881 O O . GLU A 1 734 ? 7.083 -1.854 -54.848 1.00 86.94 734 GLU A O 1
ATOM 5886 N N . GLY A 1 735 ? 7.988 -3.766 -55.619 1.00 86.00 735 GLY A N 1
ATOM 5887 C CA . GLY A 1 735 ? 9.387 -3.342 -55.490 1.00 86.00 735 GLY A CA 1
ATOM 5888 C C . GLY A 1 735 ? 9.984 -3.446 -54.080 1.00 86.00 735 GLY A C 1
ATOM 5889 O O . GLY A 1 735 ? 11.074 -2.925 -53.862 1.00 86.00 735 GLY A O 1
ATOM 5890 N N . VAL A 1 736 ? 9.294 -4.084 -53.125 1.00 94.00 736 VAL A N 1
ATOM 5891 C CA . VAL A 1 736 ? 9.851 -4.435 -51.807 1.00 94.00 736 VAL A CA 1
ATOM 5892 C C . VAL A 1 736 ? 10.190 -5.923 -51.776 1.00 94.00 736 VAL A C 1
ATOM 5894 O O . VAL A 1 736 ? 9.301 -6.760 -51.923 1.00 94.00 736 VAL A O 1
ATOM 5897 N N . ASP A 1 737 ? 11.456 -6.258 -51.535 1.00 94.94 737 ASP A N 1
ATOM 5898 C CA . ASP A 1 737 ? 11.886 -7.647 -51.398 1.00 94.94 737 ASP A CA 1
ATOM 5899 C C . ASP A 1 737 ? 11.699 -8.133 -49.956 1.00 94.94 737 ASP A C 1
ATOM 5901 O O . ASP A 1 737 ? 12.164 -7.500 -49.001 1.00 94.94 737 ASP A O 1
ATOM 5905 N N . ILE A 1 738 ? 11.063 -9.292 -49.791 1.00 96.31 738 ILE A N 1
ATOM 5906 C CA . ILE A 1 738 ? 10.772 -9.884 -48.482 1.00 96.31 738 ILE A CA 1
ATOM 5907 C C . ILE A 1 738 ? 11.609 -11.152 -48.303 1.00 96.31 738 ILE A C 1
ATOM 5909 O O . ILE A 1 738 ? 11.468 -12.107 -49.063 1.00 96.31 738 ILE A O 1
ATOM 5913 N N . HIS A 1 739 ? 12.464 -11.161 -47.281 1.00 96.50 739 HIS A N 1
ATOM 5914 C CA . HIS A 1 739 ? 13.459 -12.202 -47.024 1.00 96.50 739 HIS A CA 1
ATOM 5915 C C . HIS A 1 739 ? 13.185 -12.906 -45.686 1.00 96.50 739 HIS A C 1
ATOM 5917 O O . HIS A 1 739 ? 13.040 -12.231 -44.662 1.00 96.50 739 HIS A O 1
ATOM 5923 N N . PRO A 1 740 ? 13.174 -14.247 -45.633 1.00 97.00 740 PRO A N 1
ATOM 5924 C CA . PRO A 1 740 ? 13.243 -14.982 -44.373 1.00 97.00 740 PRO A CA 1
ATOM 5925 C C . PRO A 1 740 ? 14.585 -14.725 -43.668 1.00 97.00 740 PRO A C 1
ATOM 5927 O O . PRO A 1 740 ? 15.642 -14.695 -44.308 1.00 97.00 740 PRO A O 1
ATOM 5930 N N . TYR A 1 741 ? 14.580 -14.566 -42.345 1.00 97.00 741 TYR A N 1
ATOM 5931 C CA . TYR A 1 741 ? 15.794 -14.364 -41.548 1.00 97.00 741 TYR A CA 1
ATOM 5932 C C . TYR A 1 741 ? 16.833 -15.474 -41.778 1.00 97.00 741 TYR A C 1
ATOM 5934 O O . TYR A 1 741 ? 18.024 -15.185 -41.934 1.00 97.00 741 TYR A O 1
ATOM 5942 N N . CYS A 1 742 ? 16.405 -16.739 -41.867 1.00 95.38 742 CYS A N 1
ATOM 5943 C CA . CYS A 1 742 ? 17.309 -17.863 -42.104 1.00 95.38 742 CYS A CA 1
ATOM 5944 C C . CYS A 1 742 ? 17.996 -17.792 -43.477 1.00 95.38 742 CYS A C 1
ATOM 5946 O O . CYS A 1 742 ? 19.149 -18.212 -43.617 1.00 95.38 742 CYS A O 1
ATOM 5948 N N . GLU A 1 743 ? 17.322 -17.228 -44.485 1.00 96.06 743 GLU A N 1
ATOM 5949 C CA . GLU A 1 743 ? 17.895 -17.021 -45.815 1.00 96.06 743 GLU A CA 1
ATOM 5950 C C . GLU A 1 743 ? 19.032 -15.997 -45.757 1.00 96.06 743 GLU A C 1
ATOM 5952 O O . GLU A 1 743 ? 20.117 -16.245 -46.289 1.00 96.06 743 GLU A O 1
ATOM 5957 N N . VAL A 1 744 ? 18.826 -14.881 -45.051 1.00 97.12 744 VAL A N 1
ATOM 5958 C CA . VAL A 1 744 ? 19.849 -13.839 -44.876 1.00 97.12 744 VAL A CA 1
ATOM 5959 C C . VAL A 1 744 ? 21.087 -14.403 -44.174 1.00 97.12 744 VAL A C 1
ATOM 5961 O O . VAL A 1 744 ? 22.211 -14.170 -44.623 1.00 97.12 744 VAL A O 1
ATOM 5964 N N . VAL A 1 745 ? 20.903 -15.218 -43.129 1.00 97.00 745 VAL A N 1
ATOM 5965 C CA . VAL A 1 745 ? 22.010 -15.929 -42.464 1.00 97.00 745 VAL A CA 1
ATOM 5966 C C . VAL A 1 745 ? 22.749 -16.847 -43.448 1.00 97.00 745 VAL A C 1
ATOM 5968 O O . VAL A 1 745 ? 23.978 -16.808 -43.513 1.00 97.00 745 VAL A O 1
ATOM 5971 N N . SER A 1 746 ? 22.023 -17.636 -44.249 1.00 96.62 746 SER A N 1
ATOM 5972 C CA . SER A 1 746 ? 22.612 -18.558 -45.233 1.00 96.62 746 SER A CA 1
ATOM 5973 C C . SER A 1 746 ? 23.414 -17.836 -46.322 1.00 96.62 746 SER A C 1
ATOM 5975 O O . SER A 1 746 ? 24.506 -18.278 -46.691 1.00 96.62 746 SER A O 1
ATOM 5977 N N . ARG A 1 747 ? 22.911 -16.692 -46.810 1.00 95.31 747 ARG A N 1
ATOM 5978 C CA . ARG A 1 747 ? 23.636 -15.816 -47.746 1.00 95.31 747 ARG A CA 1
ATOM 5979 C C . ARG A 1 747 ? 24.962 -15.362 -47.146 1.00 95.31 747 ARG A C 1
ATOM 5981 O O . ARG A 1 747 ? 25.996 -15.441 -47.805 1.00 95.31 747 ARG A O 1
ATOM 5988 N N . GLY A 1 748 ? 24.949 -14.965 -45.877 1.00 94.50 748 GLY A N 1
ATOM 5989 C CA . GLY A 1 748 ? 26.142 -14.532 -45.163 1.00 94.50 748 GLY A CA 1
ATOM 5990 C C . GLY A 1 748 ? 27.208 -15.605 -44.971 1.00 94.50 748 GLY A C 1
ATOM 5991 O O . GLY A 1 748 ? 28.391 -15.286 -45.043 1.00 94.50 748 GLY A O 1
ATOM 5992 N N . THR A 1 749 ? 26.819 -16.875 -44.811 1.00 92.94 749 THR A N 1
ATOM 5993 C CA . THR A 1 749 ? 27.770 -18.002 -44.754 1.00 92.94 749 THR A CA 1
ATOM 5994 C C . THR A 1 749 ? 28.578 -18.145 -46.047 1.00 92.94 749 THR A C 1
ATOM 5996 O O . THR A 1 749 ? 29.722 -18.590 -46.013 1.00 92.94 749 THR A O 1
ATOM 5999 N N . LYS A 1 750 ? 27.998 -17.757 -47.189 1.00 91.12 750 LYS A N 1
ATOM 6000 C CA . LYS A 1 750 ? 28.638 -17.810 -48.514 1.00 91.12 750 LYS A CA 1
ATOM 6001 C C . LYS A 1 750 ? 29.350 -16.506 -48.889 1.00 91.12 750 LYS A C 1
ATOM 6003 O O . LYS A 1 750 ? 30.056 -16.468 -49.893 1.00 91.12 750 LYS A O 1
ATOM 6008 N N . ALA A 1 751 ? 29.135 -15.434 -48.130 1.00 88.38 751 ALA A N 1
ATOM 6009 C CA . ALA A 1 751 ? 29.634 -14.108 -48.453 1.00 88.38 751 ALA A CA 1
ATOM 6010 C C . ALA A 1 751 ? 31.000 -13.836 -47.807 1.00 88.38 751 ALA A C 1
ATOM 6012 O O . ALA A 1 751 ? 31.234 -14.124 -46.631 1.00 88.38 751 ALA A O 1
ATOM 6013 N N . HIS A 1 752 ? 31.889 -13.198 -48.567 1.00 86.50 752 HIS A N 1
ATOM 6014 C CA . HIS A 1 752 ? 33.200 -12.765 -48.096 1.00 86.50 752 HIS A CA 1
ATOM 6015 C C . HIS A 1 752 ? 33.285 -11.238 -48.143 1.00 86.50 752 HIS A C 1
ATOM 6017 O O . HIS A 1 752 ? 33.385 -10.643 -49.212 1.00 86.50 752 HIS A O 1
ATOM 6023 N N . PHE A 1 753 ? 33.255 -10.607 -46.969 1.00 86.44 753 PHE A N 1
ATOM 6024 C CA . PHE A 1 753 ? 33.453 -9.168 -46.802 1.00 86.44 753 PHE A CA 1
ATOM 6025 C C . PHE A 1 753 ? 34.631 -8.910 -45.867 1.00 86.44 753 PHE A C 1
ATOM 6027 O O . PHE A 1 753 ? 34.822 -9.640 -44.892 1.00 86.44 753 PHE A O 1
ATOM 6034 N N . ALA A 1 754 ? 35.407 -7.863 -46.152 1.00 80.81 754 ALA A N 1
ATOM 6035 C CA . ALA A 1 754 ? 36.447 -7.400 -45.241 1.00 80.81 754 ALA A CA 1
ATOM 6036 C C . ALA A 1 754 ? 35.820 -6.911 -43.917 1.00 80.81 754 ALA A C 1
ATOM 6038 O O . ALA A 1 754 ? 34.763 -6.268 -43.958 1.00 80.81 754 ALA A O 1
ATOM 6039 N N . PRO A 1 755 ? 36.448 -7.183 -42.755 1.00 77.62 755 PRO A N 1
ATOM 6040 C CA . PRO A 1 755 ? 36.004 -6.630 -41.482 1.00 77.62 755 PRO A CA 1
ATOM 6041 C C . PRO A 1 755 ? 35.961 -5.101 -41.535 1.00 77.62 755 PRO A C 1
ATOM 6043 O O . PRO A 1 755 ? 36.926 -4.464 -41.946 1.00 77.62 755 PRO A O 1
ATOM 6046 N N . SER A 1 756 ? 34.847 -4.521 -41.094 1.00 87.31 756 SER A N 1
ATOM 6047 C CA . SER A 1 756 ? 34.672 -3.074 -40.957 1.00 87.31 756 SER A CA 1
ATOM 6048 C C . SER A 1 756 ? 34.207 -2.787 -39.531 1.00 87.31 756 SER A C 1
ATOM 6050 O O . SER A 1 756 ? 33.006 -2.623 -39.319 1.00 87.31 756 SER A O 1
ATOM 6052 N N . PRO A 1 757 ? 35.111 -2.827 -38.535 1.00 88.62 757 PRO A N 1
ATOM 6053 C CA . PRO A 1 757 ? 34.741 -2.578 -37.149 1.00 88.62 757 PRO A CA 1
ATOM 6054 C C . PRO A 1 757 ? 34.300 -1.115 -36.945 1.00 88.62 757 PRO A C 1
ATOM 6056 O O . PRO A 1 757 ? 34.722 -0.242 -37.705 1.00 88.62 757 PRO A O 1
ATOM 6059 N N . PRO A 1 758 ? 33.444 -0.843 -35.948 1.00 95.31 758 PRO A N 1
ATOM 6060 C CA . PRO A 1 758 ? 33.076 0.518 -35.573 1.00 95.31 758 PRO A CA 1
ATOM 6061 C C . PRO A 1 758 ? 34.170 1.207 -34.755 1.00 95.31 758 PRO A C 1
ATOM 6063 O O . PRO A 1 758 ? 34.911 0.538 -34.028 1.00 95.31 758 PRO A O 1
ATOM 6066 N N . GLU A 1 759 ? 34.195 2.537 -34.820 1.00 95.94 759 GLU A N 1
ATOM 6067 C CA . GLU A 1 759 ? 34.938 3.396 -33.891 1.00 95.94 759 GLU A CA 1
ATOM 6068 C C . GLU A 1 759 ? 34.080 3.747 -32.652 1.00 95.94 759 GLU A C 1
ATOM 6070 O O . GLU A 1 759 ? 32.848 3.653 -32.707 1.00 95.94 759 GLU A O 1
ATOM 6075 N N . PRO A 1 760 ? 34.675 4.149 -31.512 1.00 96.12 760 PRO A N 1
ATOM 6076 C CA . PRO A 1 760 ? 33.927 4.474 -30.289 1.00 96.12 760 PRO A CA 1
ATOM 6077 C C . PRO A 1 760 ? 32.894 5.600 -30.460 1.00 96.12 760 PRO A C 1
ATOM 6079 O O . PRO A 1 760 ? 31.832 5.572 -29.830 1.00 96.12 760 PRO A O 1
ATOM 6082 N N . GLU A 1 761 ? 33.180 6.578 -31.314 1.00 95.44 761 GLU A N 1
ATOM 6083 C CA . GLU A 1 761 ? 32.321 7.731 -31.597 1.00 95.44 761 GLU A CA 1
ATOM 6084 C C . GLU A 1 761 ? 31.220 7.423 -32.621 1.00 95.44 761 GLU A C 1
ATOM 6086 O O . GLU A 1 761 ? 30.260 8.192 -32.724 1.00 95.44 761 GLU A O 1
ATOM 6091 N N . ASP A 1 762 ? 31.321 6.306 -33.355 1.00 96.88 762 ASP A N 1
ATOM 6092 C CA . ASP A 1 762 ? 30.296 5.907 -34.320 1.00 96.88 762 ASP A CA 1
ATOM 6093 C C . ASP A 1 762 ? 28.951 5.672 -33.605 1.00 96.88 762 ASP A C 1
ATOM 6095 O O . ASP A 1 762 ? 28.876 5.127 -32.494 1.00 96.88 762 ASP A O 1
ATOM 6099 N N . VAL A 1 763 ? 27.858 6.086 -34.258 1.00 97.44 763 VAL A N 1
ATOM 6100 C CA . VAL A 1 763 ? 26.495 5.894 -33.746 1.00 97.44 763 VAL A CA 1
ATOM 6101 C C . VAL A 1 763 ? 26.125 4.421 -33.855 1.00 97.44 763 VAL A C 1
ATOM 6103 O O . VAL A 1 763 ? 25.868 3.902 -34.942 1.00 97.44 763 VAL A O 1
ATOM 6106 N N . ALA A 1 764 ? 26.035 3.763 -32.704 1.00 97.44 764 ALA A N 1
ATOM 6107 C CA . ALA A 1 764 ? 25.618 2.374 -32.621 1.00 97.44 764 ALA A CA 1
ATOM 6108 C C . ALA A 1 764 ? 24.103 2.245 -32.813 1.00 97.44 764 ALA A C 1
ATOM 6110 O O . ALA A 1 764 ? 23.630 1.367 -33.537 1.00 97.44 764 ALA A O 1
ATOM 6111 N N . ILE A 1 765 ? 23.332 3.101 -32.130 1.00 97.88 765 ILE A N 1
ATOM 6112 C CA . ILE A 1 765 ? 21.875 2.974 -32.047 1.00 97.88 765 ILE A CA 1
ATOM 6113 C C . ILE A 1 765 ? 21.205 4.349 -32.106 1.00 97.88 765 ILE A C 1
ATOM 6115 O O . ILE A 1 765 ? 21.538 5.252 -31.339 1.00 97.88 765 ILE A O 1
ATOM 6119 N N . ILE A 1 766 ? 20.200 4.469 -32.971 1.00 97.75 766 ILE A N 1
ATOM 6120 C CA . ILE A 1 766 ? 19.175 5.511 -32.952 1.00 97.75 766 ILE A CA 1
ATOM 6121 C C . ILE A 1 766 ? 17.945 4.909 -32.275 1.00 97.75 766 ILE A C 1
ATOM 6123 O O . ILE A 1 766 ? 17.161 4.172 -32.880 1.00 97.75 766 ILE A O 1
ATOM 6127 N N . MET A 1 767 ? 17.795 5.175 -30.982 1.00 94.94 767 MET A N 1
ATOM 6128 C CA . MET A 1 767 ? 16.743 4.556 -30.183 1.00 94.94 767 MET A CA 1
ATOM 6129 C C . MET A 1 767 ? 15.522 5.466 -30.109 1.00 94.94 767 MET A C 1
ATOM 6131 O O . MET A 1 767 ? 15.565 6.514 -29.461 1.00 94.94 767 MET A O 1
ATOM 6135 N N . TYR A 1 768 ? 14.417 5.065 -30.741 1.00 91.19 768 TYR A N 1
ATOM 6136 C CA . TYR A 1 768 ? 13.190 5.852 -30.679 1.00 91.19 768 TYR A CA 1
ATOM 6137 C C . TYR A 1 768 ? 12.519 5.747 -29.317 1.00 91.19 768 TYR A C 1
ATOM 6139 O O . TYR A 1 768 ? 12.154 4.674 -28.831 1.00 91.19 768 TYR A O 1
ATOM 6147 N N . THR A 1 769 ? 12.296 6.905 -28.709 1.00 78.69 769 THR A N 1
ATOM 6148 C CA . THR A 1 769 ? 11.574 7.012 -27.447 1.00 78.69 769 THR A CA 1
ATOM 6149 C C . THR A 1 769 ? 10.074 7.040 -27.703 1.00 78.69 769 THR A C 1
ATOM 6151 O O . THR A 1 769 ? 9.571 7.728 -28.584 1.00 78.69 769 THR A O 1
ATOM 6154 N N . SER A 1 770 ? 9.316 6.312 -26.887 1.00 63.12 770 SER A N 1
ATOM 6155 C CA . SER A 1 770 ? 7.848 6.243 -26.979 1.00 63.12 770 SER A CA 1
ATOM 6156 C C . SER A 1 770 ? 7.111 7.512 -26.494 1.00 63.12 770 SER A C 1
ATOM 6158 O O . SER A 1 770 ? 6.010 7.393 -25.963 1.00 63.12 770 SER A O 1
ATOM 6160 N N . GLY A 1 771 ? 7.736 8.693 -26.626 1.00 54.75 771 GLY A N 1
ATOM 6161 C CA . GLY A 1 771 ? 7.437 9.969 -25.959 1.00 54.75 771 GLY A CA 1
ATOM 6162 C C . GLY A 1 771 ? 5.974 10.225 -25.567 1.00 54.75 771 GLY A C 1
ATOM 6163 O O . GLY A 1 771 ? 5.040 9.989 -26.329 1.00 54.75 771 GLY A O 1
ATOM 6164 N N . SER A 1 772 ? 5.765 10.761 -24.360 1.00 50.97 772 SER A N 1
ATOM 6165 C CA . SER A 1 772 ? 4.433 11.096 -23.832 1.00 50.97 772 SER A CA 1
ATOM 6166 C C . SER A 1 772 ? 3.823 12.374 -24.430 1.00 50.97 772 SER A C 1
ATOM 6168 O O . SER A 1 772 ? 2.657 12.655 -24.167 1.00 50.97 772 SER A O 1
ATOM 6170 N N . THR A 1 773 ? 4.591 13.158 -25.202 1.00 50.09 773 THR A N 1
ATOM 6171 C CA . THR A 1 773 ? 4.209 14.501 -25.685 1.00 50.09 773 THR A CA 1
ATOM 6172 C C . THR A 1 773 ? 4.524 14.726 -27.173 1.00 50.09 773 THR A C 1
ATOM 6174 O O . THR A 1 773 ? 5.171 15.718 -27.506 1.00 50.09 773 THR A O 1
ATOM 6177 N N . GLY A 1 774 ? 4.113 13.817 -28.062 1.00 59.06 774 GLY A N 1
ATOM 6178 C CA . GLY A 1 774 ? 4.221 14.000 -29.519 1.00 59.06 774 GLY A CA 1
ATOM 6179 C C . GLY A 1 774 ? 4.771 12.786 -30.268 1.00 59.06 774 GLY A C 1
ATOM 6180 O O . GLY A 1 774 ? 4.706 11.662 -29.765 1.00 59.06 774 GLY A O 1
ATOM 6181 N N . ASN A 1 775 ? 5.303 13.029 -31.470 1.00 67.50 775 ASN A N 1
ATOM 6182 C CA . ASN A 1 775 ? 5.958 12.006 -32.281 1.00 67.50 775 ASN A CA 1
ATOM 6183 C C . ASN A 1 775 ? 7.200 11.437 -31.559 1.00 67.50 775 ASN A C 1
ATOM 6185 O O . ASN A 1 775 ? 7.886 12.180 -30.846 1.00 67.50 775 ASN A O 1
ATOM 6189 N N . PRO A 1 776 ? 7.481 10.128 -31.700 1.00 79.62 776 PRO A N 1
ATOM 6190 C CA . PRO A 1 776 ? 8.692 9.507 -31.170 1.00 79.62 776 PRO A CA 1
ATOM 6191 C C . PRO A 1 776 ? 9.964 10.237 -31.616 1.00 79.62 776 PRO A C 1
ATOM 6193 O O . PRO A 1 776 ? 10.084 10.574 -32.784 1.00 79.62 776 PRO A O 1
ATOM 6196 N N . LYS A 1 777 ? 10.929 10.433 -30.709 1.00 88.62 777 LYS A N 1
ATOM 6197 C CA . LYS A 1 777 ? 12.238 11.033 -31.035 1.00 88.62 777 LYS A CA 1
ATOM 6198 C C . LYS A 1 777 ? 13.329 9.969 -31.033 1.00 88.62 777 LYS A C 1
ATOM 6200 O O . LYS A 1 777 ? 13.402 9.210 -30.060 1.00 88.62 777 LYS A O 1
ATOM 6205 N N . GLY A 1 778 ? 14.182 9.947 -32.055 1.00 93.38 778 GLY A N 1
ATOM 6206 C CA . GLY A 1 778 ? 15.361 9.079 -32.117 1.00 93.38 778 GLY A CA 1
ATOM 6207 C C . GLY A 1 778 ? 16.524 9.636 -31.293 1.00 93.38 778 GLY A C 1
ATOM 6208 O O . GLY A 1 778 ? 17.039 10.703 -31.605 1.00 93.38 778 GLY A O 1
ATOM 6209 N N . VAL A 1 779 ? 16.950 8.936 -30.242 1.00 96.62 779 VAL A N 1
ATOM 6210 C CA . VAL A 1 779 ? 18.107 9.322 -29.414 1.00 96.62 779 VAL A CA 1
ATOM 6211 C C . VAL A 1 779 ? 19.380 8.699 -29.976 1.00 96.62 779 VAL A C 1
ATOM 6213 O O . VAL A 1 779 ? 19.418 7.491 -30.207 1.00 96.62 779 VAL A O 1
ATOM 6216 N N . LEU A 1 780 ? 20.420 9.513 -30.165 1.00 97.50 780 LEU A N 1
ATOM 6217 C CA . LEU A 1 780 ? 21.703 9.098 -30.732 1.00 97.50 780 LEU A CA 1
ATOM 6218 C C . LEU A 1 780 ? 22.646 8.555 -29.654 1.00 97.50 780 LEU A C 1
ATOM 6220 O O . LEU A 1 780 ? 23.208 9.324 -28.872 1.00 97.50 780 LEU A O 1
ATOM 6224 N N . LEU A 1 781 ? 22.841 7.236 -29.641 1.00 97.88 781 LEU A N 1
ATOM 6225 C CA . LEU A 1 781 ? 23.766 6.547 -28.743 1.00 97.88 781 LEU A CA 1
ATOM 6226 C C . LEU A 1 781 ? 24.990 6.052 -29.516 1.00 97.88 781 LEU A C 1
ATOM 6228 O O . LEU A 1 781 ? 24.873 5.196 -30.399 1.00 97.88 781 LEU A O 1
ATOM 6232 N N . SER A 1 782 ? 26.167 6.569 -29.162 1.00 97.56 782 SER A N 1
ATOM 6233 C CA . SER A 1 782 ? 27.435 6.057 -29.682 1.00 97.56 782 SER A CA 1
ATOM 6234 C C . SER A 1 782 ? 27.809 4.717 -29.045 1.00 97.56 782 SER A C 1
ATOM 6236 O O . SER A 1 782 ? 27.281 4.322 -27.996 1.00 97.56 782 SER A O 1
ATOM 6238 N N . HIS A 1 783 ? 28.767 4.022 -29.656 1.00 97.25 783 HIS A N 1
ATOM 6239 C CA . HIS A 1 783 ? 29.383 2.848 -29.045 1.00 97.25 783 HIS A CA 1
ATOM 6240 C C . HIS A 1 783 ? 29.977 3.162 -27.661 1.00 97.25 783 HIS A C 1
ATOM 6242 O O . HIS A 1 783 ? 29.708 2.428 -26.706 1.00 97.25 783 HIS A O 1
ATOM 6248 N N . SER A 1 784 ? 30.704 4.275 -27.528 1.00 95.62 784 SER A N 1
ATOM 6249 C CA . SER A 1 784 ? 31.322 4.700 -26.268 1.00 95.62 784 SER A CA 1
ATOM 6250 C C . SER A 1 784 ? 30.298 5.040 -25.180 1.00 95.62 784 SER A C 1
ATOM 6252 O O . SER A 1 784 ? 30.491 4.638 -24.029 1.00 95.62 784 SER A O 1
ATOM 6254 N N . ASN A 1 785 ? 29.171 5.688 -25.525 1.00 95.62 785 ASN A N 1
ATOM 6255 C CA . ASN A 1 785 ? 28.098 5.983 -24.568 1.00 95.62 785 ASN A CA 1
ATOM 6256 C C . ASN A 1 785 ? 27.599 4.696 -23.900 1.00 95.62 785 ASN A C 1
ATOM 6258 O O . ASN A 1 785 ? 27.467 4.627 -22.675 1.00 95.62 785 ASN A O 1
ATOM 6262 N N . ILE A 1 786 ? 27.334 3.670 -24.716 1.00 96.56 786 ILE A N 1
ATOM 6263 C CA . ILE A 1 786 ? 26.792 2.395 -24.250 1.00 96.56 786 ILE A CA 1
ATOM 6264 C C . ILE A 1 786 ? 27.845 1.625 -23.452 1.00 96.56 786 ILE A C 1
ATOM 6266 O O . ILE A 1 786 ? 27.527 1.095 -22.392 1.00 96.56 786 ILE A O 1
ATOM 6270 N N . ILE A 1 787 ? 29.097 1.574 -23.909 1.00 96.00 787 ILE A N 1
ATOM 6271 C CA . ILE A 1 787 ? 30.162 0.825 -23.229 1.00 96.00 787 ILE A CA 1
ATOM 6272 C C . ILE A 1 787 ? 30.483 1.389 -21.842 1.00 96.00 787 ILE A C 1
ATOM 6274 O O . ILE A 1 787 ? 30.587 0.623 -20.883 1.00 96.00 787 ILE A O 1
ATOM 6278 N N . LEU A 1 788 ? 30.567 2.711 -21.703 1.00 93.50 788 LEU A N 1
ATOM 6279 C CA . LEU A 1 788 ? 30.826 3.341 -20.406 1.00 93.50 788 LEU A CA 1
ATOM 6280 C C . LEU A 1 788 ? 29.664 3.126 -19.431 1.00 93.50 788 LEU A C 1
ATOM 6282 O O . LEU A 1 788 ? 29.879 2.869 -18.246 1.00 93.50 788 LEU A O 1
ATOM 6286 N N . ALA A 1 789 ? 28.428 3.153 -19.935 1.00 94.81 789 ALA A N 1
ATOM 6287 C CA . ALA A 1 789 ? 27.271 2.757 -19.147 1.00 94.81 789 ALA A CA 1
ATOM 6288 C C . ALA A 1 789 ? 27.331 1.264 -18.761 1.00 94.81 789 ALA A C 1
ATOM 6290 O O . ALA A 1 789 ? 27.090 0.927 -17.605 1.00 94.81 789 ALA A O 1
ATOM 6291 N N . GLN A 1 790 ? 27.716 0.366 -19.674 1.00 93.50 790 GLN A N 1
ATOM 6292 C CA . GLN A 1 790 ? 27.852 -1.073 -19.402 1.00 93.50 790 GLN A CA 1
ATOM 6293 C C . GLN A 1 790 ? 28.853 -1.374 -18.283 1.00 93.50 790 GLN A C 1
ATOM 6295 O O . GLN A 1 790 ? 28.552 -2.166 -17.390 1.00 93.50 790 GLN A O 1
ATOM 6300 N N . MET A 1 791 ? 30.007 -0.703 -18.283 1.00 92.19 791 MET A N 1
ATOM 6301 C CA . MET A 1 791 ? 30.995 -0.809 -17.205 1.00 92.19 791 MET A CA 1
ATOM 6302 C C . MET A 1 791 ? 30.375 -0.459 -15.841 1.00 92.19 791 MET A C 1
ATOM 6304 O O . MET A 1 791 ? 30.501 -1.219 -14.879 1.00 92.19 791 MET A O 1
ATOM 6308 N N . ALA A 1 792 ? 29.606 0.631 -15.774 1.00 92.31 792 ALA A N 1
ATOM 6309 C CA . ALA A 1 792 ? 28.922 1.042 -14.550 1.00 92.31 792 ALA A CA 1
ATOM 6310 C C . ALA A 1 792 ? 27.781 0.082 -14.137 1.00 92.31 792 ALA A C 1
ATOM 6312 O O . ALA A 1 792 ? 27.542 -0.127 -12.944 1.00 92.31 792 ALA A O 1
ATOM 6313 N N . PHE A 1 793 ? 27.094 -0.552 -15.094 1.00 92.12 793 PHE A N 1
ATOM 6314 C CA . PHE A 1 793 ? 26.124 -1.619 -14.820 1.00 92.12 793 PHE A CA 1
ATOM 6315 C C . PHE A 1 793 ? 26.794 -2.868 -14.226 1.00 92.12 793 PHE A C 1
ATOM 6317 O O . PHE A 1 793 ? 26.263 -3.442 -13.270 1.00 92.12 793 PHE A O 1
ATOM 6324 N N . CYS A 1 794 ? 27.973 -3.263 -14.721 1.00 90.62 794 CYS A N 1
ATOM 6325 C CA . CYS A 1 794 ? 28.770 -4.342 -14.127 1.00 90.62 794 CYS A CA 1
ATOM 6326 C C . CYS A 1 794 ? 29.159 -4.033 -12.673 1.00 90.62 794 CYS A C 1
ATOM 6328 O O . CYS A 1 794 ? 29.079 -4.916 -11.814 1.00 90.62 794 CYS A O 1
ATOM 6330 N N . ASP A 1 795 ? 29.504 -2.778 -12.373 1.00 89.56 795 ASP A N 1
ATOM 6331 C CA . ASP A 1 795 ? 29.817 -2.338 -11.009 1.00 89.56 795 ASP A CA 1
ATOM 6332 C C . ASP A 1 795 ? 28.616 -2.495 -10.066 1.00 89.56 795 ASP A C 1
ATOM 6334 O O . ASP A 1 795 ? 28.755 -2.979 -8.940 1.00 89.56 795 ASP A O 1
ATOM 6338 N N . ALA A 1 796 ? 27.411 -2.169 -10.541 1.00 87.12 796 ALA A N 1
ATOM 6339 C CA . ALA A 1 796 ? 26.183 -2.295 -9.758 1.00 87.12 796 ALA A CA 1
ATOM 6340 C C . ALA A 1 796 ? 25.676 -3.747 -9.612 1.00 87.12 796 ALA A C 1
ATOM 6342 O O . ALA A 1 796 ? 25.085 -4.107 -8.583 1.00 87.12 796 ALA A O 1
ATOM 6343 N N . LEU A 1 797 ? 25.911 -4.599 -10.618 1.00 86.06 797 LEU A N 1
ATOM 6344 C CA . LEU A 1 797 ? 25.551 -6.022 -10.600 1.00 86.06 797 LEU A CA 1
ATOM 6345 C C . LEU A 1 797 ? 26.269 -6.777 -9.466 1.00 86.06 797 LEU A C 1
ATOM 6347 O O . LEU A 1 797 ? 25.695 -7.677 -8.834 1.00 86.06 797 LEU A O 1
ATOM 6351 N N . GLY A 1 798 ? 27.505 -6.372 -9.167 1.00 79.44 798 GLY A N 1
ATOM 6352 C CA . GLY A 1 798 ? 28.352 -6.987 -8.154 1.00 79.44 798 GLY A CA 1
ATOM 6353 C C . GLY A 1 798 ? 28.851 -8.370 -8.581 1.00 79.44 798 GLY A C 1
ATOM 6354 O O . GLY A 1 798 ? 29.164 -8.614 -9.742 1.00 79.44 798 GLY A O 1
ATOM 6355 N N . THR A 1 799 ? 28.965 -9.305 -7.633 1.00 82.75 799 THR A N 1
ATOM 6356 C CA . THR A 1 799 ? 29.503 -10.644 -7.922 1.00 82.75 799 THR A CA 1
ATOM 6357 C C . THR A 1 799 ? 28.527 -11.491 -8.748 1.00 82.75 799 THR A C 1
ATOM 6359 O O . THR A 1 799 ? 27.395 -11.755 -8.326 1.00 82.75 799 THR A O 1
ATOM 6362 N N . VAL A 1 800 ? 29.006 -11.962 -9.900 1.00 87.56 800 VAL A N 1
ATOM 6363 C CA . VAL A 1 800 ? 28.336 -12.928 -10.783 1.00 87.56 800 VAL A CA 1
ATOM 6364 C C . VAL A 1 800 ? 28.598 -14.348 -10.279 1.00 87.56 800 VAL A C 1
ATOM 6366 O O . VAL A 1 800 ? 29.708 -14.652 -9.842 1.00 87.56 800 VAL A O 1
ATOM 6369 N N . LYS A 1 801 ? 27.579 -15.209 -10.304 1.00 89.94 801 LYS A N 1
ATOM 6370 C CA . LYS A 1 801 ? 27.670 -16.624 -9.925 1.00 89.94 801 LYS A CA 1
ATOM 6371 C C . LYS A 1 801 ? 27.565 -17.509 -11.159 1.00 89.94 801 LYS A C 1
ATOM 6373 O O . LYS A 1 801 ? 26.832 -17.185 -12.085 1.00 89.94 801 LYS A O 1
ATOM 6378 N N . ASP A 1 802 ? 28.216 -18.668 -11.123 1.00 88.12 802 ASP A N 1
ATOM 6379 C CA . ASP A 1 802 ? 28.213 -19.612 -12.249 1.00 88.12 802 ASP A CA 1
ATOM 6380 C C . ASP A 1 802 ? 26.821 -20.187 -12.571 1.00 88.12 802 ASP A C 1
ATOM 6382 O O . ASP A 1 802 ? 26.581 -20.629 -13.691 1.00 88.12 802 ASP A O 1
ATOM 6386 N N . ASP A 1 803 ? 25.896 -20.191 -11.604 1.00 92.81 803 ASP A N 1
ATOM 6387 C CA . ASP A 1 803 ? 24.526 -20.689 -11.770 1.00 92.81 803 ASP A CA 1
ATOM 6388 C C . ASP A 1 803 ? 23.496 -19.592 -12.090 1.00 92.81 803 ASP A C 1
ATOM 6390 O O . ASP A 1 803 ? 22.283 -19.867 -12.075 1.00 92.81 803 ASP A O 1
ATOM 6394 N N . ASP A 1 804 ? 23.965 -18.366 -12.357 1.00 95.62 804 ASP A N 1
ATOM 6395 C CA . ASP A 1 804 ? 23.102 -17.246 -12.702 1.00 95.62 804 ASP A CA 1
ATOM 6396 C C . ASP A 1 804 ? 22.436 -17.417 -14.064 1.00 95.62 804 ASP A C 1
ATOM 6398 O O . ASP A 1 804 ? 23.026 -17.916 -15.015 1.00 95.62 804 ASP A O 1
ATOM 6402 N N . VAL A 1 805 ? 21.178 -16.987 -14.150 1.00 97.25 805 VAL A N 1
ATOM 6403 C CA . VAL A 1 805 ? 20.385 -16.988 -15.382 1.00 97.25 805 VAL A CA 1
ATOM 6404 C C . VAL A 1 805 ? 19.483 -15.761 -15.368 1.00 97.25 805 VAL A C 1
ATOM 6406 O O . VAL A 1 805 ? 18.774 -15.521 -14.381 1.00 97.25 805 VAL A O 1
ATOM 6409 N N . TYR A 1 806 ? 19.500 -15.010 -16.462 1.00 97.56 806 TYR A N 1
ATOM 6410 C CA . TYR A 1 806 ? 18.650 -13.849 -16.690 1.00 97.56 806 TYR A CA 1
ATOM 6411 C C . TYR A 1 806 ? 17.406 -14.237 -17.499 1.00 97.56 806 TYR A C 1
ATOM 6413 O O . TYR A 1 806 ? 17.460 -15.139 -18.335 1.00 97.56 806 TYR A O 1
ATOM 6421 N N . ILE A 1 807 ? 16.278 -13.573 -17.243 1.00 96.44 807 ILE A N 1
ATOM 6422 C CA . ILE A 1 807 ? 15.052 -13.711 -18.040 1.00 96.44 807 ILE A CA 1
ATOM 6423 C C . ILE A 1 807 ? 14.827 -12.432 -18.848 1.00 96.44 807 ILE A C 1
ATOM 6425 O O . ILE A 1 807 ? 14.604 -11.379 -18.255 1.00 96.44 807 ILE A O 1
ATOM 6429 N N . GLY A 1 808 ? 14.888 -12.543 -20.177 1.00 94.69 808 GLY A N 1
ATOM 6430 C CA . GLY A 1 808 ? 14.656 -11.435 -21.110 1.00 94.69 808 GLY A CA 1
ATOM 6431 C C . GLY A 1 808 ? 13.214 -11.455 -21.607 1.00 94.69 808 GLY A C 1
ATOM 6432 O O . GLY A 1 808 ? 12.779 -12.442 -22.200 1.00 94.69 808 GLY A O 1
ATOM 6433 N N . TYR A 1 809 ? 12.444 -10.414 -21.309 1.00 91.06 809 TYR A N 1
ATOM 6434 C CA . TYR A 1 809 ? 11.016 -10.341 -21.664 1.00 91.06 809 TYR A CA 1
ATOM 6435 C C . TYR A 1 809 ? 10.479 -8.915 -21.789 1.00 91.06 809 TYR A C 1
ATOM 6437 O O . TYR A 1 809 ? 9.362 -8.724 -22.284 1.00 91.06 809 TYR A O 1
ATOM 6445 N N . LEU A 1 810 ? 11.222 -7.910 -21.315 1.00 89.56 810 LEU A N 1
ATOM 6446 C CA . LEU A 1 810 ? 10.883 -6.523 -21.605 1.00 89.56 810 LEU A CA 1
ATOM 6447 C C . LEU A 1 810 ? 11.319 -6.206 -23.044 1.00 89.56 810 LEU A C 1
ATOM 6449 O O . LEU A 1 810 ? 12.146 -6.920 -23.603 1.00 89.56 810 LEU A O 1
ATOM 6453 N N . PRO A 1 811 ? 10.766 -5.169 -23.691 1.00 89.50 811 PRO A N 1
ATOM 6454 C CA . PRO A 1 811 ? 11.120 -4.844 -25.071 1.00 89.50 811 PRO A CA 1
ATOM 6455 C C . PRO A 1 811 ? 12.602 -4.458 -25.225 1.00 89.50 811 PRO A C 1
ATOM 6457 O O . PRO A 1 811 ? 13.041 -3.494 -24.606 1.00 89.50 811 PRO A O 1
ATOM 6460 N N . LEU A 1 812 ? 13.341 -5.126 -26.114 1.00 92.38 812 LEU A N 1
ATOM 6461 C CA . LEU A 1 812 ? 14.735 -4.811 -26.467 1.00 92.38 812 LEU A CA 1
ATOM 6462 C C . LEU A 1 812 ? 14.872 -3.460 -27.189 1.00 92.38 812 LEU A C 1
ATOM 6464 O O . LEU A 1 812 ? 15.918 -2.820 -27.139 1.00 92.38 812 LEU A O 1
ATOM 6468 N N . ALA A 1 813 ? 13.775 -2.965 -27.771 1.00 90.88 813 ALA A N 1
ATOM 6469 C CA . ALA A 1 813 ? 13.661 -1.588 -28.252 1.00 90.88 813 ALA A CA 1
ATOM 6470 C C . ALA A 1 813 ? 13.680 -0.533 -27.119 1.00 90.88 813 ALA A C 1
ATOM 6472 O O . ALA A 1 813 ? 13.718 0.665 -27.396 1.00 90.88 813 ALA A O 1
ATOM 6473 N N . HIS A 1 814 ? 13.628 -0.948 -25.846 1.00 89.88 814 HIS A N 1
ATOM 6474 C CA . HIS A 1 814 ? 13.759 -0.079 -24.679 1.00 89.88 814 HIS A CA 1
ATOM 6475 C C . HIS A 1 814 ? 15.167 -0.195 -24.076 1.00 89.88 814 HIS A C 1
ATOM 6477 O O . HIS A 1 814 ? 15.601 -1.283 -23.700 1.00 89.88 814 HIS A O 1
ATOM 6483 N N . VAL A 1 815 ? 15.829 0.950 -23.860 1.00 92.62 815 VAL A N 1
ATOM 6484 C CA . VAL A 1 815 ? 17.224 1.031 -23.382 1.00 92.62 815 VAL A CA 1
ATOM 6485 C C . VAL A 1 815 ? 17.503 0.181 -22.139 1.00 92.62 815 VAL A C 1
ATOM 6487 O O . VAL A 1 815 ? 18.524 -0.485 -22.068 1.00 92.62 815 VAL A O 1
ATOM 6490 N N . LEU A 1 816 ? 16.583 0.150 -21.169 1.00 91.44 816 LEU A N 1
ATOM 6491 C CA . LEU A 1 816 ? 16.753 -0.626 -19.937 1.00 91.44 816 LEU A CA 1
ATOM 6492 C C . LEU A 1 816 ? 16.970 -2.126 -20.197 1.00 91.44 816 LEU A C 1
ATOM 6494 O O . LEU A 1 816 ? 17.886 -2.694 -19.609 1.00 91.44 816 LEU A O 1
ATOM 6498 N N . GLU A 1 817 ? 16.150 -2.759 -21.044 1.00 92.75 817 GLU A N 1
ATOM 6499 C CA . GLU A 1 817 ? 16.301 -4.195 -21.325 1.00 92.75 817 GLU A CA 1
ATOM 6500 C C . GLU A 1 817 ? 17.569 -4.445 -22.128 1.00 92.75 817 GLU A C 1
ATOM 6502 O O . GLU A 1 817 ? 18.359 -5.309 -21.761 1.00 92.75 817 GLU A O 1
ATOM 6507 N N . LEU A 1 818 ? 17.810 -3.629 -23.161 1.00 94.75 818 LEU A N 1
ATOM 6508 C CA . LEU A 1 818 ? 19.023 -3.711 -23.967 1.00 94.75 818 LEU A CA 1
ATOM 6509 C C . LEU A 1 818 ? 20.278 -3.661 -23.087 1.00 94.75 818 LEU A C 1
ATOM 6511 O O . LEU A 1 818 ? 21.184 -4.477 -23.253 1.00 94.75 818 LEU A O 1
ATOM 6515 N N . MET A 1 819 ? 20.319 -2.734 -22.126 1.00 94.81 819 MET A N 1
ATOM 6516 C CA . MET A 1 819 ? 21.444 -2.614 -21.209 1.00 94.81 819 MET A CA 1
ATOM 6517 C C . MET A 1 819 ? 21.563 -3.834 -20.294 1.00 94.81 819 MET A C 1
ATOM 6519 O O . MET A 1 819 ? 22.666 -4.349 -20.141 1.00 94.81 819 MET A O 1
ATOM 6523 N N . CYS A 1 820 ? 20.453 -4.340 -19.743 1.00 94.25 820 CYS A N 1
ATOM 6524 C CA . CYS A 1 820 ? 20.455 -5.519 -18.872 1.00 94.25 820 CYS A CA 1
ATOM 6525 C C . CYS A 1 820 ? 20.884 -6.804 -19.605 1.00 94.25 820 CYS A C 1
ATOM 6527 O O . CYS A 1 820 ? 21.658 -7.593 -19.054 1.00 94.25 820 CYS A O 1
ATOM 6529 N N . GLU A 1 821 ? 20.417 -7.016 -20.838 1.00 95.62 821 GLU A N 1
ATOM 6530 C CA . GLU A 1 821 ? 20.821 -8.151 -21.672 1.00 95.62 821 GLU A CA 1
ATOM 6531 C C . GLU A 1 821 ? 22.291 -8.041 -22.082 1.00 95.62 821 GLU A C 1
ATOM 6533 O O . GLU A 1 821 ? 23.035 -9.009 -21.932 1.00 95.62 821 GLU A O 1
ATOM 6538 N N . ALA A 1 822 ? 22.758 -6.860 -22.497 1.00 94.50 822 ALA A N 1
ATOM 6539 C CA . ALA A 1 822 ? 24.168 -6.650 -22.821 1.00 94.50 822 ALA A CA 1
ATOM 6540 C C . ALA A 1 822 ? 25.087 -6.854 -21.599 1.00 94.50 822 ALA A C 1
ATOM 6542 O O . ALA A 1 822 ? 26.115 -7.522 -21.723 1.00 94.50 822 ALA A O 1
ATOM 6543 N N . THR A 1 823 ? 24.695 -6.399 -20.401 1.00 94.12 823 THR A N 1
ATOM 6544 C CA . THR A 1 823 ? 25.450 -6.662 -19.160 1.00 94.12 823 THR A CA 1
ATOM 6545 C C . THR A 1 823 ? 25.468 -8.152 -18.826 1.00 94.12 823 THR A C 1
ATOM 6547 O O . THR A 1 823 ? 26.500 -8.682 -18.407 1.00 94.12 823 THR A O 1
ATOM 6550 N N . SER A 1 824 ? 24.341 -8.846 -19.012 1.00 95.12 824 SER A N 1
ATOM 6551 C CA . SER A 1 824 ? 24.236 -10.290 -18.776 1.00 95.12 824 SER A CA 1
ATOM 6552 C C . SER A 1 824 ? 25.133 -11.065 -19.741 1.00 95.12 824 SER A C 1
ATOM 6554 O O . SER A 1 824 ? 25.928 -11.897 -19.303 1.00 95.12 824 SER A O 1
ATOM 6556 N N . PHE A 1 825 ? 25.097 -10.714 -21.029 1.00 94.62 825 PHE A N 1
ATOM 6557 C CA . PHE A 1 825 ? 25.950 -11.298 -22.059 1.00 94.62 825 PHE A CA 1
ATOM 6558 C C . PHE A 1 825 ? 27.432 -11.117 -21.718 1.00 94.62 825 PHE A C 1
ATOM 6560 O O . PHE A 1 825 ? 28.171 -12.103 -21.660 1.00 94.62 825 PHE A O 1
ATOM 6567 N N . LEU A 1 826 ? 27.841 -9.877 -21.422 1.00 92.69 826 LEU A N 1
ATOM 6568 C CA . LEU A 1 826 ? 29.201 -9.509 -21.024 1.00 92.69 826 LEU A CA 1
ATOM 6569 C C . LEU A 1 826 ? 29.679 -10.289 -19.794 1.00 92.69 826 LEU A C 1
ATOM 6571 O O . LEU A 1 826 ? 30.810 -10.775 -19.744 1.00 92.69 826 LEU A O 1
ATOM 6575 N N . SER A 1 827 ? 28.792 -10.450 -18.816 1.00 92.31 827 SER A N 1
ATOM 6576 C CA . SER A 1 827 ? 29.080 -11.109 -17.544 1.00 92.31 827 SER A CA 1
ATOM 6577 C C . SER A 1 827 ? 29.118 -12.639 -17.628 1.00 92.31 827 SER A C 1
ATOM 6579 O O . SER A 1 827 ? 29.427 -13.284 -16.627 1.00 92.31 827 SER A O 1
ATOM 6581 N N . GLY A 1 828 ? 28.825 -13.243 -18.785 1.00 93.50 828 GLY A N 1
ATOM 6582 C CA . GLY A 1 828 ? 28.754 -14.703 -18.914 1.00 93.50 828 GLY A CA 1
ATOM 6583 C C . GLY A 1 828 ? 27.445 -15.312 -18.399 1.00 93.50 828 GLY A C 1
ATOM 6584 O O . GLY A 1 828 ? 27.414 -16.506 -18.103 1.00 93.50 828 GLY A O 1
ATOM 6585 N N . ILE A 1 829 ? 26.394 -14.502 -18.231 1.00 96.38 829 ILE A N 1
ATOM 6586 C CA . ILE A 1 829 ? 25.102 -14.924 -17.688 1.00 96.38 829 ILE A CA 1
ATOM 6587 C C . ILE A 1 829 ? 24.172 -15.309 -18.850 1.00 96.38 829 ILE A C 1
ATOM 6589 O O . ILE A 1 829 ? 23.830 -14.439 -19.655 1.00 96.38 829 ILE A O 1
ATOM 6593 N N . PRO A 1 830 ? 23.713 -16.571 -18.938 1.00 97.44 830 PRO A N 1
ATOM 6594 C CA . PRO A 1 830 ? 22.761 -16.990 -19.960 1.00 97.44 830 PRO A CA 1
ATOM 6595 C C . PRO A 1 830 ? 21.414 -16.265 -19.838 1.00 97.44 830 PRO A C 1
ATOM 6597 O O . PRO A 1 830 ? 20.883 -16.095 -18.737 1.00 97.44 830 PRO A O 1
ATOM 6600 N N . ILE A 1 831 ? 20.828 -15.915 -20.983 1.00 98.19 831 ILE A N 1
ATOM 6601 C CA . ILE A 1 831 ? 19.548 -15.214 -21.119 1.00 98.19 831 ILE A CA 1
ATOM 6602 C C . ILE A 1 831 ? 18.504 -16.189 -21.662 1.00 98.19 831 ILE A C 1
ATOM 6604 O O . ILE A 1 831 ? 18.652 -16.716 -22.763 1.00 98.19 831 ILE A O 1
ATOM 6608 N N . GLY A 1 832 ? 17.448 -16.448 -20.894 1.00 97.56 832 GLY A N 1
ATOM 6609 C CA . GLY A 1 832 ? 16.276 -17.181 -21.366 1.00 97.56 832 GLY A CA 1
ATOM 6610 C C . GLY A 1 832 ? 15.170 -16.216 -21.775 1.00 97.56 832 GLY A C 1
ATOM 6611 O O . GLY A 1 832 ? 14.686 -15.454 -20.937 1.00 97.56 832 GLY A O 1
ATOM 6612 N N . TYR A 1 833 ? 14.752 -16.265 -23.037 1.00 96.06 833 TYR A N 1
ATOM 6613 C CA . TYR A 1 833 ? 13.692 -15.403 -23.549 1.00 96.06 833 TYR A CA 1
ATOM 6614 C C . TYR A 1 833 ? 12.305 -15.851 -23.080 1.00 96.06 833 TYR A C 1
ATOM 6616 O O . TYR A 1 833 ? 12.021 -17.042 -22.918 1.00 96.06 833 TYR A O 1
ATOM 6624 N N . SER A 1 834 ? 11.454 -14.868 -22.823 1.00 93.00 834 SER A N 1
ATOM 6625 C CA . SER A 1 834 ? 10.086 -14.999 -22.333 1.00 93.00 834 SER A CA 1
ATOM 6626 C C . SER A 1 834 ? 9.252 -13.822 -22.854 1.00 93.00 834 SER A C 1
ATOM 6628 O O . SER A 1 834 ? 9.768 -12.896 -23.472 1.00 93.00 834 SER A O 1
ATOM 6630 N N . SER A 1 835 ? 7.946 -13.831 -22.599 1.00 86.88 835 SER A N 1
ATOM 6631 C CA . SER A 1 835 ? 7.071 -12.686 -22.833 1.00 86.88 835 SER A CA 1
ATOM 6632 C C . SER A 1 835 ? 6.242 -12.392 -21.581 1.00 86.88 835 SER A C 1
ATOM 6634 O O . SER A 1 835 ? 5.950 -13.312 -20.807 1.00 86.88 835 SER A O 1
ATOM 6636 N N . PRO A 1 836 ? 5.734 -11.158 -21.397 1.00 81.00 836 PRO A N 1
ATOM 6637 C CA . PRO A 1 836 ? 4.801 -10.851 -20.310 1.00 81.00 836 PRO A CA 1
ATOM 6638 C C . PRO A 1 836 ? 3.559 -11.760 -20.274 1.00 81.00 836 PRO A C 1
ATOM 6640 O O . PRO A 1 836 ? 2.905 -11.863 -19.239 1.00 81.00 836 PRO A O 1
ATOM 6643 N N . LEU A 1 837 ? 3.224 -12.404 -21.400 1.00 82.75 837 LEU A N 1
ATOM 6644 C CA . LEU A 1 837 ? 2.055 -13.267 -21.567 1.00 82.75 837 LEU A CA 1
ATOM 6645 C C . LEU A 1 837 ? 2.365 -14.765 -21.393 1.00 82.75 837 LEU A C 1
ATOM 6647 O O . LEU A 1 837 ? 1.429 -15.565 -21.351 1.00 82.75 837 LEU A O 1
ATOM 6651 N N . THR A 1 838 ? 3.640 -15.144 -21.267 1.00 87.81 838 THR A N 1
ATOM 6652 C CA . THR A 1 838 ? 4.115 -16.529 -21.056 1.00 87.81 838 THR A CA 1
ATOM 6653 C C . THR A 1 838 ? 4.952 -16.696 -19.779 1.00 87.81 838 THR A C 1
ATOM 6655 O O . THR A 1 838 ? 5.268 -17.815 -19.375 1.00 87.81 838 THR A O 1
ATOM 6658 N N . MET A 1 839 ? 5.265 -15.586 -19.101 1.00 86.56 839 MET A N 1
ATOM 6659 C CA . MET A 1 839 ? 6.181 -15.511 -17.962 1.00 86.56 839 MET A CA 1
ATOM 6660 C C . MET A 1 839 ? 5.845 -16.471 -16.813 1.00 86.56 839 MET A C 1
ATOM 6662 O O . MET A 1 839 ? 6.734 -17.147 -16.308 1.00 86.56 839 MET A O 1
ATOM 6666 N N . THR A 1 840 ? 4.587 -16.544 -16.376 1.00 86.56 840 THR A N 1
ATOM 6667 C CA . THR A 1 840 ? 4.145 -17.393 -15.250 1.00 86.56 840 THR A CA 1
ATOM 6668 C C . THR A 1 840 ? 3.209 -18.510 -15.711 1.00 86.56 840 THR A C 1
ATOM 6670 O O . THR A 1 840 ? 2.536 -18.375 -16.729 1.00 86.56 840 THR A O 1
ATOM 6673 N N . ASP A 1 841 ? 3.075 -19.575 -14.914 1.00 83.75 841 ASP A N 1
ATOM 6674 C CA . ASP A 1 841 ? 2.164 -20.708 -15.185 1.00 83.75 841 ASP A CA 1
ATOM 6675 C C . ASP A 1 841 ? 0.684 -20.294 -15.340 1.00 83.75 841 ASP A C 1
ATOM 6677 O O . ASP A 1 841 ? -0.127 -21.035 -15.887 1.00 83.75 841 ASP A O 1
ATOM 6681 N N . THR A 1 842 ? 0.314 -19.107 -14.850 1.00 77.19 842 THR A N 1
ATOM 6682 C CA . THR A 1 842 ? -1.042 -18.545 -14.949 1.00 77.19 842 THR A CA 1
ATOM 6683 C C . THR A 1 842 ? -1.167 -17.462 -16.020 1.00 77.19 842 THR A C 1
ATOM 6685 O O . THR A 1 842 ? -2.185 -16.773 -16.069 1.00 77.19 842 THR A O 1
ATOM 6688 N N . SER A 1 843 ? -0.132 -17.242 -16.834 1.00 79.94 843 SER A N 1
ATOM 6689 C CA . SER A 1 843 ? -0.141 -16.192 -17.854 1.00 79.94 843 SER A CA 1
ATOM 6690 C C . SER A 1 843 ? -1.096 -16.519 -19.006 1.00 79.94 843 SER A C 1
ATOM 6692 O O . SER A 1 843 ? -1.394 -17.679 -19.293 1.00 79.94 843 SER A O 1
ATOM 6694 N N . SER A 1 844 ? -1.615 -15.483 -19.667 1.00 78.38 844 SER A N 1
ATOM 6695 C CA . SER A 1 844 ? -2.746 -15.614 -20.591 1.00 78.38 844 SER A CA 1
ATOM 6696 C C . SER A 1 844 ? -2.453 -16.435 -21.846 1.00 78.38 844 SER A C 1
ATOM 6698 O O . SER A 1 844 ? -3.391 -17.045 -22.350 1.00 78.38 844 SER A O 1
ATOM 6700 N N . LYS A 1 845 ? -1.202 -16.505 -22.319 1.00 82.00 845 LYS A N 1
ATOM 6701 C CA . LYS A 1 845 ? -0.815 -17.351 -23.459 1.00 82.00 845 LYS A CA 1
ATOM 6702 C C . LYS A 1 845 ? -0.393 -18.766 -23.056 1.00 82.00 845 LYS A C 1
ATOM 6704 O O . LYS A 1 845 ? -0.195 -19.583 -23.937 1.00 82.00 845 LYS A O 1
ATOM 6709 N N . ILE A 1 846 ? -0.293 -19.115 -21.772 1.00 84.50 846 ILE A N 1
ATOM 6710 C CA . ILE A 1 846 ? 0.043 -20.491 -21.361 1.00 84.50 846 ILE A CA 1
ATOM 6711 C C . ILE A 1 846 ? -1.218 -21.364 -21.349 1.00 84.50 846 ILE A C 1
ATOM 6713 O O . ILE A 1 846 ? -2.250 -20.992 -20.772 1.00 84.50 846 ILE A O 1
ATOM 6717 N N . LYS A 1 847 ? -1.145 -22.537 -21.994 1.00 83.19 847 LYS A N 1
ATOM 6718 C CA . LYS A 1 847 ? -2.193 -23.565 -21.927 1.00 83.19 847 LYS A CA 1
ATOM 6719 C C . LYS A 1 847 ? -2.321 -24.102 -20.497 1.00 83.19 847 LYS A C 1
ATOM 6721 O O . LYS A 1 847 ? -1.325 -24.354 -19.819 1.00 83.19 847 LYS A O 1
ATOM 6726 N N . ARG A 1 848 ? -3.556 -24.298 -20.018 1.00 79.50 848 ARG A N 1
ATOM 6727 C CA . ARG A 1 848 ? -3.802 -24.825 -18.663 1.00 79.50 848 ARG A CA 1
ATOM 6728 C C . ARG A 1 848 ? -3.126 -26.188 -18.488 1.00 79.50 848 ARG A C 1
ATOM 6730 O O . ARG A 1 848 ? -3.333 -27.085 -19.295 1.00 79.50 848 ARG A O 1
ATOM 6737 N N . GLY A 1 849 ? -2.354 -26.335 -17.412 1.00 78.25 849 GLY A N 1
ATOM 6738 C CA . GLY A 1 849 ? -1.580 -27.546 -17.116 1.00 78.25 849 GLY A CA 1
ATOM 6739 C C . GLY A 1 849 ? -0.130 -27.509 -17.614 1.00 78.25 849 GLY A C 1
ATOM 6740 O O . GLY A 1 849 ? 0.672 -28.322 -17.160 1.00 78.25 8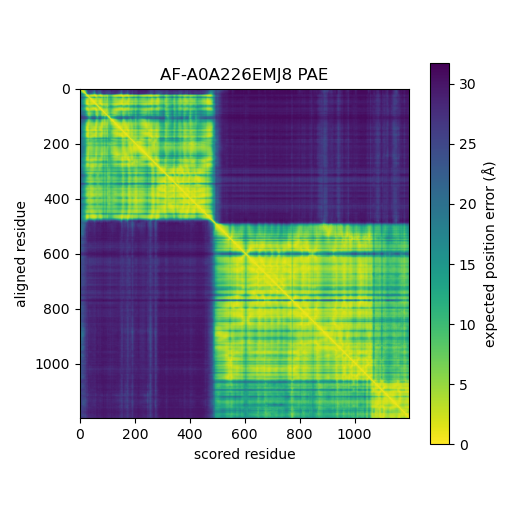49 GLY A O 1
ATOM 6741 N N . CYS A 1 850 ? 0.237 -26.551 -18.471 1.00 84.38 850 CYS A N 1
ATOM 6742 C CA . CYS A 1 850 ? 1.621 -26.319 -18.889 1.00 84.38 850 CYS A CA 1
ATOM 6743 C C . CYS A 1 850 ? 2.341 -25.341 -17.942 1.00 84.38 850 CYS A C 1
ATOM 6745 O O . CYS A 1 850 ? 1.710 -24.564 -17.224 1.00 84.38 850 CYS A O 1
ATOM 6747 N N . LYS A 1 851 ? 3.680 -25.373 -17.949 1.00 88.00 851 LYS A N 1
ATOM 6748 C CA . LYS A 1 851 ? 4.520 -24.441 -17.180 1.00 88.00 851 LYS A CA 1
ATOM 6749 C C . LYS A 1 851 ? 4.870 -23.201 -17.999 1.00 88.00 851 LYS A C 1
ATOM 6751 O O . LYS A 1 851 ? 5.273 -23.317 -19.158 1.00 88.00 851 LYS A O 1
ATOM 6756 N N . GLY A 1 852 ? 4.799 -22.039 -17.364 1.00 90.88 852 GLY A N 1
ATOM 6757 C CA . GLY A 1 852 ? 5.318 -20.780 -17.884 1.00 90.88 852 GLY A CA 1
ATOM 6758 C C . GLY A 1 852 ? 6.841 -20.696 -17.789 1.00 90.88 852 GLY A C 1
ATOM 6759 O O . GLY A 1 852 ? 7.521 -21.624 -17.342 1.00 90.88 852 GLY A O 1
ATOM 6760 N N . ASP A 1 853 ? 7.394 -19.584 -18.249 1.00 93.44 853 ASP A N 1
ATOM 6761 C CA . ASP A 1 853 ? 8.841 -19.408 -18.426 1.00 93.44 853 ASP A CA 1
ATOM 6762 C C . ASP A 1 853 ? 9.618 -19.393 -17.119 1.00 93.44 853 ASP A C 1
ATOM 6764 O O . ASP A 1 853 ? 10.618 -20.097 -16.988 1.00 93.44 853 ASP A O 1
ATOM 6768 N N . THR A 1 854 ? 9.133 -18.688 -16.099 1.00 92.75 854 THR A N 1
ATOM 6769 C CA . THR A 1 854 ? 9.799 -18.660 -14.792 1.00 92.75 8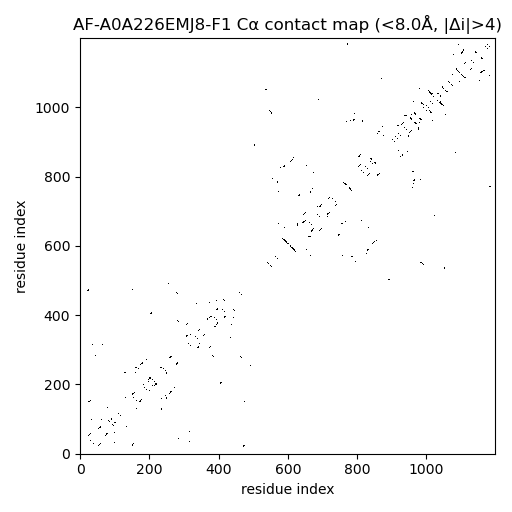54 THR A CA 1
ATOM 6770 C C . THR A 1 854 ? 9.805 -20.035 -14.123 1.00 92.75 854 THR A C 1
ATOM 6772 O O . THR A 1 854 ? 10.766 -20.366 -13.423 1.00 92.75 854 THR A O 1
ATOM 6775 N N . GLY A 1 855 ? 8.776 -20.856 -14.362 1.00 90.94 855 GLY A N 1
ATOM 6776 C CA . GLY A 1 855 ? 8.661 -22.215 -13.833 1.00 90.94 855 GLY A CA 1
ATOM 6777 C C . GLY A 1 855 ? 9.708 -23.181 -14.398 1.00 90.94 855 GLY A C 1
ATOM 6778 O O . GLY A 1 855 ? 10.189 -24.050 -13.665 1.00 90.94 855 GLY A O 1
ATOM 6779 N N . VAL A 1 856 ? 10.090 -23.008 -15.669 1.00 94.44 856 VAL A N 1
ATOM 6780 C CA . VAL A 1 856 ? 11.094 -23.835 -16.362 1.00 94.44 856 VAL A CA 1
ATOM 6781 C C . VAL A 1 856 ? 12.497 -23.233 -16.236 1.00 94.44 856 VAL A C 1
ATOM 6783 O O . VAL A 1 856 ? 13.412 -23.902 -15.758 1.00 94.44 856 VAL A O 1
ATOM 6786 N N . LEU A 1 857 ? 12.667 -21.952 -16.583 1.00 95.56 857 LEU A N 1
ATOM 6787 C CA . LEU A 1 857 ? 13.958 -21.251 -16.582 1.00 95.56 857 LEU A CA 1
ATOM 6788 C C . LEU A 1 857 ? 14.549 -21.111 -15.177 1.00 95.56 857 LEU A C 1
ATOM 6790 O O . LEU A 1 857 ? 15.765 -21.184 -14.980 1.00 95.56 857 LEU A O 1
ATOM 6794 N N . ARG A 1 858 ? 13.673 -20.883 -14.189 1.00 94.88 858 ARG A N 1
ATOM 6795 C CA . ARG A 1 858 ? 14.025 -20.599 -12.794 1.00 94.88 858 ARG A CA 1
ATOM 6796 C C . ARG A 1 858 ? 15.093 -19.497 -12.690 1.00 94.88 858 ARG A C 1
ATOM 6798 O O . ARG A 1 858 ? 16.190 -19.800 -12.209 1.00 94.88 858 ARG A O 1
ATOM 6805 N N . PRO A 1 859 ? 14.809 -18.261 -13.143 1.00 96.31 859 PRO A N 1
ATOM 6806 C CA . PRO A 1 859 ? 15.807 -17.196 -13.229 1.00 96.31 859 PRO A CA 1
ATOM 6807 C C . PRO A 1 859 ? 16.392 -16.833 -11.859 1.00 96.31 859 PRO A C 1
ATOM 6809 O O . PRO A 1 859 ? 15.741 -16.991 -10.819 1.00 96.31 859 PRO A O 1
ATOM 6812 N N . THR A 1 860 ? 17.632 -16.341 -11.855 1.00 96.25 860 THR A N 1
ATOM 6813 C CA . THR A 1 860 ? 18.297 -15.796 -10.660 1.00 96.25 860 THR A CA 1
ATOM 6814 C C . THR A 1 860 ? 18.301 -14.267 -10.665 1.00 96.25 860 THR A C 1
ATOM 6816 O O . THR A 1 860 ? 18.300 -13.653 -9.596 1.00 96.25 860 THR A O 1
ATOM 6819 N N . ILE A 1 861 ? 18.245 -13.647 -11.843 1.00 95.38 861 ILE A N 1
ATOM 6820 C CA . ILE A 1 861 ? 18.226 -12.196 -12.021 1.00 95.38 861 ILE A CA 1
ATOM 6821 C C . ILE A 1 861 ? 17.040 -11.837 -12.904 1.00 95.38 861 ILE A C 1
ATOM 6823 O O . ILE A 1 861 ? 16.764 -12.517 -13.892 1.00 95.38 861 ILE A O 1
ATOM 6827 N N . MET A 1 862 ? 16.321 -10.784 -12.528 1.00 93.44 862 MET A N 1
ATOM 6828 C CA . MET A 1 862 ? 15.151 -10.336 -13.267 1.00 93.44 862 MET A CA 1
ATOM 6829 C C . MET A 1 862 ? 15.048 -8.816 -13.232 1.00 93.44 862 MET A C 1
ATOM 6831 O O . MET A 1 862 ? 15.125 -8.213 -12.160 1.00 93.44 862 MET A O 1
ATOM 6835 N N . THR A 1 863 ? 14.835 -8.211 -14.395 1.00 92.38 863 THR A N 1
ATOM 6836 C CA . THR A 1 863 ? 14.474 -6.795 -14.508 1.00 92.38 863 THR A CA 1
ATOM 6837 C C . THR A 1 863 ? 12.957 -6.681 -14.602 1.00 92.38 863 THR A C 1
ATOM 6839 O O . THR A 1 863 ? 12.290 -7.523 -15.200 1.00 92.38 863 THR A O 1
ATOM 6842 N N . MET A 1 864 ? 12.379 -5.681 -13.950 1.00 88.38 864 MET A N 1
ATOM 6843 C CA . MET A 1 864 ? 10.945 -5.426 -13.912 1.00 88.38 864 MET A CA 1
ATOM 6844 C C . MET A 1 864 ? 10.669 -3.936 -14.102 1.00 88.38 864 MET A C 1
ATOM 6846 O O . MET A 1 864 ? 11.499 -3.073 -13.817 1.00 88.38 864 MET A O 1
ATOM 6850 N N . VAL A 1 865 ? 9.453 -3.637 -14.541 1.00 84.25 865 VAL A N 1
ATOM 6851 C CA . VAL A 1 865 ? 8.869 -2.293 -14.469 1.00 84.25 865 VAL A CA 1
ATOM 6852 C C . VAL A 1 865 ? 7.822 -2.267 -13.351 1.00 84.25 865 VAL A C 1
ATOM 6854 O O . VAL A 1 865 ? 7.250 -3.327 -13.065 1.00 84.25 865 VAL A O 1
ATOM 6857 N N . PRO A 1 866 ? 7.508 -1.106 -12.741 1.00 81.19 866 PRO A N 1
ATOM 6858 C CA . PRO A 1 866 ? 6.562 -1.030 -11.623 1.00 81.19 866 PRO A CA 1
ATOM 6859 C C . PRO A 1 866 ? 5.231 -1.738 -11.882 1.00 81.19 866 PRO A C 1
ATOM 6861 O O . PRO A 1 866 ? 4.755 -2.465 -11.023 1.00 81.19 866 PRO A O 1
ATOM 6864 N N . LEU A 1 867 ? 4.704 -1.666 -13.109 1.00 73.75 867 LEU A N 1
ATOM 6865 C CA . LEU A 1 867 ? 3.482 -2.375 -13.500 1.00 73.75 867 LEU A CA 1
ATOM 6866 C C . LEU A 1 867 ? 3.553 -3.898 -13.274 1.00 73.75 867 LEU A C 1
ATOM 6868 O O . LEU A 1 867 ? 2.575 -4.508 -12.847 1.00 73.75 867 LEU A O 1
ATOM 6872 N N . ILE A 1 868 ? 4.692 -4.530 -13.569 1.00 80.50 868 ILE A N 1
ATOM 6873 C CA . ILE A 1 868 ? 4.884 -5.971 -13.347 1.00 80.50 868 ILE A CA 1
ATOM 6874 C C . ILE A 1 868 ? 5.011 -6.261 -11.850 1.00 80.50 868 ILE A C 1
ATOM 6876 O O . ILE A 1 868 ? 4.430 -7.230 -11.362 1.00 80.50 868 ILE A O 1
ATOM 6880 N N . VAL A 1 869 ? 5.711 -5.395 -11.116 1.00 85.31 869 VAL A N 1
ATOM 6881 C CA . VAL A 1 869 ? 5.851 -5.490 -9.658 1.00 85.31 869 VAL A CA 1
ATOM 6882 C C . VAL A 1 869 ? 4.478 -5.390 -8.973 1.00 85.31 869 VAL A C 1
ATOM 6884 O O . VAL A 1 869 ? 4.148 -6.242 -8.148 1.00 85.31 869 VAL A O 1
ATOM 6887 N N . ASP A 1 870 ? 3.640 -4.434 -9.380 1.00 78.12 870 ASP A N 1
ATOM 6888 C CA . ASP A 1 870 ? 2.275 -4.236 -8.876 1.00 78.12 870 ASP A CA 1
ATOM 6889 C C . ASP A 1 870 ? 1.363 -5.431 -9.190 1.00 78.12 870 ASP A C 1
ATOM 6891 O O . ASP A 1 870 ? 0.580 -5.862 -8.343 1.00 78.12 870 ASP A O 1
ATOM 6895 N N . ARG A 1 871 ? 1.479 -6.024 -10.388 1.00 77.69 871 ARG A N 1
ATOM 6896 C CA . ARG A 1 871 ? 0.744 -7.254 -10.735 1.00 77.69 871 ARG A CA 1
ATOM 6897 C C . ARG A 1 871 ? 1.140 -8.424 -9.839 1.00 77.69 871 ARG A C 1
ATOM 6899 O O . ARG A 1 871 ? 0.267 -9.169 -9.396 1.00 77.69 871 ARG A O 1
ATOM 6906 N N . ILE A 1 872 ? 2.433 -8.589 -9.544 1.00 82.62 872 ILE A N 1
ATOM 6907 C CA . ILE A 1 872 ? 2.901 -9.625 -8.612 1.00 82.62 872 ILE A CA 1
ATOM 6908 C C . ILE A 1 872 ? 2.380 -9.332 -7.200 1.00 82.62 872 ILE A C 1
ATOM 6910 O O . ILE A 1 872 ? 1.891 -10.250 -6.544 1.00 82.62 872 ILE A O 1
ATOM 6914 N N . TYR A 1 873 ? 2.420 -8.073 -6.749 1.00 85.31 873 TYR A N 1
ATOM 6915 C CA . TYR A 1 873 ? 1.872 -7.655 -5.454 1.00 85.31 873 TYR A CA 1
ATOM 6916 C C . TYR A 1 873 ? 0.399 -8.056 -5.330 1.00 85.31 873 TYR A C 1
ATOM 6918 O O . TYR A 1 873 ? 0.038 -8.784 -4.402 1.00 85.31 873 TYR A O 1
ATOM 6926 N N . LYS A 1 874 ? -0.430 -7.678 -6.311 1.00 77.38 874 LYS A N 1
ATOM 6927 C CA . LYS A 1 874 ? -1.861 -8.015 -6.349 1.00 77.38 874 LYS A CA 1
ATOM 6928 C C . LYS A 1 874 ? -2.084 -9.522 -6.393 1.00 77.38 874 LYS A C 1
ATOM 6930 O O . LYS A 1 874 ? -2.858 -10.038 -5.596 1.00 77.38 874 LYS A O 1
ATOM 6935 N N . GLY A 1 875 ? -1.343 -10.247 -7.231 1.00 79.06 875 GLY A N 1
ATOM 6936 C CA . GLY A 1 875 ? -1.444 -11.706 -7.317 1.00 79.06 875 GLY A CA 1
ATOM 6937 C C . GLY A 1 875 ? -1.083 -12.430 -6.012 1.00 79.06 875 GLY A C 1
ATOM 6938 O O . GLY A 1 875 ? -1.665 -13.470 -5.700 1.00 79.06 875 GLY A O 1
ATOM 6939 N N . ILE A 1 876 ? -0.147 -11.893 -5.219 1.00 84.31 876 ILE A N 1
ATOM 6940 C CA . ILE A 1 876 ? 0.162 -12.416 -3.880 1.00 84.31 876 ILE A CA 1
ATOM 6941 C C . ILE A 1 876 ? -0.959 -12.060 -2.898 1.00 84.31 876 ILE A C 1
ATOM 6943 O O . ILE A 1 876 ? -1.413 -12.942 -2.170 1.00 84.31 876 ILE A O 1
ATOM 6947 N N . GLN A 1 877 ? -1.419 -10.806 -2.885 1.00 81.44 877 GLN A N 1
ATOM 6948 C CA . GLN A 1 877 ? -2.495 -10.352 -1.999 1.00 81.44 877 GLN A CA 1
ATOM 6949 C C . GLN A 1 877 ? -3.795 -11.127 -2.229 1.00 81.44 877 GLN A C 1
ATOM 6951 O O . GLN A 1 877 ? -4.417 -11.561 -1.264 1.00 81.44 877 GLN A O 1
ATOM 6956 N N . GLU A 1 878 ? -4.165 -11.394 -3.482 1.00 79.69 878 GLU A N 1
ATOM 6957 C CA . GLU A 1 878 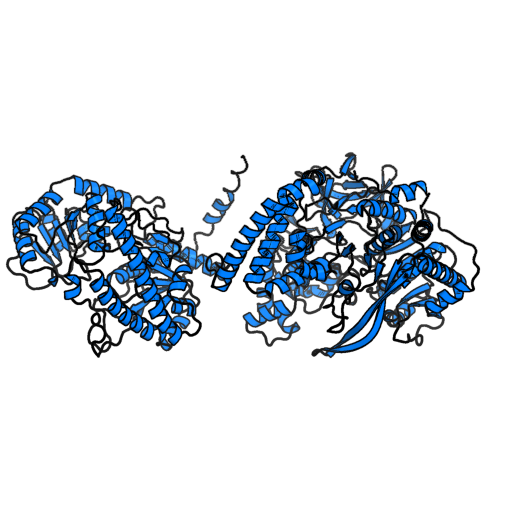? -5.316 -12.233 -3.826 1.00 79.69 878 GLU A CA 1
ATOM 6958 C C . GLU A 1 878 ? -5.170 -13.642 -3.237 1.00 79.69 878 GLU A C 1
ATOM 6960 O O . GLU A 1 878 ? -6.043 -14.080 -2.488 1.00 79.69 878 GLU A O 1
ATOM 6965 N N . LYS A 1 879 ? -4.028 -14.314 -3.445 1.00 81.19 879 LYS A N 1
ATOM 6966 C CA . LYS A 1 879 ? -3.771 -15.651 -2.871 1.00 81.19 879 LYS A CA 1
ATOM 6967 C C . LYS A 1 879 ? -3.785 -15.665 -1.341 1.00 81.19 879 LYS A C 1
ATOM 6969 O O . LYS A 1 879 ? -4.217 -16.644 -0.736 1.00 81.19 879 LYS A O 1
ATOM 6974 N N . VAL A 1 880 ? -3.300 -14.602 -0.700 1.00 83.06 880 VAL A N 1
ATOM 6975 C CA . VAL A 1 880 ? -3.371 -14.449 0.761 1.00 83.06 880 VAL A CA 1
ATOM 6976 C C . VAL A 1 880 ? -4.814 -14.190 1.199 1.00 83.06 880 VAL A C 1
ATOM 6978 O O . VAL A 1 880 ? -5.253 -14.745 2.202 1.00 83.06 880 VAL A O 1
ATOM 6981 N N . SER A 1 881 ? -5.591 -13.416 0.444 1.00 75.62 881 SER A N 1
ATOM 6982 C CA . SER A 1 881 ? -6.999 -13.148 0.748 1.00 75.62 881 SER A CA 1
ATOM 6983 C C . SER A 1 881 ? -7.882 -14.397 0.633 1.00 75.62 881 SER A C 1
ATOM 6985 O O . SER A 1 881 ? -8.784 -14.576 1.453 1.00 75.62 881 SER A O 1
ATOM 6987 N N . GLU A 1 882 ? -7.564 -15.276 -0.325 1.00 78.62 882 GLU A N 1
ATOM 6988 C CA . GLU A 1 882 ? -8.175 -16.598 -0.522 1.00 78.62 882 GLU A CA 1
ATOM 6989 C C . GLU A 1 882 ? -7.756 -17.599 0.562 1.00 78.62 882 GLU A C 1
ATOM 6991 O O . GLU A 1 882 ? -8.473 -18.561 0.842 1.00 78.62 882 GLU A O 1
ATOM 6996 N N . SER A 1 883 ? -6.601 -17.386 1.201 1.00 73.56 883 SER A N 1
ATOM 6997 C CA . SER A 1 883 ? -6.200 -18.203 2.339 1.00 73.56 883 SER A CA 1
ATOM 6998 C C . SER A 1 883 ? -7.099 -17.892 3.543 1.00 73.56 883 SER A C 1
ATOM 7000 O O . SER A 1 883 ? -7.369 -16.732 3.847 1.00 73.56 883 SER A O 1
ATOM 7002 N N . GLY A 1 884 ? -7.608 -18.924 4.225 1.00 76.62 884 GLY A N 1
ATOM 7003 C CA . GLY A 1 884 ? -8.442 -18.733 5.418 1.00 76.62 884 GLY A CA 1
ATOM 7004 C C . GLY A 1 884 ? -7.723 -17.933 6.516 1.00 76.62 884 GLY A C 1
ATOM 7005 O O . GLY A 1 884 ? -6.518 -17.702 6.447 1.00 76.62 884 GLY A O 1
ATOM 7006 N N . GLU A 1 885 ? -8.434 -17.546 7.574 1.00 75.62 885 GLU A N 1
ATOM 7007 C CA . GLU A 1 885 ? -7.915 -16.634 8.614 1.00 75.62 885 GLU A CA 1
ATOM 7008 C C . GLU A 1 885 ? -6.582 -17.076 9.253 1.00 75.62 885 GLU A C 1
ATOM 7010 O O . GLU A 1 885 ? -5.707 -16.249 9.512 1.00 75.62 885 GLU A O 1
ATOM 7015 N N . ILE A 1 886 ? -6.366 -18.387 9.424 1.00 77.94 886 ILE A N 1
ATOM 7016 C CA . ILE A 1 886 ? -5.080 -18.936 9.890 1.00 77.94 886 ILE A CA 1
ATOM 7017 C C . ILE A 1 886 ? -3.966 -18.661 8.867 1.00 77.94 886 ILE A C 1
ATOM 7019 O O . ILE A 1 886 ? -2.877 -18.240 9.245 1.00 77.94 886 ILE A O 1
ATOM 7023 N N . GLY A 1 887 ? -4.230 -18.867 7.574 1.00 82.44 887 GLY A N 1
ATOM 7024 C CA . GLY A 1 887 ? -3.270 -18.618 6.496 1.00 82.44 887 GLY A CA 1
ATOM 7025 C C . GLY A 1 887 ? -2.845 -17.151 6.426 1.00 82.44 887 GLY A C 1
ATOM 7026 O O . GLY A 1 887 ? -1.646 -16.868 6.386 1.00 82.44 887 GLY A O 1
ATOM 7027 N N . LYS A 1 888 ? -3.807 -16.224 6.530 1.00 84.31 888 LYS A N 1
ATOM 7028 C CA . LYS A 1 888 ? -3.548 -14.776 6.610 1.00 84.31 888 LYS A CA 1
ATOM 7029 C C . LYS A 1 888 ? -2.691 -14.413 7.822 1.00 84.31 888 LYS A C 1
ATOM 7031 O O . LYS A 1 888 ? -1.705 -13.690 7.680 1.00 84.31 888 LYS A O 1
ATOM 7036 N N . ALA A 1 889 ? -3.026 -14.940 9.003 1.00 82.00 889 ALA A N 1
ATOM 7037 C CA . ALA A 1 889 ? -2.282 -14.680 10.236 1.00 82.00 889 ALA A CA 1
ATOM 7038 C C . ALA A 1 889 ? -0.844 -15.227 10.180 1.00 82.00 889 ALA A C 1
ATOM 7040 O O . ALA A 1 889 ? 0.096 -14.534 10.569 1.00 82.00 889 ALA A O 1
ATOM 7041 N N . VAL A 1 890 ? -0.658 -16.441 9.650 1.00 86.81 890 VAL A N 1
ATOM 7042 C CA . VAL A 1 890 ? 0.662 -17.067 9.467 1.00 86.81 890 VAL A CA 1
ATOM 7043 C C . VAL A 1 890 ? 1.505 -16.284 8.460 1.00 86.81 890 VAL A C 1
ATOM 7045 O O . VAL A 1 890 ? 2.679 -16.020 8.725 1.00 86.81 890 VAL A O 1
ATOM 7048 N N . PHE A 1 891 ? 0.919 -15.871 7.332 1.00 89.69 891 PHE A N 1
ATOM 7049 C CA . PHE A 1 891 ? 1.611 -15.042 6.345 1.00 89.69 891 PHE A CA 1
ATOM 7050 C C . PHE A 1 891 ? 2.056 -13.708 6.954 1.00 89.69 891 PHE A C 1
ATOM 7052 O O . PHE A 1 891 ? 3.236 -13.372 6.867 1.00 89.69 891 PHE A O 1
ATOM 7059 N N . LYS A 1 892 ? 1.148 -12.993 7.635 1.00 88.88 892 LYS A N 1
ATOM 7060 C CA . LYS A 1 892 ? 1.462 -11.726 8.312 1.00 88.88 892 LYS A CA 1
ATOM 7061 C C . LYS A 1 892 ? 2.570 -11.903 9.354 1.00 88.88 892 LYS A C 1
ATOM 7063 O O . LYS A 1 892 ? 3.515 -11.123 9.373 1.00 88.88 892 LYS A O 1
ATOM 7068 N N . PHE A 1 893 ? 2.515 -12.967 10.158 1.00 90.00 893 PHE A N 1
ATOM 7069 C CA . PHE A 1 893 ? 3.548 -13.268 11.149 1.00 90.00 893 PHE A CA 1
ATOM 7070 C C . PHE A 1 893 ? 4.937 -13.439 10.518 1.00 90.00 893 PHE A C 1
ATOM 7072 O O . PHE A 1 893 ? 5.896 -12.809 10.964 1.00 90.00 893 PHE A O 1
ATOM 7079 N N . PHE A 1 894 ? 5.060 -14.267 9.476 1.00 91.56 894 PHE A N 1
ATOM 7080 C CA . PHE A 1 894 ? 6.347 -14.481 8.812 1.00 91.56 894 PHE A CA 1
ATOM 7081 C C . PHE A 1 894 ? 6.815 -13.253 8.026 1.00 91.56 894 PHE A C 1
ATOM 7083 O O . PHE A 1 894 ? 8.020 -12.998 7.981 1.00 91.56 894 PHE A O 1
ATOM 7090 N N . TYR A 1 895 ? 5.888 -12.481 7.451 1.00 92.12 895 TYR A N 1
ATOM 7091 C CA . TYR A 1 895 ? 6.178 -11.196 6.817 1.00 92.12 895 TYR A CA 1
ATOM 7092 C C . TYR A 1 895 ? 6.824 -10.230 7.819 1.00 92.12 895 TYR A C 1
ATOM 7094 O O . TYR A 1 895 ? 7.950 -9.784 7.587 1.00 92.12 895 TYR A O 1
ATOM 7102 N N . ASP A 1 896 ? 6.169 -9.993 8.960 1.00 91.38 896 ASP A N 1
ATOM 7103 C CA . ASP A 1 896 ? 6.635 -9.081 10.010 1.00 91.38 896 ASP A CA 1
ATOM 7104 C C . ASP A 1 896 ? 7.945 -9.575 10.651 1.00 91.38 896 ASP A C 1
ATOM 7106 O O . ASP A 1 896 ? 8.875 -8.795 10.880 1.00 91.38 896 ASP A O 1
ATOM 7110 N N . TYR A 1 897 ? 8.057 -10.886 10.907 1.00 91.25 897 TYR A N 1
ATOM 7111 C CA . TYR A 1 897 ? 9.268 -11.507 11.452 1.00 91.25 897 TYR A CA 1
ATOM 7112 C C . TYR A 1 897 ? 10.469 -11.278 10.532 1.00 91.25 897 TYR A C 1
ATOM 7114 O O . TYR A 1 897 ? 11.530 -10.828 10.977 1.00 91.25 897 TYR A O 1
ATOM 7122 N N . ARG A 1 898 ? 10.300 -11.551 9.236 1.00 91.56 898 ARG A N 1
ATOM 7123 C CA . ARG A 1 898 ? 11.364 -11.365 8.257 1.00 91.56 898 ARG A CA 1
ATOM 7124 C C . ARG A 1 898 ? 11.736 -9.891 8.123 1.00 91.56 898 ARG A C 1
ATOM 7126 O O . ARG A 1 898 ? 12.924 -9.570 8.117 1.00 91.56 898 ARG A O 1
ATOM 7133 N N . LEU A 1 899 ? 10.745 -9.003 8.066 1.00 91.81 899 LEU A N 1
ATOM 7134 C CA . LEU A 1 899 ? 10.959 -7.564 7.932 1.00 91.81 899 LEU A CA 1
ATOM 7135 C C . LEU A 1 899 ? 11.775 -7.004 9.108 1.00 91.81 899 LEU A C 1
ATOM 7137 O O . LEU A 1 899 ? 12.757 -6.285 8.910 1.00 91.81 899 LEU A O 1
ATOM 7141 N N . LYS A 1 900 ? 11.442 -7.423 10.336 1.00 92.31 900 LYS A N 1
ATOM 7142 C CA . LYS A 1 900 ? 12.186 -7.085 11.557 1.00 92.31 900 LYS A CA 1
ATOM 7143 C C . LYS A 1 900 ? 13.659 -7.495 11.471 1.00 92.31 900 LYS A C 1
ATOM 7145 O O . LYS A 1 900 ? 14.532 -6.709 11.838 1.00 92.31 900 LYS A O 1
ATOM 7150 N N . TRP A 1 901 ? 13.953 -8.719 11.031 1.00 91.06 901 TRP A N 1
ATOM 7151 C CA . TRP A 1 901 ? 15.331 -9.214 10.929 1.00 91.06 901 TRP A CA 1
ATOM 7152 C C . TRP A 1 901 ? 16.098 -8.604 9.755 1.00 91.06 901 TRP A C 1
ATOM 7154 O O . TRP A 1 901 ? 17.291 -8.322 9.889 1.00 91.06 901 TRP A O 1
ATOM 7164 N N . TYR A 1 902 ? 15.409 -8.315 8.651 1.00 90.88 902 TYR A N 1
ATOM 7165 C CA . TYR A 1 902 ? 15.971 -7.633 7.491 1.00 90.88 902 TYR A CA 1
ATOM 7166 C C . TYR A 1 902 ? 16.547 -6.264 7.872 1.00 90.88 902 TYR A C 1
ATOM 7168 O O . TYR A 1 902 ? 17.730 -6.025 7.638 1.00 90.88 902 TYR A O 1
ATOM 7176 N N . TYR A 1 903 ? 15.766 -5.412 8.548 1.00 90.94 903 TYR A N 1
ATOM 7177 C CA . TYR A 1 903 ? 16.226 -4.089 9.002 1.00 90.94 903 TYR A CA 1
ATOM 7178 C C . TYR A 1 903 ? 17.280 -4.141 10.117 1.00 90.94 903 TYR A C 1
ATOM 7180 O O . TYR A 1 903 ? 17.941 -3.144 10.395 1.00 90.94 903 TYR A O 1
ATOM 7188 N N . ARG A 1 904 ? 17.490 -5.309 10.735 1.00 90.69 904 ARG A N 1
ATOM 7189 C CA . ARG A 1 904 ? 18.615 -5.573 11.649 1.00 90.69 904 ARG A CA 1
ATOM 7190 C C . ARG A 1 904 ? 19.871 -6.069 10.925 1.00 90.69 904 ARG A C 1
ATOM 7192 O O . ARG A 1 904 ? 20.851 -6.399 11.584 1.00 90.69 904 ARG A O 1
ATOM 7199 N N . GLY A 1 905 ? 19.851 -6.142 9.595 1.00 88.56 905 GLY A N 1
ATOM 7200 C CA . GLY A 1 905 ? 20.974 -6.580 8.769 1.00 88.56 905 GLY A CA 1
ATOM 7201 C C . GLY A 1 905 ? 21.065 -8.095 8.555 1.00 88.56 905 GLY A C 1
ATOM 7202 O O . GLY A 1 905 ? 21.987 -8.542 7.875 1.00 88.56 905 GLY A O 1
ATOM 7203 N N . TYR A 1 906 ? 20.120 -8.887 9.067 1.00 89.50 906 TYR A N 1
ATOM 7204 C CA . TYR A 1 906 ? 20.146 -10.349 8.972 1.00 89.50 906 TYR A CA 1
ATOM 7205 C C . TYR A 1 906 ? 19.366 -10.885 7.760 1.00 89.50 906 TYR A C 1
ATOM 7207 O O . TYR A 1 906 ? 18.479 -10.234 7.203 1.00 89.50 906 TYR A O 1
ATOM 7215 N N . LYS A 1 907 ? 19.705 -12.110 7.355 1.00 85.75 907 LYS A N 1
ATOM 7216 C CA . LYS A 1 907 ? 18.969 -12.961 6.415 1.00 85.75 907 LYS A CA 1
ATOM 7217 C C . LYS A 1 907 ? 18.406 -14.168 7.165 1.00 85.75 907 LYS A C 1
ATOM 7219 O O . LYS A 1 907 ? 19.103 -14.797 7.958 1.00 85.75 907 LYS A O 1
ATOM 7224 N N . THR A 1 908 ? 17.168 -14.537 6.868 1.00 86.38 908 THR A N 1
ATOM 7225 C CA . THR A 1 908 ? 16.428 -15.602 7.559 1.00 86.38 908 THR A CA 1
ATOM 7226 C C . THR A 1 908 ? 16.330 -16.859 6.693 1.00 86.38 908 THR A C 1
ATOM 7228 O O . THR A 1 908 ? 15.243 -17.307 6.351 1.00 86.38 908 THR A O 1
ATOM 7231 N N . HIS A 1 909 ? 17.470 -17.447 6.309 1.00 83.56 909 HIS A N 1
ATOM 7232 C CA . HIS A 1 909 ? 17.547 -18.486 5.264 1.00 83.56 909 HIS A CA 1
ATOM 7233 C C . HIS A 1 909 ? 16.590 -19.677 5.436 1.00 83.56 909 HIS A C 1
ATOM 7235 O O . HIS A 1 909 ? 16.081 -20.198 4.443 1.00 83.56 909 HIS A O 1
ATOM 7241 N N . ILE A 1 910 ? 16.367 -20.130 6.671 1.00 84.31 910 ILE A N 1
ATOM 7242 C CA . ILE A 1 910 ? 15.489 -21.274 6.951 1.00 84.31 910 ILE A CA 1
ATOM 7243 C C . ILE A 1 910 ? 14.020 -20.855 6.828 1.00 84.31 910 ILE A C 1
ATOM 7245 O O . ILE A 1 910 ? 13.258 -21.504 6.115 1.00 84.31 910 ILE A O 1
ATOM 7249 N N . VAL A 1 911 ? 13.640 -19.726 7.432 1.00 84.88 911 VAL A N 1
ATOM 7250 C CA . VAL A 1 911 ? 12.278 -19.176 7.336 1.00 84.88 911 VAL A CA 1
ATOM 7251 C C . VAL A 1 911 ? 11.928 -18.819 5.888 1.00 84.88 911 VAL A C 1
ATOM 7253 O O . VAL A 1 911 ? 10.853 -19.181 5.415 1.00 84.88 911 VAL A O 1
ATOM 7256 N N . ASP A 1 912 ? 12.864 -18.227 5.143 1.00 85.69 912 ASP A N 1
ATOM 7257 C CA . ASP A 1 912 ? 12.726 -17.914 3.715 1.00 85.69 912 ASP A CA 1
ATOM 7258 C C . ASP A 1 912 ? 12.404 -19.173 2.883 1.00 85.69 912 ASP A C 1
ATOM 7260 O O . ASP A 1 912 ? 11.616 -19.125 1.936 1.00 85.69 912 ASP A O 1
ATOM 7264 N N . LYS A 1 913 ? 12.996 -20.325 3.237 1.00 84.31 913 LYS A N 1
ATOM 7265 C CA . LYS A 1 913 ? 12.775 -21.618 2.563 1.00 84.31 913 LYS A CA 1
ATOM 7266 C C . LYS A 1 913 ? 11.486 -22.327 2.977 1.00 84.31 913 LYS A C 1
ATOM 7268 O O . LYS A 1 913 ? 11.038 -23.190 2.226 1.00 84.31 913 LYS A O 1
ATOM 7273 N N . ILE A 1 914 ? 10.915 -22.016 4.138 1.00 83.56 914 ILE A N 1
ATOM 7274 C CA . ILE A 1 914 ? 9.708 -22.682 4.646 1.00 83.56 914 ILE A CA 1
ATOM 7275 C C . ILE A 1 914 ? 8.470 -21.834 4.340 1.00 83.56 914 ILE A C 1
ATOM 7277 O O . ILE A 1 914 ? 7.564 -22.301 3.653 1.00 83.56 914 ILE A O 1
ATOM 7281 N N . ALA A 1 915 ? 8.454 -20.575 4.783 1.00 86.00 915 ALA A N 1
ATOM 7282 C CA . ALA A 1 915 ? 7.283 -19.701 4.708 1.00 86.00 915 ALA A CA 1
ATOM 7283 C C . ALA A 1 915 ? 7.078 -19.088 3.313 1.00 86.00 915 ALA A C 1
ATOM 7285 O O . ALA A 1 915 ? 5.957 -19.027 2.815 1.00 86.00 915 ALA A O 1
ATOM 7286 N N . PHE A 1 916 ? 8.162 -18.681 2.646 1.00 89.06 916 PHE A N 1
ATOM 7287 C CA . PHE A 1 916 ? 8.087 -17.929 1.386 1.00 89.06 916 PHE A CA 1
ATOM 7288 C C . PHE A 1 916 ? 8.344 -18.780 0.138 1.00 89.06 916 PHE A C 1
ATOM 7290 O O . PHE A 1 916 ? 8.271 -18.274 -0.980 1.00 89.06 916 PHE A O 1
ATOM 7297 N N . LYS A 1 917 ? 8.590 -20.091 0.282 1.00 88.75 917 LYS A N 1
ATOM 7298 C CA . LYS A 1 917 ? 8.919 -20.991 -0.840 1.00 88.75 917 LYS A CA 1
ATOM 7299 C C . LYS A 1 917 ? 7.920 -20.887 -1.986 1.00 88.75 917 LYS A C 1
ATOM 7301 O O . LYS A 1 917 ? 8.338 -20.665 -3.118 1.00 88.75 917 LYS A O 1
ATOM 7306 N N . LYS A 1 918 ? 6.620 -21.019 -1.702 1.00 86.69 918 LYS A N 1
ATOM 7307 C CA . LYS A 1 918 ? 5.562 -20.975 -2.728 1.00 86.69 918 LYS A CA 1
ATOM 7308 C C . LYS A 1 918 ? 5.517 -19.626 -3.453 1.00 86.69 918 LYS A C 1
ATOM 7310 O O . LYS A 1 918 ? 5.350 -19.604 -4.665 1.00 86.69 918 LYS A O 1
ATOM 7315 N N . LEU A 1 919 ? 5.726 -18.525 -2.730 1.00 87.38 919 LEU A N 1
ATOM 7316 C CA . LEU A 1 919 ? 5.737 -17.173 -3.297 1.00 87.38 919 LEU A CA 1
ATOM 7317 C C . LEU A 1 919 ? 6.963 -16.948 -4.181 1.00 87.38 919 LEU A C 1
ATOM 7319 O O . LEU A 1 919 ? 6.839 -16.462 -5.298 1.00 87.38 919 LEU A O 1
ATOM 7323 N N . ARG A 1 920 ? 8.136 -17.418 -3.749 1.00 89.56 920 ARG A N 1
ATOM 7324 C CA . ARG A 1 920 ? 9.356 -17.380 -4.565 1.00 89.56 920 ARG A CA 1
ATOM 7325 C C . ARG A 1 920 ? 9.218 -18.185 -5.857 1.00 89.56 920 ARG A C 1
ATOM 7327 O O . ARG A 1 920 ? 9.789 -17.790 -6.868 1.00 89.56 920 ARG A O 1
ATOM 7334 N N . HIS A 1 921 ? 8.461 -19.287 -5.853 1.00 88.31 921 HIS A N 1
ATOM 7335 C CA . HIS A 1 921 ? 8.223 -20.089 -7.062 1.00 88.31 921 HIS A CA 1
ATOM 7336 C C . HIS A 1 921 ? 7.398 -19.353 -8.126 1.00 88.31 921 HIS A C 1
ATOM 7338 O O . HIS A 1 921 ? 7.515 -19.717 -9.290 1.00 88.31 921 HIS A O 1
ATOM 7344 N N . LEU A 1 922 ? 6.661 -18.286 -7.781 1.00 84.50 922 LEU A N 1
ATOM 7345 C CA . LEU A 1 922 ? 5.971 -17.442 -8.774 1.00 84.50 922 LEU A CA 1
ATOM 7346 C C . LEU A 1 922 ? 6.947 -16.832 -9.791 1.00 84.50 922 LEU A C 1
ATOM 7348 O O . LEU A 1 922 ? 6.596 -16.627 -10.949 1.00 84.50 922 LEU A O 1
ATOM 7352 N N . VAL A 1 923 ? 8.185 -16.590 -9.355 1.00 88.75 923 VAL A N 1
ATOM 7353 C CA . VAL A 1 923 ? 9.297 -16.098 -10.178 1.00 88.75 923 VAL A CA 1
ATOM 7354 C C . VAL A 1 923 ? 10.403 -17.155 -10.320 1.00 88.75 923 VAL A C 1
ATOM 7356 O O . VAL A 1 923 ? 11.575 -16.835 -10.468 1.00 88.75 923 VAL A O 1
ATOM 7359 N N . GLY A 1 924 ? 10.064 -18.447 -10.229 1.00 89.19 924 GLY A N 1
ATOM 7360 C CA . GLY A 1 924 ? 11.001 -19.554 -10.479 1.00 89.19 924 GLY A CA 1
ATOM 7361 C C . GLY A 1 924 ? 11.873 -20.000 -9.294 1.00 89.19 924 GLY A C 1
ATOM 7362 O O . GLY A 1 924 ? 12.638 -20.964 -9.385 1.00 89.19 924 GLY A O 1
ATOM 7363 N N . GLY A 1 925 ? 11.752 -19.345 -8.138 1.00 90.69 925 GLY A N 1
ATOM 7364 C CA . GLY A 1 925 ? 12.286 -19.817 -6.855 1.00 90.69 925 GLY A CA 1
ATOM 7365 C C . GLY A 1 925 ? 13.780 -19.584 -6.612 1.00 90.69 925 GLY A C 1
ATOM 7366 O O . GLY A 1 925 ? 14.232 -19.792 -5.483 1.00 90.69 925 GLY A O 1
ATOM 7367 N N . ARG A 1 926 ? 14.544 -19.152 -7.624 1.00 93.69 926 ARG A N 1
ATOM 7368 C CA . ARG A 1 926 ? 15.996 -18.905 -7.527 1.00 93.69 926 ARG A CA 1
ATOM 7369 C C . ARG A 1 926 ? 16.398 -17.432 -7.602 1.00 93.69 926 ARG A C 1
ATOM 7371 O O . ARG A 1 926 ? 17.576 -17.139 -7.416 1.00 93.69 926 ARG A O 1
ATOM 7378 N N . VAL A 1 927 ? 15.442 -16.520 -7.791 1.00 93.56 927 VAL A N 1
ATOM 7379 C CA . VAL A 1 927 ? 15.720 -15.081 -7.884 1.00 93.56 927 VAL A CA 1
ATOM 7380 C C . VAL A 1 927 ? 16.499 -14.600 -6.659 1.00 93.56 927 VAL A C 1
ATOM 7382 O O . VAL A 1 927 ? 16.123 -14.866 -5.511 1.00 93.56 927 VAL A O 1
ATOM 7385 N N . ARG A 1 928 ? 17.611 -13.917 -6.936 1.00 92.00 928 ARG A N 1
ATOM 7386 C CA . ARG A 1 928 ? 18.538 -13.320 -5.973 1.00 92.00 928 ARG A CA 1
ATOM 7387 C C . ARG A 1 928 ? 18.702 -11.814 -6.155 1.00 92.00 928 ARG A C 1
ATOM 7389 O O . ARG A 1 928 ? 19.159 -11.185 -5.210 1.00 92.00 928 ARG A O 1
ATOM 7396 N N . ILE A 1 929 ? 18.379 -11.258 -7.324 1.00 92.06 929 ILE A N 1
ATOM 7397 C CA . ILE A 1 929 ? 18.378 -9.814 -7.601 1.00 92.06 929 ILE A CA 1
ATOM 7398 C C . ILE A 1 929 ? 17.157 -9.493 -8.460 1.00 92.06 929 ILE A C 1
ATOM 7400 O O . ILE A 1 929 ? 16.907 -10.167 -9.460 1.00 92.06 929 ILE A O 1
ATOM 7404 N N . ILE A 1 930 ? 16.422 -8.456 -8.065 1.00 93.62 930 ILE A N 1
ATOM 7405 C CA . ILE A 1 930 ? 15.351 -7.860 -8.860 1.00 93.62 930 ILE A CA 1
ATOM 7406 C C . ILE A 1 930 ? 15.735 -6.409 -9.126 1.00 93.62 930 ILE A C 1
ATOM 7408 O O . ILE A 1 930 ? 15.891 -5.643 -8.179 1.00 93.62 930 ILE A O 1
ATOM 7412 N N . ALA A 1 931 ? 15.887 -6.026 -10.388 1.00 92.25 931 ALA A N 1
ATOM 7413 C CA . ALA A 1 931 ? 16.048 -4.628 -10.774 1.00 92.25 931 ALA A CA 1
ATOM 7414 C C . ALA A 1 931 ? 14.689 -4.056 -11.177 1.00 92.25 931 ALA A C 1
ATOM 7416 O O . ALA A 1 931 ? 13.947 -4.701 -11.910 1.00 92.25 931 ALA A O 1
ATOM 7417 N N . CYS A 1 932 ? 14.346 -2.862 -10.699 1.00 90.94 932 CYS A N 1
ATOM 7418 C CA . CYS A 1 932 ? 13.121 -2.171 -11.080 1.00 90.94 932 CYS A CA 1
ATOM 7419 C C . CYS A 1 932 ? 13.435 -0.762 -11.575 1.00 90.94 932 CYS A C 1
ATOM 7421 O O . CYS A 1 932 ? 14.132 -0.011 -10.894 1.00 90.94 932 CYS A O 1
ATOM 7423 N N . GLY A 1 933 ? 12.895 -0.390 -12.733 1.00 87.00 933 GLY A N 1
ATOM 7424 C CA . GLY A 1 933 ? 13.110 0.933 -13.311 1.00 87.00 933 GLY A CA 1
ATOM 7425 C C . GLY A 1 933 ? 12.072 1.303 -14.364 1.00 87.00 933 GLY A C 1
ATOM 7426 O O . GLY A 1 933 ? 11.118 0.571 -14.625 1.00 87.00 933 GLY A O 1
ATOM 7427 N N . GLY A 1 934 ? 12.250 2.476 -14.967 1.00 78.62 934 GLY A N 1
ATOM 7428 C CA . GLY A 1 934 ? 11.406 2.980 -16.053 1.00 78.62 934 GLY A CA 1
ATOM 7429 C C . GLY A 1 934 ? 10.178 3.787 -15.613 1.00 78.62 934 GLY A C 1
ATOM 7430 O O . GLY A 1 934 ? 9.684 4.576 -16.416 1.00 78.62 934 GLY A O 1
ATOM 7431 N N . ALA A 1 935 ? 9.709 3.655 -14.372 1.00 78.06 935 ALA A N 1
ATOM 7432 C CA . ALA A 1 935 ? 8.662 4.496 -13.784 1.00 78.06 935 ALA A CA 1
ATOM 7433 C C . ALA A 1 935 ? 8.796 4.537 -12.243 1.00 78.06 935 ALA A C 1
ATOM 7435 O O . ALA A 1 935 ? 9.518 3.702 -11.687 1.00 78.06 935 ALA A O 1
ATOM 7436 N N . PRO A 1 936 ? 8.121 5.476 -11.550 1.00 77.88 936 PRO A N 1
ATOM 7437 C CA . PRO A 1 936 ? 8.087 5.509 -10.089 1.00 77.88 936 PRO A CA 1
ATOM 7438 C C . PRO A 1 936 ? 7.487 4.228 -9.491 1.00 77.88 936 PRO A C 1
ATOM 7440 O O . PRO A 1 936 ? 6.491 3.708 -9.995 1.00 77.88 936 PRO A O 1
ATOM 7443 N N . LEU A 1 937 ? 8.088 3.736 -8.403 1.00 82.81 937 LEU A N 1
ATOM 7444 C CA . LEU A 1 937 ? 7.590 2.609 -7.610 1.00 82.81 937 LEU A CA 1
ATOM 7445 C C . LEU A 1 937 ? 7.308 3.079 -6.180 1.00 82.81 937 LEU A C 1
ATOM 7447 O O . LEU A 1 937 ? 8.207 3.597 -5.509 1.00 82.81 937 LEU A O 1
ATOM 7451 N N . CYS A 1 938 ? 6.084 2.854 -5.702 1.00 82.19 938 CYS A N 1
ATOM 7452 C CA . CYS A 1 938 ? 5.694 3.219 -4.344 1.00 82.19 938 CYS A CA 1
ATOM 7453 C C . CYS A 1 938 ? 6.475 2.404 -3.294 1.00 82.19 938 CYS A C 1
ATOM 7455 O O . CYS A 1 938 ? 6.877 1.250 -3.504 1.00 82.19 938 CYS A O 1
ATOM 7457 N N . ALA A 1 939 ? 6.727 3.028 -2.142 1.00 86.31 939 ALA A N 1
ATOM 7458 C CA . ALA A 1 939 ? 7.596 2.466 -1.109 1.00 86.31 939 ALA A CA 1
ATOM 7459 C C . ALA A 1 939 ? 7.040 1.162 -0.507 1.00 86.31 939 ALA A C 1
ATOM 7461 O O . ALA A 1 939 ? 7.812 0.253 -0.196 1.00 86.31 939 ALA A O 1
ATOM 7462 N N . GLU A 1 940 ? 5.715 1.057 -0.380 1.00 83.38 940 GLU A N 1
ATOM 7463 C CA . GLU A 1 940 ? 5.049 -0.120 0.176 1.00 83.38 940 GLU A CA 1
ATOM 7464 C C . GLU A 1 940 ? 5.201 -1.344 -0.734 1.00 83.38 940 GLU A C 1
ATOM 7466 O O . GLU A 1 940 ? 5.653 -2.395 -0.275 1.00 83.38 940 GLU A O 1
ATOM 7471 N N . THR A 1 941 ? 4.914 -1.209 -2.036 1.00 85.56 941 THR A N 1
ATOM 7472 C CA . THR A 1 941 ? 5.100 -2.305 -2.999 1.00 85.56 941 THR A CA 1
ATOM 7473 C C . THR A 1 941 ? 6.564 -2.745 -3.050 1.00 85.56 941 THR A C 1
ATOM 7475 O O . THR A 1 941 ? 6.852 -3.946 -3.068 1.00 85.56 941 THR A O 1
ATOM 7478 N N . HIS A 1 942 ? 7.505 -1.792 -3.021 1.00 90.12 942 HIS A N 1
ATOM 7479 C CA . HIS A 1 942 ? 8.939 -2.088 -2.968 1.00 90.12 942 HIS A CA 1
ATOM 7480 C C . HIS A 1 942 ? 9.286 -2.953 -1.750 1.00 90.12 942 HIS A C 1
ATOM 7482 O O . HIS A 1 942 ? 9.891 -4.020 -1.903 1.00 90.12 942 HIS A O 1
ATOM 7488 N N . GLU A 1 943 ? 8.889 -2.532 -0.547 1.00 92.19 943 GLU A N 1
ATOM 7489 C CA . GLU A 1 943 ? 9.142 -3.293 0.677 1.00 92.19 943 GLU A CA 1
ATOM 7490 C C . GLU A 1 943 ? 8.502 -4.682 0.619 1.00 92.19 943 GLU A C 1
ATOM 7492 O O . GLU A 1 943 ? 9.169 -5.686 0.901 1.00 92.19 943 GLU A O 1
ATOM 7497 N N . PHE A 1 944 ? 7.237 -4.739 0.201 1.00 91.50 944 PHE A N 1
ATOM 7498 C CA . PHE A 1 944 ? 6.453 -5.960 0.174 1.00 91.50 944 PHE A CA 1
ATOM 7499 C C . PHE A 1 944 ? 7.070 -7.015 -0.742 1.00 91.50 944 PHE A C 1
ATOM 7501 O O . PHE A 1 944 ? 7.276 -8.157 -0.323 1.00 91.50 944 PHE A O 1
ATOM 7508 N N . ILE A 1 945 ? 7.416 -6.651 -1.979 1.00 92.25 945 ILE A N 1
ATOM 7509 C CA . ILE A 1 945 ? 7.980 -7.586 -2.961 1.00 92.25 945 ILE A CA 1
ATOM 7510 C C . ILE A 1 945 ? 9.382 -8.036 -2.557 1.00 92.25 945 ILE A C 1
ATOM 7512 O O . ILE A 1 945 ? 9.677 -9.233 -2.575 1.00 92.25 945 ILE A O 1
ATOM 7516 N N . ARG A 1 946 ? 10.227 -7.106 -2.098 1.00 92.44 946 ARG A N 1
ATOM 7517 C CA . ARG A 1 946 ? 11.559 -7.425 -1.565 1.00 92.44 946 ARG A CA 1
ATOM 7518 C C . ARG A 1 946 ? 11.483 -8.428 -0.413 1.00 92.44 946 ARG A C 1
ATOM 7520 O O . ARG A 1 946 ? 12.296 -9.352 -0.322 1.00 92.44 946 ARG A O 1
ATOM 7527 N N . ASN A 1 947 ? 10.513 -8.248 0.482 1.00 91.75 947 ASN A N 1
ATOM 7528 C CA . ASN A 1 947 ? 10.344 -9.119 1.636 1.00 91.75 947 ASN A CA 1
ATOM 7529 C C . ASN A 1 947 ? 9.783 -10.495 1.237 1.00 91.75 947 ASN A C 1
ATOM 7531 O O . ASN A 1 947 ? 10.358 -11.521 1.604 1.00 91.75 947 ASN A O 1
ATOM 7535 N N . THR A 1 948 ? 8.713 -10.526 0.439 1.00 91.19 948 THR A N 1
ATOM 7536 C CA . THR A 1 948 ? 7.985 -11.756 0.069 1.00 91.19 948 THR A CA 1
ATOM 7537 C C . THR A 1 948 ? 8.726 -12.646 -0.927 1.00 91.19 948 THR A C 1
ATOM 7539 O O . THR A 1 948 ? 8.679 -13.869 -0.797 1.00 91.19 948 THR A O 1
ATOM 7542 N N . LEU A 1 949 ? 9.454 -12.068 -1.887 1.00 91.06 949 LEU A N 1
ATOM 7543 C CA . LEU A 1 949 ? 10.311 -12.823 -2.811 1.00 91.06 949 LEU A CA 1
ATOM 7544 C C . LEU A 1 949 ? 11.694 -13.130 -2.214 1.00 91.06 949 LEU A C 1
ATOM 7546 O O . LEU A 1 949 ? 12.481 -13.876 -2.802 1.00 91.06 949 LEU A O 1
ATOM 7550 N N . CYS A 1 950 ? 11.977 -12.597 -1.022 1.00 91.06 950 CYS A N 1
ATOM 7551 C CA . CYS A 1 950 ? 13.228 -12.771 -0.287 1.00 91.06 950 CYS A CA 1
ATOM 7552 C C .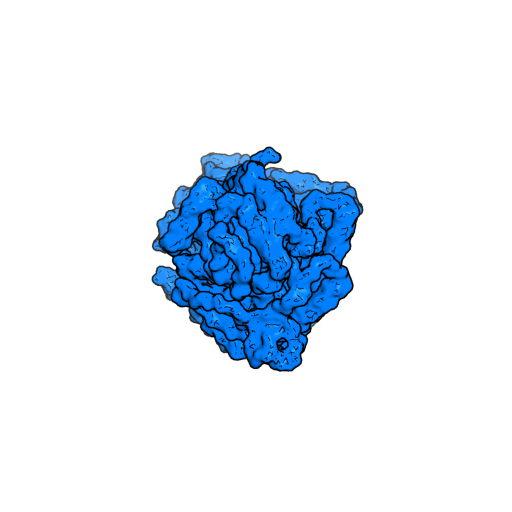 CYS A 1 950 ? 14.479 -12.385 -1.098 1.00 91.06 950 CYS A C 1
ATOM 7554 O O . CYS A 1 950 ? 15.549 -12.965 -0.900 1.00 91.06 950 CYS A O 1
ATOM 7556 N N . ALA A 1 951 ? 14.350 -11.404 -1.990 1.00 90.06 951 ALA A N 1
ATOM 7557 C CA . ALA A 1 951 ? 15.417 -10.924 -2.858 1.00 90.06 951 ALA A CA 1
ATOM 7558 C C . ALA A 1 951 ? 15.515 -9.390 -2.773 1.00 90.06 951 ALA A C 1
ATOM 7560 O O . ALA A 1 951 ? 14.480 -8.733 -2.658 1.00 90.06 951 ALA A O 1
ATOM 7561 N N . PRO A 1 952 ? 16.725 -8.798 -2.800 1.00 89.75 952 PRO A N 1
ATOM 7562 C CA . PRO A 1 952 ? 16.882 -7.358 -2.955 1.00 89.75 952 PRO A CA 1
ATOM 7563 C C . PRO A 1 952 ? 16.172 -6.887 -4.227 1.00 89.75 952 PRO A C 1
ATOM 7565 O O . PRO A 1 952 ? 16.378 -7.447 -5.305 1.00 89.75 952 PRO A O 1
ATOM 7568 N N . LEU A 1 953 ? 15.350 -5.851 -4.069 1.00 92.75 953 LEU A N 1
ATOM 7569 C CA . LEU A 1 953 ? 14.761 -5.095 -5.164 1.00 92.75 953 LEU A CA 1
ATOM 7570 C C . LEU A 1 953 ? 15.525 -3.774 -5.243 1.00 92.75 953 LEU A C 1
ATOM 7572 O O . LEU A 1 953 ? 15.423 -2.962 -4.322 1.00 92.75 953 LEU A O 1
ATOM 7576 N N . VAL A 1 954 ? 16.329 -3.599 -6.287 1.00 91.81 954 VAL A N 1
ATOM 7577 C CA . VAL A 1 954 ? 17.107 -2.381 -6.529 1.00 91.81 954 VAL A CA 1
ATOM 7578 C C . VAL A 1 954 ? 16.318 -1.464 -7.455 1.00 91.81 954 VAL A C 1
ATOM 7580 O O . VAL A 1 954 ? 15.865 -1.898 -8.512 1.00 91.81 954 VAL A O 1
ATOM 7583 N N . GLN A 1 955 ? 16.110 -0.212 -7.046 1.00 91.06 955 GLN A N 1
ATOM 7584 C CA . GLN A 1 955 ? 15.504 0.792 -7.919 1.00 91.06 955 GLN A CA 1
ATOM 7585 C C . GLN A 1 955 ? 16.587 1.491 -8.735 1.00 91.06 955 GLN A C 1
ATOM 7587 O O . GLN A 1 955 ? 17.605 1.898 -8.169 1.00 91.06 955 GLN A O 1
ATOM 7592 N N . GLY A 1 956 ? 16.353 1.628 -10.037 1.00 91.12 956 GLY A N 1
ATOM 7593 C CA . GLY A 1 956 ? 17.193 2.390 -10.951 1.00 91.12 956 GLY A CA 1
ATOM 7594 C C . GLY A 1 956 ? 16.403 3.491 -11.650 1.00 91.12 956 GLY A C 1
ATOM 7595 O O . GLY A 1 956 ? 15.252 3.291 -12.050 1.00 91.12 956 GLY A O 1
ATOM 7596 N N . TYR A 1 957 ? 17.039 4.646 -11.814 1.00 92.88 957 TYR A N 1
ATOM 7597 C CA . TYR A 1 957 ? 16.543 5.755 -12.616 1.00 92.88 957 TYR A CA 1
ATOM 7598 C C . TYR A 1 957 ? 17.529 6.047 -13.744 1.00 92.88 957 TYR A C 1
ATOM 7600 O O . TYR A 1 957 ? 18.747 6.017 -13.569 1.00 92.88 957 TYR A O 1
ATOM 7608 N N . GLY A 1 958 ? 16.979 6.303 -14.920 1.00 91.94 958 GLY A N 1
ATOM 7609 C CA . GLY A 1 958 ? 17.726 6.537 -16.140 1.00 91.94 958 GLY A CA 1
ATOM 7610 C C . GLY A 1 958 ? 16.769 6.741 -17.301 1.00 91.94 958 GLY A C 1
ATOM 7611 O O . GLY A 1 958 ? 15.608 6.317 -17.252 1.00 91.94 958 GLY A O 1
ATOM 7612 N N . LEU A 1 959 ? 17.265 7.400 -18.340 1.00 92.31 959 LEU A N 1
ATOM 7613 C CA . LEU A 1 959 ? 16.518 7.675 -19.557 1.00 92.31 959 LEU A CA 1
ATOM 7614 C C . LEU A 1 959 ? 17.290 7.150 -20.766 1.00 92.31 959 LEU A C 1
ATOM 7616 O O . LEU A 1 959 ? 18.403 6.636 -20.641 1.00 92.31 959 LEU A O 1
ATOM 7620 N N . THR A 1 960 ? 16.686 7.253 -21.945 1.00 92.94 960 THR A N 1
ATOM 7621 C CA . THR A 1 960 ? 17.351 6.821 -23.184 1.00 92.94 960 THR A CA 1
ATOM 7622 C C . THR A 1 960 ? 18.546 7.724 -23.468 1.00 92.94 960 THR A C 1
ATOM 7624 O O . THR A 1 960 ? 19.619 7.243 -23.802 1.00 92.94 960 THR A O 1
ATOM 7627 N N . GLU A 1 961 ? 18.386 9.011 -23.184 1.00 95.44 961 GLU A N 1
ATOM 7628 C CA . GLU A 1 961 ? 19.353 10.100 -23.289 1.00 95.44 961 GLU A CA 1
ATOM 7629 C C . GLU A 1 961 ? 20.586 9.914 -22.388 1.00 95.44 961 GLU A C 1
ATOM 7631 O O . GLU A 1 961 ? 21.587 10.598 -22.570 1.00 95.44 961 GLU A O 1
ATOM 7636 N N . THR A 1 962 ? 20.544 8.973 -21.438 1.00 95.12 962 THR A N 1
ATOM 7637 C CA . THR A 1 962 ? 21.672 8.617 -20.560 1.00 95.12 962 THR A CA 1
ATOM 7638 C C . THR A 1 962 ? 22.064 7.144 -20.635 1.00 95.12 962 THR A C 1
ATOM 7640 O O . THR A 1 962 ? 22.710 6.635 -19.716 1.00 95.12 962 THR A O 1
ATOM 7643 N N . ALA A 1 963 ? 21.652 6.432 -21.691 1.00 95.06 963 ALA A N 1
ATOM 7644 C CA . ALA A 1 963 ? 21.889 4.996 -21.854 1.00 95.06 963 ALA A CA 1
ATOM 7645 C C . ALA A 1 963 ? 21.419 4.166 -20.633 1.00 95.06 963 ALA A C 1
ATOM 7647 O O . ALA A 1 963 ? 22.110 3.261 -20.171 1.00 95.06 963 ALA A O 1
ATOM 7648 N N . ALA A 1 964 ? 20.254 4.512 -20.063 1.00 92.62 964 ALA A N 1
ATOM 7649 C CA . ALA A 1 964 ? 19.687 3.959 -18.821 1.00 92.62 964 ALA A CA 1
ATOM 7650 C C . ALA A 1 964 ? 20.529 4.162 -17.544 1.00 92.62 964 ALA A C 1
ATOM 7652 O O . ALA A 1 964 ? 20.170 3.643 -16.486 1.00 92.62 964 ALA A O 1
ATOM 7653 N N . CYS A 1 965 ? 21.624 4.916 -17.616 1.00 92.12 965 CYS A N 1
ATOM 7654 C CA . CYS A 1 965 ? 22.660 4.955 -16.594 1.00 92.12 965 CYS A CA 1
ATOM 7655 C C . CYS A 1 965 ? 22.691 6.318 -15.892 1.00 92.12 965 CYS A C 1
ATOM 7657 O O . CYS A 1 965 ? 23.516 7.177 -16.193 1.00 92.12 965 CYS A O 1
ATOM 7659 N N . SER A 1 966 ? 21.767 6.551 -14.956 1.00 94.44 966 SER A N 1
ATOM 7660 C CA . SER A 1 966 ? 21.776 7.776 -14.140 1.00 94.44 966 SER A CA 1
ATOM 7661 C C . SER A 1 966 ? 21.980 7.462 -12.668 1.00 94.44 966 SER A C 1
ATOM 7663 O O . SER A 1 966 ? 23.035 7.791 -12.129 1.00 94.44 966 SER A O 1
ATOM 7665 N N . THR A 1 967 ? 21.043 6.756 -12.035 1.00 94.75 967 THR A N 1
ATOM 7666 C CA . THR A 1 967 ? 21.194 6.310 -10.647 1.00 94.75 967 THR A CA 1
ATOM 7667 C C . THR A 1 967 ? 20.736 4.874 -10.427 1.00 94.75 967 THR A C 1
ATOM 7669 O O . THR A 1 967 ? 19.841 4.375 -11.110 1.00 94.75 967 THR A O 1
ATOM 7672 N N . ILE A 1 968 ? 21.323 4.210 -9.432 1.00 93.00 968 ILE A N 1
ATOM 7673 C CA . ILE A 1 968 ? 20.935 2.865 -9.005 1.00 93.00 968 ILE A CA 1
ATOM 7674 C C . ILE A 1 968 ? 21.071 2.689 -7.497 1.00 93.00 968 ILE A C 1
ATOM 7676 O O . ILE A 1 968 ? 21.981 3.197 -6.840 1.00 93.00 968 ILE A O 1
ATOM 7680 N N . SER A 1 969 ? 20.112 1.977 -6.917 1.00 90.62 969 SER A N 1
ATOM 7681 C CA . SER A 1 969 ? 20.138 1.617 -5.505 1.00 90.62 969 SER A CA 1
ATOM 7682 C C . SER A 1 969 ? 21.161 0.512 -5.273 1.00 90.62 969 SER A C 1
ATOM 7684 O O . SER A 1 969 ? 21.147 -0.512 -5.956 1.00 90.62 969 SER A O 1
ATOM 7686 N N . MET A 1 970 ? 22.002 0.672 -4.254 1.00 85.81 970 MET A N 1
ATOM 7687 C CA . MET A 1 970 ? 22.924 -0.383 -3.833 1.00 85.81 970 MET A CA 1
ATOM 7688 C C . MET A 1 970 ? 22.150 -1.593 -3.303 1.00 85.81 970 MET A C 1
ATOM 7690 O O . MET A 1 970 ? 21.153 -1.440 -2.601 1.00 85.81 970 MET A O 1
ATOM 7694 N N . GLN A 1 971 ? 22.658 -2.807 -3.530 1.00 84.69 971 GLN A N 1
ATOM 7695 C CA . GLN A 1 971 ? 22.066 -4.030 -2.958 1.00 84.69 971 GLN A CA 1
ATOM 7696 C C . GLN A 1 971 ? 22.076 -4.034 -1.415 1.00 84.69 971 GLN A C 1
ATOM 7698 O O . GLN A 1 971 ? 21.289 -4.745 -0.780 1.00 84.69 971 GLN A O 1
ATOM 7703 N N . SER A 1 972 ? 22.977 -3.258 -0.802 1.00 83.00 972 SER A N 1
ATOM 7704 C CA . SER A 1 972 ? 23.046 -3.029 0.643 1.00 83.00 972 SER A CA 1
ATOM 7705 C C . SER A 1 972 ? 22.019 -2.010 1.148 1.00 83.00 972 SER A C 1
ATOM 7707 O O . SER A 1 972 ? 21.756 -1.990 2.351 1.00 83.00 972 SER A O 1
ATOM 7709 N N . ASP A 1 973 ? 21.418 -1.194 0.273 1.00 87.44 973 ASP A N 1
ATOM 7710 C CA . ASP A 1 973 ? 20.428 -0.200 0.672 1.00 87.44 973 ASP A CA 1
ATOM 7711 C C . ASP A 1 973 ? 19.117 -0.886 1.086 1.00 87.44 973 ASP A C 1
ATOM 7713 O O . ASP A 1 973 ? 18.505 -1.669 0.356 1.00 87.44 973 ASP A O 1
ATOM 7717 N N . MET A 1 974 ? 18.701 -0.620 2.321 1.00 89.12 974 MET A N 1
ATOM 7718 C CA . MET A 1 974 ? 17.486 -1.166 2.913 1.00 89.12 974 MET A CA 1
ATOM 7719 C C . MET A 1 974 ? 16.311 -0.185 2.844 1.00 89.12 974 MET A C 1
ATOM 7721 O O . MET A 1 974 ? 15.190 -0.580 3.162 1.00 89.12 974 MET A O 1
ATOM 7725 N N . SER A 1 975 ? 16.540 1.055 2.404 1.00 89.00 975 SER A N 1
ATOM 7726 C CA . SER A 1 975 ? 15.495 2.065 2.221 1.00 89.00 975 SER A CA 1
ATOM 7727 C C . SER A 1 975 ? 14.565 1.741 1.040 1.00 89.00 975 SER A C 1
ATOM 7729 O O . SER A 1 975 ? 14.790 0.792 0.282 1.00 89.00 975 SER A O 1
ATOM 7731 N N . THR A 1 976 ? 13.470 2.491 0.930 1.00 90.31 976 THR A N 1
ATOM 7732 C CA . THR A 1 976 ? 12.438 2.363 -0.111 1.00 90.31 976 THR A CA 1
ATOM 7733 C C . THR A 1 976 ? 11.975 3.750 -0.552 1.00 90.31 976 THR A C 1
ATOM 7735 O O . THR A 1 976 ? 12.120 4.714 0.201 1.00 90.31 976 THR A O 1
ATOM 7738 N N . GLY A 1 977 ? 11.397 3.861 -1.753 1.00 84.12 977 GLY A N 1
ATOM 7739 C CA . GLY A 1 977 ? 10.888 5.139 -2.278 1.00 84.12 977 GLY A CA 1
ATOM 7740 C C . GLY A 1 977 ? 11.988 6.143 -2.649 1.00 84.12 977 GLY A C 1
ATOM 7741 O O . GLY A 1 977 ? 11.808 7.345 -2.471 1.00 84.12 977 GLY A O 1
ATOM 7742 N N . ARG A 1 978 ? 13.139 5.639 -3.107 1.00 89.62 978 ARG A N 1
ATOM 7743 C CA . ARG A 1 978 ? 14.346 6.373 -3.520 1.00 89.62 978 ARG A CA 1
ATOM 7744 C C . ARG A 1 978 ? 14.906 5.720 -4.788 1.00 89.62 978 ARG A C 1
ATOM 7746 O O . ARG A 1 978 ? 14.779 4.509 -4.944 1.00 89.62 978 ARG A O 1
ATOM 7753 N N . ALA A 1 979 ? 15.555 6.501 -5.647 1.00 89.06 979 ALA A N 1
ATOM 7754 C CA . ALA A 1 979 ? 16.062 6.073 -6.954 1.00 89.06 979 ALA A CA 1
ATOM 7755 C C . ALA A 1 979 ? 17.562 5.716 -6.968 1.00 89.06 979 ALA A C 1
ATOM 7757 O O . ALA A 1 979 ? 18.121 5.406 -8.020 1.00 89.06 979 ALA A O 1
ATOM 7758 N N . GLY A 1 980 ? 18.214 5.722 -5.805 1.00 91.50 980 GLY A N 1
ATOM 7759 C CA . GLY A 1 980 ? 19.602 5.291 -5.653 1.00 91.50 980 GLY A CA 1
ATOM 7760 C C . GLY A 1 980 ? 20.644 6.388 -5.872 1.00 91.50 980 GLY A C 1
ATOM 7761 O O . GLY A 1 980 ? 20.320 7.569 -5.962 1.00 91.50 980 GLY A O 1
ATOM 7762 N N . VAL A 1 981 ? 21.916 5.997 -5.897 1.00 92.31 981 VAL A N 1
ATOM 7763 C CA . VAL A 1 981 ? 23.053 6.915 -6.090 1.00 92.31 981 VAL A CA 1
ATOM 7764 C C . VAL A 1 981 ? 23.451 7.023 -7.552 1.00 92.31 981 VAL A C 1
ATOM 7766 O O . VAL A 1 981 ? 23.115 6.112 -8.308 1.00 92.31 981 VAL A O 1
ATOM 7769 N N . PRO A 1 982 ? 24.188 8.078 -7.949 1.00 94.38 982 PRO A N 1
ATOM 7770 C CA . PRO A 1 982 ? 24.783 8.146 -9.277 1.00 94.38 982 PRO A CA 1
ATOM 7771 C C . PRO A 1 982 ? 25.533 6.857 -9.641 1.00 94.38 982 PRO A C 1
ATOM 7773 O O . PRO A 1 982 ? 26.140 6.216 -8.780 1.00 94.38 982 PRO A O 1
ATOM 7776 N N . PHE A 1 983 ? 25.488 6.466 -10.912 1.00 93.06 983 PHE A N 1
ATOM 7777 C CA . PHE A 1 983 ? 26.402 5.451 -11.439 1.00 93.06 983 PHE A CA 1
ATOM 7778 C C . PHE A 1 983 ? 27.837 5.993 -11.510 1.00 93.06 983 PHE A C 1
ATOM 7780 O O . PHE A 1 983 ? 28.040 7.198 -11.598 1.00 93.06 983 PHE A O 1
ATOM 7787 N N . GLY A 1 984 ? 28.847 5.116 -11.522 1.00 89.12 984 GLY A N 1
ATOM 7788 C CA . GLY A 1 984 ? 30.259 5.535 -11.540 1.00 89.12 984 GLY A CA 1
ATOM 7789 C C . GLY A 1 984 ? 30.650 6.420 -12.734 1.00 89.12 984 GLY A C 1
ATOM 7790 O O . GLY A 1 984 ? 31.523 7.274 -12.602 1.00 89.12 984 GLY A O 1
ATOM 7791 N N . CYS A 1 985 ? 29.971 6.267 -13.877 1.00 90.81 985 CYS A N 1
ATOM 7792 C CA . CYS A 1 985 ? 30.212 7.056 -15.088 1.00 90.81 985 CYS A CA 1
ATOM 7793 C C . CYS A 1 985 ? 29.411 8.373 -15.163 1.00 90.81 985 CYS A C 1
ATOM 7795 O O . CYS A 1 985 ? 29.610 9.140 -16.105 1.00 90.81 985 CYS A O 1
ATOM 7797 N N . CYS A 1 986 ? 28.500 8.620 -14.213 1.00 93.94 986 CYS A N 1
ATOM 7798 C CA . CYS A 1 986 ? 27.531 9.713 -14.261 1.00 93.94 986 CYS A CA 1
ATOM 7799 C C . CYS A 1 986 ? 27.595 10.557 -12.983 1.00 93.94 986 CYS A C 1
ATOM 7801 O O . CYS A 1 986 ? 27.525 10.042 -11.870 1.00 93.94 986 CYS A O 1
ATOM 7803 N N . ASP A 1 987 ? 27.632 11.874 -13.144 1.00 94.69 987 ASP A N 1
ATOM 7804 C CA . ASP A 1 987 ? 27.413 12.830 -12.066 1.00 94.69 987 ASP A CA 1
ATOM 7805 C C . ASP A 1 987 ? 25.971 13.337 -12.106 1.00 94.69 987 ASP A C 1
ATOM 7807 O O . ASP A 1 987 ? 25.381 13.500 -13.177 1.00 94.69 987 ASP A O 1
ATOM 7811 N N . ILE A 1 988 ? 25.405 13.613 -10.932 1.00 95.94 988 ILE A N 1
ATOM 7812 C CA . ILE A 1 988 ? 24.062 14.181 -10.792 1.00 95.94 988 ILE A CA 1
ATOM 7813 C C . ILE A 1 988 ? 24.174 15.588 -10.220 1.00 95.94 988 ILE A C 1
ATOM 7815 O O . ILE A 1 988 ? 24.688 15.767 -9.117 1.00 95.94 988 ILE A O 1
ATOM 7819 N N . ARG A 1 989 ? 23.660 16.583 -10.941 1.00 95.38 989 ARG A N 1
ATOM 7820 C CA . ARG A 1 989 ? 23.572 17.980 -10.504 1.00 95.38 989 ARG A CA 1
ATOM 7821 C C . ARG A 1 989 ? 22.116 18.350 -10.262 1.00 95.38 989 ARG A C 1
ATOM 7823 O O . ARG A 1 989 ? 21.293 18.160 -11.147 1.00 95.38 989 ARG A O 1
ATOM 7830 N N . LEU A 1 990 ? 21.808 18.903 -9.090 1.00 96.75 990 LEU A N 1
ATOM 7831 C CA . LEU A 1 990 ? 20.538 19.597 -8.877 1.00 96.75 990 LEU A CA 1
ATOM 7832 C C . LEU A 1 990 ? 20.695 21.072 -9.235 1.00 96.75 990 LEU A C 1
ATOM 7834 O O . LEU A 1 990 ? 21.600 21.732 -8.719 1.00 96.75 990 LEU A O 1
ATOM 7838 N N . VAL A 1 991 ? 19.798 21.575 -10.078 1.00 95.38 991 VAL A N 1
ATOM 7839 C CA . VAL A 1 991 ? 19.703 22.986 -10.475 1.00 95.38 991 VAL A CA 1
ATOM 7840 C C . VAL A 1 991 ? 18.382 23.559 -9.962 1.00 95.38 991 VAL A C 1
ATOM 7842 O O . VAL A 1 991 ? 17.370 22.860 -9.939 1.00 95.38 991 VAL A O 1
ATOM 7845 N N . ASN A 1 992 ? 18.374 24.816 -9.515 1.00 94.56 992 ASN A N 1
ATOM 7846 C CA . ASN A 1 992 ? 17.147 25.460 -9.041 1.00 94.56 992 ASN A CA 1
ATOM 7847 C C . ASN A 1 992 ? 16.060 25.445 -10.123 1.00 94.56 992 ASN A C 1
ATOM 7849 O O . ASN A 1 992 ? 16.340 25.634 -11.304 1.00 94.56 992 ASN A O 1
ATOM 7853 N N . TRP A 1 993 ? 14.814 25.280 -9.693 1.00 93.25 993 TRP A N 1
ATOM 7854 C CA . TRP A 1 993 ? 13.646 25.510 -10.529 1.00 93.25 993 TRP A CA 1
ATOM 7855 C C . TRP A 1 993 ? 12.748 26.532 -9.831 1.00 93.25 993 TRP A C 1
ATOM 7857 O O . TRP A 1 993 ? 11.965 26.191 -8.938 1.00 93.25 993 TRP A O 1
ATOM 7867 N N . ASP A 1 994 ? 12.938 27.803 -10.192 1.00 86.75 994 ASP A N 1
ATOM 7868 C CA . ASP A 1 994 ? 12.318 28.944 -9.517 1.00 86.75 994 ASP A CA 1
ATOM 7869 C C . ASP A 1 994 ? 10.792 28.945 -9.661 1.00 86.75 994 ASP A C 1
ATOM 7871 O O . ASP A 1 994 ? 10.095 29.212 -8.682 1.00 86.75 994 ASP A O 1
ATOM 7875 N N . GLU A 1 995 ? 10.256 28.563 -10.826 1.00 82.31 995 GLU A N 1
ATOM 7876 C CA . GLU A 1 995 ? 8.809 28.524 -11.074 1.00 82.31 995 GLU A CA 1
ATOM 7877 C C . GLU A 1 995 ? 8.095 27.520 -10.153 1.00 82.31 995 GLU A C 1
ATOM 7879 O O . GLU A 1 995 ? 6.999 27.786 -9.650 1.00 82.31 995 GLU A O 1
ATOM 7884 N N . GLY A 1 996 ? 8.734 26.377 -9.892 1.00 78.75 996 GLY A N 1
ATOM 7885 C CA . GLY A 1 996 ? 8.229 25.336 -8.993 1.00 78.75 996 GLY A CA 1
ATOM 7886 C C . GLY A 1 996 ? 8.570 25.547 -7.515 1.00 78.75 996 GLY A C 1
ATOM 7887 O O . GLY A 1 996 ? 8.136 24.758 -6.680 1.00 78.75 996 GLY A O 1
ATOM 7888 N N . ASN A 1 997 ? 9.342 26.586 -7.174 1.00 85.12 997 ASN A N 1
ATOM 7889 C CA . ASN A 1 997 ? 9.880 26.829 -5.831 1.00 85.12 997 ASN A CA 1
ATOM 7890 C C . ASN A 1 997 ? 10.686 25.637 -5.260 1.00 85.12 997 ASN A C 1
ATOM 7892 O O . ASN A 1 997 ? 10.561 25.287 -4.083 1.00 85.12 997 ASN A O 1
ATOM 7896 N N . TYR A 1 998 ? 11.517 25.010 -6.101 1.00 90.62 998 TYR A N 1
ATOM 7897 C CA . TYR A 1 998 ? 12.470 23.972 -5.693 1.00 90.62 998 TYR A CA 1
ATOM 7898 C C . TYR A 1 998 ? 13.891 24.525 -5.763 1.00 90.62 998 TYR A C 1
ATOM 7900 O O . TYR A 1 998 ? 14.368 24.884 -6.843 1.00 90.62 998 TYR A O 1
ATOM 7908 N N . ARG A 1 999 ? 14.568 24.604 -4.612 1.00 92.19 999 ARG A N 1
ATOM 7909 C CA . ARG A 1 999 ? 15.899 25.214 -4.505 1.00 92.19 999 ARG A CA 1
ATOM 7910 C C . ARG A 1 999 ? 16.913 24.255 -3.898 1.00 92.19 999 ARG A C 1
ATOM 7912 O O . ARG A 1 999 ? 16.627 23.517 -2.954 1.00 92.19 999 ARG A O 1
ATOM 7919 N N . VAL A 1 1000 ? 18.157 24.340 -4.361 1.00 94.06 1000 VAL A N 1
ATOM 7920 C CA . VAL A 1 1000 ? 19.280 23.567 -3.800 1.00 94.06 1000 VAL A CA 1
ATOM 7921 C C . VAL A 1 1000 ? 19.610 23.977 -2.361 1.00 94.06 1000 VAL A C 1
ATOM 7923 O O . VAL A 1 1000 ? 20.331 23.274 -1.660 1.00 94.06 1000 VAL A O 1
ATOM 7926 N N . THR A 1 1001 ? 19.082 25.112 -1.900 1.00 92.75 1001 THR A N 1
ATOM 7927 C CA . THR A 1 1001 ? 19.196 25.597 -0.521 1.00 92.75 1001 THR A CA 1
ATOM 7928 C C . THR A 1 1001 ? 18.097 25.073 0.406 1.00 92.75 1001 THR A C 1
ATOM 7930 O O . THR A 1 1001 ? 18.181 25.304 1.616 1.00 92.75 1001 THR A O 1
ATOM 7933 N N . ASP A 1 1002 ? 17.097 24.362 -0.127 1.00 90.44 1002 ASP A N 1
ATOM 7934 C CA . ASP A 1 1002 ? 15.981 23.826 0.650 1.00 90.44 1002 ASP A CA 1
ATOM 7935 C C . ASP A 1 1002 ? 16.449 22.886 1.774 1.00 90.44 1002 ASP A C 1
ATOM 7937 O O . ASP A 1 1002 ? 17.495 22.230 1.710 1.00 90.44 1002 ASP A O 1
ATOM 7941 N N . LYS A 1 1003 ? 15.649 22.834 2.845 1.00 89.06 1003 LYS A N 1
ATOM 7942 C CA . LYS A 1 1003 ? 15.863 21.973 4.016 1.00 89.06 1003 LYS A CA 1
ATOM 7943 C C . LYS A 1 1003 ? 14.648 21.059 4.225 1.00 89.06 1003 LYS A C 1
ATOM 7945 O O . LYS A 1 1003 ? 13.525 21.498 3.991 1.00 89.06 1003 LYS A O 1
ATOM 7950 N N . PRO A 1 1004 ? 14.836 19.808 4.693 1.00 90.50 1004 PRO A N 1
ATOM 7951 C CA . PRO A 1 1004 ? 16.095 19.214 5.166 1.00 90.50 1004 PRO A CA 1
ATOM 7952 C C . PRO A 1 1004 ? 17.080 18.814 4.055 1.00 90.50 1004 PRO A C 1
ATOM 7954 O O . PRO A 1 1004 ? 18.261 18.642 4.354 1.00 90.50 1004 PRO A O 1
ATOM 7957 N N . PHE A 1 1005 ? 16.627 18.707 2.804 1.00 94.06 1005 PHE A N 1
ATOM 7958 C CA . PHE A 1 1005 ? 17.425 18.231 1.672 1.00 94.06 1005 PHE A CA 1
ATOM 7959 C C . PHE A 1 1005 ? 17.370 19.209 0.488 1.00 94.06 1005 PHE A C 1
ATOM 7961 O O . PHE A 1 1005 ? 16.308 19.796 0.264 1.00 94.06 1005 PHE A O 1
ATOM 7968 N N . PRO A 1 1006 ? 18.467 19.364 -0.282 1.00 94.62 1006 PRO A N 1
ATOM 7969 C CA . PRO A 1 1006 ? 18.478 20.159 -1.508 1.00 94.62 1006 PRO A CA 1
ATOM 7970 C C . PRO A 1 1006 ? 17.515 19.572 -2.543 1.00 94.62 1006 PRO A C 1
ATOM 7972 O O . PRO A 1 1006 ? 17.479 18.352 -2.730 1.00 94.62 1006 PRO A O 1
ATOM 7975 N N . ARG A 1 1007 ? 16.771 20.438 -3.240 1.00 95.19 1007 ARG A N 1
ATOM 7976 C CA . ARG A 1 1007 ? 15.819 20.049 -4.291 1.00 95.19 1007 ARG A CA 1
ATOM 7977 C C . ARG A 1 1007 ? 16.063 20.836 -5.572 1.00 95.19 1007 ARG A C 1
ATOM 7979 O O . ARG A 1 1007 ? 16.551 21.959 -5.526 1.00 95.19 1007 ARG A O 1
ATOM 7986 N N . GLY A 1 1008 ? 15.713 20.267 -6.715 1.00 95.12 1008 GLY A N 1
ATOM 7987 C CA . GLY A 1 1008 ? 15.871 20.954 -7.993 1.00 95.12 1008 GLY A CA 1
ATOM 7988 C C . GLY A 1 1008 ? 15.653 20.041 -9.188 1.00 95.12 1008 GLY A C 1
ATOM 7989 O O . GLY A 1 1008 ? 15.347 18.860 -9.031 1.00 95.12 1008 GLY A O 1
ATOM 7990 N N . GLU A 1 1009 ? 15.826 20.593 -10.381 1.00 96.00 1009 GLU A N 1
ATOM 7991 C CA . GLU A 1 1009 ? 15.921 19.810 -11.607 1.00 96.00 1009 GLU A CA 1
ATOM 7992 C C . GLU A 1 1009 ? 17.167 18.933 -11.590 1.00 96.00 1009 GLU A C 1
ATOM 7994 O O . GLU A 1 1009 ? 18.261 19.398 -11.274 1.00 96.00 1009 GLU A O 1
ATOM 7999 N N . ILE A 1 1010 ? 16.989 17.668 -11.958 1.00 96.44 1010 ILE A N 1
ATOM 8000 C CA . ILE A 1 1010 ? 18.066 16.698 -12.082 1.00 96.44 1010 ILE A CA 1
ATOM 8001 C C . ILE A 1 1010 ? 18.724 16.878 -13.454 1.00 96.44 1010 ILE A C 1
ATOM 8003 O O . ILE A 1 1010 ? 18.115 16.626 -14.495 1.00 96.44 1010 ILE A O 1
ATOM 8007 N N . CYS A 1 1011 ? 19.991 17.265 -13.454 1.00 96.25 1011 CYS A N 1
ATOM 8008 C CA . CYS A 1 1011 ? 20.851 17.273 -14.629 1.00 96.25 1011 CYS A CA 1
ATOM 8009 C C . CYS A 1 1011 ? 21.886 16.152 -14.505 1.00 96.25 1011 CYS A C 1
ATOM 8011 O O . CYS A 1 1011 ? 22.509 15.990 -13.453 1.00 96.25 1011 CYS A O 1
ATOM 8013 N N . MET A 1 1012 ? 22.085 15.384 -15.574 1.00 96.19 1012 MET A N 1
ATOM 8014 C CA . MET A 1 1012 ? 23.022 14.257 -15.598 1.00 96.19 1012 MET A CA 1
ATOM 8015 C C . MET A 1 1012 ? 24.209 14.580 -16.487 1.00 96.19 1012 MET A C 1
ATOM 8017 O O . MET A 1 1012 ? 24.010 14.927 -17.646 1.00 96.19 1012 MET A O 1
ATOM 8021 N N . GLY A 1 1013 ? 25.421 14.473 -15.948 1.00 95.31 1013 GLY A N 1
ATOM 8022 C CA . GLY A 1 1013 ? 26.658 14.790 -16.657 1.00 95.31 1013 GLY A CA 1
ATOM 8023 C C . GLY A 1 1013 ? 27.584 13.589 -16.728 1.00 95.31 1013 GLY A C 1
ATOM 8024 O O . GLY A 1 1013 ? 27.879 12.977 -15.705 1.00 95.31 1013 GLY A O 1
ATOM 8025 N N . GLY A 1 1014 ? 28.075 13.257 -17.916 1.00 94.06 1014 GLY A N 1
ATOM 8026 C CA . GLY A 1 1014 ? 28.950 12.101 -18.096 1.00 94.06 1014 GLY A CA 1
ATOM 8027 C C . GLY A 1 1014 ? 29.082 11.679 -19.550 1.00 94.06 1014 GLY A C 1
ATOM 8028 O O . GLY A 1 1014 ? 28.325 12.105 -20.416 1.00 94.06 1014 GLY A O 1
ATOM 8029 N N . HIS A 1 1015 ? 30.041 10.801 -19.821 1.00 90.75 1015 HIS A N 1
ATOM 8030 C CA . HIS A 1 1015 ? 30.284 10.280 -21.170 1.00 90.75 1015 HIS A CA 1
ATOM 8031 C C . HIS A 1 1015 ? 29.229 9.255 -21.621 1.00 90.75 1015 HIS A C 1
ATOM 8033 O O . HIS A 1 1015 ? 29.206 8.868 -22.783 1.00 90.75 1015 HIS A O 1
ATOM 8039 N N . ASN A 1 1016 ? 28.345 8.816 -20.722 1.00 94.62 1016 ASN A N 1
ATOM 8040 C CA . ASN A 1 1016 ? 27.175 8.005 -21.063 1.00 94.62 1016 ASN A CA 1
ATOM 8041 C C . ASN A 1 1016 ? 25.978 8.840 -21.560 1.00 94.62 1016 ASN A C 1
ATOM 8043 O O . ASN A 1 1016 ? 24.951 8.270 -21.924 1.00 94.62 1016 ASN A O 1
ATOM 8047 N N . VAL A 1 1017 ? 26.078 10.173 -21.529 1.00 96.81 1017 VAL A N 1
ATOM 8048 C CA . VAL A 1 1017 ? 25.047 11.073 -22.053 1.00 96.81 1017 VAL A CA 1
ATOM 8049 C C . VAL A 1 1017 ? 25.073 11.037 -23.583 1.00 96.81 1017 VAL A C 1
ATOM 8051 O O . VAL A 1 1017 ? 26.134 11.154 -24.193 1.00 96.81 1017 VAL A O 1
ATOM 8054 N N . ALA A 1 1018 ? 23.895 10.876 -24.184 1.00 96.75 1018 ALA A N 1
ATOM 8055 C CA . ALA A 1 1018 ? 23.694 10.756 -25.622 1.00 96.75 1018 ALA A CA 1
ATOM 8056 C C . ALA A 1 1018 ? 24.218 11.968 -26.412 1.00 96.75 1018 ALA A C 1
ATOM 8058 O O . ALA A 1 1018 ? 24.352 13.084 -25.898 1.00 96.75 1018 ALA A O 1
ATOM 8059 N N . LEU A 1 1019 ? 24.455 11.757 -27.708 1.00 95.75 1019 LEU A N 1
ATOM 8060 C CA . LEU A 1 1019 ? 24.926 12.808 -28.614 1.00 95.75 1019 LEU A CA 1
ATOM 8061 C C . LEU A 1 1019 ? 23.844 13.855 -28.929 1.00 95.75 1019 LEU A C 1
ATOM 8063 O O . LEU A 1 1019 ? 24.170 14.960 -29.359 1.00 95.75 1019 LEU A O 1
ATOM 8067 N N . GLY A 1 1020 ? 22.574 13.521 -28.710 1.00 95.50 1020 GLY A N 1
ATOM 8068 C CA . GLY A 1 1020 ? 21.430 14.380 -28.990 1.00 95.50 1020 GLY A CA 1
ATOM 8069 C C . GLY A 1 1020 ? 20.274 13.602 -29.602 1.00 95.50 1020 GLY A C 1
ATOM 8070 O O . GLY A 1 1020 ? 20.209 12.371 -29.509 1.00 95.50 1020 GLY A O 1
ATOM 8071 N N . TYR A 1 1021 ? 19.370 14.327 -30.251 1.00 95.50 1021 TYR A N 1
ATOM 8072 C CA . TYR A 1 1021 ? 18.263 13.752 -31.006 1.00 95.50 1021 TYR A CA 1
ATOM 8073 C C . TYR A 1 1021 ? 18.559 13.782 -32.509 1.00 95.50 1021 TYR A C 1
ATOM 8075 O O . TYR A 1 1021 ? 19.056 14.775 -33.043 1.00 95.50 1021 TYR A O 1
ATOM 8083 N N . TYR A 1 1022 ? 18.231 12.692 -33.196 1.00 95.06 1022 TYR A N 1
ATOM 8084 C CA . TYR A 1 1022 ? 18.418 12.553 -34.635 1.00 95.06 1022 TYR A CA 1
ATOM 8085 C C . TYR A 1 1022 ? 17.575 13.582 -35.395 1.00 95.06 1022 TYR A C 1
ATOM 8087 O O . TYR A 1 1022 ? 16.388 13.716 -35.120 1.00 95.06 1022 TYR A O 1
ATOM 8095 N N . ASN A 1 1023 ? 18.201 14.329 -36.310 1.00 93.00 1023 ASN A N 1
ATOM 8096 C CA . ASN A 1 1023 ? 17.577 15.380 -37.128 1.00 93.00 1023 ASN A CA 1
ATOM 8097 C C . ASN A 1 1023 ? 16.766 16.444 -36.351 1.00 93.00 1023 ASN A C 1
ATOM 8099 O O . ASN A 1 1023 ? 15.901 17.105 -36.920 1.00 93.00 1023 ASN A O 1
ATOM 8103 N N . LEU A 1 1024 ? 17.072 16.665 -35.065 1.00 92.56 1024 LEU A N 1
ATOM 8104 C CA . LEU A 1 1024 ? 16.366 17.622 -34.201 1.00 92.56 1024 LEU A CA 1
ATOM 8105 C C . LEU A 1 1024 ? 17.358 18.506 -33.407 1.00 92.56 1024 LEU A C 1
ATOM 8107 O O . LEU A 1 1024 ? 17.490 18.348 -32.185 1.00 92.56 1024 LEU A O 1
ATOM 8111 N N . PRO A 1 1025 ? 18.069 19.444 -34.068 1.00 93.88 1025 PRO A N 1
ATOM 8112 C CA . PRO A 1 1025 ? 19.102 20.269 -33.433 1.00 93.88 1025 PRO A CA 1
ATOM 8113 C C . PRO A 1 1025 ? 18.544 21.199 -32.347 1.00 93.88 1025 PRO A C 1
ATOM 8115 O O . PRO A 1 1025 ? 19.112 21.260 -31.262 1.00 93.88 1025 PRO A O 1
ATOM 8118 N N . GLU A 1 1026 ? 17.389 21.835 -32.569 1.00 92.00 1026 GLU A N 1
ATOM 8119 C CA . GLU A 1 1026 ? 16.769 22.740 -31.584 1.00 92.00 1026 GLU A CA 1
ATOM 8120 C C . GLU A 1 1026 ? 16.396 22.017 -30.281 1.00 92.00 1026 GLU A C 1
ATOM 8122 O O . GLU A 1 1026 ? 16.638 22.505 -29.178 1.00 92.00 1026 GLU A O 1
ATOM 8127 N N . ALA A 1 1027 ? 15.824 20.813 -30.394 1.00 90.00 1027 ALA A N 1
ATOM 8128 C CA . ALA A 1 1027 ? 15.520 19.991 -29.227 1.00 90.00 1027 ALA A CA 1
ATOM 8129 C C . ALA A 1 1027 ? 16.802 19.513 -28.531 1.00 90.00 1027 ALA A C 1
ATOM 8131 O O . ALA A 1 1027 ? 16.822 19.385 -27.308 1.00 90.00 1027 ALA A O 1
ATOM 8132 N N . THR A 1 1028 ? 17.863 19.261 -29.303 1.00 93.94 1028 THR A N 1
ATOM 8133 C CA . THR A 1 1028 ? 19.165 18.845 -28.776 1.00 93.94 1028 THR A CA 1
ATOM 8134 C C . THR A 1 1028 ? 19.812 19.965 -27.968 1.00 93.94 1028 THR A C 1
ATOM 8136 O O . THR A 1 1028 ? 20.187 19.732 -26.829 1.00 93.94 1028 THR A O 1
ATOM 8139 N N . GLU A 1 1029 ? 19.878 21.188 -28.488 1.00 93.56 1029 GLU A N 1
ATOM 8140 C CA . GLU A 1 1029 ? 20.460 22.340 -27.779 1.00 93.56 1029 GLU A CA 1
ATOM 8141 C C . GLU A 1 1029 ? 19.658 22.731 -26.525 1.00 93.56 1029 GLU A C 1
ATOM 8143 O O . GLU A 1 1029 ? 20.203 23.181 -25.513 1.00 93.56 1029 GLU A O 1
ATOM 8148 N N . LYS A 1 1030 ? 18.340 22.513 -26.556 1.00 92.38 1030 LYS A N 1
ATOM 8149 C CA . LYS A 1 1030 ? 17.475 22.741 -25.398 1.00 92.38 1030 LYS A CA 1
ATOM 8150 C C . LYS A 1 1030 ? 17.764 21.770 -24.252 1.00 92.38 1030 LYS A C 1
ATOM 8152 O O . LYS A 1 1030 ? 17.844 22.197 -23.094 1.00 92.38 1030 LYS A O 1
ATOM 8157 N N . ASP A 1 1031 ? 17.881 20.481 -24.558 1.00 93.88 1031 ASP A N 1
ATOM 8158 C CA . ASP A 1 1031 ? 17.937 19.426 -23.545 1.00 93.88 1031 ASP A CA 1
ATOM 8159 C C . ASP A 1 1031 ? 19.383 19.022 -23.186 1.00 93.88 1031 ASP A C 1
ATOM 8161 O O . ASP A 1 1031 ? 19.626 18.556 -22.073 1.00 93.88 1031 ASP A O 1
ATOM 8165 N N . PHE A 1 1032 ? 20.356 19.242 -24.074 1.00 95.88 1032 PHE A N 1
ATOM 8166 C CA . PHE A 1 1032 ? 21.769 18.906 -23.885 1.00 95.88 1032 PHE A CA 1
ATOM 8167 C C . PHE A 1 1032 ? 22.642 20.163 -23.878 1.00 95.88 1032 PHE A C 1
ATOM 8169 O O . PHE A 1 1032 ? 22.433 21.087 -24.657 1.00 95.88 1032 PHE A O 1
ATOM 8176 N N . PHE A 1 1033 ? 23.649 20.198 -23.008 1.00 94.81 1033 PHE A N 1
ATOM 8177 C CA . PHE A 1 1033 ? 24.592 21.314 -22.917 1.00 94.81 1033 PHE A CA 1
ATOM 8178 C C . PHE A 1 1033 ? 25.974 20.837 -22.468 1.00 94.81 1033 PHE A C 1
ATOM 8180 O O . PHE A 1 1033 ? 26.113 19.749 -21.911 1.00 94.81 1033 PHE A O 1
ATOM 8187 N N . GLU A 1 1034 ? 27.004 21.648 -22.691 1.00 93.62 1034 GLU A N 1
ATOM 8188 C CA . GLU A 1 1034 ? 28.367 21.350 -22.244 1.00 93.62 1034 GLU A CA 1
ATOM 8189 C C . GLU A 1 1034 ? 28.765 22.256 -21.077 1.00 93.62 1034 GLU A C 1
ATOM 8191 O O . GLU A 1 1034 ? 28.505 23.457 -21.084 1.00 93.62 1034 GLU A O 1
ATOM 8196 N N . SER A 1 1035 ? 29.364 21.662 -20.044 1.00 90.75 1035 SER A N 1
ATOM 8197 C CA . SER A 1 1035 ? 29.858 22.355 -18.850 1.00 90.75 1035 SER A CA 1
ATOM 8198 C C . SER A 1 1035 ? 30.963 21.530 -18.201 1.00 90.75 1035 SER A C 1
ATOM 8200 O O . SER A 1 1035 ? 30.865 20.303 -18.128 1.00 90.75 1035 SER A O 1
ATOM 8202 N N . ASP A 1 1036 ? 32.004 22.193 -17.696 1.00 83.25 1036 ASP A N 1
ATOM 8203 C CA . ASP A 1 1036 ? 33.149 21.553 -17.026 1.00 83.25 1036 ASP A CA 1
ATOM 8204 C C . ASP A 1 1036 ? 33.840 20.468 -17.884 1.00 83.25 1036 ASP A C 1
ATOM 8206 O O . ASP A 1 1036 ? 34.274 19.433 -17.373 1.00 83.25 1036 ASP A O 1
ATOM 8210 N N . GLY A 1 1037 ? 33.901 20.679 -19.207 1.00 84.44 1037 GLY A N 1
ATOM 8211 C CA . GLY A 1 1037 ? 34.487 19.729 -20.163 1.00 84.44 1037 GLY A CA 1
ATOM 8212 C C . GLY A 1 1037 ? 33.690 18.431 -20.325 1.00 84.44 1037 GLY A C 1
ATOM 8213 O O . GLY A 1 1037 ? 34.249 17.413 -20.723 1.00 84.44 1037 GLY A O 1
ATOM 8214 N N . ARG A 1 1038 ? 32.401 18.432 -19.964 1.00 88.56 1038 ARG A N 1
ATOM 8215 C CA . ARG A 1 1038 ? 31.510 17.271 -20.062 1.00 88.56 1038 ARG A CA 1
ATOM 8216 C C . ARG A 1 1038 ? 30.176 17.655 -20.668 1.00 88.56 1038 ARG A C 1
ATOM 8218 O O . ARG A 1 1038 ? 29.709 18.782 -20.510 1.00 88.56 1038 ARG A O 1
ATOM 8225 N N . ARG A 1 1039 ? 29.531 16.673 -21.289 1.00 93.50 1039 ARG A N 1
ATOM 8226 C CA . ARG A 1 1039 ? 28.155 16.790 -21.755 1.00 93.50 1039 ARG A CA 1
ATOM 8227 C C . ARG A 1 1039 ? 27.176 16.508 -20.622 1.00 93.50 1039 ARG A C 1
ATOM 8229 O O . ARG A 1 1039 ? 27.345 15.550 -19.866 1.00 93.50 1039 ARG A O 1
ATOM 8236 N N . TRP A 1 1040 ? 26.158 17.350 -20.535 1.00 95.81 1040 TRP A N 1
ATOM 8237 C CA . TRP A 1 1040 ? 25.084 17.302 -19.560 1.00 95.81 1040 TRP A CA 1
ATOM 8238 C C . TRP A 1 1040 ? 23.733 17.216 -20.257 1.00 95.81 1040 TRP A C 1
ATOM 8240 O O . TRP A 1 1040 ? 23.538 17.776 -21.333 1.00 95.81 1040 TRP A O 1
ATOM 8250 N N . PHE A 1 1041 ? 22.791 16.546 -19.607 1.00 96.81 1041 PHE A N 1
ATOM 8251 C CA . PHE A 1 1041 ? 21.411 16.415 -20.049 1.00 96.81 1041 PHE A CA 1
ATOM 8252 C C . PHE A 1 1041 ? 20.457 16.938 -18.975 1.00 96.81 1041 PHE A C 1
ATOM 8254 O O . PHE A 1 1041 ? 20.550 16.548 -17.806 1.00 96.81 1041 PHE A O 1
ATOM 8261 N N . ARG A 1 1042 ? 19.535 17.816 -19.376 1.00 95.50 1042 ARG A N 1
ATOM 8262 C CA . ARG A 1 1042 ? 18.435 18.330 -18.556 1.00 95.50 1042 ARG A CA 1
ATOM 8263 C C . ARG A 1 1042 ? 17.285 17.332 -18.613 1.00 95.50 1042 ARG A C 1
ATOM 8265 O O . ARG A 1 1042 ? 16.590 17.240 -19.619 1.00 95.50 1042 ARG A O 1
ATOM 8272 N N . SER A 1 1043 ? 17.063 16.591 -17.530 1.00 92.81 1043 SER A N 1
ATOM 8273 C CA . SER A 1 1043 ? 16.035 15.539 -17.527 1.00 92.81 1043 SER A CA 1
ATOM 8274 C C . SER A 1 1043 ? 14.600 16.065 -17.600 1.00 92.81 1043 SER A C 1
ATOM 8276 O O . SER A 1 1043 ? 13.699 15.334 -18.008 1.00 92.81 1043 SER A O 1
ATOM 8278 N N . GLY A 1 1044 ? 14.364 17.309 -17.169 1.00 91.12 1044 GLY A N 1
ATOM 8279 C CA . GLY A 1 1044 ? 13.017 17.803 -16.906 1.00 91.12 1044 GLY A CA 1
ATOM 8280 C C . GLY A 1 1044 ? 12.346 17.142 -15.695 1.00 91.12 1044 GLY A C 1
ATOM 8281 O O . GLY A 1 1044 ? 11.155 17.372 -15.478 1.00 91.12 1044 GLY A O 1
ATOM 8282 N N . ASP A 1 1045 ? 13.083 16.358 -14.904 1.00 92.25 1045 ASP A N 1
ATOM 8283 C CA . ASP A 1 1045 ? 12.617 15.698 -13.688 1.00 92.25 1045 ASP A CA 1
ATOM 8284 C C . ASP A 1 1045 ? 13.141 16.439 -12.447 1.00 92.25 1045 ASP A C 1
ATOM 8286 O O . ASP A 1 1045 ? 14.278 16.912 -12.406 1.00 92.25 1045 ASP A O 1
ATOM 8290 N N . ILE A 1 1046 ? 12.297 16.562 -11.423 1.00 93.50 1046 ILE A N 1
ATOM 8291 C CA . ILE A 1 1046 ? 12.623 17.195 -10.144 1.00 93.50 1046 ILE A CA 1
ATOM 8292 C C . ILE A 1 1046 ? 13.003 16.118 -9.134 1.00 93.50 1046 ILE A C 1
ATOM 8294 O O . ILE A 1 1046 ? 12.298 15.121 -8.969 1.00 93.50 1046 ILE A O 1
ATOM 8298 N N . GLY A 1 1047 ? 14.100 16.335 -8.416 1.00 94.44 1047 GLY A N 1
ATOM 8299 C CA . GLY A 1 1047 ? 14.592 15.425 -7.391 1.00 94.44 1047 GLY A CA 1
ATOM 8300 C C . GLY A 1 1047 ? 15.043 16.129 -6.123 1.00 94.44 1047 GLY A C 1
ATOM 8301 O O . GLY A 1 1047 ? 15.255 17.341 -6.090 1.00 94.44 1047 GLY A O 1
ATOM 8302 N N . GLU A 1 1048 ? 15.219 15.330 -5.078 1.00 94.56 1048 GLU A N 1
ATOM 8303 C CA . GLU A 1 1048 ? 15.938 15.696 -3.862 1.00 94.56 1048 GLU A CA 1
ATOM 8304 C C . GLU A 1 1048 ? 17.139 14.762 -3.666 1.00 94.56 1048 GLU A C 1
ATOM 8306 O O . GLU A 1 1048 ? 17.060 13.569 -3.975 1.00 94.56 1048 GLU A O 1
ATOM 8311 N N . ILE A 1 1049 ? 18.249 15.284 -3.139 1.00 94.25 1049 ILE A N 1
ATOM 8312 C CA . ILE A 1 1049 ? 19.406 14.464 -2.746 1.00 94.25 1049 ILE A CA 1
ATOM 8313 C C . ILE A 1 1049 ? 19.432 14.343 -1.228 1.00 94.25 1049 ILE A C 1
ATOM 8315 O O . ILE A 1 1049 ? 19.522 15.337 -0.511 1.00 94.25 1049 ILE A O 1
ATOM 8319 N N . GLN A 1 1050 ? 19.356 13.111 -0.731 1.00 92.62 1050 GLN A N 1
ATOM 8320 C CA . GLN A 1 1050 ? 19.323 12.831 0.701 1.00 92.62 1050 GLN A CA 1
ATOM 8321 C C . GLN A 1 1050 ? 20.721 12.844 1.334 1.00 92.62 1050 GLN A C 1
ATOM 8323 O O . GLN A 1 1050 ? 21.742 12.940 0.655 1.00 92.62 1050 GLN A O 1
ATOM 8328 N N . TYR A 1 1051 ? 20.773 12.738 2.665 1.00 88.44 1051 TYR A N 1
ATOM 8329 C CA . TYR A 1 1051 ? 22.007 12.864 3.454 1.00 88.44 1051 TYR A CA 1
ATOM 8330 C C . TYR A 1 1051 ? 23.115 11.858 3.092 1.00 88.44 1051 TYR A C 1
ATOM 8332 O O . TYR A 1 1051 ? 24.277 12.123 3.375 1.00 88.44 1051 TYR A O 1
ATOM 8340 N N . ASP A 1 1052 ? 22.772 10.707 2.506 1.00 88.75 1052 ASP A N 1
ATOM 8341 C CA . ASP A 1 1052 ? 23.714 9.663 2.082 1.00 88.75 1052 ASP A CA 1
ATOM 8342 C C . ASP A 1 1052 ? 24.041 9.715 0.579 1.00 88.75 1052 ASP A C 1
ATOM 8344 O O . ASP A 1 1052 ? 24.628 8.774 0.037 1.00 88.75 1052 ASP A O 1
ATOM 8348 N N . GLY A 1 1053 ? 23.646 10.802 -0.094 1.00 89.38 1053 GLY A N 1
ATOM 8349 C CA . GLY A 1 1053 ? 23.919 11.047 -1.508 1.00 89.38 1053 GLY A CA 1
ATOM 8350 C C . GLY A 1 1053 ? 22.973 10.331 -2.476 1.00 89.38 1053 GLY A C 1
ATOM 8351 O O . GLY A 1 1053 ? 23.202 10.345 -3.684 1.00 89.38 1053 GLY A O 1
ATOM 8352 N N . VAL A 1 1054 ? 21.914 9.697 -1.966 1.00 92.56 1054 VAL A N 1
ATOM 8353 C CA . VAL A 1 1054 ? 20.900 9.031 -2.789 1.00 92.56 1054 VAL A CA 1
ATOM 8354 C C . VAL A 1 1054 ? 19.858 10.021 -3.287 1.00 92.56 1054 VAL A C 1
ATOM 8356 O O . VAL A 1 1054 ? 19.323 10.831 -2.528 1.00 92.56 1054 VAL A O 1
ATOM 8359 N N . VAL A 1 1055 ? 19.546 9.903 -4.572 1.00 94.31 1055 VAL A N 1
ATOM 8360 C CA . VAL A 1 1055 ? 18.522 10.675 -5.261 1.00 94.31 1055 VAL A CA 1
ATOM 8361 C C . VAL A 1 1055 ? 17.151 10.074 -4.975 1.00 94.31 1055 VAL A C 1
ATOM 8363 O O . VAL A 1 1055 ? 16.938 8.861 -5.063 1.00 94.31 1055 VAL A O 1
ATOM 8366 N N . LYS A 1 1056 ? 16.186 10.934 -4.670 1.00 92.88 1056 LYS A N 1
ATOM 8367 C CA . LYS A 1 1056 ? 14.762 10.610 -4.693 1.00 92.88 1056 LYS A CA 1
ATOM 8368 C C . LYS A 1 1056 ? 14.086 11.487 -5.737 1.00 92.88 1056 LYS A C 1
ATOM 8370 O O . LYS A 1 1056 ? 14.202 12.707 -5.692 1.00 92.88 1056 LYS A O 1
ATOM 8375 N N . ILE A 1 1057 ? 13.375 10.849 -6.659 1.00 91.00 1057 ILE A N 1
ATOM 8376 C CA . ILE A 1 1057 ? 12.579 11.544 -7.670 1.00 91.00 1057 ILE A CA 1
ATOM 8377 C C . ILE A 1 1057 ? 11.306 12.067 -7.003 1.00 91.00 1057 ILE A C 1
ATOM 8379 O O . ILE A 1 1057 ? 10.645 11.328 -6.272 1.00 91.00 1057 ILE A O 1
ATOM 8383 N N . ILE A 1 1058 ? 10.997 13.341 -7.229 1.00 87.56 1058 ILE A N 1
ATOM 8384 C CA . ILE A 1 1058 ? 9.756 13.974 -6.784 1.00 87.56 1058 ILE A CA 1
ATOM 8385 C C . ILE A 1 1058 ? 8.699 13.761 -7.865 1.00 87.56 1058 ILE A C 1
ATOM 8387 O O . ILE A 1 1058 ? 7.749 13.024 -7.628 1.00 87.56 1058 ILE A O 1
ATOM 8391 N N . ASP A 1 1059 ? 8.886 14.354 -9.046 1.00 82.62 1059 ASP A N 1
ATOM 8392 C CA . ASP A 1 1059 ? 8.060 14.119 -10.238 1.00 82.62 1059 ASP A CA 1
ATOM 8393 C C . ASP A 1 1059 ? 8.689 14.798 -11.470 1.00 82.62 1059 ASP A C 1
ATOM 8395 O O . ASP A 1 1059 ? 9.722 15.463 -11.362 1.00 82.62 1059 ASP A O 1
ATOM 8399 N N . ARG A 1 1060 ? 8.049 14.685 -12.635 1.00 84.12 1060 ARG A N 1
ATOM 8400 C CA . ARG A 1 1060 ? 8.405 15.445 -13.840 1.00 84.12 1060 ARG A CA 1
ATOM 8401 C C . ARG A 1 1060 ? 7.922 16.887 -13.725 1.00 84.12 1060 ARG A C 1
ATOM 8403 O O . ARG A 1 1060 ? 6.783 17.112 -13.324 1.00 84.12 1060 ARG A O 1
ATOM 8410 N N . LYS A 1 1061 ? 8.698 17.866 -14.202 1.00 84.19 1061 LYS A N 1
ATOM 8411 C CA . LYS A 1 1061 ? 8.277 19.284 -14.268 1.00 84.19 1061 LYS A CA 1
ATOM 8412 C C . LYS A 1 1061 ? 6.905 19.466 -14.924 1.00 84.19 1061 LYS A C 1
ATOM 8414 O O . LYS A 1 1061 ? 6.116 20.285 -14.475 1.00 84.19 1061 LYS A O 1
ATOM 8419 N N . LYS A 1 1062 ? 6.622 18.691 -15.978 1.00 78.88 1062 LYS A N 1
ATOM 8420 C CA . LYS A 1 1062 ? 5.348 18.738 -16.720 1.00 78.88 1062 LYS A CA 1
ATOM 8421 C C . LYS A 1 1062 ? 4.181 18.055 -16.000 1.00 78.88 1062 LYS A C 1
ATOM 8423 O O . LYS A 1 1062 ? 3.038 18.372 -16.302 1.00 78.88 1062 LYS A O 1
ATOM 8428 N N . ASP A 1 1063 ? 4.468 17.124 -15.092 1.00 76.38 1063 ASP A N 1
ATOM 8429 C CA . ASP A 1 1063 ? 3.458 16.366 -14.340 1.00 76.38 1063 ASP A CA 1
ATOM 8430 C C . ASP A 1 1063 ? 3.149 17.028 -12.980 1.00 76.38 1063 ASP A C 1
ATOM 8432 O O . ASP A 1 1063 ? 2.224 16.610 -12.282 1.00 76.38 1063 ASP A O 1
ATOM 8436 N N . LEU A 1 1064 ? 3.893 18.081 -12.616 1.00 79.44 1064 LEU A N 1
ATOM 8437 C CA . LEU A 1 1064 ? 3.622 18.930 -11.460 1.00 79.44 1064 LEU A CA 1
ATOM 8438 C C . LEU A 1 1064 ? 2.588 19.992 -11.828 1.00 79.44 1064 LEU A C 1
ATOM 8440 O O . LEU A 1 1064 ? 2.900 20.995 -12.469 1.00 79.44 1064 LEU A O 1
ATOM 8444 N N . VAL A 1 1065 ? 1.352 19.781 -11.385 1.00 78.56 1065 VAL A N 1
ATOM 8445 C CA . VAL A 1 1065 ? 0.250 20.716 -11.627 1.00 78.56 1065 VAL A CA 1
ATOM 8446 C C . VAL A 1 1065 ? 0.045 21.597 -10.408 1.00 78.56 1065 VAL A C 1
ATOM 8448 O O . VAL A 1 1065 ? -0.182 21.100 -9.307 1.00 78.56 1065 VAL A O 1
ATOM 8451 N N . LYS A 1 1066 ? 0.086 22.915 -10.607 1.00 77.25 1066 LYS A N 1
ATOM 8452 C CA . LYS A 1 1066 ? -0.295 23.888 -9.582 1.00 77.25 1066 LYS A CA 1
ATOM 8453 C C . LYS A 1 1066 ? -1.809 24.057 -9.583 1.00 77.25 1066 LYS A C 1
ATOM 8455 O O . LYS A 1 1066 ? -2.349 24.546 -10.568 1.00 77.25 1066 LYS A O 1
ATOM 8460 N N . LEU A 1 1067 ? -2.475 23.669 -8.501 1.00 82.00 1067 LEU A N 1
ATOM 8461 C CA . LEU A 1 1067 ? -3.908 23.905 -8.305 1.00 82.00 1067 LEU A CA 1
ATOM 8462 C C . LEU A 1 1067 ? -4.179 25.378 -7.957 1.00 82.00 1067 LEU A C 1
ATOM 8464 O O . LEU A 1 1067 ? -3.265 26.124 -7.597 1.00 82.00 1067 LEU A O 1
ATOM 8468 N N . GLN A 1 1068 ? -5.446 25.794 -8.010 1.00 73.56 1068 GLN A N 1
ATOM 8469 C CA . GLN A 1 1068 ? -5.862 27.186 -7.784 1.00 73.56 1068 GLN A CA 1
ATOM 8470 C C . GLN A 1 1068 ? -5.426 27.734 -6.409 1.00 73.56 1068 GLN A C 1
ATOM 8472 O O . GLN A 1 1068 ? -5.089 28.911 -6.293 1.00 73.56 1068 GLN A O 1
ATOM 8477 N N . ALA A 1 1069 ? -5.353 26.881 -5.381 1.00 62.66 1069 ALA A N 1
ATOM 8478 C CA . ALA A 1 1069 ? -4.867 27.234 -4.042 1.00 62.66 1069 ALA A CA 1
ATOM 8479 C C . ALA A 1 1069 ? -3.344 27.496 -3.970 1.00 62.66 1069 ALA A C 1
ATOM 8481 O O . ALA A 1 1069 ? -2.820 27.864 -2.921 1.00 62.66 1069 ALA A O 1
ATOM 8482 N N . GLY A 1 1070 ? -2.620 27.316 -5.078 1.00 61.09 1070 GLY A N 1
ATOM 8483 C CA . GLY A 1 1070 ? -1.181 27.540 -5.188 1.00 61.09 1070 GLY A CA 1
ATOM 8484 C C . GLY A 1 1070 ? -0.311 26.327 -4.849 1.00 61.09 1070 GLY A C 1
ATOM 8485 O O . GLY A 1 1070 ? 0.911 26.409 -4.970 1.00 61.09 1070 GLY A O 1
ATOM 8486 N N . GLU A 1 1071 ? -0.930 25.214 -4.462 1.00 71.94 1071 GLU A N 1
ATOM 8487 C CA . GLU A 1 1071 ? -0.284 23.948 -4.113 1.00 71.94 1071 GLU A CA 1
ATOM 8488 C C . GLU A 1 1071 ? 0.068 23.146 -5.375 1.00 71.94 1071 GLU A C 1
ATOM 8490 O O . GLU A 1 1071 ? -0.723 23.078 -6.316 1.00 71.94 1071 GLU A O 1
ATOM 8495 N N . TYR A 1 1072 ? 1.244 22.513 -5.391 1.00 77.00 1072 TYR A N 1
ATOM 8496 C CA . TYR A 1 1072 ? 1.657 21.618 -6.474 1.00 77.00 1072 TYR A CA 1
ATOM 8497 C C . TYR A 1 1072 ? 1.261 20.172 -6.165 1.00 77.00 1072 TYR A C 1
ATOM 8499 O O . TYR A 1 1072 ? 1.624 19.631 -5.119 1.00 77.00 1072 TYR A O 1
ATOM 8507 N N . VAL A 1 1073 ? 0.563 19.533 -7.102 1.00 81.12 1073 VAL A N 1
ATOM 8508 C CA . VAL A 1 1073 ? 0.227 18.108 -7.075 1.00 81.12 1073 VAL A CA 1
ATOM 8509 C C . VAL A 1 1073 ? 1.165 17.349 -7.997 1.00 81.12 1073 VAL A C 1
ATOM 8511 O O . VAL A 1 1073 ? 1.281 17.657 -9.181 1.00 81.12 1073 VAL A O 1
ATOM 8514 N N . SER A 1 1074 ? 1.805 16.325 -7.439 1.00 85.31 1074 SER A N 1
ATOM 8515 C CA . SER A 1 1074 ? 2.591 15.341 -8.179 1.00 85.31 1074 SER A CA 1
ATOM 8516 C C . SER A 1 1074 ? 1.663 14.238 -8.685 1.00 85.31 1074 SER A C 1
ATOM 8518 O O . SER A 1 1074 ? 1.316 13.314 -7.945 1.00 85.31 1074 SER A O 1
ATOM 8520 N N . LEU A 1 1075 ? 1.218 14.349 -9.940 1.00 86.50 1075 LEU A N 1
ATOM 8521 C CA . LEU A 1 1075 ? 0.274 13.394 -10.528 1.00 86.50 1075 LEU A CA 1
ATOM 8522 C C . LEU A 1 1075 ? 0.854 11.974 -10.557 1.00 86.50 1075 LEU A C 1
ATOM 8524 O O . LEU A 1 1075 ? 0.157 11.021 -10.209 1.00 86.50 1075 LEU A O 1
ATOM 8528 N N . GLY A 1 1076 ? 2.143 11.829 -10.890 1.00 81.31 1076 GLY A N 1
ATOM 8529 C CA . GLY A 1 1076 ? 2.807 10.527 -10.951 1.00 81.31 1076 GLY A CA 1
ATOM 8530 C C . GLY A 1 1076 ? 2.876 9.832 -9.589 1.00 81.31 1076 GLY A C 1
ATOM 8531 O O . GLY A 1 1076 ? 2.647 8.622 -9.494 1.00 81.31 1076 GLY A O 1
ATOM 8532 N N . LYS A 1 1077 ? 3.121 10.596 -8.513 1.00 82.69 1077 LYS A N 1
ATOM 8533 C CA . LYS A 1 1077 ? 3.071 10.086 -7.134 1.00 82.69 1077 LYS A CA 1
ATOM 8534 C C . LYS A 1 1077 ? 1.674 9.568 -6.807 1.00 82.69 1077 LYS A C 1
ATOM 8536 O O . LYS A 1 1077 ? 1.550 8.413 -6.402 1.00 82.69 1077 LYS A O 1
ATOM 8541 N N . VAL A 1 1078 ? 0.640 10.389 -7.006 1.00 87.00 1078 VAL A N 1
ATOM 8542 C CA . VAL A 1 1078 ? -0.755 10.021 -6.703 1.00 87.00 1078 VAL A CA 1
ATOM 8543 C C . VAL A 1 1078 ? -1.151 8.751 -7.450 1.00 87.00 1078 VAL A C 1
ATOM 8545 O O . VAL A 1 1078 ? -1.688 7.823 -6.851 1.00 87.00 1078 VAL A O 1
ATOM 8548 N N . GLU A 1 1079 ? -0.826 8.666 -8.737 1.00 89.19 1079 GLU A N 1
ATOM 8549 C CA . GLU A 1 1079 ? -1.090 7.484 -9.556 1.00 89.19 1079 GLU A CA 1
ATOM 8550 C C . GLU A 1 1079 ? -0.400 6.239 -9.010 1.00 89.19 1079 GLU A C 1
ATOM 8552 O O . GLU A 1 1079 ? -1.047 5.203 -8.874 1.00 89.19 1079 GLU A O 1
ATOM 8557 N N . SER A 1 1080 ? 0.888 6.331 -8.666 1.00 83.50 1080 SER A N 1
ATOM 8558 C CA . SER A 1 1080 ? 1.649 5.191 -8.143 1.00 83.50 1080 SER A CA 1
ATOM 8559 C C . SER A 1 1080 ? 1.094 4.662 -6.815 1.00 83.50 1080 SER A C 1
ATOM 8561 O O . SER A 1 1080 ? 1.056 3.451 -6.607 1.00 83.50 1080 SER A O 1
ATOM 8563 N N . GLU A 1 1081 ? 0.598 5.549 -5.948 1.00 86.44 1081 GLU A N 1
ATOM 8564 C CA . GLU A 1 1081 ? -0.012 5.178 -4.669 1.00 86.44 1081 GLU A CA 1
ATOM 8565 C C . GLU A 1 1081 ? -1.412 4.581 -4.876 1.00 86.44 1081 GLU A C 1
ATOM 8567 O O . GLU A 1 1081 ? -1.704 3.486 -4.392 1.00 86.44 1081 GLU A O 1
ATOM 8572 N N . LEU A 1 1082 ? -2.275 5.228 -5.667 1.00 90.19 1082 LEU A N 1
ATOM 8573 C CA . LEU A 1 1082 ? -3.642 4.752 -5.916 1.00 90.19 1082 LEU A CA 1
ATOM 8574 C C . LEU A 1 1082 ? -3.689 3.454 -6.735 1.00 90.19 1082 LEU A C 1
ATOM 8576 O O . LEU A 1 1082 ? -4.618 2.661 -6.579 1.00 90.19 1082 LEU A O 1
ATOM 8580 N N . LYS A 1 1083 ? -2.678 3.187 -7.569 1.00 87.94 1083 LYS A N 1
ATOM 8581 C CA . LYS A 1 1083 ? -2.574 1.954 -8.366 1.00 87.94 1083 LYS A CA 1
ATOM 8582 C C . LYS A 1 1083 ? -2.374 0.693 -7.522 1.00 87.94 1083 LYS A C 1
ATOM 8584 O O . LYS A 1 1083 ? -2.668 -0.406 -8.002 1.00 87.94 1083 LYS A O 1
ATOM 8589 N N . THR A 1 1084 ? -1.949 0.835 -6.264 1.00 83.19 1084 THR A N 1
ATOM 8590 C CA . THR A 1 1084 ? -1.887 -0.276 -5.296 1.00 83.19 1084 THR A CA 1
ATOM 8591 C C . THR A 1 1084 ? -3.274 -0.734 -4.829 1.00 83.19 1084 THR A C 1
ATOM 8593 O O . THR A 1 1084 ? -3.414 -1.843 -4.311 1.00 83.19 1084 THR A O 1
ATOM 8596 N N . CYS A 1 1085 ? -4.323 0.063 -5.063 1.00 86.25 1085 CYS A N 1
ATOM 8597 C CA . CYS A 1 1085 ? -5.690 -0.304 -4.723 1.00 86.25 1085 CYS A CA 1
ATOM 8598 C C . CYS A 1 1085 ? -6.183 -1.481 -5.584 1.00 86.25 1085 CYS A C 1
ATOM 8600 O O . CYS A 1 1085 ? -6.030 -1.486 -6.807 1.00 86.25 1085 CYS A O 1
ATOM 8602 N N . ALA A 1 1086 ? -6.833 -2.472 -4.963 1.00 83.56 1086 ALA A N 1
ATOM 8603 C CA . ALA A 1 1086 ? -7.275 -3.693 -5.647 1.00 83.56 1086 ALA A CA 1
ATOM 8604 C C . ALA A 1 1086 ? -8.279 -3.435 -6.790 1.00 83.56 1086 ALA A C 1
ATOM 8606 O O . ALA A 1 1086 ? -8.308 -4.179 -7.771 1.00 83.56 1086 ALA A O 1
ATOM 8607 N N . ILE A 1 1087 ? -9.093 -2.379 -6.675 1.00 89.69 1087 ILE A N 1
ATOM 8608 C CA . ILE A 1 1087 ? -10.083 -2.005 -7.694 1.00 89.69 1087 ILE A CA 1
ATOM 8609 C C . ILE A 1 1087 ? -9.451 -1.386 -8.943 1.00 89.69 1087 ILE A C 1
ATOM 8611 O O . ILE A 1 1087 ? -10.104 -1.367 -9.976 1.00 89.69 1087 ILE A O 1
ATOM 8615 N N . VAL A 1 1088 ? -8.213 -0.893 -8.877 1.00 90.12 1088 VAL A N 1
ATOM 8616 C CA . VAL A 1 1088 ? -7.561 -0.171 -9.977 1.00 90.12 1088 VAL A CA 1
ATOM 8617 C C . VAL A 1 1088 ? -6.679 -1.126 -10.773 1.00 90.12 1088 VAL A C 1
ATOM 8619 O O . VAL A 1 1088 ? -5.730 -1.672 -10.223 1.00 90.12 1088 VAL A O 1
ATOM 8622 N N . GLU A 1 1089 ? -6.916 -1.285 -12.072 1.00 84.62 1089 GLU A N 1
ATOM 8623 C CA . GLU A 1 1089 ? -5.964 -1.919 -12.999 1.00 84.62 1089 GLU A CA 1
ATOM 8624 C C . GLU A 1 1089 ? -4.990 -0.863 -13.549 1.00 84.62 1089 GLU A C 1
ATOM 8626 O O . GLU A 1 1089 ? -3.767 -1.030 -13.506 1.00 84.62 1089 GLU A O 1
ATOM 8631 N N . ASN A 1 1090 ? -5.529 0.274 -13.996 1.00 87.75 1090 ASN A N 1
ATOM 8632 C CA . ASN A 1 1090 ? -4.765 1.444 -14.419 1.00 87.75 1090 ASN A CA 1
ATOM 8633 C C . ASN A 1 1090 ? -5.497 2.732 -14.022 1.00 87.75 1090 ASN A C 1
ATOM 8635 O O . ASN A 1 1090 ? -6.713 2.726 -13.841 1.00 87.75 1090 ASN A O 1
ATOM 8639 N N . ILE A 1 1091 ? -4.764 3.830 -13.867 1.00 92.31 1091 ILE A N 1
ATOM 8640 C CA . ILE A 1 1091 ? -5.323 5.117 -13.444 1.00 92.31 1091 ILE A CA 1
ATOM 8641 C C . ILE A 1 1091 ? -4.561 6.251 -14.119 1.00 92.31 1091 ILE A C 1
ATOM 8643 O O . ILE A 1 1091 ? -3.344 6.160 -14.247 1.00 92.31 1091 ILE A O 1
ATOM 8647 N N . CYS A 1 1092 ? -5.271 7.294 -14.542 1.00 93.25 1092 CYS A N 1
ATOM 8648 C CA . CYS A 1 1092 ? -4.700 8.571 -14.956 1.00 93.25 1092 CYS A CA 1
ATOM 8649 C C . CYS A 1 1092 ? -5.336 9.671 -14.110 1.00 93.25 1092 CYS A C 1
ATOM 8651 O O . CYS A 1 1092 ? -6.552 9.862 -14.155 1.00 93.25 1092 CYS A O 1
ATOM 8653 N N . VAL A 1 1093 ? -4.524 10.375 -13.331 1.00 93.50 1093 VAL A N 1
ATOM 8654 C CA . VAL A 1 1093 ? -4.960 11.524 -12.538 1.00 93.50 1093 VAL A CA 1
ATOM 8655 C C . VAL A 1 1093 ? -4.756 12.777 -13.375 1.00 93.50 1093 VAL A C 1
ATOM 8657 O O . VAL A 1 1093 ? -3.728 12.949 -14.033 1.00 93.50 1093 VAL A O 1
ATOM 8660 N N . TYR A 1 1094 ? -5.754 13.647 -13.360 1.00 91.69 1094 TYR A N 1
ATOM 8661 C CA . TYR A 1 1094 ? -5.746 14.915 -14.064 1.00 91.69 1094 TYR A CA 1
ATOM 8662 C C . TYR A 1 1094 ? -5.968 16.051 -13.066 1.00 91.69 1094 TYR A C 1
ATOM 8664 O O . TYR A 1 1094 ? -6.813 15.956 -12.175 1.00 91.69 1094 TYR A O 1
ATOM 8672 N N . GLY A 1 1095 ? -5.185 17.117 -13.202 1.00 87.38 1095 GLY A N 1
ATOM 8673 C CA . GLY A 1 1095 ? -5.315 18.333 -12.410 1.00 87.38 1095 GLY A CA 1
ATOM 8674 C C . GLY A 1 1095 ? -5.508 19.532 -13.329 1.00 87.38 1095 GLY A C 1
ATOM 8675 O O . GLY A 1 1095 ? -4.786 19.673 -14.312 1.00 87.38 1095 GLY A O 1
ATOM 8676 N N . ASP A 1 1096 ? -6.453 20.400 -12.987 1.00 82.62 1096 ASP A N 1
ATOM 8677 C CA . ASP A 1 1096 ? -6.669 21.688 -13.644 1.00 82.62 1096 ASP A CA 1
ATOM 8678 C C . ASP A 1 1096 ? -6.202 22.816 -12.715 1.00 82.62 1096 ASP A C 1
ATOM 8680 O O . ASP A 1 1096 ? -6.595 22.874 -11.547 1.00 82.62 1096 ASP A O 1
ATOM 8684 N N . SER A 1 1097 ? -5.379 23.730 -13.232 1.00 81.25 1097 SER A N 1
ATOM 8685 C CA . SER A 1 1097 ? -4.859 24.865 -12.465 1.00 81.25 1097 SER A CA 1
ATOM 8686 C C . SER A 1 1097 ? -5.926 25.859 -12.006 1.00 81.25 1097 SER A C 1
ATOM 8688 O O . SER A 1 1097 ? -5.694 26.634 -11.083 1.00 81.25 1097 SER A O 1
ATOM 8690 N N . THR A 1 1098 ? -7.103 25.842 -12.632 1.00 79.25 1098 THR A N 1
ATOM 8691 C CA . THR A 1 1098 ? -8.261 26.663 -12.253 1.00 79.25 1098 THR A CA 1
ATOM 8692 C C . THR A 1 1098 ? -9.128 26.020 -11.169 1.00 79.25 1098 THR A C 1
ATOM 8694 O O . THR A 1 1098 ? -10.085 26.640 -10.709 1.00 79.25 1098 THR A O 1
ATOM 8697 N N . LYS A 1 1099 ? -8.818 24.785 -10.752 1.00 84.75 1099 LYS A N 1
ATOM 8698 C CA . LYS A 1 1099 ? -9.610 23.997 -9.800 1.00 84.75 1099 LYS A CA 1
ATOM 8699 C C . LYS A 1 1099 ? -8.822 23.725 -8.515 1.00 84.75 1099 LYS A C 1
ATOM 8701 O O . LYS A 1 1099 ? -7.598 23.830 -8.468 1.00 84.75 1099 LYS A O 1
ATOM 8706 N N . ASN A 1 1100 ? -9.544 23.353 -7.456 1.00 84.12 1100 ASN A N 1
ATOM 8707 C CA . ASN A 1 1100 ? -8.990 23.100 -6.115 1.00 84.12 1100 ASN A CA 1
ATOM 8708 C C . ASN A 1 1100 ? -8.695 21.616 -5.827 1.00 84.12 1100 ASN A C 1
ATOM 8710 O O . ASN A 1 1100 ? -8.251 21.281 -4.731 1.00 84.12 1100 ASN A O 1
ATOM 8714 N N . PHE A 1 1101 ? -8.994 20.714 -6.763 1.00 86.62 1101 PHE A N 1
ATOM 8715 C CA . PHE A 1 1101 ? -8.818 19.271 -6.598 1.00 86.62 1101 PHE A CA 1
ATOM 8716 C C . PHE A 1 1101 ? -8.489 18.598 -7.937 1.00 86.62 1101 PHE A C 1
ATOM 8718 O O . PHE A 1 1101 ? -8.787 19.131 -9.010 1.00 86.62 1101 PHE A O 1
ATOM 8725 N N . CYS A 1 1102 ? -7.884 17.414 -7.876 1.00 91.88 1102 CYS A N 1
ATOM 8726 C CA . CYS A 1 1102 ? -7.647 16.565 -9.043 1.00 91.88 1102 CYS A CA 1
ATOM 8727 C C . CYS A 1 1102 ? -8.806 15.582 -9.278 1.00 91.88 1102 CYS A C 1
ATOM 8729 O O . CYS A 1 1102 ? -9.589 15.285 -8.376 1.00 91.88 1102 CYS A O 1
ATOM 8731 N N . VAL A 1 1103 ? -8.921 15.064 -10.495 1.00 94.62 1103 VAL A N 1
ATOM 8732 C CA . VAL A 1 1103 ? -9.902 14.044 -10.899 1.00 94.62 1103 VAL A CA 1
ATOM 8733 C C . VAL A 1 1103 ? -9.178 12.819 -11.452 1.00 94.62 1103 VAL A C 1
ATOM 8735 O O . VAL A 1 1103 ? -8.002 12.906 -11.805 1.00 94.62 1103 VAL A O 1
ATOM 8738 N N . ALA A 1 1104 ? -9.843 11.664 -11.515 1.00 96.31 1104 ALA A N 1
ATOM 8739 C CA . ALA A 1 1104 ? -9.213 10.424 -11.968 1.00 96.31 1104 ALA A CA 1
ATOM 8740 C C . ALA A 1 1104 ? -10.013 9.676 -13.041 1.00 96.31 1104 ALA A C 1
ATOM 8742 O O . ALA A 1 1104 ? -11.217 9.473 -12.929 1.00 96.31 1104 ALA A O 1
ATOM 8743 N N . LEU A 1 1105 ? -9.308 9.179 -14.050 1.00 96.38 1105 LEU A N 1
ATOM 8744 C CA . LEU A 1 1105 ? -9.800 8.195 -15.008 1.00 96.38 1105 LEU A CA 1
ATOM 8745 C C . LEU A 1 1105 ? -9.278 6.828 -14.573 1.00 96.38 1105 LEU A C 1
ATOM 8747 O O . LEU A 1 1105 ? -8.065 6.633 -14.484 1.00 96.38 1105 LEU A O 1
ATOM 8751 N N . VAL A 1 1106 ? -10.173 5.899 -14.248 1.00 95.81 1106 VAL A N 1
ATOM 8752 C CA . VAL A 1 1106 ? -9.818 4.623 -13.614 1.00 95.81 1106 VAL A CA 1
ATOM 8753 C C . VAL A 1 1106 ? -10.266 3.471 -14.493 1.00 95.81 1106 VAL A C 1
ATOM 8755 O O . VAL A 1 1106 ? -11.457 3.296 -14.711 1.00 95.81 1106 VAL A O 1
ATOM 8758 N N . VAL A 1 1107 ? -9.325 2.636 -14.932 1.00 93.69 1107 VAL A N 1
ATOM 8759 C CA . VAL A 1 1107 ? -9.618 1.326 -15.525 1.00 93.69 1107 VAL A CA 1
ATOM 8760 C C . VAL A 1 1107 ? -9.774 0.329 -14.373 1.00 93.69 1107 VAL A C 1
ATOM 8762 O O . VAL A 1 1107 ? -8.779 0.051 -13.692 1.00 93.69 1107 VAL A O 1
ATOM 8765 N N . PRO A 1 1108 ? -10.981 -0.193 -14.089 1.00 92.81 1108 PRO A N 1
ATOM 8766 C CA . PRO A 1 1108 ? -11.206 -1.013 -12.914 1.00 92.81 1108 PRO A CA 1
ATOM 8767 C C . PRO A 1 1108 ? -10.897 -2.496 -13.154 1.00 92.81 1108 PRO A C 1
ATOM 8769 O O . PRO A 1 1108 ? -11.150 -3.050 -14.225 1.00 92.81 1108 PRO A O 1
ATOM 8772 N N . THR A 1 1109 ? -10.437 -3.183 -12.111 1.00 87.31 1109 THR A N 1
ATOM 8773 C CA . THR A 1 1109 ? -10.293 -4.641 -12.106 1.00 87.31 1109 THR A CA 1
ATOM 8774 C C . THR A 1 1109 ? -11.677 -5.299 -12.054 1.00 87.31 1109 THR A C 1
ATOM 8776 O O . THR A 1 1109 ? -12.473 -5.042 -11.146 1.00 87.31 1109 THR A O 1
ATOM 8779 N N . GLN A 1 1110 ? -11.962 -6.210 -12.988 1.00 83.88 1110 GLN A N 1
ATOM 8780 C CA . GLN A 1 1110 ? -13.308 -6.764 -13.183 1.00 83.88 1110 GLN A CA 1
ATOM 8781 C C . GLN A 1 1110 ? -13.872 -7.502 -11.956 1.00 83.88 1110 GLN A C 1
ATOM 8783 O O . GLN A 1 1110 ? -15.031 -7.302 -11.594 1.00 83.88 1110 GLN A O 1
ATOM 8788 N N . LYS A 1 1111 ? -13.069 -8.340 -11.287 1.00 83.94 1111 LYS A N 1
ATOM 8789 C CA . LYS A 1 1111 ? -13.503 -9.113 -10.107 1.00 83.94 1111 LYS A CA 1
ATOM 8790 C C . LYS A 1 1111 ? -13.911 -8.202 -8.928 1.00 83.94 1111 LYS A C 1
ATOM 8792 O O . LYS A 1 1111 ? -15.055 -8.315 -8.483 1.00 83.94 1111 LYS A O 1
ATOM 8797 N N . PRO A 1 1112 ? -13.049 -7.286 -8.434 1.00 86.62 1112 PRO A N 1
ATOM 8798 C CA . PRO A 1 1112 ? -13.426 -6.315 -7.405 1.00 86.62 1112 PRO A CA 1
ATOM 8799 C C . PRO A 1 1112 ? -14.627 -5.445 -7.786 1.00 86.62 1112 PRO A C 1
ATOM 8801 O O . PRO A 1 1112 ? -15.506 -5.240 -6.950 1.00 86.62 1112 PRO A O 1
ATOM 8804 N N . LEU A 1 1113 ? -14.712 -4.986 -9.041 1.00 89.44 1113 LEU A N 1
ATOM 8805 C CA . LEU A 1 1113 ? -15.847 -4.184 -9.503 1.00 89.44 1113 LEU A CA 1
ATOM 8806 C C . LEU A 1 1113 ? -17.157 -4.978 -9.439 1.00 89.44 1113 LEU A C 1
ATOM 8808 O O . LEU A 1 1113 ? -18.153 -4.486 -8.915 1.00 89.44 1113 LEU A O 1
ATOM 8812 N N . THR A 1 1114 ? -17.134 -6.239 -9.879 1.00 87.06 1114 THR A N 1
ATOM 8813 C CA . THR A 1 1114 ? -18.293 -7.144 -9.811 1.00 87.06 1114 THR A CA 1
ATOM 8814 C C . THR A 1 1114 ? -18.719 -7.393 -8.363 1.00 87.06 1114 THR A C 1
ATOM 8816 O O . THR A 1 1114 ? -19.912 -7.448 -8.067 1.00 87.06 1114 THR A O 1
ATOM 8819 N N . ALA A 1 1115 ? -17.769 -7.502 -7.429 1.00 86.88 1115 ALA A N 1
ATOM 8820 C CA . ALA A 1 1115 ? -18.075 -7.646 -6.007 1.00 86.88 1115 ALA A CA 1
ATOM 8821 C C . ALA A 1 1115 ? -18.754 -6.391 -5.426 1.00 86.88 1115 ALA A C 1
ATOM 8823 O O . ALA A 1 1115 ? -19.688 -6.517 -4.631 1.00 86.88 1115 ALA A O 1
ATOM 8824 N N . ILE A 1 1116 ? -18.332 -5.190 -5.841 1.00 90.00 1116 ILE A N 1
ATOM 8825 C CA . ILE A 1 1116 ? -18.991 -3.924 -5.478 1.00 90.00 1116 ILE A CA 1
ATOM 8826 C C . ILE A 1 1116 ? -20.397 -3.866 -6.088 1.00 90.00 1116 ILE A C 1
ATOM 8828 O O . ILE A 1 1116 ? -21.359 -3.619 -5.363 1.00 90.00 1116 ILE A O 1
ATOM 8832 N N . ALA A 1 1117 ? -20.540 -4.184 -7.377 1.00 88.81 1117 ALA A N 1
ATOM 8833 C CA . ALA A 1 1117 ? -21.834 -4.233 -8.056 1.00 88.81 1117 ALA A CA 1
ATOM 8834 C C . ALA A 1 1117 ? -22.795 -5.230 -7.384 1.00 88.81 1117 ALA A C 1
ATOM 8836 O O . ALA A 1 1117 ? -23.964 -4.922 -7.175 1.00 88.81 1117 ALA A O 1
ATOM 8837 N N . THR A 1 1118 ? -22.296 -6.394 -6.958 1.00 88.50 1118 THR A N 1
ATOM 8838 C CA . THR A 1 1118 ? -23.086 -7.407 -6.240 1.00 88.50 1118 THR A CA 1
ATOM 8839 C C . THR A 1 1118 ? -23.571 -6.894 -4.887 1.00 88.50 1118 THR A C 1
ATOM 8841 O O . THR A 1 1118 ? -24.739 -7.072 -4.553 1.00 88.50 1118 THR A O 1
ATOM 8844 N N . LYS A 1 1119 ? -22.710 -6.205 -4.124 1.00 88.62 1119 LYS A N 1
ATOM 8845 C CA . LYS A 1 1119 ? -23.101 -5.574 -2.851 1.00 88.62 1119 LYS A CA 1
ATOM 8846 C C . LYS A 1 1119 ? -24.166 -4.490 -3.028 1.00 88.62 1119 LYS A C 1
ATOM 8848 O O . LYS A 1 1119 ? -24.962 -4.289 -2.118 1.00 88.62 1119 LYS A O 1
ATOM 8853 N N . LEU A 1 1120 ? -24.189 -3.823 -4.181 1.00 89.00 1120 LEU A N 1
ATOM 8854 C CA . LEU A 1 1120 ? -25.195 -2.820 -4.543 1.00 89.00 1120 LEU A CA 1
ATOM 8855 C C . LEU A 1 1120 ? -26.442 -3.424 -5.220 1.00 89.00 1120 LEU A C 1
ATOM 8857 O O . LEU A 1 1120 ? -27.312 -2.682 -5.658 1.00 89.00 1120 LEU A O 1
ATOM 8861 N N . GLY A 1 1121 ? -26.546 -4.755 -5.329 1.00 88.25 1121 GLY A N 1
ATOM 8862 C CA . GLY A 1 1121 ? -27.688 -5.419 -5.970 1.00 88.25 1121 GLY A CA 1
ATOM 8863 C C . GLY A 1 1121 ? -27.719 -5.314 -7.502 1.00 88.25 1121 GLY A C 1
ATOM 8864 O O . GLY A 1 1121 ? -28.744 -5.605 -8.106 1.00 88.25 1121 GLY A O 1
ATOM 8865 N N . LYS A 1 1122 ? -26.603 -4.938 -8.139 1.00 88.88 1122 LYS A N 1
ATOM 8866 C CA . LYS A 1 1122 ? -26.458 -4.696 -9.590 1.00 88.88 1122 LYS A CA 1
ATOM 8867 C C . LYS A 1 1122 ? -25.578 -5.736 -10.298 1.00 88.88 1122 LYS A C 1
ATOM 8869 O O . LYS A 1 1122 ? -24.876 -5.433 -11.261 1.00 88.88 1122 LYS A O 1
ATOM 8874 N N . ALA A 1 1123 ? -25.577 -6.978 -9.811 1.00 81.38 1123 ALA A N 1
ATOM 8875 C CA . ALA A 1 1123 ? -24.733 -8.058 -10.343 1.00 81.38 1123 ALA A CA 1
ATOM 8876 C C . ALA A 1 1123 ? -25.075 -8.476 -11.790 1.00 81.38 1123 ALA A C 1
ATOM 8878 O O . ALA A 1 1123 ? -24.276 -9.135 -12.446 1.00 81.38 1123 ALA A O 1
ATOM 8879 N N . ASN A 1 1124 ? -26.265 -8.116 -12.271 1.00 84.94 1124 ASN A N 1
ATOM 8880 C CA . ASN A 1 1124 ? -26.787 -8.431 -13.600 1.00 84.94 1124 ASN A CA 1
ATOM 8881 C C . ASN A 1 1124 ? -26.307 -7.478 -14.709 1.00 84.94 1124 ASN A C 1
ATOM 8883 O O . ASN A 1 1124 ? -26.549 -7.760 -15.881 1.00 84.94 1124 ASN A O 1
ATOM 8887 N N . LEU A 1 1125 ? -25.658 -6.361 -14.369 1.00 87.12 1125 LEU A N 1
ATOM 8888 C CA . LEU A 1 1125 ? -25.133 -5.418 -15.357 1.00 87.12 1125 LEU A CA 1
ATOM 8889 C C . LEU A 1 1125 ? -23.929 -6.010 -16.105 1.00 87.12 1125 LEU A C 1
ATOM 8891 O O . LEU A 1 1125 ? -23.104 -6.716 -15.530 1.00 87.12 1125 LEU A O 1
ATOM 8895 N N . SER A 1 1126 ? -23.792 -5.689 -17.392 1.00 88.56 1126 SER A N 1
ATOM 8896 C CA . SER A 1 1126 ? -22.547 -5.953 -18.127 1.00 88.56 1126 SER A CA 1
ATOM 8897 C C . SER A 1 1126 ? -21.405 -5.073 -17.601 1.00 88.56 1126 SER A C 1
ATOM 8899 O O . SER A 1 1126 ? -21.647 -4.027 -17.005 1.00 88.56 1126 SER A O 1
ATOM 8901 N N . PHE A 1 1127 ? -20.146 -5.450 -17.847 1.00 83.94 1127 PHE A N 1
ATOM 8902 C CA . PHE A 1 1127 ? -18.984 -4.676 -17.380 1.00 83.94 1127 PHE A CA 1
ATOM 8903 C C . PHE A 1 1127 ? -19.026 -3.204 -17.832 1.00 83.94 1127 PHE A C 1
ATOM 8905 O O . PHE A 1 1127 ? -18.777 -2.306 -17.034 1.00 83.94 1127 PHE A O 1
ATOM 8912 N N . GLN A 1 1128 ? -19.433 -2.951 -19.078 1.00 88.19 1128 GLN A N 1
ATOM 8913 C CA . GLN A 1 1128 ? -19.583 -1.596 -19.611 1.00 88.19 1128 GLN A CA 1
ATOM 8914 C C . GLN A 1 1128 ? -20.684 -0.809 -18.883 1.00 88.19 1128 GLN A C 1
ATOM 8916 O O . GLN A 1 1128 ? -20.482 0.348 -18.523 1.00 88.19 1128 GLN A O 1
ATOM 8921 N N . GLN A 1 1129 ? -21.821 -1.450 -18.595 1.00 88.88 1129 GLN A N 1
ATOM 8922 C CA . GLN A 1 1129 ? -22.900 -0.840 -17.811 1.00 88.88 1129 GLN A CA 1
ATOM 8923 C C . GLN A 1 1129 ? -22.487 -0.594 -16.355 1.00 88.88 1129 GLN A C 1
ATOM 8925 O O . GLN A 1 1129 ? -22.872 0.421 -15.787 1.00 88.88 1129 GLN A O 1
ATOM 8930 N N . MET A 1 1130 ? -21.671 -1.473 -15.759 1.00 90.12 1130 MET A N 1
ATOM 8931 C CA . MET A 1 1130 ? -21.126 -1.259 -14.414 1.00 90.12 1130 MET A CA 1
ATOM 8932 C C . MET A 1 1130 ? -20.228 -0.017 -14.356 1.00 90.12 1130 MET A C 1
ATOM 8934 O O . MET A 1 1130 ? -20.308 0.741 -13.395 1.00 90.12 1130 MET A O 1
ATOM 8938 N N . CYS A 1 1131 ? -19.394 0.205 -15.377 1.00 90.50 1131 CYS A N 1
ATOM 8939 C CA . CYS A 1 1131 ? -18.543 1.394 -15.478 1.00 90.50 1131 CYS A CA 1
ATOM 8940 C C . CYS A 1 1131 ? -19.344 2.691 -15.697 1.00 90.50 1131 CYS A C 1
ATOM 8942 O O . CYS A 1 1131 ? -18.920 3.749 -15.246 1.00 90.50 1131 CYS A O 1
ATOM 8944 N N . ALA A 1 1132 ? -20.500 2.621 -16.362 1.00 89.94 1132 ALA A N 1
ATOM 8945 C CA . ALA A 1 1132 ? -21.359 3.782 -16.605 1.00 89.94 1132 ALA A CA 1
ATOM 8946 C C . ALA A 1 1132 ? -22.303 4.117 -15.429 1.00 89.94 1132 ALA A C 1
ATOM 8948 O O . ALA A 1 1132 ? -22.913 5.186 -15.419 1.00 89.94 1132 ALA A O 1
ATOM 8949 N N . ASP A 1 1133 ? -22.446 3.221 -14.447 1.00 92.75 1133 ASP A N 1
ATOM 8950 C CA . ASP A 1 1133 ? -23.389 3.380 -13.340 1.00 92.75 1133 ASP A CA 1
ATOM 8951 C C . ASP A 1 1133 ? -22.886 4.398 -12.285 1.00 92.75 1133 ASP A C 1
ATOM 8953 O O . ASP A 1 1133 ? -21.796 4.224 -11.720 1.00 92.75 1133 ASP A O 1
ATOM 8957 N N . PRO A 1 1134 ? -23.669 5.448 -11.959 1.00 91.06 1134 PRO A N 1
ATOM 8958 C CA . PRO A 1 1134 ? -23.249 6.484 -11.012 1.00 91.06 1134 PRO A CA 1
ATOM 8959 C C . PRO A 1 1134 ? -23.070 5.990 -9.571 1.00 91.06 1134 PRO A C 1
ATOM 8961 O O . PRO A 1 1134 ? -22.202 6.489 -8.854 1.00 91.06 1134 PRO A O 1
ATOM 8964 N N . GLU A 1 1135 ? -23.864 5.012 -9.118 1.00 91.69 1135 GLU A N 1
ATOM 8965 C CA . GLU A 1 1135 ? -23.737 4.479 -7.754 1.00 91.69 1135 GLU A CA 1
ATOM 8966 C C . GLU A 1 1135 ? -22.486 3.614 -7.617 1.00 91.69 1135 GLU A C 1
ATOM 8968 O O . GLU A 1 1135 ? -21.777 3.722 -6.615 1.00 91.69 1135 GLU A O 1
ATOM 8973 N N . ILE A 1 1136 ? -22.177 2.802 -8.635 1.00 92.81 1136 ILE A N 1
ATOM 8974 C CA . ILE A 1 1136 ? -20.931 2.028 -8.678 1.00 92.81 1136 ILE A CA 1
ATOM 8975 C C . ILE A 1 1136 ? -19.734 2.981 -8.738 1.00 92.81 1136 ILE A C 1
ATOM 8977 O O . ILE A 1 1136 ? -18.795 2.821 -7.959 1.00 92.81 1136 ILE A O 1
ATOM 8981 N N . THR A 1 1137 ? -19.790 4.010 -9.585 1.00 94.25 1137 THR A N 1
ATOM 8982 C CA . THR A 1 1137 ? -18.738 5.035 -9.693 1.00 94.25 1137 THR A CA 1
ATOM 8983 C C . THR A 1 1137 ? -18.489 5.726 -8.349 1.00 94.25 1137 THR A C 1
ATOM 8985 O O . THR A 1 1137 ? -17.345 5.807 -7.902 1.00 94.25 1137 THR A O 1
ATOM 8988 N N . ASN A 1 1138 ? -19.547 6.128 -7.637 1.00 92.62 1138 ASN A N 1
ATOM 8989 C CA . ASN A 1 1138 ? -19.437 6.727 -6.303 1.00 92.62 1138 ASN A CA 1
ATOM 8990 C C . ASN A 1 1138 ? -18.908 5.751 -5.242 1.00 92.62 1138 ASN A C 1
ATOM 8992 O O . ASN A 1 1138 ? -18.150 6.150 -4.355 1.00 92.62 1138 ASN A O 1
ATOM 8996 N N . ALA A 1 1139 ? -19.282 4.471 -5.308 1.00 92.50 1139 ALA A N 1
ATOM 8997 C CA . ALA A 1 1139 ? -18.742 3.457 -4.409 1.00 92.50 1139 ALA A CA 1
ATOM 8998 C C . ALA A 1 1139 ? -17.239 3.250 -4.643 1.00 92.50 1139 ALA A C 1
ATOM 9000 O O . ALA A 1 1139 ? -16.472 3.192 -3.680 1.00 92.50 1139 ALA A O 1
ATOM 9001 N N . VAL A 1 1140 ? -16.804 3.201 -5.906 1.00 94.38 1140 VAL A N 1
ATOM 9002 C CA . VAL A 1 1140 ? -15.382 3.104 -6.259 1.00 94.38 1140 VAL A CA 1
ATOM 9003 C C . VAL A 1 1140 ? -14.626 4.370 -5.851 1.00 94.38 1140 VAL A C 1
ATOM 9005 O O . VAL A 1 1140 ? -13.527 4.254 -5.314 1.00 94.38 1140 VAL A O 1
ATOM 9008 N N . LEU A 1 1141 ? -15.220 5.558 -6.003 1.00 94.94 1141 LEU A N 1
ATOM 9009 C CA . LEU A 1 1141 ? -14.629 6.817 -5.539 1.00 94.94 1141 LEU A CA 1
ATOM 9010 C C . LEU A 1 1141 ? -14.370 6.797 -4.035 1.00 94.94 1141 LEU A C 1
ATOM 9012 O O . LEU A 1 1141 ? -13.262 7.110 -3.611 1.00 94.94 1141 LEU A O 1
ATOM 9016 N N . LYS A 1 1142 ? -15.339 6.349 -3.229 1.00 93.12 1142 LYS A N 1
ATOM 9017 C CA . LYS A 1 1142 ? -15.144 6.204 -1.778 1.00 93.12 1142 LYS A CA 1
ATOM 9018 C C . LYS A 1 1142 ? -14.021 5.222 -1.453 1.00 93.12 1142 LYS A C 1
ATOM 9020 O O . LYS A 1 1142 ? -13.178 5.534 -0.619 1.00 93.12 1142 LYS A O 1
ATOM 9025 N N . VAL A 1 1143 ? -13.964 4.076 -2.140 1.00 92.62 1143 VAL A N 1
ATOM 9026 C CA . VAL A 1 1143 ? -12.872 3.099 -1.974 1.00 92.62 1143 VAL A CA 1
ATOM 9027 C C . VAL A 1 1143 ? -11.516 3.736 -2.285 1.00 92.62 1143 VAL A C 1
ATOM 9029 O O . VAL A 1 1143 ? -10.582 3.590 -1.499 1.00 92.62 1143 VAL A O 1
ATOM 9032 N N . LEU A 1 1144 ? -11.414 4.483 -3.385 1.00 92.69 1144 LEU A N 1
ATOM 9033 C CA . LEU A 1 1144 ? -10.192 5.181 -3.782 1.00 92.69 1144 LEU A CA 1
ATOM 9034 C C . LEU A 1 1144 ? -9.805 6.305 -2.819 1.00 92.69 1144 LEU A C 1
ATOM 9036 O O . LEU A 1 1144 ? -8.625 6.456 -2.522 1.00 92.69 1144 LEU A O 1
ATOM 9040 N N . GLN A 1 1145 ? -10.770 7.057 -2.289 1.00 92.69 1145 GLN A N 1
ATOM 9041 C CA . GLN A 1 1145 ? -10.524 8.116 -1.309 1.00 92.69 1145 GLN A CA 1
ATOM 9042 C C . GLN A 1 1145 ? -10.040 7.549 0.028 1.00 92.69 1145 GLN A C 1
ATOM 9044 O O . GLN A 1 1145 ? -9.068 8.048 0.595 1.00 92.69 1145 GLN A O 1
ATOM 9049 N N . THR A 1 1146 ? -10.661 6.468 0.510 1.00 89.38 1146 THR A N 1
ATOM 9050 C CA . THR A 1 1146 ? -10.195 5.748 1.703 1.00 89.38 1146 THR A CA 1
ATOM 9051 C C . THR A 1 1146 ? -8.791 5.184 1.489 1.00 89.38 1146 THR A C 1
ATOM 9053 O O . THR A 1 1146 ? -7.934 5.323 2.363 1.00 89.38 1146 THR A O 1
ATOM 9056 N N . HIS A 1 1147 ? -8.533 4.593 0.317 1.00 87.94 1147 HIS A N 1
ATOM 9057 C CA . HIS A 1 1147 ? -7.220 4.055 -0.036 1.00 87.94 1147 HIS A CA 1
ATOM 9058 C C . HIS A 1 1147 ? -6.156 5.157 -0.105 1.00 87.94 1147 HIS A C 1
ATOM 9060 O O . HIS A 1 1147 ? -5.131 5.057 0.562 1.00 87.94 1147 HIS A O 1
ATOM 9066 N N . GLY A 1 1148 ? -6.426 6.254 -0.814 1.00 84.88 1148 GLY A N 1
ATOM 9067 C CA . GLY A 1 1148 ? -5.522 7.400 -0.920 1.00 84.88 1148 GLY A CA 1
ATOM 9068 C C . GLY A 1 1148 ? -5.180 8.021 0.436 1.00 84.88 1148 GLY A C 1
ATOM 9069 O O . GLY A 1 1148 ? -4.011 8.296 0.709 1.00 84.88 1148 GLY A O 1
ATOM 9070 N N . ALA A 1 1149 ? -6.165 8.154 1.330 1.00 85.06 1149 ALA A N 1
ATOM 9071 C CA . ALA A 1 1149 ? -5.927 8.611 2.698 1.00 85.06 1149 ALA A CA 1
ATOM 9072 C C . ALA A 1 1149 ? -5.021 7.643 3.485 1.00 85.06 1149 ALA A C 1
ATOM 9074 O O . ALA A 1 1149 ? -4.140 8.083 4.225 1.00 85.06 1149 ALA A O 1
ATOM 9075 N N . SER A 1 1150 ? -5.182 6.326 3.294 1.00 79.94 1150 SER A N 1
ATOM 9076 C CA . SER A 1 1150 ? -4.314 5.315 3.918 1.00 79.94 1150 SER A CA 1
ATOM 9077 C C . SER A 1 1150 ? -2.870 5.359 3.394 1.00 79.94 1150 SER A C 1
ATOM 9079 O O . SER A 1 1150 ? -1.932 5.198 4.177 1.00 79.94 1150 SER A O 1
ATOM 9081 N N . CYS A 1 1151 ? -2.685 5.709 2.115 1.00 78.00 1151 CYS A N 1
ATOM 9082 C CA . CYS A 1 1151 ? -1.387 5.972 1.485 1.00 78.00 1151 CYS A CA 1
ATOM 9083 C C . CYS A 1 1151 ? -0.766 7.321 1.900 1.00 78.00 1151 CYS A C 1
ATOM 9085 O O . CYS A 1 1151 ? 0.284 7.702 1.386 1.00 78.00 1151 CYS A O 1
ATOM 9087 N N . LYS A 1 1152 ? -1.383 8.054 2.841 1.00 82.25 1152 LYS A N 1
ATOM 9088 C CA . LYS A 1 1152 ? -0.936 9.377 3.316 1.00 82.25 1152 LYS A CA 1
ATOM 9089 C C . LYS A 1 1152 ? -0.891 10.438 2.211 1.00 82.25 1152 LYS A C 1
ATOM 9091 O O . LYS A 1 1152 ? -0.104 11.382 2.304 1.00 82.25 1152 LYS A O 1
ATOM 9096 N N . LEU A 1 1153 ? -1.732 10.300 1.185 1.00 82.00 1153 LEU A N 1
ATOM 9097 C CA . LEU A 1 1153 ? -1.995 11.398 0.262 1.00 82.00 1153 LEU A CA 1
ATOM 9098 C C . LEU A 1 1153 ? -2.750 12.499 1.011 1.00 82.00 1153 LEU A C 1
ATOM 9100 O O . LEU A 1 1153 ? -3.650 12.230 1.811 1.00 82.00 1153 LEU A O 1
ATOM 9104 N N . ILE A 1 1154 ? -2.360 13.746 0.777 1.00 82.56 1154 ILE A N 1
ATOM 9105 C CA . ILE A 1 1154 ? -3.056 14.908 1.345 1.00 82.56 1154 ILE A CA 1
ATOM 9106 C C . ILE A 1 1154 ? -4.350 15.177 0.573 1.00 82.56 1154 ILE A C 1
ATOM 9108 O O . ILE A 1 1154 ? -4.507 14.764 -0.570 1.00 82.56 1154 ILE A O 1
ATOM 9112 N N . LYS A 1 1155 ? -5.311 15.861 1.200 1.00 84.31 1155 LYS A N 1
ATOM 9113 C CA . LYS A 1 1155 ? -6.693 15.946 0.698 1.00 84.31 1155 LYS A CA 1
ATOM 9114 C C . LYS A 1 1155 ? -6.807 16.416 -0.761 1.00 84.31 1155 LYS A C 1
ATOM 9116 O O . LYS A 1 1155 ? -7.630 15.877 -1.486 1.00 84.31 1155 LYS A O 1
ATOM 9121 N N . PHE A 1 1156 ? -5.993 17.382 -1.184 1.00 81.88 1156 PHE A N 1
ATOM 9122 C CA . PHE A 1 1156 ? -6.011 17.917 -2.551 1.00 81.88 1156 PHE A CA 1
ATOM 9123 C C . PHE A 1 1156 ? -5.300 17.014 -3.584 1.00 81.88 1156 PHE A C 1
ATOM 9125 O O . PHE A 1 1156 ? -5.549 17.136 -4.783 1.00 81.88 1156 PHE A O 1
ATOM 9132 N N . GLU A 1 1157 ? -4.451 16.081 -3.130 1.00 86.50 1157 GLU A N 1
ATOM 9133 C CA . GLU A 1 1157 ? -3.844 15.023 -3.955 1.00 86.50 1157 GLU A CA 1
ATOM 9134 C C . GLU A 1 1157 ? -4.817 13.858 -4.210 1.00 86.50 1157 GLU A C 1
ATOM 9136 O O . GLU A 1 1157 ? -4.608 13.077 -5.133 1.00 86.50 1157 GLU A O 1
ATOM 9141 N N . ILE A 1 1158 ? -5.864 13.704 -3.393 1.00 92.56 1158 ILE A N 1
ATOM 9142 C CA . ILE A 1 1158 ? -6.850 12.631 -3.548 1.00 92.56 1158 ILE A CA 1
ATOM 9143 C C . ILE A 1 1158 ? -7.922 13.075 -4.557 1.00 92.56 1158 ILE A C 1
ATOM 9145 O O . ILE A 1 1158 ? -8.511 14.142 -4.368 1.00 92.56 1158 ILE A O 1
ATOM 9149 N N . PRO A 1 1159 ? -8.241 12.259 -5.583 1.00 94.50 1159 PRO A N 1
ATOM 9150 C CA . PRO A 1 1159 ? -9.254 12.611 -6.566 1.00 94.50 1159 PRO A CA 1
ATOM 9151 C C . PRO A 1 1159 ? -10.613 12.951 -5.936 1.00 94.50 1159 PRO A C 1
ATOM 9153 O O . PRO A 1 1159 ? -11.188 12.163 -5.176 1.00 94.50 1159 PRO A O 1
ATOM 9156 N N . GLY A 1 1160 ? -11.136 14.134 -6.265 1.00 91.19 1160 GLY A N 1
ATOM 9157 C CA . GLY A 1 1160 ? -12.454 14.599 -5.820 1.00 91.19 1160 GLY A CA 1
ATOM 9158 C C . GLY A 1 1160 ? -13.605 13.958 -6.597 1.00 91.19 1160 GLY A C 1
ATOM 9159 O O . GLY A 1 1160 ? -14.687 13.774 -6.048 1.00 91.19 1160 GLY A O 1
ATOM 9160 N N . ALA A 1 1161 ? -13.343 13.557 -7.841 1.00 93.88 1161 ALA A N 1
ATOM 9161 C CA . ALA A 1 1161 ? -14.260 12.830 -8.710 1.00 93.88 1161 ALA A CA 1
ATOM 9162 C C . ALA A 1 1161 ? -13.485 11.828 -9.579 1.00 93.88 1161 ALA A C 1
ATOM 9164 O O . ALA A 1 1161 ? -12.272 11.967 -9.774 1.00 93.88 1161 ALA A O 1
ATOM 9165 N N . LEU A 1 1162 ? -14.182 10.812 -10.094 1.00 96.00 1162 LEU A N 1
ATOM 9166 C CA . LEU A 1 1162 ? -13.603 9.862 -11.038 1.00 96.00 1162 LEU A CA 1
ATOM 9167 C C . LEU A 1 1162 ? -14.599 9.400 -12.100 1.00 96.00 1162 LEU A C 1
ATOM 9169 O O . LEU A 1 1162 ? -15.807 9.425 -11.877 1.00 96.00 1162 LEU A O 1
ATOM 9173 N N . THR A 1 1163 ? -14.066 8.904 -13.214 1.00 95.94 1163 THR A N 1
ATOM 9174 C CA . THR A 1 1163 ? -14.807 8.160 -14.239 1.00 95.94 1163 THR A CA 1
ATOM 9175 C C . THR A 1 1163 ? -14.211 6.763 -14.384 1.00 95.94 1163 THR A C 1
ATOM 9177 O O . THR A 1 1163 ? -12.988 6.605 -14.427 1.00 95.94 1163 THR A O 1
ATOM 9180 N N . LEU A 1 1164 ? -15.071 5.743 -14.451 1.00 95.50 1164 LEU A N 1
ATOM 9181 C CA . LEU A 1 1164 ? -14.657 4.363 -14.696 1.00 95.50 1164 LEU A CA 1
ATOM 9182 C C . LEU A 1 1164 ? -14.571 4.097 -16.204 1.00 95.50 1164 LEU A C 1
ATOM 9184 O O . LEU A 1 1164 ? -15.572 4.134 -16.917 1.00 95.50 1164 LEU A O 1
ATOM 9188 N N . CYS A 1 1165 ? -13.373 3.787 -16.684 1.00 93.00 1165 CYS A N 1
ATOM 9189 C CA . CYS A 1 1165 ? -13.100 3.445 -18.074 1.00 93.00 1165 CYS A CA 1
ATOM 9190 C C . CYS A 1 1165 ? -13.331 1.943 -18.287 1.00 93.00 1165 CYS A C 1
ATOM 9192 O O . CYS A 1 1165 ? -12.700 1.117 -17.630 1.00 93.00 1165 CYS A O 1
ATOM 9194 N N . HIS A 1 1166 ? -14.220 1.576 -19.212 1.00 86.88 1166 HIS A N 1
ATOM 9195 C CA . HIS A 1 1166 ? -14.482 0.171 -19.550 1.00 86.88 1166 HIS A CA 1
ATOM 9196 C C . HIS A 1 1166 ? -13.445 -0.414 -20.523 1.00 86.88 1166 HIS A C 1
ATOM 9198 O O . HIS A 1 1166 ? -13.283 -1.633 -20.595 1.00 86.88 1166 HIS A O 1
ATOM 9204 N N . ASP A 1 1167 ? -12.721 0.437 -21.247 1.00 82.56 1167 ASP A N 1
ATOM 9205 C CA . ASP A 1 1167 ? -11.658 0.013 -22.149 1.00 82.56 1167 ASP A CA 1
ATOM 9206 C C . ASP A 1 1167 ? -10.343 -0.209 -21.402 1.00 82.56 1167 ASP A C 1
ATOM 9208 O O . ASP A 1 1167 ? -9.867 0.642 -20.647 1.00 82.56 1167 ASP A O 1
ATOM 9212 N N . LEU A 1 1168 ? -9.713 -1.358 -21.651 1.00 82.12 1168 LEU A N 1
ATOM 9213 C CA . LEU A 1 1168 ? -8.359 -1.609 -21.175 1.00 82.12 1168 LEU A CA 1
ATOM 9214 C C . LEU A 1 1168 ? -7.381 -0.800 -22.028 1.00 82.12 1168 LEU A C 1
ATOM 9216 O O . LEU A 1 1168 ? -7.246 -1.053 -23.224 1.00 82.12 1168 LEU A O 1
ATOM 9220 N N . TRP A 1 1169 ? -6.656 0.131 -21.410 1.00 85.00 1169 TRP A N 1
ATOM 9221 C CA . TRP A 1 1169 ? -5.669 0.931 -22.129 1.00 85.00 1169 TRP A CA 1
ATOM 9222 C C . TRP A 1 1169 ? -4.512 0.066 -22.624 1.00 85.00 1169 TRP A C 1
ATOM 9224 O O . TRP A 1 1169 ? -3.742 -0.494 -21.839 1.00 85.00 1169 TRP A O 1
ATOM 9234 N N . THR A 1 1170 ? -4.380 -0.007 -23.943 1.00 72.12 1170 THR A N 1
ATOM 9235 C CA . THR A 1 1170 ? -3.318 -0.739 -24.636 1.00 72.12 1170 THR A CA 1
ATOM 9236 C C . THR A 1 1170 ? -2.482 0.214 -25.494 1.00 72.12 1170 THR A C 1
ATOM 9238 O O . THR A 1 1170 ? -2.955 1.304 -25.836 1.00 72.12 1170 THR A O 1
ATOM 9241 N N . PRO A 1 1171 ? -1.231 -0.152 -25.830 1.00 62.56 1171 PRO A N 1
ATOM 9242 C CA . PRO A 1 1171 ? -0.400 0.661 -26.714 1.00 62.56 1171 PRO A CA 1
ATOM 9243 C C . PRO A 1 1171 ? -1.033 0.912 -28.089 1.00 62.56 1171 PRO A C 1
ATOM 9245 O O . PRO A 1 1171 ? -0.902 2.017 -28.612 1.00 62.56 1171 PRO A O 1
ATOM 9248 N N . ASP A 1 1172 ? -1.775 -0.066 -28.623 1.00 61.34 1172 ASP A N 1
ATOM 9249 C CA . ASP A 1 1172 ? -2.434 0.024 -29.934 1.00 61.34 1172 ASP A CA 1
ATOM 9250 C C . ASP A 1 1172 ? -3.539 1.096 -29.961 1.00 61.34 1172 ASP A C 1
ATOM 9252 O O . ASP A 1 1172 ? -3.741 1.751 -30.976 1.00 61.34 1172 ASP A O 1
ATOM 9256 N N . MET A 1 1173 ? -4.202 1.359 -28.825 1.00 70.50 1173 MET A N 1
ATOM 9257 C CA . MET A 1 1173 ? -5.161 2.472 -28.695 1.00 70.50 1173 MET A CA 1
ATOM 9258 C C . MET A 1 1173 ? -4.478 3.846 -28.619 1.00 70.50 1173 MET A C 1
ATOM 9260 O O . MET A 1 1173 ? -5.149 4.874 -28.565 1.00 70.50 1173 MET A O 1
ATOM 9264 N N . GLY A 1 1174 ? -3.148 3.892 -28.517 1.00 68.50 1174 GLY A N 1
ATOM 9265 C CA . GLY A 1 1174 ? -2.392 5.134 -28.369 1.00 68.50 1174 GLY A CA 1
ATOM 9266 C C . GLY A 1 1174 ? -2.572 5.844 -27.020 1.00 68.50 1174 GLY A C 1
ATOM 9267 O O . GLY A 1 1174 ? -2.076 6.960 -26.870 1.00 68.50 1174 GLY A O 1
ATOM 9268 N N . LEU A 1 1175 ? -3.238 5.220 -26.038 1.00 77.12 1175 LEU A N 1
ATOM 9269 C CA . LEU A 1 1175 ? -3.491 5.789 -24.701 1.00 77.12 1175 LEU A CA 1
ATOM 9270 C C . LEU A 1 1175 ? -2.343 5.535 -23.717 1.00 77.12 1175 LEU A C 1
ATOM 9272 O O . LEU A 1 1175 ? -2.093 6.319 -22.801 1.00 77.12 1175 LEU A O 1
ATOM 9276 N N . VAL A 1 1176 ? -1.597 4.454 -23.921 1.00 70.94 1176 VAL A N 1
ATOM 9277 C CA . VAL A 1 1176 ? -0.351 4.180 -23.204 1.00 70.94 1176 VAL A CA 1
ATOM 9278 C C . VAL A 1 1176 ? 0.793 4.043 -24.197 1.00 70.94 1176 VAL A C 1
ATOM 9280 O O . VAL A 1 1176 ? 0.598 3.787 -25.383 1.00 70.94 1176 VAL A O 1
ATOM 9283 N N . THR A 1 1177 ? 2.015 4.267 -23.737 1.00 65.06 1177 THR A N 1
ATOM 9284 C CA . THR A 1 1177 ? 3.206 4.026 -24.536 1.00 65.06 1177 THR A CA 1
ATOM 9285 C C . THR A 1 1177 ? 3.416 2.531 -24.731 1.00 65.06 1177 THR A C 1
ATOM 9287 O O . THR A 1 1177 ? 2.863 1.699 -24.013 1.00 65.06 1177 THR A O 1
ATOM 9290 N N . ALA A 1 1178 ? 4.304 2.188 -25.656 1.00 55.81 1178 ALA A N 1
ATOM 9291 C CA . ALA A 1 1178 ? 4.761 0.824 -25.866 1.00 55.81 1178 ALA A CA 1
ATOM 9292 C C . ALA A 1 1178 ? 5.334 0.144 -24.602 1.00 55.81 1178 ALA A C 1
ATOM 9294 O O . ALA A 1 1178 ? 5.290 -1.077 -24.472 1.00 55.81 1178 ALA A O 1
ATOM 9295 N N . ALA A 1 1179 ? 5.822 0.943 -23.647 1.00 56.75 1179 ALA A N 1
ATOM 9296 C CA . ALA A 1 1179 ? 6.286 0.508 -22.330 1.00 56.75 1179 ALA A CA 1
ATOM 9297 C C . ALA A 1 1179 ? 5.193 0.596 -21.239 1.00 56.75 1179 ALA A C 1
ATOM 9299 O O . ALA A 1 1179 ? 5.510 0.632 -20.052 1.00 56.75 1179 ALA A O 1
ATOM 9300 N N . PHE A 1 1180 ? 3.916 0.677 -21.630 1.00 64.06 1180 PHE A N 1
ATOM 9301 C CA . PHE A 1 1180 ? 2.745 0.827 -20.755 1.00 64.06 1180 PHE A CA 1
ATOM 9302 C C . PHE A 1 1180 ? 2.778 2.063 -19.832 1.00 64.06 1180 PHE A C 1
ATOM 9304 O O . PHE A 1 1180 ? 2.153 2.068 -18.769 1.00 64.06 1180 PHE A O 1
ATOM 9311 N N . LYS A 1 1181 ? 3.486 3.131 -20.229 1.00 71.50 1181 LYS A N 1
ATOM 9312 C CA . LYS A 1 1181 ? 3.448 4.431 -19.530 1.00 71.50 1181 LYS A CA 1
ATOM 9313 C C . LYS A 1 1181 ? 2.244 5.239 -20.008 1.00 71.50 1181 LYS A C 1
ATOM 9315 O O . LYS A 1 1181 ? 1.847 5.109 -21.156 1.00 71.50 1181 LYS A O 1
ATOM 9320 N N . LEU A 1 1182 ? 1.666 6.091 -19.170 1.00 79.50 1182 LEU A N 1
ATOM 9321 C CA . LEU A 1 1182 ? 0.500 6.892 -19.557 1.00 79.50 1182 LEU A CA 1
ATOM 9322 C C . LEU A 1 1182 ? 0.877 7.952 -20.606 1.00 79.50 1182 LEU A C 1
ATOM 9324 O O . LEU A 1 1182 ? 1.830 8.709 -20.408 1.00 79.50 1182 LEU A O 1
ATOM 9328 N N . LYS A 1 1183 ? 0.112 8.047 -21.701 1.00 77.25 1183 LYS A N 1
ATOM 9329 C CA . LYS A 1 1183 ? 0.158 9.198 -22.615 1.00 77.25 1183 LYS A CA 1
ATOM 9330 C C . LYS A 1 1183 ? -0.909 10.200 -22.179 1.00 77.25 1183 LYS A C 1
ATOM 9332 O O . LYS A 1 1183 ? -1.992 10.242 -22.751 1.00 77.25 1183 LYS A O 1
ATOM 9337 N N . ARG A 1 1184 ? -0.603 10.982 -21.134 1.00 84.69 1184 ARG A N 1
ATOM 9338 C CA . ARG A 1 1184 ? -1.562 11.874 -20.445 1.00 84.69 1184 ARG A CA 1
ATOM 9339 C C . ARG A 1 1184 ? -2.391 12.727 -21.401 1.00 84.69 1184 ARG A C 1
ATOM 9341 O O . ARG A 1 1184 ? -3.603 12.747 -21.263 1.00 84.69 1184 ARG A O 1
ATOM 9348 N N . LYS A 1 1185 ? -1.751 13.372 -22.384 1.00 80.06 1185 LYS A N 1
ATOM 9349 C CA . LYS A 1 1185 ? -2.443 14.220 -23.365 1.00 80.06 1185 LYS A CA 1
ATOM 9350 C C . LYS A 1 1185 ? -3.438 13.422 -24.211 1.00 80.06 1185 LYS A C 1
ATOM 9352 O O . LYS A 1 1185 ? -4.588 13.807 -24.303 1.00 80.06 1185 LYS A O 1
ATOM 9357 N N . ASN A 1 1186 ? -3.037 12.267 -24.737 1.00 82.94 1186 ASN A N 1
ATOM 9358 C CA . ASN A 1 1186 ? -3.927 11.406 -25.519 1.00 82.94 1186 ASN A CA 1
ATOM 9359 C C . ASN A 1 1186 ? -5.098 10.872 -24.680 1.00 82.94 1186 ASN A C 1
ATOM 9361 O O . ASN A 1 1186 ? -6.219 10.801 -25.168 1.00 82.94 1186 ASN A O 1
ATOM 9365 N N . ILE A 1 1187 ? -4.843 10.500 -23.420 1.00 88.75 1187 ILE A N 1
ATOM 9366 C CA . ILE A 1 1187 ? -5.892 10.077 -22.481 1.00 88.75 1187 ILE A CA 1
ATOM 9367 C C . ILE A 1 1187 ? -6.846 11.244 -22.199 1.00 88.75 1187 ILE A C 1
ATOM 9369 O O . ILE A 1 1187 ? -8.058 11.055 -22.216 1.00 88.75 1187 ILE A O 1
ATOM 9373 N N . GLN A 1 1188 ? -6.307 12.439 -21.965 1.00 87.56 1188 GLN A N 1
ATOM 9374 C CA . GLN A 1 1188 ? -7.086 13.655 -21.770 1.00 87.56 1188 GLN A CA 1
ATOM 9375 C C . GLN A 1 1188 ? -7.964 13.943 -22.989 1.00 87.56 1188 GLN A C 1
ATOM 9377 O O . GLN A 1 1188 ? -9.163 14.106 -22.816 1.00 87.56 1188 GLN A O 1
ATOM 9382 N N . ASP A 1 1189 ? -7.396 13.950 -24.196 1.00 86.56 1189 ASP A N 1
ATOM 9383 C CA . ASP A 1 1189 ? -8.123 14.226 -25.438 1.00 86.56 1189 ASP A CA 1
ATOM 9384 C C . ASP A 1 1189 ? -9.235 13.185 -25.667 1.00 86.56 1189 ASP A C 1
ATOM 9386 O O . ASP A 1 1189 ? -10.357 13.535 -26.031 1.00 86.56 1189 ASP A O 1
ATOM 9390 N N . HIS A 1 1190 ? -8.954 11.906 -25.389 1.00 89.38 1190 HIS A N 1
ATOM 9391 C CA . HIS A 1 1190 ? -9.915 10.811 -25.537 1.00 89.38 1190 HIS A CA 1
ATOM 9392 C C . HIS A 1 1190 ? -11.073 10.886 -24.526 1.00 89.38 1190 HIS A C 1
ATOM 9394 O O . HIS A 1 1190 ? -12.216 10.619 -24.887 1.00 89.38 1190 HIS A O 1
ATOM 9400 N N . TYR A 1 1191 ? -10.796 11.271 -23.276 1.00 92.75 1191 TYR A N 1
ATOM 9401 C CA . TYR A 1 1191 ? -11.786 11.367 -22.193 1.00 92.75 1191 TYR A CA 1
ATOM 9402 C C . TYR A 1 1191 ? -12.144 12.819 -21.831 1.00 92.75 1191 TYR A C 1
ATOM 9404 O O . TYR A 1 1191 ? -12.568 13.103 -20.709 1.00 92.75 1191 TYR A O 1
ATOM 9412 N N . GLN A 1 1192 ? -11.981 13.766 -22.759 1.00 91.81 1192 GLN A N 1
ATOM 9413 C CA . GLN A 1 1192 ? -12.114 15.196 -22.458 1.00 91.81 1192 GLN A CA 1
ATOM 9414 C C . GLN A 1 1192 ? -13.530 15.559 -21.988 1.00 91.81 1192 GLN A C 1
ATOM 9416 O O . GLN A 1 1192 ? -13.701 16.379 -21.084 1.00 91.81 1192 GLN A O 1
ATOM 9421 N N . SER A 1 1193 ? -14.552 14.926 -22.568 1.00 91.00 1193 SER A N 1
ATOM 9422 C CA . SER A 1 1193 ? -15.950 15.097 -22.155 1.00 91.00 1193 SER A CA 1
ATOM 9423 C C . SER A 1 1193 ? -16.189 14.623 -20.718 1.00 91.00 1193 SER A C 1
ATOM 9425 O O . SER A 1 1193 ? -16.869 15.305 -19.951 1.00 91.00 1193 SER A O 1
ATOM 9427 N N . ASP A 1 1194 ? -15.586 13.500 -20.325 1.00 92.06 1194 ASP A N 1
ATOM 9428 C CA . ASP A 1 1194 ? -15.661 12.969 -18.964 1.00 92.06 1194 ASP A CA 1
ATOM 9429 C C . ASP A 1 1194 ? -14.923 13.856 -17.960 1.00 92.06 1194 ASP A C 1
ATOM 9431 O O . ASP A 1 1194 ? -15.444 14.117 -16.876 1.00 92.06 1194 ASP A O 1
ATOM 9435 N N . ILE A 1 1195 ? -13.746 14.373 -18.323 1.00 92.56 1195 ILE A N 1
ATOM 9436 C CA . ILE A 1 1195 ? -12.985 15.313 -17.486 1.00 92.56 1195 ILE A CA 1
ATOM 9437 C C . ILE A 1 1195 ? -13.797 16.581 -17.227 1.00 92.56 1195 ILE A C 1
ATOM 9439 O O . ILE A 1 1195 ? -13.918 17.010 -16.079 1.00 92.56 1195 ILE A O 1
ATOM 9443 N N . ASN A 1 1196 ? -14.411 17.143 -18.269 1.00 90.62 1196 ASN A N 1
ATOM 9444 C CA . ASN A 1 1196 ? -15.263 18.321 -18.131 1.00 90.62 1196 ASN A CA 1
ATOM 9445 C C . ASN A 1 1196 ? -16.456 18.037 -17.208 1.00 90.62 1196 ASN A C 1
ATOM 9447 O O . ASN A 1 1196 ? -16.759 18.850 -16.342 1.00 90.62 1196 ASN A O 1
ATOM 9451 N N . ARG A 1 1197 ? -17.086 16.861 -17.339 1.00 91.56 1197 ARG A N 1
ATOM 9452 C CA . ARG A 1 1197 ? -18.191 16.424 -16.473 1.00 91.56 1197 ARG A CA 1
ATOM 9453 C C . ARG A 1 1197 ? -17.775 16.256 -15.011 1.00 91.56 1197 ARG A C 1
ATOM 9455 O O . ARG A 1 1197 ? -18.583 16.517 -14.135 1.00 91.56 1197 ARG A O 1
ATOM 9462 N N . MET A 1 1198 ? -16.548 15.817 -14.736 1.00 93.69 1198 MET A N 1
ATOM 9463 C CA . MET A 1 1198 ? -16.045 15.677 -13.363 1.00 93.69 1198 MET A CA 1
ATOM 9464 C C . MET A 1 1198 ? -15.751 17.024 -12.682 1.00 93.69 1198 MET A C 1
ATOM 9466 O O . MET A 1 1198 ? -15.705 17.081 -11.454 1.00 93.69 1198 MET A O 1
ATOM 9470 N N . TYR A 1 1199 ? -15.519 18.084 -13.462 1.00 88.69 1199 TYR A N 1
ATOM 9471 C CA . TYR A 1 1199 ? -15.223 19.433 -12.964 1.00 88.69 1199 TYR A CA 1
ATOM 9472 C C . TYR A 1 1199 ? -16.388 20.424 -13.028 1.00 88.69 1199 TYR A C 1
ATOM 9474 O O . TYR A 1 1199 ? -16.242 21.537 -12.494 1.00 88.69 1199 TYR A O 1
ATOM 9482 N N . ALA A 1 1200 ? -17.466 20.053 -13.717 1.00 82.31 1200 ALA A N 1
ATOM 9483 C CA . ALA A 1 1200 ? -18.759 20.725 -13.699 1.00 82.31 1200 ALA A CA 1
ATOM 9484 C C . ALA A 1 1200 ? -19.495 20.384 -12.401 1.00 82.31 1200 ALA A C 1
ATOM 9486 O O . ALA A 1 1200 ? -20.063 21.328 -11.809 1.00 82.31 1200 ALA A O 1
#

InterPro domains:
  IPR000873 AMP-dependent synthetase/ligase domain [PF00501] (610-1022)
  IPR002213 UDP-glucuronosyl/UDP-glucosyltransferase [PF00201] (35-474)
  IPR002213 UDP-glucuronosyl/UDP-glucosyltransferase [cd03784] (49-454)
  IPR020845 AMP-binding, conserved site [PS00455] (766-777)
  IPR042099 ANL, N-terminal domain [G3DSA:3.40.50.12780] (591-1058)

Secondary structure (DSSP, 8-state):
----SSTTSSHHHHTTTSTT-----EEEEEPPTT-SHHHHHHHHHHHHHHHTT-EEEEEEE-BSS-PPPPSSTTEEEEEE-B--TT---TTB-SSTTBPB---GGGGS-SS--HHHHHHHHHHHHHHHHHHHHHHHH-HHHHHHHHHT--SEEEEE-TTTTTHHHHHHHTT--EEEEESS---SGGGGGSS-B--TTTSPPTTS---SS--HHHHHHHHHHHHHHHHHHHHHHHHHHHHHHHHSTTPPPHHHHHTT-SEEEE---TTTS---B--TTEEE-TTTT--PPPPPPHHHHHHHHTTTTT-EEEEE--SSS-GGGS-HHHHHHHHHHHTTSSSEEEEE--S--SS--TTEEEES---HHHHHHSTTEEEEEE---HHHHHHHHHTT--EEE---STTHHHHHHHHHHTTSEEE--TTT--HHHHHHHHHHHHH-HHHHHHHHHHHHHHH--TT---HHHHHHHHHHHHHHHHHHHTTT----GGG---HHHHHHHHHHHHHHHHHHHHHHHHHHHHHHHH-HHHHHHHHHS-SEEEEE-SSSEEEEE-PPPPHHHHHHHHTT--SHHHHHHHHHHHHTTSEEEEEEEEEEEEEEE-TTS-EEEEEEEEEEEEEEHHHHHHHHHHHHHHHHHTT--TT-EEEEEE-S-HHHHHHHHHHHHTTPEEEEEETTS-HHHHHHHHHHTT-SEEEEEGGGGGGHHHHHHH-TT--EEEEEPPSSSPPP--SSPTT-EEEEHHHHHHHHHH------PPPTTSEEEEEEE--TTSS-EEEEEEHHHHHHHHHHHHHHH----TT--EEE-S-TTSHHHHHHHHHHHHTT--EEE--TTTSSTTSTTBPTTS--HHHHH--SEEEE-HHHHHHHHHHHHHHHHHS-HHHHHHHHHHHHHHHHHHTTT---HHHHHHTSHHHHHTTTS---EEEEESS---HHHHHHHHHHTTS-EEEEE--GGGTT-SEE--TT----S--BEEPTTEEEEEE-BTTTTB-TT-SSS-EEEEEEEETTS--EETT-HHHHHHHEEEETTEEEEEEEEEEEE-TTS-EEEEEETTTEEE-TTSPEEEHHHHHHHHTTSTTEEEEEEEE-TTSSSEEEEEEE-HHHHHHHHHHTT-TTS-HHHHHH-HHHHHHHHHHHHHHHHHTT--TTTS-SEEEE--SPP-GGGTSB-TTS-B-HHHHHHHTHHHHHHHH-

Foldseek 3Di:
DPPDPDPPPVVVVVVPPPPPDFDAFEEEEEDDQDFCVVVLLVLLLVVLSVVVRYQYEYEEEAAPDDDDPRPHPSYYYDYAFFACCVVLQVQWDNDRRTHGHHDLVQLADDPDDPVRVVVVLVSLLVVLLRVLLRVLVPPVVLVVVLVSDGAAYEYACVSNLSCLLSCVVSVHQYEYEDAADDQALLCVLEPWDDDLQQGAHWPLLDHSDDDPVSSVVRVVRRVSRNVSVVVSQVSSQVSCCVRPPPGDRSSNCNHVHPAYEYQYDPLLHDDTDDDPRHDHLHCSSQDDADDDDPVVNVVQCVLPPLFEEEEDADDGDAQPSQDLQLVVLLQLLQLVGSHAYEYQHDDDRPDRDPSYDYDVDDPLLNSLLDPRYAEYEYQQDRNSVSSNLLSLHAYEHEHRDIRSSSSQSSCVVLLRYHYDYSVPDGSVNSNVRVCCSRVPCVNSVSSVVSNCVSCDDPVNDHSSRSVSCSVSVSSVCSVCCVQVPPDPPPPDLDVVHVVLVVVLVVVVVVVVVVCVVCVVVQCVPQVLVVLLCVQPFFQWDFDDPDQFTWIFGPFDFDPLLVVCVVVVVLFLLSLLVLLCVVFPFAFAEWEWAWDDWDWDQDPVRDTFIATDTHAIDTDGSNRLLLLLQLLLLLVVVVPDAAAAEEEEQEFDHSLVVSPLSSCQQRNYEYEYDYVLAQLVLVLVSCQLSLHQHYEYELVSVVSQQPSVVSRVSHQEYEYEYDPPDDRDPPDGDPRHHYHYSVVSSVSSVVGDDDGDHDDSQRFSYQQWDLDLPDRTFTFTFGRNLLVLLLSLVLSQVPDDDPPAAEEQAFGCSFLVSVSVSSNCSSSNHHYYYFYQQQQAQPRRRHDNPHGGDLQNRVHQEYEDEQLVLLVLVLVVVVVLVVDPPSSVSLLVSLLVVQLVVVSSSGQDVVSCCPNLQVSLCRRNRNHAEYEYEDAFADFVSQSNCCSNNVHHYKAAYDHVQQSSFAAIAHSSHPGGQFHHAHGNFKMWGFHADVVLPQACPDPPWHKHFIKIKGSSGTPATRPCVVRRPVQWDDDPNIIIGGPQWMWTQDPSRTIHTPAGVVQFAQACVRDTANQRVLQNQLCSQQQASGKGWAGDNDHQAIEMEGATDPVVLLVLCVVVVNNVDDLVVSQVDPVSQVVVLSSSQVSCVVSVNDPRNRHPGYGHDSDDDGSNLVQAGSSRHGSNVSVCVVCVVVRVVSVD

Sequence (1200 aa):
MRYLFPSILLPLVWTTIFLQNTLAARILVIHALYSGSPLLTWRTAGEYFAQNGHHVHYLRWKDSHHHSPLPHENMTETVLTVNNKDGRFSYLTKEKEAGFDIPFDLLLQEGMSYTRIYYESMKTYSMFYSICDDLLGNKELIRQLRRMDFHLAIVDLVGNECTLPLTHHLGLPTVGFWGMQFASGETTLTTAFIPPSHAPNLLTKFGSEMTFPQRMVNTFAYVVSQAVVRGQCWILSGVVKKHLPGSPEPCSLIKELNGMLINSDHIMDTPQLLPPTFIRIGGIHIKKAKPLPKELDYWMQSAGDDGVVLFGVGYTINPKVLSKRFIQAFFQAAKRLPQKFLMKLEGHLENVPSNVKIMSWIPQQDVLAHNATRLFVNHCGLQGVTEALYHAVPMVGLPIFLDQGDYLVKLVKHGVAIPLDRQTATAEVIYQTLRRALNNPSFKHNAKRLSKLMKDTPDKLTPQERALQLVEYLGFQILLSKHLLIPWPERKLGIMGWAALVVVVILRAMTLLYDVLTFPIYLISQKPWRRLRDHKESKAQLISSKEGVTFRATTPISKIHIEMENGGIDTLTKMFSYAVRRNGTKRCLGTRELFAEEEEMQKNGKVFKKFAMGDYVWRSYNDVDTLAENFGKGLRSLGLKPKDKIGIFAETRAEWLIAAIGCFKQNLTLVTLYSTLGEDAVAHGLNETECEFVLTSHDLMPKFYYVLGKTPTVKHIIFMEDPLKTTETTGYREGVDIHPYCEVVSRGTKAHFAPSPPEPEDVAIIMYTSGSTGNPKGVLLSHSNIILAQMAFCDALGTVKDDDVYIGYLPLAHVLELMCEATSFLSGIPIGYSSPLTMTDTSSKIKRGCKGDTGVLRPTIMTMVPLIVDRIYKGIQEKVSESGEIGKAVFKFFYDYRLKWYYRGYKTHIVDKIAFKKLRHLVGGRVRIIACGGAPLCAETHEFIRNTLCAPLVQGYGLTETAACSTISMQSDMSTGRAGVPFGCCDIRLVNWDEGNYRVTDKPFPRGEICMGGHNVALGYYNLPEATEKDFFESDGRRWFRSGDIGEIQYDGVVKIIDRKKDLVKLQAGEYVSLGKVESELKTCAIVENICVYGDSTKNFCVALVVPTQKPLTAIATKLGKANLSFQQMCADPEITNAVLKVLQTHGASCKLIKFEIPGALTLCHDLWTPDMGLVTAAFKLKRKNIQDHYQSDINRMYA